Protein AF-A0A498KDL6-F1 (afdb_monomer_lite)

pLDDT: mean 75.16, std 17.84, range [21.78, 93.75]

Foldseek 3Di:
DDDPPPPVVVVVVVVVVVLVCLLVCLVVVVVVVVDDDDDDDDDDDDDDDDDDDDPDPDDDPDDFDAFLQVLLQAQFVVVVRHTDRRHDFPVDPSSLRRLLVSLVSLLVVLVCLLVVVVVVVVVVVVCVVDDDDDQDAFDPVLLVVLLVLLVVLLVLLVVLLVLQLVLLVLLLVLVLVLLVLVLVLLVVVLVLLVLLLVLLVLQQVFAFPPHHFDPVLNVVSVVLSVVSVVVSVCSNVVSVVVSVVVNVVSVVVSVVSNVLSVVLSVLSVVLSVCLVVLVVLVNVVSLVVLSNSLSVLSSVLSVLSSVLSSLLSVLRRLVVCLVPLPGHYSVVVVDLFDALVVLVVSLLSLLVSLQRLLVSQQCCLVVQLQDADDPVVPPSDQPRADDRQFGAFRQADPVSHGDDGDPRHDYLVCRLVRQVVQEADHDPVQHGPDHHRDYPVSSVSSNSSSVSSVSSVVSSCVSVCSNSVVSVSVSSVCCSPPSSVSNSVSSVSNSSSSSSSSSSSSSSSVSSVSNSVSVVSVVVVVVVVVVVVVVVVPPDDDDDDDDDDDDDDDDDDDDDDDDDDDDDDDDPADAFLQVLLQFQAVVVVRHTDRRHDFPVDPSSLRRLLVLLVVLLVVLVVLVVVVVVVVVVVVVVVVDDDDDDDDDDPVLQVCLVVLLVVLVVLLVVLVVLQVVLLVLLLVLLVVLLVLLLVLLLVLLVLLLVLLVLLVVQQVAAFPPHHFDPVLVVLSVVLSVLSNVLSVCQNVLSCVLSVVVNVVSVVLVVVVVVLVVQLVVLSVVLVVCLPDPPNLDLSSLVVSLVSLSVSLSVLSVSLSVLSSVLSSLLSVLSSLVVCLVPPDPPHSCCSRRPQRPLVSLVSSLQSLLVSLQRLLVSLQVVQVVLVVVDPDAPDGQFRAFRQADPVSHGDDGDPRHDYLVCNLVSLVVQEADADPSGAHDDHRHGAHPVSSVSSNVSSVSSVVSVVCSVVSVCSSRVVSVSVSSCCCSVPRSVSNSVSSVSNSSSSVSNSVSSVSSSVSSSVNSVVVVVVVVVVVVVVVVVD

InterPro domains:
  IPR040283 Transmembrane protein DDB_G0292058-like [PTHR31414] (59-528)

Radius of gyration: 43.18 Å; chains: 1; bounding box: 104×93×141 Å

Secondary structure (DSSP, 8-state):
-------HHHHHHHHHHHHHHHHHHHHHHHHTTTS-------------------------TT----TTHHHH--B-GGGTTPBP-S-S-TT-HHHHHHHHHTTHHHHHHHHHHHHHHHHHHHHHHHHHHH-PPP-PPP-HHHHHHHHHHHHHHHHHHHHHHHHHHHHHHHHHHHHHHHHHHHHHHHHHHHHHHHHHHHHHHHHTT--BTTB---HHHHHHHHHHHHHHHHHHHHHHHHHHHHHHHHHHHHHHHHHHHHHHHHHHHHHHHHHHHHHHHT-HHHHHHHHHHHHHHHHHHHHHHHHHHHHHHHHHHHHHHHHHHHH-TTS--TTTTTS-PPPHHHHHHHHHHHHHHHHHHHHHHHHHIIIIISS---GGGGGG-S---SSPPPPBPPSB-TTS-B-PPPTT-B-TTTHHHHHGGGBPPBPTTS-BSSS-SB-HHHHHHHHHHHHHHHHHHHHSTHHHHHHTTHHHHHHHHHIIIIIHHHHHHHHHHHHHHHHHHHHHHHHHHHHHHHHHHHHHHHHHHHHHHHHHHHHTTTTS-----------------------------------TTTTTT--B-GGGTTPBP-S-S-TT-HHHHHHHHGGGHHHHHHHHHHHHHHHHHHHHHHHHTSS---------HHHHHHHHHHHHHHHHHHHHHHHHHHHHHHHHHHHHHHHHHHHHHHHHHHHHHHHHHHHHHHHHTT--BTTB---HHHHHHHHHHHHHHHHHHHHHHHHHHHHHHHHHHHHHHHHHHHHHHHHHHHHHHHHHHHHHH-TTT--HHHHHHHHHHHHHHHHHHHHHHHHHHHHHHHHHHHHHHHHHHHHS--SS-TTTTTSPPPPHHHHHHHHHHHHHHHHHHHHHHHHHHHHHHHS-S--SSPPPPBPPSB-TTS-B-PPPTTPBPTTTHHHHHGGGB-PBPTTSSB-STT--B-HHHHHHHHHHHHHHHHHHHHHHHHHHHTTTHHHHHHHHHHHHHTHHHHHHHHHHHHHHHHHHHHHHHHHHHHHHHHHHHHHHHHHHHHHHHHHH-

Structure (mmCIF, N/CA/C/O backbone):
data_AF-A0A498KDL6-F1
#
_entry.id   AF-A0A498KDL6-F1
#
loop_
_atom_site.group_PDB
_atom_site.id
_atom_site.type_symbol
_atom_site.label_atom_id
_atom_site.label_alt_id
_atom_site.label_comp_id
_atom_site.label_asym_id
_atom_site.label_entity_id
_atom_site.label_seq_id
_atom_site.pdbx_PDB_ins_code
_atom_site.Cartn_x
_atom_site.Cartn_y
_atom_site.Cartn_z
_atom_site.occupancy
_atom_site.B_iso_or_equiv
_atom_site.auth_seq_id
_atom_site.auth_comp_id
_atom_site.auth_asym_id
_atom_site.auth_atom_id
_atom_site.pdbx_PDB_model_num
ATOM 1 N N . MET A 1 1 ? 34.247 -30.610 -58.223 1.00 29.12 1 MET A N 1
ATOM 2 C CA . MET A 1 1 ? 33.657 -30.895 -56.893 1.00 29.12 1 MET A CA 1
ATOM 3 C C . MET A 1 1 ? 32.533 -29.899 -56.639 1.00 29.12 1 MET A C 1
ATOM 5 O O . MET A 1 1 ? 32.714 -28.739 -56.993 1.00 29.12 1 MET A O 1
ATOM 9 N N . PRO A 1 2 ? 31.355 -30.336 -56.166 1.00 30.86 2 PRO A N 1
ATOM 10 C CA . PRO A 1 2 ? 30.124 -29.564 -56.286 1.00 30.86 2 PRO A CA 1
ATOM 11 C C . PRO A 1 2 ? 30.111 -28.361 -55.340 1.00 30.86 2 PRO A C 1
ATOM 13 O O . PRO A 1 2 ? 30.445 -28.464 -54.162 1.00 30.86 2 PRO A O 1
ATOM 16 N N . GLY A 1 3 ? 29.712 -27.213 -55.889 1.00 33.38 3 GLY A N 1
ATOM 17 C CA . GLY A 1 3 ? 29.583 -25.954 -55.174 1.00 33.38 3 GLY A CA 1
ATOM 18 C C . GLY A 1 3 ? 28.436 -25.977 -54.169 1.00 33.38 3 GLY A C 1
ATOM 19 O O . GLY A 1 3 ? 27.267 -26.116 -54.533 1.00 33.38 3 GLY A O 1
ATOM 20 N N . PHE A 1 4 ? 28.768 -25.746 -52.903 1.00 23.81 4 PHE A N 1
ATOM 21 C CA . PHE A 1 4 ? 27.798 -25.344 -51.895 1.00 23.81 4 PHE A CA 1
ATOM 22 C C . PHE A 1 4 ? 27.393 -23.886 -52.155 1.00 23.81 4 PHE A C 1
ATOM 24 O O . PHE A 1 4 ? 27.963 -22.944 -51.612 1.00 23.81 4 PHE A O 1
ATOM 31 N N . ARG A 1 5 ? 26.367 -23.695 -52.994 1.00 28.89 5 ARG A N 1
ATOM 32 C CA . ARG A 1 5 ? 25.511 -22.500 -52.943 1.00 28.89 5 ARG A CA 1
ATOM 33 C C . ARG A 1 5 ? 24.805 -22.506 -51.585 1.00 28.89 5 ARG A C 1
ATOM 35 O O . ARG A 1 5 ? 23.692 -23.019 -51.453 1.00 28.89 5 ARG A O 1
ATOM 42 N N . SER A 1 6 ? 25.446 -21.962 -50.556 1.00 29.94 6 SER A N 1
ATOM 43 C CA . SER A 1 6 ? 24.764 -21.654 -49.305 1.00 29.94 6 SER A CA 1
ATOM 44 C C . SER A 1 6 ? 23.803 -20.498 -49.585 1.00 29.94 6 SER A C 1
ATOM 46 O O . SER A 1 6 ? 24.185 -19.344 -49.717 1.00 29.94 6 SER A O 1
ATOM 48 N N . ASN A 1 7 ? 22.524 -20.826 -49.763 1.00 31.66 7 ASN A N 1
ATOM 49 C CA . ASN A 1 7 ? 21.439 -19.856 -49.726 1.00 31.66 7 ASN A CA 1
ATOM 50 C C . ASN A 1 7 ? 21.194 -19.494 -48.246 1.00 31.66 7 ASN A C 1
ATOM 52 O O . ASN A 1 7 ? 20.506 -20.262 -47.565 1.00 31.66 7 ASN A O 1
ATOM 56 N N . PRO A 1 8 ? 21.657 -18.332 -47.735 1.00 38.47 8 PRO A N 1
ATOM 57 C CA . PRO A 1 8 ? 21.336 -17.904 -46.379 1.00 38.47 8 PRO A CA 1
ATOM 58 C C . PRO A 1 8 ? 19.828 -17.725 -46.095 1.00 38.47 8 PRO A C 1
ATOM 60 O O . PRO A 1 8 ? 19.464 -17.887 -44.929 1.00 38.47 8 PRO A O 1
ATOM 63 N N . PRO A 1 9 ? 18.905 -17.472 -47.063 1.00 44.06 9 PRO A N 1
ATOM 64 C CA . PRO A 1 9 ? 17.496 -17.341 -46.701 1.00 44.06 9 PRO A CA 1
ATOM 65 C C . PRO A 1 9 ? 16.862 -18.660 -46.250 1.00 44.06 9 PRO A C 1
ATOM 67 O O . PRO A 1 9 ? 15.944 -18.607 -45.447 1.00 44.06 9 PRO A O 1
ATOM 70 N N . LYS A 1 10 ? 17.336 -19.839 -46.686 1.00 36.84 10 LYS A N 1
ATOM 71 C CA . LYS A 1 10 ? 16.659 -21.114 -46.367 1.00 36.84 10 LYS A CA 1
ATOM 72 C C . LYS A 1 10 ? 16.866 -21.551 -44.915 1.00 36.84 10 LYS A C 1
ATOM 74 O O . LYS A 1 10 ? 15.902 -21.941 -44.270 1.00 36.84 10 LYS A O 1
ATOM 79 N N . SER A 1 11 ? 18.083 -21.425 -44.382 1.00 40.47 11 SER A N 1
ATOM 80 C CA . SER A 1 11 ? 18.371 -21.746 -42.974 1.00 40.47 11 SER A CA 1
ATOM 81 C C . SER A 1 11 ? 17.760 -20.722 -42.015 1.00 40.47 11 SER A C 1
ATOM 83 O O . SER A 1 11 ? 17.300 -21.097 -40.944 1.00 40.47 11 SER A O 1
ATOM 85 N N . LEU A 1 12 ? 17.720 -19.441 -42.404 1.00 43.19 12 LEU A N 1
ATOM 86 C CA . LEU A 1 12 ? 17.098 -18.378 -41.614 1.00 43.19 12 LEU A CA 1
ATOM 87 C C . LEU A 1 12 ? 15.563 -18.469 -41.648 1.00 43.19 12 LEU A C 1
ATOM 89 O O . LEU A 1 12 ? 14.936 -18.238 -40.625 1.00 43.19 12 LEU A O 1
ATOM 93 N N . LEU A 1 13 ? 14.956 -18.843 -42.784 1.00 42.44 13 LEU A N 1
ATOM 94 C CA . LEU A 1 13 ? 13.513 -19.107 -42.905 1.00 42.44 13 LEU A CA 1
ATOM 95 C C . LEU A 1 13 ? 13.092 -20.392 -42.189 1.00 42.44 13 LEU A C 1
ATOM 97 O O . LEU A 1 13 ? 12.012 -20.413 -41.618 1.00 42.44 13 LEU A O 1
ATOM 101 N N . LEU A 1 14 ? 13.929 -21.433 -42.171 1.00 43.53 14 LEU A N 1
ATOM 102 C CA . LEU A 1 14 ? 13.705 -22.627 -41.346 1.00 43.53 14 LEU A CA 1
ATOM 103 C C . LEU A 1 14 ? 13.816 -22.304 -39.855 1.00 43.53 14 LEU A C 1
ATOM 105 O O . LEU A 1 14 ? 13.006 -22.788 -39.079 1.00 43.53 14 LEU A O 1
ATOM 109 N N . PHE A 1 15 ? 14.760 -21.446 -39.460 1.00 47.62 15 PHE A N 1
ATOM 110 C CA . PHE A 1 15 ? 14.904 -20.997 -38.074 1.00 47.62 15 PHE A CA 1
ATOM 111 C C . PHE A 1 15 ? 13.767 -20.051 -37.650 1.00 47.62 15 PHE A C 1
ATOM 113 O O . PHE A 1 15 ? 13.205 -20.222 -36.579 1.00 47.62 15 PHE A O 1
ATOM 120 N N . LEU A 1 16 ? 13.352 -19.112 -38.508 1.00 45.66 16 LEU A N 1
ATOM 121 C CA . LEU A 1 16 ? 12.174 -18.256 -38.310 1.00 45.66 16 LEU A CA 1
ATOM 122 C C . LEU A 1 16 ? 10.879 -19.067 -38.305 1.00 45.66 16 LEU A C 1
ATOM 124 O O . LEU A 1 16 ? 10.012 -18.806 -37.483 1.00 45.66 16 LEU A O 1
ATOM 128 N N . GLY A 1 17 ? 10.765 -20.057 -39.190 1.00 48.47 17 GLY A N 1
ATOM 129 C CA . GLY A 1 17 ? 9.656 -21.001 -39.247 1.00 48.47 17 GLY A CA 1
ATOM 130 C C . GLY A 1 17 ? 9.597 -21.868 -37.997 1.00 48.47 17 GLY A C 1
ATOM 131 O O . GLY A 1 17 ? 8.520 -22.023 -37.450 1.00 48.47 17 GLY A O 1
ATOM 132 N N . PHE A 1 18 ? 10.739 -22.338 -37.489 1.00 48.94 18 PHE A N 1
ATOM 133 C CA . PHE A 1 18 ? 10.856 -23.082 -36.234 1.00 48.94 18 PHE A CA 1
ATOM 134 C C . PHE A 1 18 ? 10.573 -22.203 -35.009 1.00 48.94 18 PHE A C 1
ATOM 136 O O . PHE A 1 18 ? 9.845 -22.628 -34.125 1.00 48.94 18 PHE A O 1
ATOM 143 N N . CYS A 1 19 ? 11.058 -20.960 -34.958 1.00 41.91 19 CYS A N 1
ATOM 144 C CA . CYS A 1 19 ? 10.763 -20.021 -33.871 1.00 41.91 19 CYS A CA 1
ATOM 145 C C . CYS A 1 19 ? 9.300 -19.553 -33.879 1.00 41.91 19 CYS A C 1
ATOM 147 O O . CYS A 1 19 ? 8.711 -19.423 -32.810 1.00 41.91 19 CYS A O 1
ATOM 149 N N . LEU A 1 20 ? 8.698 -19.338 -35.056 1.00 49.56 20 LEU A N 1
ATOM 150 C CA . LEU A 1 20 ? 7.266 -19.066 -35.204 1.00 49.56 20 LEU A CA 1
ATOM 151 C C . LEU A 1 20 ? 6.438 -20.305 -34.861 1.00 49.56 20 LEU A C 1
ATOM 153 O O . LEU A 1 20 ? 5.464 -20.163 -34.136 1.00 49.56 20 LEU A O 1
ATOM 157 N N . LEU A 1 21 ? 6.841 -21.508 -35.294 1.00 45.56 21 LEU A N 1
ATOM 158 C CA . LEU A 1 21 ? 6.185 -22.752 -34.888 1.00 45.56 21 LEU A CA 1
ATOM 159 C C . LEU A 1 21 ? 6.262 -22.917 -33.379 1.00 45.56 21 LEU A C 1
ATOM 161 O O . LEU A 1 21 ? 5.225 -23.087 -32.779 1.00 45.56 21 LEU A O 1
ATOM 165 N N . VAL A 1 22 ? 7.426 -22.778 -32.746 1.00 46.56 22 VAL A N 1
ATOM 166 C CA . VAL A 1 22 ? 7.572 -22.919 -31.290 1.00 46.56 22 VAL A CA 1
ATOM 167 C C . VAL A 1 22 ? 6.784 -21.837 -30.546 1.00 46.56 22 VAL A C 1
ATOM 169 O O . VAL A 1 22 ? 6.110 -22.153 -29.570 1.00 46.56 22 VAL A O 1
ATOM 172 N N . ALA A 1 23 ? 6.782 -20.582 -31.005 1.00 40.47 23 ALA A N 1
ATOM 173 C CA . ALA A 1 23 ? 5.994 -19.513 -30.385 1.00 40.47 23 ALA A CA 1
ATOM 174 C C . ALA A 1 23 ? 4.475 -19.737 -30.529 1.00 40.47 23 ALA A C 1
ATOM 176 O O . ALA A 1 23 ? 3.736 -19.551 -29.561 1.00 40.47 23 ALA A O 1
ATOM 177 N N . PHE A 1 24 ? 4.005 -20.190 -31.698 1.00 43.16 24 PHE A N 1
ATOM 178 C CA . PHE A 1 24 ? 2.589 -20.477 -31.947 1.00 43.16 24 PHE A CA 1
ATOM 179 C C . PHE A 1 24 ? 2.134 -21.818 -31.365 1.00 43.16 24 PHE A C 1
ATOM 181 O O . PHE A 1 24 ? 1.015 -21.889 -30.867 1.00 43.16 24 PHE A O 1
ATOM 188 N N . THR A 1 25 ? 2.959 -22.867 -31.357 1.00 38.12 25 THR A N 1
ATOM 189 C CA . THR A 1 25 ? 2.621 -24.168 -30.763 1.00 38.12 25 THR A CA 1
ATOM 190 C C . THR A 1 25 ? 2.646 -24.101 -29.251 1.00 38.12 25 THR A C 1
ATOM 192 O O . THR A 1 25 ? 1.791 -24.727 -28.656 1.00 38.12 25 THR A O 1
ATOM 195 N N . SER A 1 26 ? 3.526 -23.313 -28.620 1.00 37.38 26 SER A N 1
ATOM 196 C CA . SER A 1 26 ? 3.510 -23.120 -27.156 1.00 37.38 26 SER A CA 1
ATOM 197 C C . SER A 1 26 ? 2.289 -22.317 -26.695 1.00 37.38 26 SER A C 1
ATOM 199 O O . SER A 1 26 ? 1.719 -22.602 -25.644 1.00 37.38 26 SER A O 1
ATOM 201 N N . ALA A 1 27 ? 1.854 -21.335 -27.494 1.00 33.31 27 ALA A N 1
ATOM 202 C CA . ALA A 1 27 ? 0.609 -20.609 -27.255 1.00 33.31 27 ALA A CA 1
ATOM 203 C C . ALA A 1 27 ? -0.624 -21.494 -27.530 1.00 33.31 27 ALA A C 1
ATOM 205 O O . ALA A 1 27 ? -1.556 -21.517 -26.733 1.00 33.31 27 ALA A O 1
ATOM 206 N N . SER A 1 28 ? -0.612 -22.286 -28.608 1.00 32.97 28 SER A N 1
ATOM 207 C CA . SER A 1 28 ? -1.752 -23.120 -29.024 1.00 32.97 28 SER A CA 1
ATOM 208 C C . SER A 1 28 ? -1.889 -24.418 -28.220 1.00 32.97 28 SER A C 1
ATOM 210 O O . SER A 1 28 ? -3.010 -24.857 -27.979 1.00 32.97 28 SER A O 1
ATOM 212 N N . SER A 1 29 ? -0.795 -25.024 -27.743 1.00 30.98 29 SER A N 1
ATOM 213 C CA . SER A 1 29 ? -0.835 -26.232 -26.903 1.00 30.98 29 SER A CA 1
ATOM 214 C C . SER A 1 29 ? -1.377 -25.946 -25.502 1.00 30.98 29 SER A C 1
ATOM 216 O O . SER A 1 29 ? -1.958 -26.832 -24.885 1.00 30.98 29 SER A O 1
ATOM 218 N N . HIS A 1 30 ? -1.250 -24.707 -25.014 1.00 35.12 30 HIS A N 1
ATOM 219 C CA . HIS A 1 30 ? -1.892 -24.270 -23.773 1.00 35.12 30 HIS A CA 1
ATOM 220 C C . HIS A 1 30 ? -3.331 -23.772 -23.974 1.00 35.12 30 HIS A C 1
ATOM 222 O O . HIS A 1 30 ? -4.140 -23.962 -23.071 1.00 35.12 30 HIS A O 1
ATOM 228 N N . ILE A 1 31 ? -3.679 -23.229 -25.151 1.00 35.19 31 ILE A N 1
ATOM 229 C CA . ILE A 1 31 ? -5.074 -22.907 -25.524 1.00 35.19 31 ILE A CA 1
ATOM 230 C C . ILE A 1 31 ? -5.902 -24.191 -25.742 1.00 35.19 31 ILE A C 1
ATOM 232 O O . ILE A 1 31 ? -7.071 -24.248 -25.370 1.00 35.19 31 ILE A O 1
ATOM 236 N N . SER A 1 32 ? -5.290 -25.260 -26.262 1.00 25.81 32 SER A N 1
ATOM 237 C CA . SER A 1 32 ? -5.980 -26.539 -26.520 1.00 25.81 32 SER A CA 1
ATOM 238 C C . SER A 1 32 ? -6.274 -27.348 -25.248 1.00 25.81 32 SER A C 1
ATOM 240 O O . SER A 1 32 ? -7.170 -28.182 -25.249 1.00 25.81 32 SER A O 1
ATOM 242 N N . HIS A 1 33 ? -5.574 -27.087 -24.139 1.00 32.09 33 HIS A N 1
ATOM 243 C CA . HIS A 1 33 ? -5.893 -27.693 -22.838 1.00 32.09 33 HIS A CA 1
ATOM 244 C C . HIS A 1 33 ? -6.911 -26.882 -22.016 1.00 32.09 33 HIS A C 1
ATOM 246 O O . HIS A 1 33 ? -7.306 -27.325 -20.937 1.00 32.09 33 HIS A O 1
ATOM 252 N N . THR A 1 34 ? -7.355 -25.713 -22.497 1.00 31.80 34 THR A N 1
ATOM 253 C CA . THR A 1 34 ? -8.284 -24.830 -21.768 1.00 31.80 34 THR A CA 1
ATOM 254 C C . THR A 1 34 ? -9.592 -24.523 -22.501 1.00 31.80 34 THR A C 1
ATOM 256 O O . THR A 1 34 ? -10.470 -23.906 -21.897 1.00 31.80 34 THR A O 1
ATOM 259 N N . GLY A 1 35 ? -9.804 -25.006 -23.730 1.00 28.06 35 GLY A N 1
ATOM 260 C CA . GLY A 1 35 ? -11.070 -24.810 -24.439 1.00 28.06 35 GLY A CA 1
ATOM 261 C C . GLY A 1 35 ? -11.404 -25.898 -25.457 1.00 28.06 35 GLY A C 1
ATOM 262 O O . GLY A 1 35 ? -10.776 -25.973 -26.504 1.00 28.06 35 GLY A O 1
ATOM 263 N N . GLY A 1 36 ? -12.469 -26.658 -25.184 1.00 25.22 36 GLY A N 1
ATOM 264 C CA . GLY A 1 36 ? -13.254 -27.345 -26.214 1.00 25.22 36 GLY A CA 1
ATOM 265 C C . GLY A 1 36 ? -13.058 -28.856 -26.311 1.00 25.22 36 GLY A C 1
ATOM 266 O O . GLY A 1 36 ? -12.221 -29.339 -27.062 1.00 25.22 36 GLY A O 1
ATOM 267 N N . GLY A 1 37 ? -13.932 -29.606 -25.636 1.00 34.25 37 GLY A N 1
ATOM 268 C CA . GLY A 1 37 ? -14.339 -30.920 -26.123 1.00 34.25 37 GLY A CA 1
ATOM 269 C C . GLY A 1 37 ? -15.304 -30.760 -27.303 1.00 34.25 37 GLY A C 1
ATOM 270 O O . GLY A 1 37 ? -16.378 -30.183 -27.133 1.00 34.25 37 GLY A O 1
ATOM 271 N N . ARG A 1 38 ? -14.890 -31.231 -28.484 1.00 28.09 38 ARG A N 1
ATOM 272 C CA . ARG A 1 38 ? -15.673 -31.618 -29.683 1.00 28.09 38 ARG A CA 1
ATOM 273 C C . ARG A 1 38 ? -14.626 -31.997 -30.745 1.00 28.09 38 ARG A C 1
ATOM 275 O O . ARG A 1 38 ? -13.751 -31.181 -30.985 1.00 28.09 38 ARG A O 1
ATOM 282 N N . GLY A 1 39 ? -14.561 -33.161 -31.375 1.00 29.81 39 GLY A N 1
ATOM 283 C CA . GLY A 1 39 ? -15.492 -34.260 -31.607 1.00 29.81 39 GLY A CA 1
ATOM 284 C C . GLY A 1 39 ? -15.306 -34.615 -33.085 1.00 29.81 39 GLY A C 1
ATOM 285 O O . GLY A 1 39 ? -15.528 -33.728 -33.896 1.00 29.81 39 GLY A O 1
ATOM 286 N N . ASP A 1 40 ? -14.865 -35.835 -33.397 1.00 30.02 40 ASP A N 1
ATOM 287 C CA . ASP A 1 40 ? -14.987 -36.439 -34.729 1.00 30.02 40 ASP A CA 1
ATOM 288 C C . ASP A 1 40 ? -15.490 -37.879 -34.553 1.00 30.02 40 ASP A C 1
ATOM 290 O O . ASP A 1 40 ? -15.130 -38.573 -33.596 1.00 30.02 40 ASP A O 1
ATOM 294 N N . ASP A 1 41 ? -16.407 -38.227 -35.447 1.00 31.22 41 ASP A N 1
ATOM 295 C CA . ASP A 1 41 ? -17.477 -39.215 -35.347 1.00 31.22 41 ASP A CA 1
ATOM 296 C C . ASP A 1 41 ? -17.045 -40.688 -35.482 1.00 31.22 41 ASP A C 1
ATOM 298 O O . ASP A 1 41 ? -16.159 -41.014 -36.265 1.00 31.22 41 ASP A O 1
ATOM 302 N N . ASP A 1 42 ? -17.760 -41.588 -34.788 1.00 29.66 42 ASP A N 1
ATOM 303 C CA . ASP A 1 42 ? -18.569 -42.598 -35.489 1.00 29.66 42 ASP A CA 1
ATOM 304 C C . ASP A 1 42 ? -19.657 -43.255 -34.600 1.00 29.66 42 ASP A C 1
ATOM 306 O O . ASP A 1 42 ? -19.405 -43.756 -33.505 1.00 29.66 42 ASP A O 1
ATOM 310 N N . ALA A 1 43 ? -20.875 -43.245 -35.157 1.00 29.05 43 ALA A N 1
ATOM 311 C CA . ALA A 1 43 ? -22.035 -44.129 -34.977 1.00 29.05 43 ALA A CA 1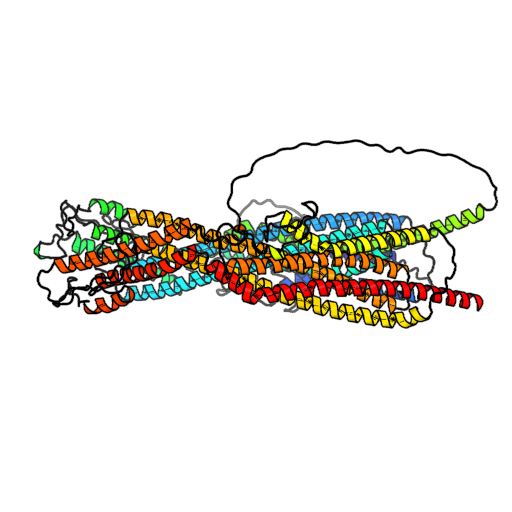
ATOM 312 C C . ALA A 1 43 ? -22.725 -44.328 -33.596 1.00 29.05 43 ALA A C 1
ATOM 314 O O . ALA A 1 43 ? -22.436 -45.252 -32.845 1.00 29.05 43 ALA A O 1
ATOM 315 N N . GLY A 1 44 ? -23.840 -43.598 -33.419 1.00 28.75 44 GLY A N 1
ATOM 316 C CA . GLY A 1 44 ? -25.156 -44.193 -33.116 1.00 28.75 44 GLY A CA 1
ATOM 317 C C . GLY A 1 44 ? -25.578 -44.375 -31.648 1.00 28.75 44 GLY A C 1
ATOM 318 O O . GLY A 1 44 ? -25.179 -45.329 -30.993 1.00 28.75 44 GLY A O 1
ATOM 319 N N . GLY A 1 45 ? -26.534 -43.555 -31.184 1.00 24.09 45 GLY A N 1
ATOM 320 C CA . GLY A 1 45 ? -27.387 -43.892 -30.032 1.00 24.09 45 GLY A CA 1
ATOM 321 C C . GLY A 1 45 ? -27.813 -42.702 -29.168 1.00 24.09 45 GLY A C 1
ATOM 322 O O . GLY A 1 45 ? -27.013 -42.117 -28.450 1.00 24.09 45 GLY A O 1
ATOM 323 N N . SER A 1 46 ? -29.100 -42.361 -29.217 1.00 31.30 46 SER A N 1
ATOM 324 C CA . SER A 1 46 ? -29.785 -41.359 -28.388 1.00 31.30 46 SER A CA 1
ATOM 325 C C . SER A 1 46 ? -29.799 -41.702 -26.892 1.00 31.30 46 SER A C 1
ATOM 327 O O . SER A 1 46 ? -30.269 -42.790 -26.590 1.00 31.30 46 SER A O 1
ATOM 329 N N . VAL A 1 47 ? -29.464 -40.775 -25.977 1.00 25.39 47 VAL A N 1
ATOM 330 C CA . VAL A 1 47 ? -29.998 -40.694 -24.584 1.00 25.39 47 VAL A CA 1
ATOM 331 C C . VAL A 1 47 ? -29.742 -39.264 -24.050 1.00 25.39 47 VAL A C 1
ATOM 333 O O . VAL A 1 47 ? -28.611 -38.795 -24.083 1.00 25.39 47 VAL A O 1
ATOM 336 N N . VAL A 1 48 ? -30.764 -38.420 -23.858 1.00 24.28 48 VAL A N 1
ATOM 337 C CA . VAL A 1 48 ? -31.462 -38.091 -22.588 1.00 24.28 48 VAL A CA 1
ATOM 338 C C . VAL A 1 48 ? -30.533 -37.723 -21.415 1.00 24.28 48 VAL A C 1
ATOM 340 O O . VAL A 1 48 ? -29.618 -38.445 -21.040 1.00 24.28 48 VAL A O 1
ATOM 343 N N . TRP A 1 49 ? -30.804 -36.550 -20.845 1.00 28.50 49 TRP A N 1
ATOM 344 C CA . TRP A 1 49 ? -30.099 -35.917 -19.738 1.00 28.50 49 TRP A CA 1
ATOM 345 C C . TRP A 1 49 ? -30.443 -36.607 -18.415 1.00 28.50 49 TRP A C 1
ATOM 347 O O . TRP A 1 49 ? -31.528 -36.360 -17.902 1.00 28.50 49 TRP A O 1
ATOM 357 N N . GLU A 1 50 ? -29.545 -37.401 -17.817 1.00 24.84 50 GLU A N 1
ATOM 358 C CA . GLU A 1 50 ? -29.685 -37.719 -16.389 1.00 24.84 50 GLU A CA 1
ATOM 359 C C . GLU A 1 50 ? -28.414 -38.218 -15.677 1.00 24.84 50 GLU A C 1
ATOM 361 O O . GLU A 1 50 ? -27.700 -39.104 -16.137 1.00 24.84 50 GLU A O 1
ATOM 366 N N . THR A 1 51 ? -28.251 -37.685 -14.461 1.00 24.31 51 THR A N 1
ATOM 367 C CA . THR A 1 51 ? -27.519 -38.221 -13.297 1.00 24.31 51 THR A CA 1
ATOM 368 C C . THR A 1 51 ? -25.992 -38.047 -13.229 1.00 24.31 51 THR A C 1
ATOM 370 O O . THR A 1 51 ? -25.209 -38.825 -13.773 1.00 24.31 51 THR A O 1
ATOM 373 N N . ARG A 1 52 ? -25.576 -37.071 -12.397 1.00 34.09 52 ARG A N 1
ATOM 374 C CA . ARG A 1 52 ? -24.282 -37.042 -11.687 1.00 34.09 52 ARG A CA 1
ATOM 375 C C . ARG A 1 52 ? -24.016 -38.420 -11.077 1.00 34.09 52 ARG A C 1
ATOM 377 O O . ARG A 1 52 ? -24.725 -38.823 -10.157 1.00 34.09 52 ARG A O 1
ATOM 384 N N . ARG A 1 53 ? -22.987 -39.122 -11.547 1.00 24.45 53 ARG A N 1
ATOM 385 C CA . ARG A 1 53 ? -22.546 -40.382 -10.945 1.00 24.45 53 ARG A CA 1
ATOM 386 C C . ARG A 1 53 ? -21.412 -40.096 -9.962 1.00 24.45 53 ARG A C 1
ATOM 388 O O . ARG A 1 53 ? -20.360 -39.591 -10.339 1.00 24.45 53 ARG A O 1
ATOM 395 N N . SER A 1 54 ? -21.683 -40.399 -8.697 1.00 35.31 54 SER A N 1
ATOM 396 C CA . SER A 1 54 ? -20.723 -40.508 -7.603 1.00 35.31 54 SER A CA 1
ATOM 397 C C . SER A 1 54 ? -19.564 -41.436 -7.973 1.00 35.31 54 SER A C 1
ATOM 399 O O . SER A 1 54 ? -19.806 -42.558 -8.421 1.00 35.31 54 SER A O 1
ATOM 401 N N . LEU A 1 55 ? -18.329 -41.022 -7.696 1.00 31.89 55 LEU A N 1
ATOM 402 C CA . LEU A 1 55 ? -17.182 -41.923 -7.584 1.00 31.89 55 LEU A CA 1
ATOM 403 C C . LEU A 1 55 ? -16.809 -42.045 -6.107 1.00 31.89 55 LEU A C 1
ATOM 405 O O . LEU A 1 55 ? -15.881 -41.417 -5.616 1.00 31.89 55 LEU A O 1
ATOM 409 N N . ALA A 1 56 ? -17.576 -42.874 -5.401 1.00 35.97 56 ALA A N 1
ATOM 410 C CA . ALA A 1 56 ? -17.047 -43.614 -4.272 1.00 35.97 56 ALA A CA 1
ATOM 411 C C . ALA A 1 56 ? -16.508 -44.935 -4.833 1.00 35.97 56 ALA A C 1
ATOM 413 O O . ALA A 1 56 ? -17.282 -45.802 -5.233 1.00 35.97 56 ALA A O 1
ATOM 414 N N . SER A 1 57 ? -15.185 -45.077 -4.881 1.00 27.22 57 SER A N 1
ATOM 415 C CA . SER A 1 57 ? -14.539 -46.388 -4.873 1.00 27.22 57 SER A CA 1
ATOM 416 C C . SER A 1 57 ? -13.827 -46.498 -3.535 1.00 27.22 57 SER A C 1
ATOM 418 O O . SER A 1 57 ? -12.846 -45.805 -3.277 1.00 27.22 57 SER A O 1
ATOM 420 N N . GLY A 1 58 ? -14.405 -47.294 -2.640 1.00 34.16 58 GLY A N 1
ATOM 421 C CA . GLY A 1 58 ? -13.923 -47.456 -1.279 1.00 34.16 58 GLY A CA 1
ATOM 422 C C . GLY A 1 58 ? -12.610 -48.224 -1.228 1.00 34.16 58 GLY A C 1
ATOM 423 O O . GLY A 1 58 ? -12.553 -49.367 -1.664 1.00 34.16 58 GLY A O 1
ATOM 424 N N . THR A 1 59 ? -11.576 -47.603 -0.661 1.00 30.17 59 THR A N 1
ATOM 425 C CA . THR A 1 59 ? -10.763 -48.116 0.463 1.00 30.17 59 THR A CA 1
ATOM 426 C C . THR A 1 59 ? -9.706 -47.070 0.825 1.00 30.17 59 THR A C 1
ATOM 428 O O . THR A 1 59 ? -8.614 -47.085 0.277 1.00 30.17 59 THR A O 1
ATOM 431 N N . ALA A 1 60 ? -10.036 -46.152 1.740 1.00 30.05 60 ALA A N 1
ATOM 432 C CA . ALA A 1 60 ? -9.084 -45.489 2.641 1.00 30.05 60 ALA A CA 1
ATOM 433 C C . ALA A 1 60 ? -9.842 -44.518 3.559 1.00 30.05 60 ALA A C 1
ATOM 435 O O . ALA A 1 60 ? -10.171 -43.402 3.173 1.00 30.05 60 ALA A O 1
ATOM 436 N N . GLN A 1 61 ? -10.086 -44.914 4.807 1.00 33.91 61 GLN A N 1
ATOM 437 C CA . GLN A 1 61 ? -10.567 -44.007 5.857 1.00 33.91 61 GLN A CA 1
ATOM 438 C C . GLN A 1 61 ? -9.483 -43.017 6.349 1.00 33.91 61 GLN A C 1
ATOM 440 O O . GLN A 1 61 ? -9.525 -42.607 7.495 1.00 33.91 61 GLN A O 1
ATOM 445 N N . ASN A 1 62 ? -8.511 -42.627 5.511 1.00 39.75 62 ASN A N 1
ATOM 446 C CA . ASN A 1 62 ? -7.398 -41.733 5.881 1.00 39.75 62 ASN A CA 1
ATOM 447 C C . ASN A 1 62 ? -6.807 -40.949 4.683 1.00 39.75 62 ASN A C 1
ATOM 449 O O . ASN A 1 62 ? -5.635 -40.578 4.706 1.00 39.75 62 ASN A O 1
ATOM 453 N N . SER A 1 63 ? -7.563 -40.718 3.606 1.00 47.84 63 SER A N 1
ATOM 454 C CA . SER A 1 63 ? -7.061 -39.960 2.447 1.00 47.84 63 SER A CA 1
ATOM 455 C C . SER A 1 63 ? -7.525 -38.508 2.512 1.00 47.84 63 SER A C 1
ATOM 457 O O . SER A 1 63 ? -8.719 -38.239 2.404 1.00 47.84 63 SER A O 1
ATOM 459 N N . SER A 1 64 ? -6.585 -37.577 2.692 1.00 68.62 64 SER A N 1
ATOM 460 C CA . SER A 1 64 ? -6.822 -36.142 2.511 1.00 68.62 64 SER A CA 1
ATOM 461 C C . SER A 1 64 ? -7.323 -35.864 1.091 1.00 68.62 64 SER A C 1
ATOM 463 O O . SER A 1 64 ? -6.858 -36.474 0.124 1.00 68.62 64 SER A O 1
ATOM 465 N N . LEU A 1 65 ? -8.290 -34.956 0.952 1.00 80.56 65 LEU A N 1
ATOM 466 C CA . LEU A 1 65 ? -8.789 -34.553 -0.360 1.00 80.56 65 LEU A CA 1
ATOM 467 C C . LEU A 1 65 ? -7.725 -33.685 -1.045 1.00 80.56 65 LEU A C 1
ATOM 469 O O . LEU A 1 65 ? -7.302 -32.652 -0.520 1.00 80.56 65 LEU A O 1
ATOM 473 N N . LEU A 1 66 ? -7.295 -34.110 -2.231 1.00 84.19 66 LEU A N 1
ATOM 474 C CA . LEU A 1 66 ? -6.324 -33.389 -3.044 1.00 84.19 66 LEU A CA 1
ATOM 475 C C . LEU A 1 66 ? -7.043 -32.315 -3.863 1.00 84.19 66 LEU A C 1
ATOM 477 O O . LEU A 1 66 ? -7.811 -32.622 -4.769 1.00 84.19 66 LEU A O 1
ATOM 481 N N . LEU A 1 67 ? -6.783 -31.048 -3.545 1.00 87.19 67 LEU A N 1
ATOM 482 C CA . LEU A 1 67 ? -7.399 -29.915 -4.235 1.00 87.19 67 LEU A CA 1
ATOM 483 C C . LEU A 1 67 ? -6.772 -29.697 -5.618 1.00 87.19 67 LEU A C 1
ATOM 485 O O . LEU A 1 67 ? -5.566 -29.844 -5.788 1.00 87.19 67 LEU A O 1
ATOM 489 N N . ALA A 1 68 ? -7.567 -29.301 -6.605 1.00 85.81 68 ALA A N 1
ATOM 490 C CA . ALA A 1 68 ? -7.175 -29.030 -7.986 1.00 85.81 68 ALA A CA 1
ATOM 491 C C . ALA A 1 68 ? -6.293 -30.134 -8.613 1.00 85.81 68 ALA A C 1
ATOM 493 O O . ALA A 1 68 ? -5.374 -29.838 -9.388 1.00 85.81 68 ALA A O 1
ATOM 494 N N . GLU A 1 69 ? -6.543 -31.405 -8.278 1.00 86.94 69 GLU A N 1
ATOM 495 C CA . GLU A 1 69 ? -5.692 -32.541 -8.659 1.00 86.94 69 GLU A CA 1
ATOM 496 C C . GLU A 1 69 ? -5.488 -32.622 -10.181 1.00 86.94 69 GLU A C 1
ATOM 498 O O . GLU A 1 69 ? -4.357 -32.630 -10.669 1.00 86.94 69 GLU A O 1
ATOM 503 N N . GLU A 1 70 ? -6.577 -32.588 -10.954 1.00 84.44 70 GLU A N 1
ATOM 504 C CA . GLU A 1 70 ? -6.513 -32.712 -12.415 1.00 84.44 70 GLU A CA 1
ATOM 505 C C . GLU A 1 70 ? -5.716 -31.566 -13.056 1.00 84.44 70 GLU A C 1
ATOM 507 O O . GLU A 1 70 ? -4.952 -31.760 -14.002 1.00 84.44 70 GLU A O 1
ATOM 512 N N . ARG A 1 71 ? -5.852 -30.351 -12.514 1.00 87.62 71 ARG A N 1
ATOM 513 C CA . ARG A 1 71 ? -5.215 -29.145 -13.058 1.00 87.62 71 ARG A CA 1
ATOM 514 C C . ARG A 1 71 ? -3.735 -29.029 -12.678 1.00 87.62 71 ARG A C 1
ATOM 516 O O . ARG A 1 71 ? -2.946 -28.457 -13.443 1.00 87.62 71 ARG A O 1
ATOM 523 N N . THR A 1 72 ? -3.365 -29.536 -11.505 1.00 88.94 72 THR A N 1
ATOM 524 C CA . THR A 1 72 ? -1.989 -29.518 -10.981 1.00 88.94 72 THR A CA 1
ATOM 525 C C . THR A 1 72 ? -1.136 -30.668 -11.512 1.00 88.94 72 THR A C 1
ATOM 527 O O . THR A 1 72 ? 0.088 -30.625 -11.369 1.00 88.94 72 THR A O 1
ATOM 530 N N . ARG A 1 73 ? -1.743 -31.635 -12.218 1.00 88.50 73 ARG A N 1
ATOM 531 C CA . ARG A 1 73 ? -1.071 -32.791 -12.822 1.00 88.50 73 ARG A CA 1
ATOM 532 C C . ARG A 1 73 ? -0.133 -32.421 -13.980 1.00 88.50 73 ARG A C 1
ATOM 534 O O . ARG A 1 73 ? -0.428 -32.614 -15.161 1.00 88.50 73 ARG A O 1
ATOM 541 N N . ARG A 1 74 ? 1.037 -31.886 -13.632 1.00 90.00 74 ARG A N 1
ATOM 542 C CA . ARG A 1 74 ? 2.090 -31.379 -14.533 1.00 90.00 74 ARG A CA 1
ATOM 543 C C . ARG A 1 74 ? 3.417 -32.087 -14.248 1.00 90.00 74 ARG A C 1
ATOM 545 O O . ARG A 1 74 ? 3.536 -32.788 -13.250 1.00 90.00 74 ARG A O 1
ATOM 552 N N . ARG A 1 75 ? 4.401 -31.973 -15.148 1.00 89.88 75 ARG A N 1
ATOM 553 C CA . ARG A 1 75 ? 5.718 -32.609 -14.956 1.00 89.88 75 ARG A CA 1
ATOM 554 C C . ARG A 1 75 ? 6.498 -31.897 -13.858 1.00 89.88 75 ARG A C 1
ATOM 556 O O . ARG A 1 75 ? 6.674 -30.686 -13.939 1.00 89.88 75 ARG A O 1
ATOM 563 N N . ASP A 1 76 ? 7.018 -32.668 -12.916 1.00 90.50 76 ASP A N 1
ATOM 564 C CA . ASP A 1 76 ? 7.839 -32.174 -11.822 1.00 90.50 76 ASP A CA 1
ATOM 565 C C . ASP A 1 76 ? 9.327 -32.494 -12.052 1.00 90.50 76 ASP A C 1
ATOM 567 O O . ASP A 1 76 ? 9.712 -33.666 -12.039 1.00 90.50 76 ASP A O 1
ATOM 571 N N . PRO A 1 77 ? 10.189 -31.484 -12.259 1.00 89.88 77 PRO A N 1
ATOM 572 C CA . PRO A 1 77 ? 11.618 -31.704 -12.442 1.00 89.88 77 PRO A CA 1
ATOM 573 C C . PRO A 1 77 ? 12.323 -32.249 -11.188 1.00 89.88 77 PRO A C 1
ATOM 575 O O . PRO A 1 77 ? 13.383 -32.853 -11.339 1.00 89.88 77 PRO A O 1
ATOM 578 N N . LEU A 1 78 ? 11.765 -32.076 -9.982 1.00 90.69 78 LEU A N 1
ATOM 579 C CA . LEU A 1 78 ? 12.343 -32.613 -8.742 1.00 90.69 78 LEU A CA 1
ATOM 580 C C . LEU A 1 78 ? 12.045 -34.107 -8.542 1.00 90.69 78 LEU A C 1
ATOM 582 O O . LEU A 1 78 ? 12.816 -34.790 -7.873 1.00 90.69 78 LEU A O 1
ATOM 586 N N . ASP A 1 79 ? 10.995 -34.643 -9.171 1.00 90.56 79 ASP A N 1
ATOM 587 C CA . ASP A 1 79 ? 10.655 -36.074 -9.153 1.00 90.56 79 ASP A CA 1
ATOM 588 C C . ASP A 1 79 ? 10.876 -36.731 -10.526 1.00 90.56 79 ASP A C 1
ATOM 590 O O . ASP A 1 79 ? 9.986 -37.332 -11.130 1.00 90.56 79 ASP A O 1
ATOM 594 N N . SER A 1 80 ? 12.091 -36.600 -11.069 1.00 89.69 80 SER A N 1
ATOM 595 C CA . SER A 1 80 ? 12.488 -37.258 -12.329 1.00 89.69 80 SER A CA 1
ATOM 596 C C . SER A 1 80 ? 11.529 -36.996 -13.507 1.00 89.69 80 SER A C 1
ATOM 598 O O . SER A 1 80 ? 11.332 -37.863 -14.360 1.00 89.69 80 SER A O 1
ATOM 600 N N . PHE A 1 81 ? 10.913 -35.808 -13.561 1.00 89.25 81 PHE A N 1
ATOM 601 C CA . PHE A 1 81 ? 9.910 -35.405 -14.559 1.00 89.25 81 PHE A CA 1
ATOM 602 C C . PHE A 1 81 ? 8.617 -36.235 -14.562 1.00 89.25 81 PHE A C 1
ATOM 604 O O . PHE A 1 81 ? 7.848 -36.172 -15.532 1.00 89.25 81 PHE A O 1
ATOM 611 N N . LYS A 1 82 ? 8.341 -36.985 -13.490 1.00 90.00 82 LYS A N 1
ATOM 612 C CA . LYS A 1 82 ? 7.046 -37.642 -13.288 1.00 90.00 82 LYS A CA 1
ATOM 613 C C . LYS A 1 82 ? 5.942 -36.598 -13.137 1.00 90.00 82 LYS A C 1
ATOM 615 O O . LYS A 1 82 ? 6.184 -35.421 -12.870 1.00 90.00 82 LYS A O 1
ATOM 620 N N . LYS A 1 83 ? 4.699 -37.023 -13.377 1.00 88.75 83 LYS A N 1
ATOM 621 C CA . LYS A 1 83 ? 3.539 -36.156 -13.161 1.00 88.75 83 LYS A CA 1
ATOM 622 C C . LYS A 1 83 ? 3.339 -35.961 -11.660 1.00 88.75 83 LYS A C 1
ATOM 624 O O . LYS A 1 83 ? 3.201 -36.939 -10.932 1.00 88.75 83 LYS A O 1
ATOM 629 N N . TYR A 1 84 ? 3.298 -34.707 -11.237 1.00 90.06 84 TYR A N 1
ATOM 630 C CA . TYR A 1 84 ? 2.951 -34.314 -9.885 1.00 90.06 84 TYR A CA 1
ATOM 631 C C . TYR A 1 84 ? 1.497 -34.693 -9.588 1.00 90.06 84 TYR A C 1
ATOM 633 O O . TYR A 1 84 ? 0.599 -34.279 -10.314 1.00 90.06 84 TYR A O 1
ATOM 641 N N . ASN A 1 85 ? 1.272 -35.468 -8.527 1.00 86.12 85 ASN A N 1
ATOM 642 C CA . ASN A 1 85 ? -0.058 -35.937 -8.119 1.00 86.12 85 ASN A CA 1
ATOM 643 C C . ASN A 1 85 ? -0.437 -35.453 -6.708 1.00 86.12 85 ASN A C 1
ATOM 645 O O . ASN A 1 85 ? -1.334 -36.011 -6.093 1.00 86.12 85 ASN A O 1
ATOM 649 N N . GLY A 1 86 ? 0.269 -34.456 -6.163 1.00 83.12 86 GLY A N 1
ATOM 650 C CA . GLY A 1 86 ? 0.075 -33.991 -4.783 1.00 83.12 86 GLY A CA 1
ATOM 651 C C . GLY A 1 86 ? -1.041 -32.959 -4.587 1.00 83.12 86 GLY A C 1
ATOM 652 O O . GLY A 1 86 ? -1.235 -32.514 -3.459 1.00 83.12 86 GLY A O 1
ATOM 653 N N . GLY A 1 87 ? -1.756 -32.573 -5.652 1.00 88.25 87 GLY A N 1
ATOM 654 C CA . GLY A 1 87 ? -2.766 -31.511 -5.607 1.00 88.25 87 GLY A CA 1
ATOM 655 C C . GLY A 1 87 ? -2.178 -30.120 -5.332 1.00 88.25 87 GLY A C 1
ATOM 656 O O . GLY A 1 87 ? -0.976 -29.926 -5.197 1.00 88.25 87 GLY A O 1
ATOM 657 N N . TRP A 1 88 ? -3.017 -29.099 -5.253 1.00 90.69 88 TRP A N 1
ATOM 658 C CA . TRP A 1 88 ? -2.603 -27.755 -4.872 1.00 90.69 88 TRP A CA 1
ATOM 659 C C . TRP A 1 88 ? -2.116 -27.756 -3.419 1.00 90.69 88 TRP A C 1
ATOM 661 O O . TRP A 1 88 ? -2.876 -28.072 -2.505 1.00 90.69 88 TRP A O 1
ATOM 671 N N . ASN A 1 89 ? -0.845 -27.402 -3.208 1.00 89.12 89 ASN A N 1
ATOM 672 C CA . ASN A 1 89 ? -0.245 -27.261 -1.884 1.00 89.12 89 ASN A CA 1
ATOM 673 C C . ASN A 1 89 ? 0.942 -26.282 -1.936 1.00 89.12 89 ASN A C 1
ATOM 675 O O . ASN A 1 89 ? 2.026 -26.627 -2.404 1.00 89.12 89 ASN A O 1
ATOM 679 N N . ILE A 1 90 ? 0.745 -25.062 -1.426 1.00 85.81 90 ILE A N 1
ATOM 680 C CA . ILE A 1 90 ? 1.760 -23.992 -1.430 1.00 85.81 90 ILE A CA 1
ATOM 681 C C . ILE A 1 90 ? 2.978 -24.319 -0.547 1.00 85.81 90 ILE A C 1
ATOM 683 O O . ILE A 1 90 ? 4.059 -23.783 -0.781 1.00 85.81 90 ILE A O 1
ATOM 687 N N . SER A 1 91 ? 2.845 -25.205 0.437 1.00 86.50 91 SER A N 1
ATOM 688 C CA . SER A 1 91 ? 3.955 -25.604 1.312 1.00 86.50 91 SER A CA 1
ATOM 689 C C . SER A 1 91 ? 4.831 -26.703 0.698 1.00 86.50 91 SER A C 1
ATOM 691 O O . SER A 1 91 ? 5.909 -26.987 1.214 1.00 86.50 91 SER A O 1
ATOM 693 N N . ASN A 1 92 ? 4.392 -27.332 -0.398 1.00 88.00 92 ASN A N 1
ATOM 694 C CA . ASN A 1 92 ? 5.096 -28.438 -1.037 1.00 88.00 92 ASN A CA 1
ATOM 695 C C . ASN A 1 92 ? 6.080 -27.936 -2.112 1.00 88.00 92 ASN A C 1
ATOM 697 O O . ASN A 1 92 ? 5.697 -27.245 -3.056 1.00 88.00 92 ASN A O 1
ATOM 701 N N . GLU A 1 93 ? 7.349 -28.330 -2.013 1.00 90.69 93 GLU A N 1
ATOM 702 C CA . GLU A 1 93 ? 8.385 -27.960 -2.986 1.00 90.69 93 GLU A CA 1
ATOM 703 C C . GLU A 1 93 ? 8.108 -28.528 -4.391 1.00 90.69 93 GLU A C 1
ATOM 705 O O . GLU A 1 93 ? 8.270 -27.827 -5.392 1.00 90.69 93 GLU A O 1
ATOM 710 N N . HIS A 1 94 ? 7.587 -29.756 -4.471 1.00 91.56 94 HIS A N 1
ATOM 711 C CA . HIS A 1 94 ? 7.231 -30.417 -5.730 1.00 91.56 94 HIS A CA 1
ATOM 712 C C . HIS A 1 94 ? 6.093 -29.693 -6.470 1.00 91.56 94 HIS A C 1
ATOM 714 O O . HIS A 1 94 ? 6.069 -29.665 -7.702 1.00 91.56 94 HIS A O 1
ATOM 720 N N . TYR A 1 95 ? 5.179 -29.034 -5.743 1.00 91.19 95 TYR A N 1
ATOM 721 C CA . TYR A 1 95 ? 4.161 -28.171 -6.353 1.00 91.19 95 TYR A CA 1
ATOM 722 C C . TYR A 1 95 ? 4.817 -26.973 -7.053 1.00 91.19 95 TYR A C 1
ATOM 724 O O . TYR A 1 95 ? 4.571 -26.736 -8.237 1.00 91.19 95 TYR A O 1
ATOM 732 N N . TRP A 1 96 ? 5.706 -26.250 -6.363 1.00 92.69 96 TRP A N 1
ATOM 733 C CA . TRP A 1 96 ? 6.400 -25.091 -6.935 1.00 92.69 96 TRP A CA 1
ATOM 734 C C . TRP A 1 96 ? 7.303 -25.457 -8.109 1.00 92.69 96 TRP A C 1
ATOM 736 O O . TRP A 1 96 ? 7.320 -24.736 -9.109 1.00 92.69 96 TRP A O 1
ATOM 746 N N . ALA A 1 97 ? 8.012 -26.583 -8.026 1.00 90.81 97 ALA A N 1
ATOM 747 C CA . ALA A 1 97 ? 8.840 -27.085 -9.115 1.00 90.81 97 ALA A CA 1
ATOM 748 C C . ALA A 1 97 ? 8.004 -27.450 -10.351 1.00 90.81 97 ALA A C 1
ATOM 750 O O . ALA A 1 97 ? 8.333 -27.040 -11.467 1.00 90.81 97 ALA A O 1
ATOM 751 N N . SER A 1 98 ? 6.881 -28.139 -10.151 1.00 92.31 98 SER A N 1
ATOM 752 C CA . SER A 1 98 ? 5.946 -28.532 -11.208 1.00 92.31 98 SER A CA 1
ATOM 753 C C . SER A 1 98 ? 5.269 -27.330 -11.885 1.00 92.31 98 SER A C 1
ATOM 755 O O . SER A 1 98 ? 5.225 -27.226 -13.116 1.00 92.31 98 SER A O 1
ATOM 757 N N . VAL A 1 99 ? 4.791 -26.356 -11.102 1.00 91.56 99 VAL A N 1
ATOM 758 C CA . VAL A 1 99 ? 4.209 -25.115 -11.639 1.00 91.56 99 VAL A CA 1
ATOM 759 C C . VAL A 1 99 ? 5.283 -24.270 -12.326 1.00 91.56 99 VAL A C 1
ATOM 761 O O . VAL A 1 99 ? 5.058 -23.773 -13.430 1.00 91.56 99 VAL A O 1
ATOM 764 N N . GLY A 1 100 ? 6.471 -24.151 -11.732 1.00 89.56 100 GLY A N 1
ATOM 765 C CA . GLY A 1 100 ? 7.606 -23.430 -12.308 1.00 89.56 100 GLY A CA 1
ATOM 766 C C . GLY A 1 100 ? 8.082 -24.019 -13.636 1.00 89.56 100 GLY A C 1
ATOM 767 O O . GLY A 1 100 ? 8.430 -23.270 -14.552 1.00 89.56 100 GLY A O 1
ATOM 768 N N . PHE A 1 101 ? 8.003 -25.343 -13.799 1.00 91.00 101 PHE A N 1
ATOM 769 C CA . PHE A 1 101 ? 8.375 -26.022 -15.040 1.00 91.00 101 PHE A CA 1
ATOM 770 C C . PHE A 1 101 ? 7.531 -25.576 -16.247 1.00 91.00 101 PHE A C 1
ATOM 772 O O . PHE A 1 101 ? 8.019 -25.572 -17.376 1.00 91.00 101 PHE A O 1
ATOM 779 N N . THR A 1 102 ? 6.301 -25.094 -16.027 1.00 90.12 102 THR A N 1
ATOM 780 C CA . THR A 1 102 ? 5.457 -24.541 -17.105 1.00 90.12 102 THR A CA 1
ATOM 781 C C . THR A 1 102 ? 6.036 -23.279 -17.755 1.00 90.12 102 THR A C 1
ATOM 783 O O . THR A 1 102 ? 5.741 -23.003 -18.914 1.00 90.12 102 THR A O 1
ATOM 786 N N . ALA A 1 103 ? 6.894 -22.533 -17.052 1.00 89.94 103 ALA A N 1
ATOM 787 C CA . ALA A 1 103 ? 7.526 -21.315 -17.559 1.00 89.94 103 ALA A CA 1
ATOM 788 C C . ALA A 1 103 ? 8.824 -21.574 -18.353 1.00 89.94 103 ALA A C 1
ATOM 790 O O . ALA A 1 103 ? 9.302 -20.686 -19.066 1.00 89.94 103 ALA A O 1
ATOM 791 N N . VAL A 1 104 ? 9.380 -22.791 -18.274 1.00 90.19 104 VAL A N 1
ATOM 792 C CA . VAL A 1 104 ? 10.651 -23.179 -18.915 1.00 90.19 104 VAL A CA 1
ATOM 793 C C . VAL A 1 104 ? 10.697 -22.894 -20.420 1.00 90.19 104 VAL A C 1
ATOM 795 O O . VAL A 1 104 ? 11.732 -22.392 -20.862 1.00 90.19 104 VAL A O 1
ATOM 798 N N . PRO A 1 105 ? 9.635 -23.118 -21.224 1.00 90.31 105 PRO A N 1
ATOM 799 C CA . PRO A 1 105 ? 9.668 -22.795 -22.650 1.00 90.31 105 PRO A CA 1
ATOM 800 C C . PRO A 1 105 ? 10.042 -21.334 -22.933 1.00 90.31 105 PRO A C 1
ATOM 802 O O . PRO A 1 105 ? 10.852 -21.067 -23.820 1.00 90.31 105 PRO A O 1
ATOM 805 N N . PHE A 1 106 ? 9.534 -20.378 -22.149 1.00 90.06 106 PHE A N 1
ATOM 806 C CA . PHE A 1 106 ? 9.852 -18.961 -22.339 1.00 90.06 106 PHE A CA 1
ATOM 807 C C . PHE A 1 106 ? 11.275 -18.612 -21.905 1.00 90.06 106 PHE A C 1
ATOM 809 O O . PHE A 1 106 ? 11.952 -17.849 -22.595 1.00 90.06 106 PHE A O 1
ATOM 816 N N . PHE A 1 107 ? 11.764 -19.206 -20.814 1.00 88.25 107 PHE A N 1
ATOM 817 C CA . PHE A 1 107 ? 13.158 -19.038 -20.397 1.00 88.25 107 PHE A CA 1
ATOM 818 C C . PHE A 1 107 ? 14.132 -19.644 -21.410 1.00 88.25 107 PHE A C 1
ATOM 820 O O . PHE A 1 107 ? 15.154 -19.032 -21.722 1.00 88.25 107 PHE A O 1
ATOM 827 N N . ALA A 1 108 ? 13.789 -20.797 -21.988 1.00 90.00 108 ALA A N 1
ATOM 828 C CA . ALA A 1 108 ? 14.562 -21.419 -23.053 1.00 90.00 108 ALA A CA 1
ATOM 829 C C . ALA A 1 108 ? 14.596 -20.531 -24.305 1.00 90.00 108 ALA A C 1
ATOM 831 O O . ALA A 1 108 ? 15.677 -20.262 -24.824 1.00 90.00 108 ALA A O 1
ATOM 832 N N . VAL A 1 109 ? 13.449 -20.001 -24.751 1.00 89.00 109 VAL A N 1
ATOM 833 C CA . VAL A 1 109 ? 13.390 -19.054 -25.881 1.00 89.00 109 VAL A CA 1
ATOM 834 C C . VAL A 1 109 ? 14.224 -17.803 -25.598 1.00 89.00 109 VAL A C 1
ATOM 836 O O . VAL A 1 109 ? 14.981 -17.377 -26.470 1.00 89.00 109 VAL A O 1
ATOM 839 N N . ALA A 1 110 ? 14.153 -17.243 -24.386 1.00 90.00 110 ALA A N 1
ATOM 840 C CA . ALA A 1 110 ? 14.960 -16.091 -23.989 1.00 90.00 110 ALA A CA 1
ATOM 841 C C . ALA A 1 110 ? 16.465 -16.393 -24.061 1.00 90.00 110 ALA A C 1
ATOM 843 O O . ALA A 1 110 ? 17.214 -15.613 -24.645 1.00 90.00 110 ALA A O 1
ATOM 844 N N . ALA A 1 111 ? 16.903 -17.532 -23.516 1.00 86.50 111 ALA A N 1
ATOM 845 C CA . ALA A 1 111 ? 18.305 -17.943 -23.520 1.00 86.50 111 ALA A CA 1
ATOM 846 C C . ALA A 1 111 ? 18.818 -18.213 -24.943 1.00 86.50 111 ALA A C 1
ATOM 848 O O . ALA A 1 111 ? 19.869 -17.703 -25.333 1.00 86.50 111 ALA A O 1
ATOM 849 N N . VAL A 1 112 ? 18.049 -18.958 -25.743 1.00 88.81 112 VAL A N 1
ATOM 850 C CA . VAL A 1 112 ? 18.367 -19.266 -27.144 1.00 88.81 112 VAL A CA 1
ATOM 851 C C . VAL A 1 112 ? 18.465 -17.981 -27.964 1.00 88.81 112 VAL A C 1
ATOM 853 O O . VAL A 1 112 ? 19.450 -17.784 -28.673 1.00 88.81 112 VAL A O 1
ATOM 856 N N . TRP A 1 113 ? 17.495 -17.072 -27.831 1.00 88.88 113 TRP A N 1
ATOM 857 C CA . TRP A 1 113 ? 17.530 -15.761 -28.478 1.00 88.88 113 TRP A CA 1
ATOM 858 C C . TRP A 1 113 ? 18.751 -14.951 -28.049 1.00 88.88 113 TRP A C 1
ATOM 860 O O . TRP A 1 113 ? 19.473 -14.423 -28.895 1.00 88.88 113 TRP A O 1
ATOM 870 N N . PHE A 1 114 ? 19.008 -14.876 -26.742 1.00 86.00 114 PHE A N 1
ATOM 871 C CA . PHE A 1 114 ? 20.105 -14.089 -26.201 1.00 86.00 114 PHE A CA 1
ATOM 872 C C . PHE A 1 114 ? 21.454 -14.571 -26.752 1.00 86.00 114 PHE A C 1
ATOM 874 O O . PHE A 1 114 ? 22.226 -13.770 -27.281 1.00 86.00 114 PHE A O 1
ATOM 881 N N . VAL A 1 115 ? 21.697 -15.884 -26.725 1.00 82.50 115 VAL A N 1
ATOM 882 C CA . VAL A 1 115 ? 22.954 -16.496 -27.175 1.00 82.50 115 VAL A CA 1
ATOM 883 C C . VAL A 1 115 ? 23.089 -16.472 -28.697 1.00 82.50 115 VAL A C 1
ATOM 885 O O . VAL A 1 115 ? 24.083 -15.959 -29.206 1.00 82.50 115 VAL A O 1
ATOM 888 N N . ILE A 1 116 ? 22.108 -16.984 -29.449 1.00 81.69 116 ILE A N 1
ATOM 889 C CA . ILE A 1 116 ? 22.221 -17.116 -30.912 1.00 81.69 116 ILE A CA 1
ATOM 890 C C . ILE A 1 116 ? 22.277 -15.743 -31.578 1.00 81.69 116 ILE A C 1
ATOM 892 O O . ILE A 1 116 ? 23.136 -15.503 -32.430 1.00 81.69 116 ILE A O 1
ATOM 896 N N . PHE A 1 117 ? 21.403 -14.816 -31.177 1.00 76.38 117 PHE A N 1
ATOM 897 C CA . PHE A 1 117 ? 21.391 -13.481 -31.766 1.00 76.38 117 PHE A CA 1
ATOM 898 C C . PHE A 1 117 ? 22.664 -12.705 -31.396 1.00 76.38 117 PHE A C 1
ATOM 900 O O . PHE A 1 117 ? 23.286 -12.107 -32.276 1.00 76.38 117 PHE A O 1
ATOM 907 N N . GLY A 1 118 ? 23.129 -12.803 -30.145 1.00 72.75 118 GLY A N 1
ATOM 908 C CA . GLY A 1 118 ? 24.383 -12.192 -29.694 1.00 72.75 118 GLY A CA 1
ATOM 909 C C . GLY A 1 118 ? 25.617 -12.728 -30.432 1.00 72.75 118 GLY A C 1
ATOM 910 O O . GLY A 1 118 ? 26.428 -11.948 -30.938 1.00 72.75 118 GLY A O 1
ATOM 911 N N . LEU A 1 119 ? 25.730 -14.054 -30.579 1.00 72.38 119 LEU A N 1
ATOM 912 C CA . LEU A 1 119 ? 26.802 -14.692 -31.353 1.00 72.38 119 LEU A CA 1
ATOM 913 C C . LEU A 1 119 ? 26.747 -14.285 -32.829 1.00 72.38 119 LEU A C 1
ATOM 915 O O . LEU A 1 119 ? 27.783 -13.972 -33.410 1.00 72.38 119 LEU A O 1
ATOM 919 N N . SER A 1 120 ? 25.554 -14.217 -33.427 1.00 72.12 120 SER A N 1
ATOM 920 C CA . SER A 1 120 ? 25.395 -13.794 -34.822 1.00 72.12 120 SER A CA 1
ATOM 921 C C . SER A 1 120 ? 25.845 -12.345 -35.049 1.00 72.12 120 SER A C 1
ATOM 923 O O . SER A 1 120 ? 26.562 -12.074 -36.011 1.00 72.12 120 SER A O 1
ATOM 925 N N . LEU A 1 121 ? 25.521 -11.420 -34.136 1.00 68.00 121 LEU A N 1
ATOM 926 C CA . LEU A 1 121 ? 25.988 -10.031 -34.193 1.00 68.00 121 LEU A CA 1
ATOM 927 C C . LEU A 1 121 ? 27.514 -9.940 -34.041 1.00 68.00 121 LEU A C 1
ATOM 929 O O . LEU A 1 121 ? 28.159 -9.180 -34.769 1.00 68.00 121 LEU A O 1
ATOM 933 N N . SER A 1 122 ? 28.096 -10.744 -33.146 1.00 64.19 122 SER A N 1
ATOM 934 C CA . SER A 1 122 ? 29.547 -10.822 -32.933 1.00 64.19 122 SER A CA 1
ATOM 935 C C . SER A 1 122 ? 30.285 -11.364 -34.165 1.00 64.19 122 SER A C 1
ATOM 937 O O . SER A 1 122 ? 31.259 -10.763 -34.627 1.00 64.19 122 SER A O 1
ATOM 939 N N . LEU A 1 123 ? 29.767 -12.434 -34.779 1.00 63.84 123 LEU A N 1
ATOM 940 C CA . LEU A 1 123 ? 30.299 -13.012 -36.017 1.00 63.84 123 LEU A CA 1
ATOM 941 C C . LEU A 1 123 ? 30.170 -12.047 -37.199 1.00 63.84 123 LEU A C 1
ATOM 943 O O . LEU A 1 123 ? 31.135 -11.850 -37.932 1.00 63.84 123 LEU A O 1
ATOM 947 N N . ILE A 1 124 ? 29.025 -11.374 -37.360 1.00 65.19 124 ILE A N 1
ATOM 948 C CA . ILE A 1 124 ? 28.842 -10.345 -38.395 1.00 65.19 124 ILE A CA 1
ATOM 949 C C . ILE A 1 124 ? 29.857 -9.211 -38.205 1.00 65.19 124 ILE A C 1
ATOM 951 O O . ILE A 1 124 ? 30.442 -8.754 -39.187 1.00 65.19 124 ILE A O 1
ATOM 955 N N . CYS A 1 125 ? 30.115 -8.786 -36.965 1.00 56.84 125 CYS A N 1
ATOM 956 C CA . CYS A 1 125 ? 31.142 -7.800 -36.628 1.00 56.84 125 CYS A CA 1
ATOM 957 C C . CYS A 1 125 ? 32.560 -8.269 -37.024 1.00 56.84 125 CYS A C 1
ATOM 959 O O . CYS A 1 125 ? 33.284 -7.509 -37.681 1.00 56.84 125 CYS A O 1
ATOM 961 N N . LEU A 1 126 ? 32.926 -9.511 -36.681 1.00 53.59 126 LEU A N 1
ATOM 962 C CA . LEU A 1 126 ? 34.215 -10.157 -36.982 1.00 53.59 126 LEU A CA 1
ATOM 963 C C . LEU A 1 126 ? 34.443 -10.377 -38.485 1.00 53.59 126 LEU A C 1
ATOM 965 O O . LEU A 1 126 ? 35.510 -10.039 -38.996 1.00 53.59 126 LEU A O 1
ATOM 969 N N . CYS A 1 127 ? 33.443 -10.853 -39.227 1.00 53.53 127 CYS A N 1
ATOM 970 C CA . CYS A 1 127 ? 33.525 -11.026 -40.682 1.00 53.53 127 CYS A CA 1
ATOM 971 C C . CYS A 1 127 ? 33.654 -9.678 -41.405 1.00 53.53 127 CYS A C 1
ATOM 973 O O . CYS A 1 127 ? 34.430 -9.551 -42.347 1.00 53.53 127 CYS A O 1
ATOM 975 N N . TYR A 1 128 ? 32.985 -8.628 -40.911 1.00 56.03 128 TYR A N 1
ATOM 976 C CA . TYR A 1 128 ? 33.209 -7.258 -41.387 1.00 56.03 128 TYR A CA 1
ATOM 977 C C . TYR A 1 128 ? 34.621 -6.738 -41.055 1.00 56.03 128 TYR A C 1
ATOM 979 O O . TYR A 1 128 ? 34.978 -5.658 -41.520 1.00 56.03 128 TYR A O 1
ATOM 987 N N . CYS A 1 129 ? 35.371 -7.377 -40.138 1.00 50.16 129 CYS A N 1
ATOM 988 C CA . CYS A 1 129 ? 36.760 -7.013 -39.796 1.00 50.16 129 CYS A CA 1
ATOM 989 C C . CYS A 1 129 ? 37.767 -7.693 -40.720 1.00 50.16 129 CYS A C 1
ATOM 991 O O . CYS A 1 129 ? 38.812 -7.102 -40.966 1.00 50.16 129 CYS A O 1
ATOM 993 N N . CYS A 1 130 ? 37.475 -8.918 -41.165 1.00 40.88 130 CYS A N 1
ATOM 994 C CA . CYS A 1 130 ? 38.506 -9.843 -41.637 1.00 40.88 130 CYS A CA 1
ATOM 995 C C . CYS A 1 130 ? 38.307 -10.350 -43.075 1.00 40.88 130 CYS A C 1
ATOM 997 O O . CYS A 1 130 ? 39.164 -11.082 -43.554 1.00 40.88 130 CYS A O 1
ATOM 999 N N . CYS A 1 131 ? 37.207 -10.022 -43.769 1.00 41.81 131 CYS A N 1
ATOM 1000 C CA . CYS A 1 131 ? 36.916 -10.586 -45.098 1.00 41.81 131 CYS A CA 1
ATOM 1001 C C . CYS A 1 131 ? 36.586 -9.510 -46.158 1.00 41.81 131 CYS A C 1
ATOM 1003 O O . CYS A 1 131 ? 35.772 -8.620 -45.879 1.00 41.81 131 CYS A O 1
ATOM 1005 N N . PRO A 1 132 ? 37.147 -9.597 -47.387 1.00 43.09 132 PRO A N 1
ATOM 1006 C CA . PRO A 1 132 ? 36.714 -8.800 -48.535 1.00 43.09 132 PRO A CA 1
ATOM 1007 C C . PRO A 1 132 ? 35.273 -9.145 -48.928 1.00 43.09 132 PRO A C 1
ATOM 1009 O O . PRO A 1 132 ? 34.842 -10.293 -48.842 1.00 43.09 132 PRO A O 1
ATOM 1012 N N . ARG A 1 133 ? 34.504 -8.139 -49.349 1.00 47.66 133 ARG A N 1
ATOM 1013 C CA . ARG A 1 133 ? 33.101 -8.316 -49.739 1.00 47.66 133 ARG A CA 1
ATOM 1014 C C . ARG A 1 133 ? 32.976 -8.784 -51.184 1.00 47.66 133 ARG A C 1
ATOM 1016 O O . ARG A 1 133 ? 33.362 -8.049 -52.085 1.00 47.66 133 ARG A O 1
ATOM 1023 N N . GLU A 1 134 ? 32.284 -9.896 -51.400 1.00 44.00 134 GLU A N 1
ATOM 1024 C CA . GLU A 1 134 ? 31.699 -10.195 -52.708 1.00 44.00 134 GLU A CA 1
ATOM 1025 C C . GLU A 1 134 ? 30.424 -9.355 -52.940 1.00 44.00 134 GLU A C 1
ATOM 1027 O O . GLU A 1 134 ? 29.629 -9.148 -52.007 1.00 44.00 134 GLU A O 1
ATOM 1032 N N . PRO A 1 135 ? 30.199 -8.833 -54.161 1.00 45.03 135 PRO A N 1
ATOM 1033 C CA . PRO A 1 135 ? 29.033 -8.016 -54.470 1.00 45.03 135 PRO A CA 1
ATOM 1034 C C . PRO A 1 135 ? 27.773 -8.886 -54.545 1.00 45.03 135 PRO A C 1
ATOM 1036 O O . PRO A 1 135 ? 27.444 -9.478 -55.567 1.00 45.03 135 PRO A O 1
ATOM 1039 N N . TYR A 1 136 ? 27.033 -8.945 -53.439 1.00 52.34 136 TYR A N 1
ATOM 1040 C CA . TYR A 1 136 ? 25.704 -9.555 -53.409 1.00 52.34 136 TYR A CA 1
ATOM 1041 C C . TYR A 1 136 ? 24.694 -8.683 -54.181 1.00 52.34 136 TYR A C 1
ATOM 1043 O O . TYR A 1 136 ? 24.622 -7.468 -53.962 1.00 52.34 136 TYR A O 1
ATOM 1051 N N . GLY A 1 137 ? 23.921 -9.296 -55.083 1.00 54.50 137 GLY A N 1
ATOM 1052 C CA . GLY A 1 137 ? 22.936 -8.619 -55.935 1.00 54.50 137 GLY A CA 1
ATOM 1053 C C . GLY A 1 137 ? 21.666 -8.189 -55.188 1.00 54.50 137 GLY A C 1
ATOM 1054 O O . GLY A 1 137 ? 21.205 -8.875 -54.280 1.00 54.50 137 GLY A O 1
ATOM 1055 N N . TYR A 1 138 ? 21.099 -7.044 -55.581 1.00 64.19 138 TYR A N 1
ATOM 1056 C CA . TYR A 1 138 ? 19.845 -6.500 -55.040 1.00 64.19 138 TYR A CA 1
ATOM 1057 C C . TYR A 1 138 ? 18.635 -7.363 -55.439 1.00 64.19 138 TYR A C 1
ATOM 1059 O O . TYR A 1 138 ? 18.442 -7.631 -56.624 1.00 64.19 138 TYR A O 1
ATOM 1067 N N . SER A 1 139 ? 17.780 -7.729 -54.474 1.00 75.38 139 SER A N 1
ATOM 1068 C CA . SER A 1 139 ? 16.515 -8.429 -54.742 1.00 75.38 139 SER A CA 1
ATOM 1069 C C . SER A 1 139 ? 15.299 -7.555 -54.415 1.00 75.38 139 SER A C 1
ATOM 1071 O O . SER A 1 139 ? 15.015 -7.234 -53.258 1.00 75.38 139 SER A O 1
ATOM 1073 N N . ARG A 1 140 ? 14.528 -7.189 -55.449 1.00 74.50 140 ARG A N 1
ATOM 1074 C CA . ARG A 1 140 ? 13.324 -6.344 -55.321 1.00 74.50 140 ARG A CA 1
ATOM 1075 C C . ARG A 1 140 ? 12.226 -7.008 -54.481 1.00 74.50 140 ARG A C 1
ATOM 1077 O O . ARG A 1 140 ? 11.532 -6.312 -53.742 1.00 74.50 140 ARG A O 1
ATOM 1084 N N . THR A 1 141 ? 12.095 -8.332 -54.562 1.00 73.69 141 THR A N 1
ATOM 1085 C CA . THR A 1 141 ? 11.110 -9.110 -53.793 1.00 73.69 141 THR A CA 1
ATOM 1086 C C . THR A 1 141 ? 11.461 -9.152 -52.306 1.00 73.69 141 THR A C 1
ATOM 1088 O O . THR A 1 141 ? 10.590 -8.913 -51.477 1.00 73.69 141 THR A O 1
ATOM 1091 N N . CYS A 1 142 ? 12.740 -9.342 -51.959 1.00 72.81 142 CYS A N 1
ATOM 1092 C CA . CYS A 1 142 ? 13.228 -9.320 -50.573 1.00 72.81 142 CYS A CA 1
ATOM 1093 C C . CYS A 1 142 ? 13.011 -7.947 -49.908 1.00 72.81 142 CYS A C 1
ATOM 1095 O O . CYS A 1 142 ? 12.563 -7.851 -48.762 1.00 72.81 142 CYS A O 1
ATOM 1097 N N . TYR A 1 143 ? 13.259 -6.864 -50.651 1.00 76.88 143 TYR A N 1
ATOM 1098 C CA . TYR A 1 143 ? 13.034 -5.494 -50.182 1.00 76.88 143 TYR A CA 1
ATOM 1099 C C . TYR A 1 143 ? 11.548 -5.181 -49.928 1.00 76.88 143 TYR A C 1
ATOM 1101 O O . TYR A 1 143 ? 11.208 -4.617 -48.891 1.00 76.88 143 TYR A O 1
ATOM 1109 N N . ALA A 1 144 ? 10.654 -5.560 -50.849 1.00 78.56 144 ALA A N 1
ATOM 1110 C CA . ALA A 1 144 ? 9.216 -5.334 -50.686 1.00 78.56 144 ALA A CA 1
ATOM 1111 C C . ALA A 1 144 ? 8.625 -6.181 -49.545 1.00 78.56 144 ALA A C 1
ATOM 1113 O O . ALA A 1 144 ? 7.882 -5.668 -48.712 1.00 78.56 144 ALA A O 1
ATOM 1114 N N . LEU A 1 145 ? 9.007 -7.458 -49.467 1.00 80.88 145 LEU A N 1
ATOM 1115 C CA . LEU A 1 145 ? 8.515 -8.388 -48.451 1.00 80.88 145 LEU A CA 1
ATOM 1116 C C . LEU A 1 145 ? 8.988 -7.999 -47.043 1.00 80.88 145 LEU A C 1
ATOM 1118 O O . LEU A 1 145 ? 8.191 -8.010 -46.109 1.00 80.88 145 LEU A O 1
ATOM 1122 N N . SER A 1 146 ? 10.251 -7.586 -46.887 1.00 82.38 146 SER A N 1
ATOM 1123 C CA . SER A 1 146 ? 10.757 -7.100 -45.594 1.00 82.38 146 SER A CA 1
ATOM 1124 C C . SER A 1 146 ? 10.052 -5.824 -45.132 1.00 82.38 146 SER A C 1
ATOM 1126 O O . SER A 1 146 ? 9.759 -5.699 -43.948 1.00 82.38 146 SER A O 1
ATOM 1128 N N . LEU A 1 147 ? 9.701 -4.910 -46.043 1.00 83.38 147 LEU A N 1
ATOM 1129 C CA . LEU A 1 147 ? 8.920 -3.721 -45.695 1.00 83.38 147 LEU A CA 1
ATOM 1130 C C . LEU A 1 147 ? 7.498 -4.074 -45.232 1.00 83.38 147 LEU A C 1
ATOM 1132 O O . LEU A 1 147 ? 7.053 -3.560 -44.209 1.00 83.38 147 LEU A O 1
ATOM 1136 N N . ILE A 1 148 ? 6.801 -4.961 -45.953 1.00 84.69 148 ILE A N 1
ATOM 1137 C CA . ILE A 1 148 ? 5.441 -5.401 -45.595 1.00 84.69 148 ILE A CA 1
ATOM 1138 C C . ILE A 1 148 ? 5.446 -6.078 -44.221 1.00 84.69 148 ILE A C 1
ATOM 1140 O O . ILE A 1 148 ? 4.638 -5.732 -43.361 1.00 84.69 148 ILE A O 1
ATOM 1144 N N . LEU A 1 149 ? 6.391 -6.990 -43.977 1.00 84.81 149 LEU A N 1
ATOM 1145 C CA . LEU A 1 149 ? 6.520 -7.660 -42.683 1.00 84.81 149 LEU A CA 1
ATOM 1146 C C . LEU A 1 149 ? 6.853 -6.683 -41.548 1.00 84.81 149 LEU A C 1
ATOM 1148 O O . LEU A 1 149 ? 6.305 -6.818 -40.459 1.00 84.81 149 LEU A O 1
ATOM 1152 N N . LEU A 1 150 ? 7.677 -5.659 -41.789 1.00 86.62 150 LEU A N 1
ATOM 1153 C CA . LEU A 1 150 ? 7.940 -4.613 -40.794 1.00 86.62 150 LEU A CA 1
ATOM 1154 C C . LEU A 1 150 ? 6.694 -3.795 -40.437 1.00 86.62 150 LEU A C 1
ATOM 1156 O O . LEU A 1 150 ? 6.519 -3.428 -39.276 1.00 86.62 150 LEU A O 1
ATOM 1160 N N . ILE A 1 151 ? 5.816 -3.521 -41.403 1.00 86.50 151 ILE A N 1
ATOM 1161 C CA . ILE A 1 151 ? 4.530 -2.863 -41.129 1.00 86.50 151 ILE A CA 1
ATOM 1162 C C . ILE A 1 151 ? 3.635 -3.793 -40.298 1.00 86.50 151 ILE A C 1
ATOM 1164 O O . ILE A 1 151 ? 3.065 -3.370 -39.297 1.00 86.50 151 ILE A O 1
ATOM 1168 N N . LEU A 1 152 ? 3.555 -5.077 -40.651 1.00 88.38 152 LEU A N 1
ATOM 1169 C CA . LEU A 1 152 ? 2.734 -6.043 -39.916 1.00 88.38 152 LEU A CA 1
ATOM 1170 C C . LEU A 1 152 ? 3.221 -6.253 -38.478 1.00 88.38 152 LEU A C 1
ATOM 1172 O O . LEU A 1 152 ? 2.409 -6.266 -37.556 1.00 88.38 152 LEU A O 1
ATOM 1176 N N . PHE A 1 153 ? 4.532 -6.369 -38.256 1.00 88.94 153 PHE A N 1
ATOM 1177 C CA . PHE A 1 153 ? 5.071 -6.551 -36.908 1.00 88.94 153 PHE A CA 1
ATOM 1178 C C . PHE A 1 153 ? 4.986 -5.286 -36.056 1.00 88.94 153 PHE A C 1
ATOM 1180 O O . PHE A 1 153 ? 4.760 -5.392 -34.855 1.00 88.94 153 PHE A O 1
ATOM 1187 N N . THR A 1 154 ? 5.088 -4.088 -36.638 1.00 83.31 154 THR A N 1
ATOM 1188 C CA . THR A 1 154 ? 4.839 -2.856 -35.870 1.00 83.31 154 THR A CA 1
ATOM 1189 C C . THR A 1 154 ? 3.371 -2.738 -35.463 1.00 83.31 154 THR A C 1
ATOM 1191 O O . THR A 1 154 ? 3.096 -2.407 -34.312 1.00 83.31 154 THR A O 1
ATOM 1194 N N . LEU A 1 155 ? 2.426 -3.107 -36.338 1.00 85.25 155 LEU A N 1
ATOM 1195 C CA . LEU A 1 155 ? 1.004 -3.209 -35.986 1.00 85.25 155 LEU A CA 1
ATOM 1196 C C . LEU A 1 155 ? 0.753 -4.266 -34.899 1.00 85.25 155 LEU A C 1
ATOM 1198 O O . LEU A 1 155 ? 0.046 -3.989 -33.932 1.00 85.25 155 LEU A O 1
ATOM 1202 N N . ALA A 1 156 ? 1.373 -5.444 -35.005 1.00 88.25 156 ALA A N 1
ATOM 1203 C CA . ALA A 1 156 ? 1.277 -6.489 -33.986 1.00 88.25 156 ALA A CA 1
ATOM 1204 C C . ALA A 1 156 ? 1.853 -6.037 -32.632 1.00 88.25 156 ALA A C 1
ATOM 1206 O O . ALA A 1 156 ? 1.263 -6.326 -31.593 1.00 88.25 156 ALA A O 1
ATOM 1207 N N . ALA A 1 157 ? 2.955 -5.277 -32.627 1.00 86.94 157 ALA A N 1
ATOM 1208 C CA . ALA A 1 157 ? 3.516 -4.691 -31.411 1.00 86.94 157 ALA A CA 1
ATOM 1209 C C . ALA A 1 157 ? 2.564 -3.659 -30.781 1.00 86.94 157 ALA A C 1
ATOM 1211 O O . ALA A 1 157 ? 2.393 -3.658 -29.565 1.00 86.94 157 ALA A O 1
ATOM 1212 N N . ILE A 1 158 ? 1.889 -2.829 -31.588 1.00 83.12 158 ILE A N 1
ATOM 1213 C CA . ILE A 1 158 ? 0.867 -1.887 -31.100 1.00 83.12 158 ILE A CA 1
ATOM 1214 C C . ILE A 1 158 ? -0.299 -2.648 -30.454 1.00 83.12 158 ILE A C 1
ATOM 1216 O O . ILE A 1 158 ? -0.666 -2.347 -29.319 1.00 83.12 158 ILE A O 1
ATOM 1220 N N . VAL A 1 159 ? -0.847 -3.661 -31.136 1.00 89.44 159 VAL A N 1
ATOM 1221 C CA . VAL A 1 159 ? -1.937 -4.499 -30.602 1.00 89.44 159 VAL A CA 1
ATOM 1222 C C . VAL A 1 159 ? -1.503 -5.205 -29.317 1.00 89.44 159 VAL A C 1
ATOM 1224 O O . VAL A 1 159 ? -2.227 -5.165 -28.323 1.00 89.44 159 VAL A O 1
ATOM 1227 N N . GLY A 1 160 ? -0.301 -5.785 -29.297 1.00 89.25 160 GLY A N 1
ATOM 1228 C CA . GLY A 1 160 ? 0.279 -6.414 -28.114 1.00 89.25 160 GLY A CA 1
ATOM 1229 C C . GLY A 1 160 ? 0.385 -5.456 -26.926 1.00 89.25 160 GLY A C 1
ATOM 1230 O O . GLY A 1 160 ? -0.018 -5.809 -25.818 1.00 89.25 160 GLY A O 1
ATOM 1231 N N . CYS A 1 161 ? 0.849 -4.221 -27.150 1.00 84.50 161 CYS A N 1
ATOM 1232 C CA . CYS A 1 161 ? 0.939 -3.205 -26.102 1.00 84.50 161 CYS A CA 1
ATOM 1233 C C . CYS A 1 161 ? -0.444 -2.773 -25.593 1.00 84.50 161 CYS A C 1
ATOM 1235 O O . CYS A 1 161 ? -0.597 -2.553 -24.393 1.00 84.50 161 CYS A O 1
ATOM 1237 N N . ILE A 1 162 ? -1.460 -2.694 -26.462 1.00 84.56 162 ILE A N 1
ATOM 1238 C CA . ILE A 1 162 ? -2.848 -2.401 -26.061 1.00 84.56 162 ILE A CA 1
ATOM 1239 C C . ILE A 1 162 ? -3.411 -3.535 -25.195 1.00 84.56 162 ILE A C 1
ATOM 1241 O O . ILE A 1 162 ? -3.984 -3.272 -24.134 1.00 84.56 162 ILE A O 1
ATOM 1245 N N . VAL A 1 163 ? -3.235 -4.795 -25.605 1.00 91.19 163 VAL A N 1
ATOM 1246 C CA . VAL A 1 163 ? -3.684 -5.964 -24.827 1.00 91.19 163 VAL A CA 1
ATOM 1247 C C . VAL A 1 163 ? -2.968 -6.020 -23.479 1.00 91.19 163 VAL A C 1
ATOM 1249 O O . VAL A 1 163 ? -3.619 -6.210 -22.456 1.00 91.19 163 VAL A O 1
ATOM 1252 N N . LEU A 1 164 ? -1.657 -5.766 -23.451 1.00 88.25 164 LEU A N 1
ATOM 1253 C CA . LEU A 1 164 ? -0.887 -5.711 -22.213 1.00 88.25 164 LEU A CA 1
ATOM 1254 C C . LEU A 1 164 ? -1.381 -4.591 -21.289 1.00 88.25 164 LEU A C 1
ATOM 1256 O O . LEU A 1 164 ? -1.677 -4.853 -20.129 1.00 88.25 164 LEU A O 1
ATOM 1260 N N . TYR A 1 165 ? -1.528 -3.364 -21.793 1.00 83.62 165 TYR A N 1
ATOM 1261 C CA . TYR A 1 165 ? -1.995 -2.219 -21.005 1.00 83.62 165 TYR A CA 1
ATOM 1262 C C . TYR A 1 165 ? -3.403 -2.444 -20.431 1.00 83.62 165 TYR A C 1
ATOM 1264 O O . TYR A 1 165 ? -3.651 -2.219 -19.245 1.00 83.62 165 TYR A O 1
ATOM 1272 N N . THR A 1 166 ? -4.326 -2.941 -21.258 1.00 86.94 166 THR A N 1
ATOM 1273 C CA . THR A 1 166 ? -5.705 -3.225 -20.833 1.00 86.94 166 THR A CA 1
ATOM 1274 C C . THR A 1 166 ? -5.787 -4.418 -19.880 1.00 86.94 166 THR A C 1
ATOM 1276 O O . THR A 1 166 ? -6.533 -4.359 -18.901 1.00 86.94 166 THR A O 1
ATOM 1279 N N . GLY A 1 167 ? -5.005 -5.474 -20.124 1.00 88.75 167 GLY A N 1
ATOM 1280 C CA . GLY A 1 167 ? -4.858 -6.623 -19.232 1.00 88.75 167 GLY A CA 1
ATOM 1281 C C . GLY A 1 167 ? -4.335 -6.209 -17.860 1.00 88.75 167 GLY A C 1
ATOM 1282 O O . GLY A 1 167 ? -4.949 -6.556 -16.855 1.00 88.75 167 GLY A O 1
ATOM 1283 N N . GLN A 1 168 ? -3.288 -5.379 -17.821 1.00 88.50 168 GLN A N 1
ATOM 1284 C CA . GLN A 1 168 ? -2.722 -4.829 -16.587 1.00 88.50 168 GLN A CA 1
ATOM 1285 C C . GLN A 1 168 ? -3.733 -4.019 -15.783 1.00 88.50 168 GLN A C 1
ATOM 1287 O O . GLN A 1 168 ? -3.967 -4.322 -14.616 1.00 88.50 168 GLN A O 1
ATOM 1292 N N . GLY A 1 169 ? -4.375 -3.021 -16.399 1.00 86.56 169 GLY A N 1
ATOM 1293 C CA . GLY A 1 169 ? -5.326 -2.162 -15.689 1.00 86.56 169 GLY A CA 1
ATOM 1294 C C . GLY A 1 169 ? -6.502 -2.946 -15.097 1.00 86.56 169 GLY A C 1
ATOM 1295 O O . GLY A 1 169 ? -6.906 -2.710 -13.955 1.00 86.56 169 GLY A O 1
ATOM 1296 N N . LYS A 1 170 ? -7.028 -3.929 -15.841 1.00 90.69 170 LYS A N 1
ATOM 1297 C CA . LYS A 1 170 ? -8.124 -4.777 -15.355 1.00 90.69 170 LYS A CA 1
ATOM 1298 C C . LYS A 1 170 ? -7.671 -5.797 -14.312 1.00 90.69 170 LYS A C 1
ATOM 1300 O O . LYS A 1 170 ? -8.406 -6.024 -13.354 1.00 90.69 170 LYS A O 1
ATOM 1305 N N . PHE A 1 171 ? -6.483 -6.380 -14.461 1.00 91.12 171 PHE A N 1
ATOM 1306 C CA . PHE A 1 171 ? -5.914 -7.295 -13.473 1.00 91.12 171 PHE A CA 1
ATOM 1307 C C . PHE A 1 171 ? -5.656 -6.583 -12.144 1.00 91.12 171 PHE A C 1
ATOM 1309 O O . PHE A 1 171 ? -6.088 -7.071 -11.101 1.00 91.12 171 PHE A O 1
ATOM 1316 N N . HIS A 1 172 ? -5.039 -5.400 -12.193 1.00 91.31 172 HIS A N 1
ATOM 1317 C CA . HIS A 1 172 ? -4.822 -4.551 -11.028 1.00 91.31 172 HIS A CA 1
ATOM 1318 C C . HIS A 1 172 ? -6.157 -4.251 -10.331 1.00 91.31 172 HIS A C 1
ATOM 1320 O O . HIS A 1 172 ? -6.337 -4.606 -9.172 1.00 91.31 172 HIS A O 1
ATOM 1326 N N . SER A 1 173 ? -7.149 -3.722 -11.060 1.00 91.44 173 SER A N 1
ATOM 1327 C CA . SER A 1 173 ? -8.465 -3.409 -10.484 1.00 91.44 173 SER A CA 1
ATOM 1328 C C . SER A 1 173 ? -9.178 -4.635 -9.898 1.00 91.44 173 SER A C 1
ATOM 1330 O O . SER A 1 173 ? -9.755 -4.551 -8.815 1.00 91.44 173 SER A O 1
ATOM 1332 N N . SER A 1 174 ? -9.139 -5.781 -10.586 1.00 91.75 174 SER A N 1
ATOM 1333 C CA . SER A 1 174 ? -9.757 -7.022 -10.105 1.00 91.75 174 SER A CA 1
ATOM 1334 C C . SER A 1 174 ? -9.072 -7.542 -8.841 1.00 91.75 174 SER A C 1
ATOM 1336 O O . SER A 1 174 ? -9.750 -8.005 -7.925 1.00 91.75 174 SER A O 1
ATOM 1338 N N . THR A 1 175 ? -7.743 -7.459 -8.770 1.00 91.25 175 THR A N 1
ATOM 1339 C CA . THR A 1 175 ? -6.976 -7.919 -7.606 1.00 91.25 175 THR A CA 1
ATOM 1340 C C . THR A 1 175 ? -7.200 -6.997 -6.414 1.00 91.25 175 THR A C 1
ATOM 1342 O O . THR A 1 175 ? -7.504 -7.494 -5.335 1.00 91.25 175 THR A O 1
ATOM 1345 N N . THR A 1 176 ? -7.188 -5.676 -6.620 1.00 90.81 176 THR A N 1
ATOM 1346 C CA . THR A 1 176 ? -7.504 -4.689 -5.577 1.00 90.81 176 THR A CA 1
ATOM 1347 C C . THR A 1 176 ? -8.911 -4.896 -5.020 1.00 90.81 176 THR A C 1
ATOM 1349 O O . THR A 1 176 ? -9.064 -5.017 -3.814 1.00 90.81 176 THR A O 1
ATOM 1352 N N . LYS A 1 177 ? -9.932 -5.081 -5.871 1.00 91.06 177 LYS A N 1
ATOM 1353 C CA . LYS A 1 177 ? -11.302 -5.383 -5.405 1.00 91.06 177 LYS A CA 1
ATOM 1354 C C . LYS A 1 177 ? -11.395 -6.685 -4.609 1.00 91.06 177 LYS A C 1
ATOM 1356 O O . LYS A 1 177 ? -12.169 -6.769 -3.662 1.00 91.06 177 LYS A O 1
ATOM 1361 N N . THR A 1 178 ? -10.643 -7.708 -5.014 1.00 91.25 178 THR A N 1
ATOM 1362 C CA . THR A 1 178 ? -10.608 -8.996 -4.301 1.00 91.25 178 THR A CA 1
ATOM 1363 C C . THR A 1 178 ? -9.961 -8.829 -2.931 1.00 91.25 178 THR A C 1
ATOM 1365 O O . THR A 1 178 ? -10.488 -9.320 -1.939 1.00 91.25 178 THR A O 1
ATOM 1368 N N . LEU A 1 179 ? -8.854 -8.089 -2.870 1.00 91.56 179 LEU A N 1
ATOM 1369 C CA . LEU A 1 179 ? -8.153 -7.785 -1.632 1.00 91.56 179 LEU A CA 1
ATOM 1370 C C . LEU A 1 179 ? -9.009 -6.931 -0.689 1.00 91.56 179 LEU A C 1
ATOM 1372 O O . LEU A 1 179 ? -9.141 -7.281 0.478 1.00 91.56 179 LEU A O 1
ATOM 1376 N N . ASP A 1 180 ? -9.655 -5.880 -1.196 1.00 90.38 180 ASP A N 1
ATOM 1377 C CA . ASP A 1 180 ? -10.564 -5.025 -0.424 1.00 90.38 180 ASP A CA 1
ATOM 1378 C C . ASP A 1 180 ? -11.751 -5.821 0.132 1.00 90.38 180 ASP A C 1
ATOM 1380 O O . ASP A 1 180 ? -12.163 -5.612 1.271 1.00 90.38 180 ASP A O 1
ATOM 1384 N N . TYR A 1 181 ? -12.285 -6.771 -0.644 1.00 90.88 181 TYR A N 1
ATOM 1385 C CA . TYR A 1 181 ? -13.333 -7.672 -0.172 1.00 90.88 181 TYR A CA 1
ATOM 1386 C C . TYR A 1 181 ? -12.839 -8.557 0.982 1.00 90.88 181 TYR A C 1
ATOM 1388 O O . TYR A 1 181 ? -13.503 -8.627 2.015 1.00 90.88 181 TYR A O 1
ATOM 1396 N N . VAL A 1 182 ? -11.661 -9.179 0.853 1.00 90.31 182 VAL A N 1
ATOM 1397 C CA . VAL A 1 182 ? -11.060 -10.001 1.921 1.00 90.31 182 VAL A CA 1
ATOM 1398 C C . VAL A 1 182 ? -10.806 -9.173 3.185 1.00 90.31 182 VAL A C 1
ATOM 1400 O O . VAL A 1 182 ? -11.146 -9.615 4.282 1.00 90.31 182 VAL A O 1
ATOM 1403 N N . VAL A 1 183 ? -10.276 -7.956 3.045 1.00 90.69 183 VAL A N 1
ATOM 1404 C CA . VAL A 1 183 ? -10.054 -7.032 4.170 1.00 90.69 183 VAL A CA 1
ATOM 1405 C C . VAL A 1 183 ? -11.379 -6.633 4.812 1.00 90.69 183 VAL A C 1
ATOM 1407 O O . VAL A 1 183 ? -11.506 -6.699 6.026 1.00 90.69 183 VAL A O 1
ATOM 1410 N N . SER A 1 184 ? -12.403 -6.317 4.017 1.00 90.19 184 SER A N 1
ATOM 1411 C CA . SER A 1 184 ? -13.735 -5.991 4.536 1.00 90.19 184 SER A CA 1
ATOM 1412 C C . SER A 1 184 ? -14.352 -7.149 5.324 1.00 90.19 184 SER A C 1
ATOM 1414 O O . SER A 1 184 ? -15.019 -6.927 6.336 1.00 90.19 184 SER A O 1
ATOM 1416 N N . GLN A 1 185 ? -14.134 -8.390 4.885 1.00 87.75 185 GLN A N 1
ATOM 1417 C CA . GLN A 1 185 ? -14.563 -9.572 5.627 1.00 87.75 185 GLN A CA 1
ATOM 1418 C C . GLN A 1 185 ? -13.780 -9.721 6.942 1.00 87.75 185 GLN A C 1
ATOM 1420 O O . GLN A 1 185 ? -14.389 -9.964 7.984 1.00 87.75 185 GLN A O 1
ATOM 1425 N N . ALA A 1 186 ? -12.465 -9.480 6.938 1.00 87.69 186 ALA A N 1
ATOM 1426 C CA . ALA A 1 186 ? -11.663 -9.444 8.161 1.00 87.69 186 ALA A CA 1
ATOM 1427 C C . ALA A 1 186 ? -12.129 -8.344 9.139 1.00 87.69 186 ALA A C 1
ATOM 1429 O O . ALA A 1 186 ? -12.273 -8.614 10.330 1.00 87.69 186 ALA A O 1
ATOM 1430 N N . ASP A 1 187 ? -12.460 -7.146 8.649 1.00 88.62 187 ASP A N 1
ATOM 1431 C CA . ASP A 1 187 ? -12.945 -6.025 9.466 1.00 88.62 187 ASP A CA 1
ATOM 1432 C C . ASP A 1 187 ? -14.286 -6.340 10.145 1.00 88.62 187 ASP A C 1
ATOM 1434 O O . ASP A 1 187 ? -14.497 -5.998 11.312 1.00 88.62 187 ASP A O 1
ATOM 1438 N N . LYS A 1 188 ? -15.200 -7.036 9.451 1.00 87.56 188 LYS A N 1
ATOM 1439 C CA . LYS A 1 188 ? -16.467 -7.511 10.042 1.00 87.56 188 LYS A CA 1
ATOM 1440 C C . LYS A 1 188 ? -16.222 -8.512 11.170 1.00 87.56 188 LYS A C 1
ATOM 1442 O O . LYS A 1 188 ? -16.880 -8.433 12.213 1.00 87.56 188 LYS A O 1
ATOM 1447 N N . THR A 1 189 ? -15.269 -9.424 10.979 1.00 84.62 189 THR A N 1
ATOM 1448 C CA . THR A 1 189 ? -14.843 -10.390 12.000 1.00 84.62 189 THR A CA 1
ATOM 1449 C C . THR A 1 189 ? -14.254 -9.657 13.204 1.00 84.62 189 THR A C 1
ATOM 1451 O O . THR A 1 189 ? -14.728 -9.846 14.323 1.00 84.62 189 THR A O 1
ATOM 1454 N N . VAL A 1 190 ? -13.314 -8.731 12.993 1.00 88.06 190 VAL A N 1
ATOM 1455 C CA . VAL A 1 190 ? -12.735 -7.880 14.050 1.00 88.06 190 VAL A CA 1
ATOM 1456 C C . VAL A 1 190 ? -13.819 -7.096 14.798 1.00 88.06 190 VAL A C 1
ATOM 1458 O O . VAL A 1 190 ? -13.807 -7.053 16.029 1.00 88.06 190 VAL A O 1
ATOM 1461 N N . GLY A 1 191 ? -14.782 -6.510 14.083 1.00 86.00 191 GLY A N 1
ATOM 1462 C CA . GLY A 1 191 ? -15.912 -5.791 14.674 1.00 86.00 191 GLY A CA 1
ATOM 1463 C C . GLY A 1 191 ? -16.784 -6.680 15.562 1.00 86.00 191 GLY A C 1
ATOM 1464 O O . GLY A 1 191 ? -17.153 -6.278 16.666 1.00 86.00 191 GLY A O 1
ATOM 1465 N N . SER A 1 192 ? -17.060 -7.909 15.125 1.00 86.75 192 SER A N 1
ATOM 1466 C CA . SER A 1 192 ? -17.841 -8.886 15.896 1.00 86.75 192 SER A CA 1
ATOM 1467 C C . SER A 1 192 ? -17.102 -9.335 17.161 1.00 86.75 192 SER A C 1
ATOM 1469 O O . SER A 1 192 ? -17.693 -9.329 18.243 1.00 86.75 192 SER A O 1
ATOM 1471 N N . LEU A 1 193 ? -15.794 -9.608 17.063 1.00 86.62 193 LEU A N 1
ATOM 1472 C CA . LEU A 1 193 ? -14.939 -9.939 18.213 1.00 86.62 193 LEU A CA 1
ATOM 1473 C C . LEU A 1 193 ? -14.874 -8.777 19.224 1.00 86.62 193 LEU A C 1
ATOM 1475 O O . LEU A 1 193 ? -15.025 -8.992 20.425 1.00 86.62 193 LEU A O 1
ATOM 1479 N N . ARG A 1 194 ? -14.720 -7.530 18.756 1.00 87.62 194 ARG A N 1
ATOM 1480 C CA . ARG A 1 194 ? -14.704 -6.331 19.619 1.00 87.62 194 ARG A CA 1
ATOM 1481 C C . ARG A 1 194 ? -16.047 -6.090 20.310 1.00 87.62 194 ARG A C 1
ATOM 1483 O O . ARG A 1 194 ? -16.067 -5.736 21.488 1.00 87.62 194 ARG A O 1
ATOM 1490 N N . ASN A 1 195 ? -17.164 -6.304 19.612 1.00 86.81 195 ASN A N 1
ATOM 1491 C CA . ASN A 1 195 ? -18.500 -6.188 20.203 1.00 86.81 195 ASN A CA 1
ATOM 1492 C C . ASN A 1 195 ? -18.711 -7.232 21.302 1.00 86.81 195 ASN A C 1
ATOM 1494 O O . ASN A 1 195 ? -19.130 -6.880 22.403 1.00 86.81 195 ASN A O 1
ATOM 1498 N N . LEU A 1 196 ? -18.363 -8.493 21.035 1.00 86.75 196 LEU A N 1
ATOM 1499 C CA . LEU A 1 196 ? -18.447 -9.568 22.021 1.00 86.75 196 LEU A CA 1
ATOM 1500 C C . LEU A 1 196 ? -17.551 -9.289 23.245 1.00 86.75 196 LEU A C 1
ATOM 1502 O O . LEU A 1 196 ? -18.025 -9.395 24.376 1.00 86.75 196 LEU A O 1
ATOM 1506 N N . SER A 1 197 ? -16.306 -8.842 23.034 1.00 87.38 197 SER A N 1
ATOM 1507 C CA . SER A 1 197 ? -15.392 -8.387 24.101 1.00 87.38 197 SER A CA 1
ATOM 1508 C C . SER A 1 197 ? -16.019 -7.272 24.946 1.00 87.38 197 SER A C 1
ATOM 1510 O O . SER A 1 197 ? -16.007 -7.317 26.181 1.00 87.38 197 SER A O 1
ATOM 1512 N N . GLY A 1 198 ? -16.648 -6.297 24.284 1.00 84.31 198 GLY A N 1
ATOM 1513 C CA . GLY A 1 198 ? -17.363 -5.198 24.924 1.00 84.31 198 GLY A CA 1
ATOM 1514 C C . GLY A 1 198 ? -18.527 -5.664 25.801 1.00 84.31 198 GLY A C 1
ATOM 1515 O O . GLY A 1 198 ? -18.642 -5.209 26.941 1.00 84.31 198 GLY A O 1
ATOM 1516 N N . TYR A 1 199 ? -19.361 -6.589 25.313 1.00 85.31 199 TYR A N 1
ATOM 1517 C CA . TYR A 1 199 ? -20.481 -7.136 26.088 1.00 85.31 199 TYR A CA 1
ATOM 1518 C C . TYR A 1 199 ? -20.015 -7.989 27.270 1.00 85.31 199 TYR A C 1
ATOM 1520 O O . TYR A 1 199 ? -20.552 -7.833 28.364 1.00 85.31 199 TYR A O 1
ATOM 1528 N N . LEU A 1 200 ? -18.977 -8.811 27.099 1.00 83.62 200 LEU A N 1
ATOM 1529 C CA . LEU A 1 200 ? -18.365 -9.566 28.199 1.00 83.62 200 LEU A CA 1
ATOM 1530 C C . LEU A 1 200 ? -17.805 -8.618 29.274 1.00 83.62 200 LEU A C 1
ATOM 1532 O O . LEU A 1 200 ? -18.068 -8.782 30.465 1.00 83.62 200 LEU A O 1
ATOM 1536 N N . GLY A 1 201 ? -17.110 -7.554 28.861 1.00 81.00 201 GLY A N 1
ATOM 1537 C CA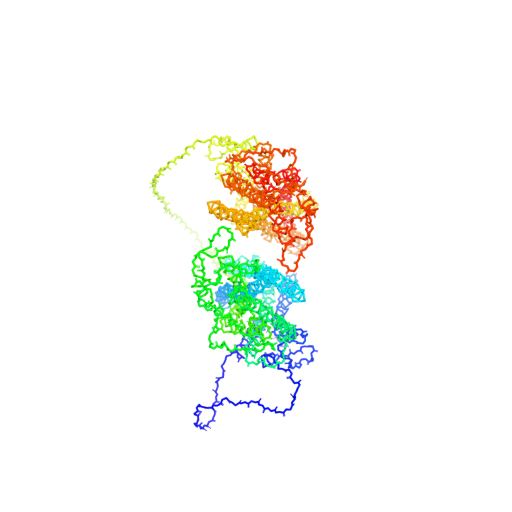 . GLY A 1 201 ? -16.614 -6.524 29.773 1.00 81.00 201 GLY A CA 1
ATOM 1538 C C . GLY A 1 201 ? -17.725 -5.737 30.480 1.00 81.00 201 GLY A C 1
ATOM 1539 O O . GLY A 1 201 ? -17.551 -5.333 31.633 1.00 81.00 201 GLY A O 1
ATOM 1540 N N . ALA A 1 202 ? -18.862 -5.520 29.815 1.00 77.69 202 ALA A N 1
ATOM 1541 C CA . ALA A 1 202 ? -20.038 -4.895 30.412 1.00 77.69 202 ALA A CA 1
ATOM 1542 C C . ALA A 1 202 ? -20.724 -5.824 31.424 1.00 77.69 202 ALA A C 1
ATOM 1544 O O . ALA A 1 202 ? -21.100 -5.352 32.494 1.00 77.69 202 ALA A O 1
ATOM 1545 N N . ALA A 1 203 ? -20.810 -7.130 31.147 1.00 75.88 203 ALA A N 1
ATOM 1546 C CA . ALA A 1 203 ? -21.435 -8.121 32.029 1.00 75.88 203 ALA A CA 1
ATOM 1547 C C . ALA A 1 203 ? -20.830 -8.117 33.438 1.00 75.88 203 ALA A C 1
ATOM 1549 O O . ALA A 1 203 ? -21.558 -8.162 34.422 1.00 75.88 203 ALA A O 1
ATOM 1550 N N . LYS A 1 204 ? -19.507 -7.940 33.547 1.00 73.12 204 LYS A N 1
ATOM 1551 C CA . LYS A 1 204 ? -18.797 -7.823 34.833 1.00 73.12 204 LYS A CA 1
ATOM 1552 C C . LYS A 1 204 ? -19.235 -6.619 35.678 1.00 73.12 204 LYS A C 1
ATOM 1554 O O . LYS A 1 204 ? -19.118 -6.643 36.898 1.00 73.12 204 LYS A O 1
ATOM 1559 N N . ARG A 1 205 ? -19.684 -5.538 35.034 1.00 68.00 205 ARG A N 1
ATOM 1560 C CA . ARG A 1 205 ? -20.031 -4.262 35.686 1.00 68.00 205 ARG A CA 1
ATOM 1561 C C . ARG A 1 205 ? -21.519 -4.129 35.977 1.00 68.00 205 ARG A C 1
ATOM 1563 O O . ARG A 1 205 ? -21.904 -3.237 36.727 1.00 68.00 205 ARG A O 1
ATOM 1570 N N . VAL A 1 206 ? -22.348 -4.968 35.361 1.00 70.94 206 VAL A N 1
ATOM 1571 C CA . VAL A 1 206 ? -23.790 -4.932 35.565 1.00 70.94 206 VAL A CA 1
ATOM 1572 C C . VAL A 1 206 ? -24.151 -5.743 36.806 1.00 70.94 206 VAL A C 1
ATOM 1574 O O . VAL A 1 206 ? -23.881 -6.938 36.881 1.00 70.94 206 VAL A O 1
ATOM 1577 N N . GLY A 1 207 ? -24.785 -5.074 37.767 1.00 66.69 207 GLY A N 1
ATOM 1578 C CA . GLY A 1 207 ? -25.470 -5.699 38.892 1.00 66.69 207 GLY A CA 1
ATOM 1579 C C . GLY A 1 207 ? -26.890 -5.159 38.998 1.00 66.69 207 GLY A C 1
ATOM 1580 O O . GLY A 1 207 ? -27.133 -3.991 38.684 1.00 66.69 207 GLY A O 1
ATOM 1581 N N . VAL A 1 208 ? -27.820 -6.010 39.420 1.00 63.19 208 VAL A N 1
ATOM 1582 C CA . VAL A 1 208 ? -29.211 -5.624 39.687 1.00 63.19 208 VAL A CA 1
ATOM 1583 C C . VAL A 1 208 ? -29.419 -5.698 41.190 1.00 63.19 208 VAL A C 1
ATOM 1585 O O . VAL A 1 208 ? -29.184 -6.747 41.781 1.00 63.19 208 VAL A O 1
ATOM 1588 N N . ASP A 1 209 ? -29.806 -4.582 41.804 1.00 59.00 209 ASP A N 1
ATOM 1589 C CA . ASP A 1 209 ? -30.018 -4.469 43.251 1.00 59.00 209 ASP A CA 1
ATOM 1590 C C . ASP A 1 209 ? -28.825 -4.992 44.078 1.00 59.00 209 ASP A C 1
ATOM 1592 O O . ASP A 1 209 ? -28.962 -5.785 45.004 1.00 59.00 209 ASP A O 1
ATOM 1596 N N . SER A 1 210 ? -27.604 -4.604 43.684 1.00 56.97 210 SER A N 1
ATOM 1597 C CA . SER A 1 210 ? -26.323 -5.052 44.268 1.00 56.97 210 SER A CA 1
ATOM 1598 C C . SER A 1 210 ? -25.997 -6.555 44.149 1.00 56.97 210 SER A C 1
ATOM 1600 O O . SER A 1 210 ? -24.982 -7.006 44.682 1.00 56.97 210 SER A O 1
ATOM 1602 N N . VAL A 1 211 ? -26.779 -7.324 43.382 1.00 66.38 211 VAL A N 1
ATOM 1603 C CA . VAL A 1 211 ? -26.465 -8.712 43.008 1.00 66.38 211 VAL A CA 1
ATOM 1604 C C . VAL A 1 211 ? -25.661 -8.721 41.704 1.00 66.38 211 VAL A C 1
ATOM 1606 O O . VAL A 1 211 ? -26.133 -8.245 40.671 1.00 66.38 211 VAL A O 1
ATOM 1609 N N . PHE A 1 212 ? -24.445 -9.271 41.750 1.00 72.50 212 PHE A N 1
ATOM 1610 C CA . PHE A 1 212 ? -23.508 -9.359 40.621 1.00 72.50 212 PHE A CA 1
ATOM 1611 C C . PHE A 1 212 ? -23.247 -10.813 40.209 1.00 72.50 212 PHE A C 1
ATOM 1613 O O . PHE A 1 212 ? -23.624 -11.751 40.916 1.00 72.50 212 PHE A O 1
ATOM 1620 N N . LEU A 1 213 ? -22.561 -10.995 39.077 1.00 78.00 213 LEU A N 1
ATOM 1621 C CA . LEU A 1 213 ? -22.060 -12.302 38.651 1.00 78.00 213 LEU A CA 1
ATOM 1622 C C . LEU A 1 213 ? -21.077 -12.896 39.685 1.00 78.00 213 LEU A C 1
ATOM 1624 O O . LEU A 1 213 ? -20.294 -12.142 40.273 1.00 78.00 213 LEU A O 1
ATOM 1628 N N . PRO A 1 214 ? -21.055 -14.228 39.866 1.00 79.88 214 PRO A N 1
ATOM 1629 C CA . PRO A 1 214 ? -20.063 -14.927 40.688 1.00 79.88 214 PRO A CA 1
ATOM 1630 C C . PRO A 1 214 ? -18.603 -14.623 40.290 1.00 79.88 214 PRO A C 1
ATOM 1632 O O . PRO A 1 214 ? -18.308 -14.332 39.128 1.00 79.88 214 PRO A O 1
ATOM 1635 N N . SER A 1 215 ? -17.670 -14.663 41.248 1.00 75.88 215 SER A N 1
ATOM 1636 C CA . SER A 1 215 ? -16.262 -14.269 41.042 1.00 75.88 215 SER A CA 1
ATOM 1637 C C . SER A 1 215 ? -15.493 -15.186 40.080 1.00 75.88 215 SER A C 1
ATOM 1639 O O . SER A 1 215 ? -14.617 -14.720 39.351 1.00 75.88 215 SER A O 1
ATOM 1641 N N . ASP A 1 216 ? -15.847 -16.466 40.032 1.00 73.19 216 ASP A N 1
ATOM 1642 C CA . ASP A 1 216 ? -15.360 -17.464 39.078 1.00 73.19 216 ASP A CA 1
ATOM 1643 C C . ASP A 1 216 ? -15.752 -17.114 37.632 1.00 73.19 216 ASP A C 1
ATOM 1645 O O . ASP A 1 216 ? -14.901 -17.117 36.738 1.00 73.19 216 ASP A O 1
ATOM 1649 N N . VAL A 1 217 ? -16.999 -16.686 37.411 1.00 81.19 217 VAL A N 1
ATOM 1650 C CA . VAL A 1 217 ? -17.485 -16.220 36.100 1.00 81.19 217 VAL A CA 1
ATOM 1651 C C . VAL A 1 217 ? -16.773 -14.927 35.683 1.00 81.19 217 VAL A C 1
ATOM 1653 O O . VAL A 1 217 ? -16.382 -14.773 34.526 1.00 81.19 217 VAL A O 1
ATOM 1656 N N . GLN A 1 218 ? -16.525 -14.010 36.625 1.00 77.31 218 GLN A N 1
ATOM 1657 C CA . GLN A 1 218 ? -15.795 -12.763 36.354 1.00 77.31 218 GLN A CA 1
ATOM 1658 C C . GLN A 1 218 ? -14.331 -12.991 35.936 1.00 77.31 218 GLN A C 1
ATOM 1660 O O . GLN A 1 218 ? -13.839 -12.288 35.053 1.00 77.31 218 GLN A O 1
ATOM 1665 N N . SER A 1 219 ? -13.643 -13.965 36.539 1.00 79.56 219 SER A N 1
ATOM 1666 C CA . SER A 1 219 ? -12.270 -14.339 36.162 1.00 79.56 219 SER A CA 1
ATOM 1667 C C . SER A 1 219 ? -12.214 -14.948 34.754 1.00 79.56 219 SER A C 1
ATOM 1669 O O . SER A 1 219 ? -11.368 -14.581 33.933 1.00 79.56 219 SER A O 1
ATOM 1671 N N . ASN A 1 220 ? -13.176 -15.817 34.429 1.00 79.50 220 ASN A N 1
ATOM 1672 C CA . ASN A 1 220 ? -13.297 -16.411 33.096 1.00 79.50 220 ASN A CA 1
ATOM 1673 C C . ASN A 1 220 ? -13.555 -15.347 32.014 1.00 79.50 220 ASN A C 1
ATOM 1675 O O . ASN A 1 220 ? -12.967 -15.415 30.932 1.00 79.50 220 ASN A O 1
ATOM 1679 N N . ILE A 1 221 ? -14.369 -14.329 32.323 1.00 83.06 221 ILE A N 1
ATOM 1680 C CA . ILE A 1 221 ? -14.600 -13.169 31.448 1.00 83.06 221 ILE A CA 1
ATOM 1681 C C . ILE A 1 221 ? -13.286 -12.439 31.129 1.00 83.06 221 ILE A C 1
ATOM 1683 O O . ILE A 1 221 ? -13.053 -12.105 29.966 1.00 83.06 221 ILE A O 1
ATOM 1687 N N . ASP A 1 222 ? -12.419 -12.199 32.120 1.00 80.19 222 ASP A N 1
ATOM 1688 C CA . ASP A 1 222 ? -11.151 -11.485 31.904 1.00 80.19 222 ASP A CA 1
ATOM 1689 C C . ASP A 1 222 ? -10.203 -12.281 30.986 1.00 80.19 222 ASP A C 1
ATOM 1691 O O . ASP A 1 222 ? -9.616 -11.715 30.059 1.00 80.19 222 ASP A O 1
ATOM 1695 N N . ASN A 1 223 ? -10.101 -13.600 31.181 1.00 82.56 223 ASN A N 1
ATOM 1696 C CA . ASN A 1 223 ? -9.284 -14.472 30.329 1.00 82.56 223 ASN A CA 1
ATOM 1697 C C . ASN A 1 223 ? -9.766 -14.438 28.868 1.00 82.56 223 ASN A C 1
ATOM 1699 O O . ASN A 1 223 ? -8.990 -14.147 27.957 1.00 82.56 223 ASN A O 1
ATOM 1703 N N . ILE A 1 224 ? -11.068 -14.623 28.640 1.00 81.75 224 ILE A N 1
ATOM 1704 C CA . ILE A 1 224 ? -11.643 -14.611 27.286 1.00 81.75 224 ILE A CA 1
ATOM 1705 C C . ILE A 1 224 ? -11.462 -13.248 26.632 1.00 81.75 224 ILE A C 1
ATOM 1707 O O . ILE A 1 224 ? -11.062 -13.166 25.473 1.00 81.75 224 ILE A O 1
ATOM 1711 N N . ARG A 1 225 ? -11.702 -12.168 27.379 1.00 85.81 225 ARG A N 1
ATOM 1712 C CA . ARG A 1 225 ? -11.540 -10.808 26.876 1.00 85.81 225 ARG A CA 1
ATOM 1713 C C . ARG A 1 225 ? -10.118 -10.548 26.388 1.00 85.81 225 ARG A C 1
ATOM 1715 O O . ARG A 1 225 ? -9.951 -10.028 25.290 1.00 85.81 225 ARG A O 1
ATOM 1722 N N . THR A 1 226 ? -9.100 -10.932 27.161 1.00 84.00 226 THR A N 1
ATOM 1723 C CA . THR A 1 226 ? -7.699 -10.739 26.745 1.00 84.00 226 THR A CA 1
ATOM 1724 C C . THR A 1 226 ? -7.366 -11.504 25.463 1.00 84.00 226 THR A C 1
ATOM 1726 O O . THR A 1 226 ? -6.751 -10.932 24.562 1.00 84.00 226 THR A O 1
ATOM 1729 N N . LYS A 1 227 ? -7.839 -12.750 25.321 1.00 81.56 227 LYS A N 1
ATOM 1730 C CA . LYS A 1 227 ? -7.690 -13.534 24.083 1.00 81.56 227 LYS A CA 1
ATOM 1731 C C . LYS A 1 227 ? -8.403 -12.872 22.899 1.00 81.56 227 LYS A C 1
ATOM 1733 O O . LYS A 1 227 ? -7.830 -12.776 21.817 1.00 81.56 227 LYS A O 1
ATOM 1738 N N . LEU A 1 228 ? -9.618 -12.368 23.110 1.00 84.31 228 LEU A N 1
ATOM 1739 C CA . LEU A 1 228 ? -10.454 -11.758 22.075 1.00 84.31 228 LEU A CA 1
ATOM 1740 C C . LEU A 1 228 ? -9.914 -10.396 21.604 1.00 84.31 228 LEU A C 1
ATOM 1742 O O . LEU A 1 228 ? -9.873 -10.109 20.405 1.00 84.31 228 LEU A O 1
ATOM 1746 N N . ASP A 1 229 ? -9.430 -9.579 22.539 1.00 84.00 229 ASP A N 1
ATOM 1747 C CA . ASP A 1 229 ? -8.771 -8.300 22.259 1.00 84.00 229 ASP A CA 1
ATOM 1748 C C . ASP A 1 229 ? -7.421 -8.525 21.546 1.00 84.00 229 ASP A C 1
ATOM 1750 O O . ASP A 1 229 ? -7.095 -7.826 20.582 1.00 84.00 229 ASP A O 1
ATOM 1754 N N . SER A 1 230 ? -6.657 -9.551 21.941 1.00 85.62 230 SER A N 1
ATOM 1755 C CA . SER A 1 230 ? -5.406 -9.933 21.270 1.00 85.62 230 SER A CA 1
ATOM 1756 C C . SER A 1 230 ? -5.643 -10.455 19.849 1.00 85.62 230 SER A C 1
ATOM 1758 O O . SER A 1 230 ? -4.954 -10.046 18.915 1.00 85.62 230 SER A O 1
ATOM 1760 N N . ALA A 1 231 ? -6.629 -11.335 19.655 1.00 82.69 231 ALA A N 1
ATOM 1761 C CA . ALA A 1 231 ? -6.965 -11.882 18.342 1.00 82.69 231 ALA A CA 1
ATOM 1762 C C . ALA A 1 231 ? -7.485 -10.791 17.397 1.00 82.69 231 ALA A C 1
ATOM 1764 O O . ALA A 1 231 ? -7.017 -10.678 16.266 1.00 82.69 231 ALA A O 1
ATOM 1765 N N . SER A 1 232 ? -8.398 -9.938 17.876 1.00 86.75 232 SER A N 1
ATOM 1766 C CA . SER A 1 232 ? -8.951 -8.842 17.075 1.00 86.75 232 SER A CA 1
ATOM 1767 C C . SER A 1 232 ? -7.897 -7.800 16.698 1.00 86.75 232 SER A C 1
ATOM 1769 O O . SER A 1 232 ? -7.861 -7.382 15.547 1.00 86.75 232 SER A O 1
ATOM 1771 N N . SER A 1 233 ? -7.003 -7.414 17.615 1.00 83.50 233 SER A N 1
ATOM 1772 C CA . SER A 1 233 ? -5.907 -6.479 17.308 1.00 83.50 233 SER A CA 1
ATOM 1773 C C . SER A 1 233 ? -4.870 -7.068 16.350 1.00 83.50 233 SER A C 1
ATOM 1775 O O . SER A 1 233 ? -4.412 -6.367 15.451 1.00 83.50 233 SER A O 1
ATOM 1777 N N . THR A 1 234 ? -4.537 -8.354 16.493 1.00 82.50 234 THR A N 1
ATOM 1778 C CA . THR A 1 234 ? -3.608 -9.044 15.586 1.00 82.50 234 THR A CA 1
ATOM 1779 C C . THR A 1 234 ? -4.194 -9.171 14.181 1.00 82.50 234 THR A C 1
ATOM 1781 O O . THR A 1 234 ? -3.495 -8.906 13.205 1.00 82.50 234 THR A O 1
ATOM 1784 N N . LEU A 1 235 ? -5.473 -9.545 14.066 1.00 83.19 235 LEU A N 1
ATOM 1785 C CA . LEU A 1 235 ? -6.170 -9.638 12.781 1.00 83.19 235 LEU A CA 1
ATOM 1786 C C . LEU A 1 235 ? -6.273 -8.271 12.091 1.00 83.19 235 LEU A C 1
ATOM 1788 O O . LEU A 1 235 ? -5.962 -8.184 10.908 1.00 83.19 235 LEU A O 1
ATOM 1792 N N . ASP A 1 236 ? -6.639 -7.219 12.828 1.00 87.00 236 ASP A N 1
ATOM 1793 C CA . ASP A 1 236 ? -6.742 -5.835 12.336 1.00 87.00 236 ASP A CA 1
ATOM 1794 C C . ASP A 1 236 ? -5.391 -5.340 11.786 1.00 87.00 236 ASP A C 1
ATOM 1796 O O . ASP A 1 236 ? -5.263 -4.997 10.609 1.00 87.00 236 ASP A O 1
ATOM 1800 N N . ASP A 1 237 ? -4.334 -5.422 12.601 1.00 84.94 237 ASP A N 1
ATOM 1801 C CA . ASP A 1 237 ? -2.994 -4.957 12.230 1.00 84.94 237 ASP A CA 1
ATOM 1802 C C . ASP A 1 237 ? -2.383 -5.783 11.086 1.00 84.94 237 ASP A C 1
ATOM 1804 O O . ASP A 1 237 ? -1.790 -5.232 10.152 1.00 84.94 237 ASP A O 1
ATOM 1808 N N . LYS A 1 238 ? -2.536 -7.115 11.114 1.00 82.19 238 LYS A N 1
ATOM 1809 C CA . LYS A 1 238 ? -1.968 -7.986 10.080 1.00 82.19 238 LYS A CA 1
ATOM 1810 C C . LYS A 1 238 ? -2.728 -7.873 8.759 1.00 82.19 238 LYS A C 1
ATOM 1812 O O . LYS A 1 238 ? -2.077 -7.848 7.715 1.00 82.19 238 LYS A O 1
ATOM 1817 N N . SER A 1 239 ? -4.058 -7.766 8.792 1.00 85.44 239 SER A N 1
ATOM 1818 C CA . SER A 1 239 ? -4.894 -7.547 7.604 1.00 85.44 239 SER A CA 1
ATOM 1819 C C . SER A 1 239 ? -4.561 -6.209 6.940 1.00 85.44 239 SER A C 1
ATOM 1821 O O . SER A 1 239 ? -4.261 -6.175 5.745 1.00 85.44 239 SER A O 1
ATOM 1823 N N . GLU A 1 240 ? -4.483 -5.120 7.718 1.00 87.31 240 GLU A N 1
ATOM 1824 C CA . GLU A 1 240 ? -4.150 -3.789 7.197 1.00 87.31 240 GLU A CA 1
ATOM 1825 C C . GLU A 1 240 ? -2.733 -3.752 6.598 1.00 87.31 240 GLU A C 1
ATOM 1827 O O . GLU A 1 240 ? -2.527 -3.238 5.493 1.00 87.31 240 GLU A O 1
ATOM 1832 N N . LYS A 1 241 ? -1.740 -4.325 7.294 1.00 85.00 241 LYS A N 1
ATOM 1833 C CA . LYS A 1 241 ? -0.351 -4.391 6.807 1.00 85.00 241 LYS A CA 1
ATOM 1834 C C . LYS A 1 241 ? -0.215 -5.241 5.548 1.00 85.00 241 LYS A C 1
ATOM 1836 O O . LYS A 1 241 ? 0.451 -4.813 4.606 1.00 85.00 241 LYS A O 1
ATOM 1841 N N . ASN A 1 242 ? -0.832 -6.423 5.520 1.00 87.81 242 ASN A N 1
ATOM 1842 C CA . ASN A 1 242 ? -0.785 -7.307 4.358 1.00 87.81 242 ASN A CA 1
ATOM 1843 C C . ASN A 1 242 ? -1.477 -6.659 3.155 1.00 87.81 242 ASN A C 1
ATOM 1845 O O . ASN A 1 242 ? -0.923 -6.682 2.060 1.00 87.81 242 ASN A O 1
ATOM 1849 N N . SER A 1 243 ? -2.636 -6.028 3.365 1.00 92.50 243 SER A N 1
ATOM 1850 C CA . SER A 1 243 ? -3.355 -5.316 2.309 1.00 92.50 243 SER A CA 1
ATOM 1851 C C . SER A 1 243 ? -2.500 -4.217 1.687 1.00 92.50 243 SER A C 1
ATOM 1853 O O . SER A 1 243 ? -2.264 -4.227 0.480 1.00 92.50 243 SER A O 1
ATOM 1855 N N . LYS A 1 244 ? -1.921 -3.336 2.514 1.00 88.50 244 LYS A N 1
ATOM 1856 C CA . LYS A 1 244 ? -1.015 -2.280 2.034 1.00 88.50 244 LYS A CA 1
ATOM 1857 C C . LYS A 1 244 ? 0.186 -2.847 1.287 1.00 88.50 244 LYS A C 1
ATOM 1859 O O . LYS A 1 244 ? 0.501 -2.376 0.202 1.00 88.50 244 LYS A O 1
ATOM 1864 N N . SER A 1 245 ? 0.825 -3.885 1.830 1.00 89.25 245 SER A N 1
ATOM 1865 C CA . SER A 1 245 ? 1.982 -4.506 1.182 1.00 89.25 245 SER A CA 1
ATOM 1866 C C . SER A 1 245 ? 1.631 -5.111 -0.179 1.00 89.25 245 SER A C 1
ATOM 1868 O O . SER A 1 245 ? 2.434 -5.022 -1.103 1.00 89.25 245 SER A O 1
ATOM 1870 N N . ILE A 1 246 ? 0.460 -5.738 -0.317 1.00 88.00 246 ILE A N 1
ATOM 1871 C CA . ILE A 1 246 ? 0.014 -6.310 -1.592 1.00 88.00 246 ILE A CA 1
ATOM 1872 C C . ILE A 1 246 ? -0.346 -5.189 -2.574 1.00 88.00 246 ILE A C 1
ATOM 1874 O O . ILE A 1 246 ? 0.051 -5.269 -3.734 1.00 88.00 246 ILE A O 1
ATOM 1878 N N . GLN A 1 247 ? -1.034 -4.134 -2.126 1.00 90.06 247 GLN A N 1
ATOM 1879 C CA . GLN A 1 247 ? -1.347 -2.965 -2.957 1.00 90.06 247 GLN A CA 1
ATOM 1880 C C . GLN A 1 247 ? -0.074 -2.291 -3.488 1.00 90.06 247 GLN A C 1
ATOM 1882 O O . GLN A 1 247 ? 0.039 -2.089 -4.694 1.00 90.06 247 GLN A O 1
ATOM 1887 N N . ASP A 1 248 ? 0.925 -2.056 -2.632 1.00 86.38 248 ASP A N 1
ATOM 1888 C CA . ASP A 1 248 ? 2.209 -1.466 -3.030 1.00 86.38 248 ASP A CA 1
ATOM 1889 C C . ASP A 1 248 ? 2.929 -2.321 -4.094 1.00 86.38 248 ASP A C 1
ATOM 1891 O O . ASP A 1 248 ? 3.499 -1.797 -5.058 1.00 86.38 248 ASP A O 1
ATOM 1895 N N . VAL A 1 249 ? 2.893 -3.653 -3.953 1.00 84.44 249 VAL A N 1
ATOM 1896 C CA . VAL A 1 249 ? 3.462 -4.577 -4.949 1.00 84.44 249 VAL A CA 1
ATOM 1897 C C . VAL A 1 249 ? 2.673 -4.525 -6.257 1.00 84.44 249 VAL A C 1
ATOM 1899 O O . VAL A 1 249 ? 3.284 -4.444 -7.322 1.00 84.44 249 VAL A O 1
ATOM 1902 N N . LEU A 1 250 ? 1.339 -4.534 -6.208 1.00 85.62 250 LEU A N 1
ATOM 1903 C CA . LEU A 1 250 ? 0.485 -4.447 -7.397 1.00 85.62 250 LEU A CA 1
ATOM 1904 C C . LEU A 1 250 ? 0.675 -3.125 -8.153 1.00 85.62 250 LEU A C 1
ATOM 1906 O O . LEU A 1 250 ? 0.715 -3.139 -9.385 1.00 85.62 250 LEU A O 1
ATOM 1910 N N . ASP A 1 251 ? 0.825 -2.009 -7.439 1.00 83.44 251 ASP A N 1
ATOM 1911 C CA . ASP A 1 251 ? 1.121 -0.691 -8.012 1.00 83.44 251 ASP A CA 1
ATOM 1912 C C . ASP A 1 251 ? 2.495 -0.679 -8.691 1.00 83.44 251 ASP A C 1
ATOM 1914 O O . ASP A 1 251 ? 2.636 -0.242 -9.837 1.00 83.44 251 ASP A O 1
ATOM 1918 N N . SER A 1 252 ? 3.512 -1.216 -8.011 1.00 80.00 252 SER A N 1
ATOM 1919 C CA . SER A 1 252 ? 4.881 -1.313 -8.529 1.00 80.00 252 SER A CA 1
ATOM 1920 C C . SER A 1 252 ? 4.962 -2.179 -9.793 1.00 80.00 252 SER A C 1
ATOM 1922 O O . SER A 1 252 ? 5.552 -1.780 -10.801 1.00 80.00 252 SER A O 1
ATOM 1924 N N . VAL A 1 253 ? 4.315 -3.347 -9.774 1.00 82.94 253 VAL A N 1
ATOM 1925 C CA . VAL A 1 253 ? 4.248 -4.273 -10.912 1.00 82.94 253 VAL A CA 1
ATOM 1926 C C . VAL A 1 253 ? 3.491 -3.641 -12.084 1.00 82.94 253 VAL A C 1
ATOM 1928 O O . VAL A 1 253 ? 3.971 -3.691 -13.220 1.00 82.94 253 VAL A O 1
ATOM 1931 N N . GLY A 1 254 ? 2.352 -2.994 -11.816 1.00 82.06 254 GLY A N 1
ATOM 1932 C CA . GLY A 1 254 ? 1.572 -2.282 -12.829 1.00 82.06 254 GLY A CA 1
ATOM 1933 C C . GLY A 1 254 ? 2.383 -1.177 -13.511 1.00 82.06 254 GLY A C 1
ATOM 1934 O O . GLY A 1 254 ? 2.439 -1.118 -14.741 1.00 82.06 254 GLY A O 1
ATOM 1935 N N . LEU A 1 255 ? 3.090 -0.354 -12.729 1.00 77.25 255 LEU A N 1
ATOM 1936 C CA . LEU A 1 255 ? 3.990 0.680 -13.245 1.00 77.25 255 LEU A CA 1
ATOM 1937 C C . LEU A 1 255 ? 5.091 0.078 -14.133 1.00 77.25 255 LEU A C 1
ATOM 1939 O O . LEU A 1 255 ? 5.322 0.562 -15.243 1.00 77.25 255 LEU A O 1
ATOM 1943 N N . ALA A 1 256 ? 5.754 -0.987 -13.674 1.00 78.62 256 ALA A N 1
ATOM 1944 C CA . ALA A 1 256 ? 6.831 -1.635 -14.420 1.00 78.62 256 ALA A CA 1
ATOM 1945 C C . ALA A 1 256 ? 6.356 -2.152 -15.789 1.00 78.62 256 ALA A C 1
ATOM 1947 O O . ALA A 1 256 ? 7.036 -1.955 -16.796 1.00 78.62 256 ALA A O 1
ATOM 1948 N N . LEU A 1 257 ? 5.168 -2.756 -15.857 1.00 83.62 257 LEU A N 1
ATOM 1949 C CA . LEU A 1 257 ? 4.613 -3.297 -17.102 1.00 83.62 257 LEU A CA 1
ATOM 1950 C C . LEU A 1 257 ? 4.160 -2.206 -18.073 1.00 83.62 257 LEU A C 1
ATOM 1952 O O . LEU A 1 257 ? 4.353 -2.355 -19.281 1.00 83.62 257 LEU A O 1
ATOM 1956 N N . ILE A 1 258 ? 3.642 -1.086 -17.562 1.00 80.06 258 ILE A N 1
ATOM 1957 C CA . ILE A 1 258 ? 3.349 0.103 -18.376 1.00 80.06 258 ILE A CA 1
ATOM 1958 C C . ILE A 1 258 ? 4.641 0.665 -18.984 1.00 80.06 258 ILE A C 1
ATOM 1960 O O . ILE A 1 258 ? 4.675 0.969 -20.178 1.00 80.06 258 ILE A O 1
ATOM 1964 N N . ILE A 1 259 ? 5.721 0.755 -18.199 1.00 77.06 259 ILE A N 1
ATOM 1965 C CA . ILE A 1 259 ? 7.031 1.210 -18.688 1.00 77.06 259 ILE A CA 1
ATOM 1966 C C . ILE A 1 259 ? 7.556 0.263 -19.774 1.00 77.06 259 ILE A C 1
ATOM 1968 O O . ILE A 1 259 ? 7.972 0.731 -20.833 1.00 77.06 259 ILE A O 1
ATOM 1972 N N . VAL A 1 260 ? 7.498 -1.056 -19.556 1.00 81.94 260 VAL A N 1
ATOM 1973 C CA . VAL A 1 260 ? 7.922 -2.054 -20.554 1.00 81.94 260 VAL A CA 1
ATOM 1974 C C . VAL A 1 260 ? 7.125 -1.904 -21.852 1.00 81.94 260 VAL A C 1
ATOM 1976 O O . VAL A 1 260 ? 7.725 -1.849 -22.926 1.00 81.94 260 VAL A O 1
ATOM 1979 N N . ALA A 1 261 ? 5.798 -1.765 -21.776 1.00 80.62 261 ALA A N 1
ATOM 1980 C CA . ALA A 1 261 ? 4.951 -1.566 -22.951 1.00 80.62 261 ALA A CA 1
ATOM 1981 C C . ALA A 1 261 ? 5.321 -0.286 -23.724 1.00 80.62 261 ALA A C 1
ATOM 1983 O O . ALA A 1 261 ? 5.444 -0.315 -24.951 1.00 80.62 261 ALA A O 1
ATOM 1984 N N . ALA A 1 262 ? 5.546 0.826 -23.014 1.00 77.38 262 ALA A N 1
ATOM 1985 C CA . ALA A 1 262 ? 5.926 2.102 -23.615 1.00 77.38 262 ALA A CA 1
ATOM 1986 C C . ALA A 1 262 ? 7.312 2.042 -24.280 1.00 77.38 262 ALA A C 1
ATOM 1988 O O . ALA A 1 262 ? 7.467 2.491 -25.415 1.00 77.38 262 ALA A O 1
ATOM 1989 N N . VAL A 1 263 ? 8.306 1.449 -23.610 1.00 80.50 263 VAL A N 1
ATOM 1990 C CA . VAL A 1 263 ? 9.670 1.292 -24.142 1.00 80.50 263 VAL A CA 1
ATOM 1991 C C . VAL A 1 263 ? 9.676 0.394 -25.379 1.00 80.50 263 VAL A C 1
ATOM 1993 O O . VAL A 1 263 ? 10.313 0.741 -26.373 1.00 80.50 263 VAL A O 1
ATOM 1996 N N . MET A 1 264 ? 8.944 -0.724 -25.361 1.00 82.81 264 MET A N 1
ATOM 1997 C CA . MET A 1 264 ? 8.860 -1.639 -26.506 1.00 82.81 264 MET A CA 1
ATOM 1998 C C . MET A 1 264 ? 8.155 -0.997 -27.705 1.00 82.81 264 MET A C 1
ATOM 2000 O O . MET A 1 264 ? 8.630 -1.125 -28.834 1.00 82.81 264 MET A O 1
ATOM 2004 N N . LEU A 1 265 ? 7.070 -0.250 -27.470 1.00 81.19 265 LEU A N 1
ATOM 2005 C CA . LEU A 1 265 ? 6.360 0.480 -28.523 1.00 81.19 265 LEU A CA 1
ATOM 2006 C C . LEU A 1 265 ? 7.222 1.600 -29.114 1.00 81.19 265 LEU A C 1
ATOM 2008 O O . LEU A 1 265 ? 7.299 1.745 -30.333 1.00 81.19 265 LEU A O 1
ATOM 2012 N N . PHE A 1 266 ? 7.916 2.358 -28.264 1.00 75.56 266 PHE A N 1
ATOM 2013 C CA . PHE A 1 266 ? 8.838 3.404 -28.699 1.00 75.56 266 PHE A CA 1
ATOM 2014 C C . PHE A 1 266 ? 10.001 2.831 -29.512 1.00 75.56 266 PHE A C 1
ATOM 2016 O O . PHE A 1 266 ? 10.337 3.365 -30.568 1.00 75.56 266 PHE A O 1
ATOM 2023 N N . LEU A 1 267 ? 10.578 1.710 -29.069 1.00 81.88 267 LEU A N 1
ATOM 2024 C CA . LEU A 1 267 ? 11.628 1.007 -29.798 1.00 81.88 267 LEU A CA 1
ATOM 2025 C C . LEU A 1 267 ? 11.129 0.535 -31.170 1.00 81.88 267 LEU A C 1
ATOM 2027 O O . LEU A 1 267 ? 11.796 0.796 -32.172 1.00 81.88 267 LEU A O 1
ATOM 2031 N N . ALA A 1 268 ? 9.952 -0.098 -31.231 1.00 83.25 268 ALA A N 1
ATOM 2032 C CA . ALA A 1 268 ? 9.348 -0.562 -32.479 1.00 83.25 268 ALA A CA 1
ATOM 2033 C C . ALA A 1 268 ? 9.097 0.597 -33.459 1.00 83.25 268 ALA A C 1
ATOM 2035 O O . ALA A 1 268 ? 9.442 0.502 -34.640 1.00 83.25 268 ALA A O 1
ATOM 2036 N N . PHE A 1 269 ? 8.560 1.713 -32.958 1.00 77.25 269 PHE A N 1
ATOM 2037 C CA . PHE A 1 269 ? 8.314 2.920 -33.741 1.00 77.25 269 PHE A CA 1
ATOM 2038 C C . PHE A 1 269 ? 9.613 3.541 -34.267 1.00 77.25 269 PHE A C 1
ATOM 2040 O O . PHE A 1 269 ? 9.749 3.756 -35.472 1.00 77.25 269 PHE A O 1
ATOM 2047 N N . LEU A 1 270 ? 10.598 3.784 -33.395 1.00 74.25 270 LEU A N 1
ATOM 2048 C CA . LEU A 1 270 ? 11.873 4.378 -33.796 1.00 74.25 270 LEU A CA 1
ATOM 2049 C C . LEU A 1 270 ? 12.616 3.513 -34.809 1.00 74.25 270 LEU A C 1
ATOM 2051 O O . LEU A 1 270 ? 13.129 4.033 -35.799 1.00 74.25 270 LEU A O 1
ATOM 2055 N N . GLY A 1 271 ? 12.675 2.199 -34.590 1.00 77.81 271 GLY A N 1
ATOM 2056 C CA . GLY A 1 271 ? 13.368 1.315 -35.517 1.00 77.81 271 GLY A CA 1
ATOM 2057 C C . GLY A 1 271 ? 12.679 1.251 -36.876 1.00 77.81 271 GLY A C 1
ATOM 2058 O O . GLY A 1 271 ? 13.365 1.294 -37.895 1.00 77.81 271 GLY A O 1
ATOM 2059 N N . PHE A 1 272 ? 11.343 1.272 -36.926 1.00 77.31 272 PHE A N 1
ATOM 2060 C CA . PHE A 1 272 ? 10.595 1.393 -38.179 1.00 77.31 272 PHE A CA 1
ATOM 2061 C C . PHE A 1 272 ? 10.899 2.704 -38.915 1.00 77.31 272 PHE A C 1
ATOM 2063 O O . PHE A 1 272 ? 11.274 2.692 -40.091 1.00 77.31 272 PHE A O 1
ATOM 2070 N N . VAL A 1 273 ? 10.818 3.832 -38.209 1.00 74.06 273 VAL A N 1
ATOM 2071 C CA . VAL A 1 273 ? 11.069 5.168 -38.760 1.00 74.06 273 VAL A CA 1
ATOM 2072 C C . VAL A 1 273 ? 12.507 5.295 -39.273 1.00 74.06 273 VAL A C 1
ATOM 2074 O O . VAL A 1 273 ? 12.731 5.682 -40.421 1.00 74.06 273 VAL A O 1
ATOM 2077 N N . PHE A 1 274 ? 13.505 4.904 -38.478 1.00 75.88 274 PHE A N 1
ATOM 2078 C CA . PHE A 1 274 ? 14.912 4.955 -38.887 1.00 75.88 274 PHE A CA 1
ATOM 2079 C C . PHE A 1 274 ? 15.233 3.979 -40.019 1.00 75.88 274 PHE A C 1
ATOM 2081 O O . PHE A 1 274 ? 16.062 4.291 -40.881 1.00 75.88 274 PHE A O 1
ATOM 2088 N N . SER A 1 275 ? 14.541 2.840 -40.077 1.00 76.44 275 SER A N 1
ATOM 2089 C CA . SER A 1 275 ? 14.605 1.913 -41.205 1.00 76.44 275 SER A CA 1
ATOM 2090 C C . SER A 1 275 ? 14.113 2.595 -42.497 1.00 76.44 275 SER A C 1
ATOM 2092 O O . SER A 1 275 ? 14.822 2.575 -43.512 1.00 76.44 275 SER A O 1
ATOM 2094 N N . ILE A 1 276 ? 12.989 3.330 -42.453 1.00 76.00 276 ILE A N 1
ATOM 2095 C CA . ILE A 1 276 ? 12.434 4.116 -43.579 1.00 76.00 276 ILE A CA 1
ATOM 2096 C C . ILE A 1 276 ? 13.269 5.351 -43.944 1.00 76.00 276 ILE A C 1
ATOM 2098 O O . ILE A 1 276 ? 13.356 5.688 -45.129 1.00 76.00 276 ILE A O 1
ATOM 2102 N N . PHE A 1 277 ? 13.964 5.990 -43.008 1.00 70.75 277 PHE A N 1
ATOM 2103 C CA . PHE A 1 277 ? 14.892 7.084 -43.335 1.00 70.75 277 PHE A CA 1
ATOM 2104 C C . PHE A 1 277 ? 16.272 6.592 -43.794 1.00 70.75 277 PHE A C 1
ATOM 2106 O O . PHE A 1 277 ? 16.987 7.306 -44.493 1.00 70.75 277 PHE A O 1
ATOM 2113 N N . GLY A 1 278 ? 16.622 5.334 -43.512 1.00 64.62 278 GLY A N 1
ATOM 2114 C CA . GLY A 1 278 ? 17.890 4.732 -43.931 1.00 64.62 278 GLY A CA 1
ATOM 2115 C C . GLY A 1 278 ? 19.060 5.114 -43.026 1.00 64.62 278 GLY A C 1
ATOM 2116 O O . GLY A 1 278 ? 20.212 5.068 -43.457 1.00 64.62 278 GLY A O 1
ATOM 2117 N N . TRP A 1 279 ? 18.778 5.480 -41.773 1.00 69.50 279 TRP A N 1
ATOM 2118 C CA . TRP A 1 279 ? 19.770 5.873 -40.772 1.00 69.50 279 TRP A CA 1
ATOM 2119 C C . TRP A 1 279 ? 20.408 4.646 -40.120 1.00 69.50 279 TRP A C 1
ATOM 2121 O O . TRP A 1 279 ? 20.095 4.250 -39.000 1.00 69.50 279 TRP A O 1
ATOM 2131 N N . GLN A 1 280 ? 21.322 4.023 -40.858 1.00 64.75 280 GLN A N 1
ATOM 2132 C CA . GLN A 1 280 ? 21.865 2.698 -40.549 1.00 64.75 280 GLN A CA 1
ATOM 2133 C C . GLN A 1 280 ? 22.510 2.596 -39.163 1.00 64.75 280 GLN A C 1
ATOM 2135 O O . GLN A 1 280 ? 22.281 1.610 -38.472 1.00 64.75 280 GLN A O 1
ATOM 2140 N N . ALA A 1 281 ? 23.280 3.600 -38.735 1.00 65.25 281 ALA A N 1
ATOM 2141 C CA . ALA A 1 281 ? 23.932 3.582 -37.423 1.00 65.25 281 ALA A CA 1
ATOM 2142 C C . ALA A 1 281 ? 22.917 3.509 -36.268 1.00 65.25 281 ALA A C 1
ATOM 2144 O O . ALA A 1 281 ? 23.112 2.742 -35.327 1.00 65.25 281 ALA A O 1
ATOM 2145 N N . LEU A 1 282 ? 21.808 4.247 -36.377 1.00 66.19 282 LEU A N 1
ATOM 2146 C CA . LEU A 1 282 ? 20.745 4.255 -35.373 1.00 66.19 282 LEU A CA 1
ATOM 2147 C C . LEU A 1 282 ? 19.948 2.950 -35.377 1.00 66.19 282 LEU A C 1
ATOM 2149 O O . LEU A 1 282 ? 19.635 2.430 -34.311 1.00 66.19 282 LEU A O 1
ATOM 2153 N N . VAL A 1 283 ? 19.689 2.375 -36.556 1.00 75.75 283 VAL A N 1
ATOM 2154 C CA . VAL A 1 283 ? 19.037 1.060 -36.659 1.00 75.75 283 VAL A CA 1
ATOM 2155 C C . VAL A 1 283 ? 19.884 -0.022 -35.981 1.00 75.75 283 VAL A C 1
ATOM 2157 O O . VAL A 1 283 ? 19.358 -0.770 -35.166 1.00 75.75 283 VAL A O 1
ATOM 2160 N N . TYR A 1 284 ? 21.197 -0.082 -36.238 1.00 75.00 284 TYR A N 1
ATOM 2161 C CA . TYR A 1 284 ? 22.069 -1.067 -35.580 1.00 75.00 284 TYR A CA 1
ATOM 2162 C C . TYR A 1 284 ? 22.166 -0.860 -34.062 1.00 75.00 284 TYR A C 1
ATOM 2164 O O . TYR A 1 284 ? 22.180 -1.837 -33.319 1.00 75.00 284 TYR A O 1
ATOM 2172 N N . PHE A 1 285 ? 22.186 0.390 -33.591 1.00 76.06 285 PHE A N 1
ATOM 2173 C CA . PHE A 1 285 ? 22.151 0.689 -32.158 1.00 76.06 285 PHE A CA 1
ATOM 2174 C C . PHE A 1 285 ? 20.857 0.185 -31.499 1.00 76.06 285 PHE A C 1
ATOM 2176 O O . PHE A 1 285 ? 20.909 -0.510 -30.485 1.00 76.06 285 PHE A O 1
ATOM 2183 N N . LEU A 1 286 ? 19.700 0.465 -32.108 1.00 76.88 286 LEU A N 1
ATOM 2184 C CA . LEU A 1 286 ? 18.410 -0.032 -31.625 1.00 76.88 286 LEU A CA 1
ATOM 2185 C C . LEU A 1 286 ? 18.321 -1.558 -31.660 1.00 76.88 286 LEU A C 1
ATOM 2187 O O . LEU A 1 286 ? 17.672 -2.136 -30.795 1.00 76.88 286 LEU A O 1
ATOM 2191 N N . VAL A 1 287 ? 18.997 -2.218 -32.607 1.00 83.94 287 VAL A N 1
ATOM 2192 C CA . VAL A 1 287 ? 19.070 -3.685 -32.652 1.00 83.94 287 VAL A CA 1
ATOM 2193 C C . VAL A 1 287 ? 19.783 -4.257 -31.420 1.00 83.94 287 VAL A C 1
ATOM 2195 O O . VAL A 1 287 ? 19.318 -5.247 -30.859 1.00 83.94 287 VAL A O 1
ATOM 2198 N N . ILE A 1 288 ? 20.857 -3.614 -30.950 1.00 80.56 288 ILE A N 1
ATOM 2199 C CA . ILE A 1 288 ? 21.584 -4.034 -29.737 1.00 80.56 288 ILE A CA 1
ATOM 2200 C C . ILE A 1 288 ? 20.724 -3.826 -28.484 1.00 80.56 288 ILE A C 1
ATOM 2202 O O . ILE A 1 288 ? 20.635 -4.717 -27.642 1.00 80.56 288 ILE A O 1
ATOM 2206 N N . VAL A 1 289 ? 20.058 -2.673 -28.370 1.00 78.44 289 VAL A N 1
ATOM 2207 C CA . VAL A 1 289 ? 19.161 -2.378 -27.239 1.00 78.44 289 VAL A CA 1
ATOM 2208 C C . VAL A 1 289 ? 17.956 -3.328 -27.236 1.00 78.44 289 VAL A C 1
ATOM 2210 O O . VAL A 1 289 ? 17.611 -3.903 -26.205 1.00 78.44 289 VAL A O 1
ATOM 2213 N N . GLY A 1 290 ? 17.349 -3.547 -28.403 1.00 85.00 290 GLY A N 1
ATOM 2214 C CA . GLY A 1 290 ? 16.204 -4.436 -28.577 1.00 85.00 290 GLY A CA 1
ATOM 2215 C C . GLY A 1 290 ? 16.526 -5.899 -28.284 1.00 85.00 290 GLY A C 1
ATOM 2216 O O . GLY A 1 290 ? 15.688 -6.593 -27.723 1.00 85.00 290 GLY A O 1
ATOM 2217 N N . TRP A 1 291 ? 17.741 -6.364 -28.587 1.00 86.56 291 TRP A N 1
ATOM 2218 C CA . TRP A 1 291 ? 18.182 -7.728 -28.275 1.00 86.56 291 TRP A CA 1
ATOM 2219 C C . TRP A 1 291 ? 18.059 -8.060 -26.781 1.00 86.56 291 TRP A C 1
ATOM 2221 O O . TRP A 1 291 ? 17.451 -9.076 -26.434 1.00 86.56 291 TRP A O 1
ATOM 2231 N N . VAL A 1 292 ? 18.566 -7.181 -25.909 1.00 86.25 292 VAL A N 1
ATOM 2232 C CA . VAL A 1 292 ? 18.502 -7.355 -24.448 1.00 86.25 292 VAL A CA 1
ATOM 2233 C C . VAL A 1 292 ? 17.066 -7.220 -23.942 1.00 86.25 292 VAL A C 1
ATOM 2235 O O . VAL A 1 292 ? 16.614 -8.034 -23.137 1.00 86.25 292 VAL A O 1
ATOM 2238 N N . LEU A 1 293 ? 16.326 -6.222 -24.438 1.00 86.12 293 LEU A N 1
ATOM 2239 C CA . LEU A 1 293 ? 14.942 -5.985 -24.022 1.00 86.12 293 LEU A CA 1
ATOM 2240 C C . LEU A 1 293 ? 14.023 -7.158 -24.372 1.00 86.12 293 LEU A C 1
ATOM 2242 O O . LEU A 1 293 ? 13.252 -7.597 -23.523 1.00 86.12 293 LEU A O 1
ATOM 2246 N N . VAL A 1 294 ? 14.143 -7.720 -25.578 1.00 92.62 294 VAL A N 1
ATOM 2247 C CA . VAL A 1 294 ? 13.364 -8.893 -25.995 1.00 92.62 294 VAL A CA 1
ATOM 2248 C C . VAL A 1 294 ? 13.623 -10.075 -25.057 1.00 92.62 294 VAL A C 1
ATOM 2250 O O . VAL A 1 294 ? 12.662 -10.676 -24.577 1.00 92.62 294 VAL A O 1
ATOM 2253 N N . ALA A 1 295 ? 14.884 -10.360 -24.713 1.00 89.00 295 ALA A N 1
ATOM 2254 C CA . ALA A 1 295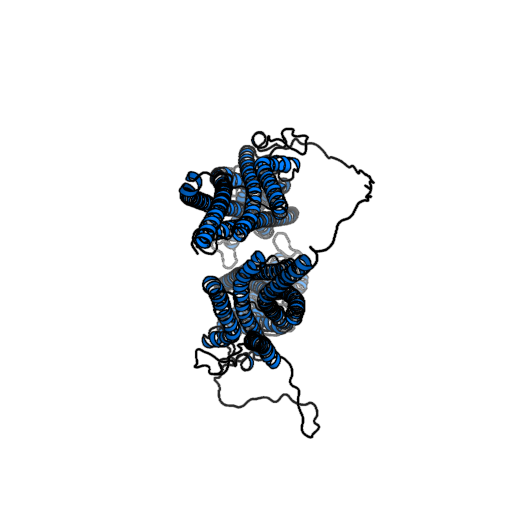 ? 15.213 -11.419 -23.755 1.00 89.00 295 ALA A CA 1
ATOM 2255 C C . ALA A 1 295 ? 14.566 -11.174 -22.378 1.00 89.00 295 ALA A C 1
ATOM 2257 O O . ALA A 1 295 ? 13.925 -12.071 -21.831 1.00 89.00 295 ALA A O 1
ATOM 2258 N N . GLY A 1 296 ? 14.648 -9.943 -21.859 1.00 87.94 296 GLY A N 1
ATOM 2259 C CA . GLY A 1 296 ? 13.998 -9.560 -20.602 1.00 87.94 296 GLY A CA 1
ATOM 2260 C C . GLY A 1 296 ? 12.475 -9.729 -20.635 1.00 87.94 296 GLY A C 1
ATOM 2261 O O . GLY A 1 296 ? 11.888 -10.248 -19.687 1.00 87.94 296 GLY A O 1
ATOM 2262 N N . THR A 1 297 ? 11.823 -9.364 -21.742 1.00 90.06 297 THR A N 1
ATOM 2263 C CA . THR A 1 297 ? 10.367 -9.524 -21.875 1.00 90.06 297 THR A CA 1
ATOM 2264 C C . THR A 1 297 ? 9.917 -10.986 -21.959 1.00 90.06 297 THR A C 1
ATOM 2266 O O . THR A 1 297 ? 8.873 -11.310 -21.401 1.00 90.06 297 THR A O 1
ATOM 2269 N N . PHE A 1 298 ? 10.703 -11.896 -22.551 1.00 93.00 298 PHE A N 1
ATOM 2270 C CA . PHE A 1 298 ? 10.400 -13.337 -22.518 1.00 93.00 298 PHE A CA 1
ATOM 2271 C C . PHE A 1 298 ? 10.561 -13.944 -21.119 1.00 93.00 298 PHE A C 1
ATOM 2273 O O . PHE A 1 298 ? 9.748 -14.773 -20.717 1.00 93.00 298 PHE A O 1
ATOM 2280 N N . ILE A 1 299 ? 11.549 -13.493 -20.339 1.00 91.44 299 ILE A N 1
ATOM 2281 C CA . ILE A 1 299 ? 11.657 -13.869 -18.919 1.00 91.44 299 ILE A CA 1
ATOM 2282 C C . ILE A 1 299 ? 10.402 -13.407 -18.166 1.00 91.44 299 ILE A C 1
ATOM 2284 O O . ILE A 1 299 ? 9.797 -14.185 -17.431 1.00 91.44 299 ILE A O 1
ATOM 2288 N N . LEU A 1 300 ? 9.959 -12.170 -18.408 1.00 89.81 300 LEU A N 1
ATOM 2289 C CA . LEU A 1 300 ? 8.737 -11.630 -17.813 1.00 89.81 300 LEU A CA 1
ATOM 2290 C C . LEU A 1 300 ? 7.491 -12.439 -18.220 1.00 89.81 300 LEU A C 1
ATOM 2292 O O . LEU A 1 300 ? 6.656 -12.722 -17.366 1.00 89.81 300 LEU A O 1
ATOM 2296 N N . CYS A 1 301 ? 7.395 -12.887 -19.481 1.00 92.44 301 CYS A N 1
ATOM 2297 C CA . CYS A 1 301 ? 6.338 -13.804 -19.933 1.00 92.44 301 CYS A CA 1
ATOM 2298 C C . CYS A 1 301 ? 6.296 -15.081 -19.084 1.00 92.44 301 CYS A C 1
ATOM 2300 O O . CYS A 1 301 ? 5.225 -15.471 -18.627 1.00 92.44 301 CYS A O 1
ATOM 2302 N N . GLY A 1 302 ? 7.454 -15.713 -18.851 1.00 90.62 302 GLY A N 1
ATOM 2303 C CA . GLY A 1 302 ? 7.557 -16.927 -18.038 1.00 90.62 302 GLY A CA 1
ATOM 2304 C C . GLY A 1 302 ? 7.073 -16.715 -16.603 1.00 90.62 302 GLY A C 1
ATOM 2305 O O . GLY A 1 302 ? 6.277 -17.504 -16.096 1.00 90.62 302 GLY A O 1
ATOM 2306 N N . VAL A 1 303 ? 7.477 -15.607 -15.974 1.00 91.62 303 VAL A N 1
ATOM 2307 C CA . VAL A 1 303 ? 7.036 -15.250 -14.615 1.00 91.62 303 VAL A CA 1
ATOM 2308 C C . VAL A 1 303 ? 5.518 -15.034 -14.553 1.00 91.62 303 VAL A C 1
ATOM 2310 O O . VAL A 1 303 ? 4.864 -15.554 -13.651 1.00 91.62 303 VAL A O 1
ATOM 2313 N N . PHE A 1 304 ? 4.930 -14.317 -15.517 1.00 91.00 304 PHE A N 1
ATOM 2314 C CA . PHE A 1 304 ? 3.480 -14.085 -15.538 1.00 91.00 304 PHE A CA 1
ATOM 2315 C C . PHE A 1 304 ? 2.664 -15.329 -15.900 1.00 91.00 304 PHE A C 1
ATOM 2317 O O . PHE A 1 304 ? 1.549 -15.467 -15.402 1.00 91.00 304 PHE A O 1
ATOM 2324 N N . LEU A 1 305 ? 3.205 -16.251 -16.704 1.00 91.69 305 LEU A N 1
ATOM 2325 C CA . LEU A 1 305 ? 2.572 -17.549 -16.949 1.00 91.69 305 LEU A CA 1
ATOM 2326 C C . LEU A 1 305 ? 2.534 -18.391 -15.666 1.00 91.69 305 LEU A C 1
ATOM 2328 O O . LEU A 1 305 ? 1.487 -18.940 -15.324 1.00 91.69 305 LEU A O 1
ATOM 2332 N N . LEU A 1 306 ? 3.655 -18.459 -14.940 1.00 91.94 306 LEU A N 1
ATOM 2333 C CA . LEU A 1 306 ? 3.727 -19.128 -13.638 1.00 91.94 306 LEU A CA 1
ATOM 2334 C C . LEU A 1 306 ? 2.673 -18.542 -12.696 1.00 91.94 306 LEU A C 1
ATOM 2336 O O . LEU A 1 306 ? 1.866 -19.276 -12.129 1.00 91.94 306 LEU A O 1
ATOM 2340 N N . PHE A 1 307 ? 2.628 -17.214 -12.592 1.00 91.38 307 PHE A N 1
ATOM 2341 C CA . PHE A 1 307 ? 1.657 -16.518 -11.760 1.00 91.38 307 PHE A CA 1
ATOM 2342 C C . PHE A 1 307 ? 0.203 -16.807 -12.174 1.00 91.38 307 PHE A C 1
ATOM 2344 O O . PHE A 1 307 ? -0.626 -17.107 -11.317 1.00 91.38 307 PHE A O 1
ATOM 2351 N N . HIS A 1 308 ? -0.112 -16.778 -13.473 1.00 92.62 308 HIS A N 1
ATOM 2352 C CA . HIS A 1 308 ? -1.437 -17.139 -13.986 1.00 92.62 308 HIS A CA 1
ATOM 2353 C C . HIS A 1 308 ? -1.833 -18.565 -13.582 1.00 92.62 308 HIS A C 1
ATOM 2355 O O . HIS A 1 308 ? -2.961 -18.788 -13.139 1.00 92.62 308 HIS A O 1
ATOM 2361 N N . ASN A 1 309 ? -0.904 -19.518 -13.692 1.00 92.06 309 ASN A N 1
ATOM 2362 C CA . ASN A 1 309 ? -1.138 -20.899 -13.290 1.00 92.06 309 ASN A CA 1
ATOM 2363 C C . ASN A 1 309 ? -1.423 -21.004 -11.790 1.00 92.06 309 ASN A C 1
ATOM 2365 O O . ASN A 1 309 ? -2.434 -21.595 -11.433 1.00 92.06 309 ASN A O 1
ATOM 2369 N N . VAL A 1 310 ? -0.631 -20.350 -10.934 1.00 92.25 310 VAL A N 1
ATOM 2370 C CA . VAL A 1 310 ? -0.882 -20.317 -9.482 1.00 92.25 310 VAL A CA 1
ATOM 2371 C C . VAL A 1 310 ? -2.251 -19.716 -9.162 1.00 92.25 310 VAL A C 1
ATOM 2373 O O . VAL A 1 310 ? -3.001 -20.299 -8.389 1.00 92.25 310 VAL A O 1
ATOM 2376 N N . VAL A 1 311 ? -2.615 -18.582 -9.770 1.00 91.50 311 VAL A N 1
ATOM 2377 C CA . VAL A 1 311 ? -3.927 -17.945 -9.548 1.00 91.50 311 VAL A CA 1
ATOM 2378 C C . VAL A 1 311 ? -5.067 -18.864 -9.977 1.00 91.50 311 VAL A C 1
ATOM 2380 O O . VAL A 1 311 ? -6.057 -19.002 -9.264 1.00 91.50 311 VAL A O 1
ATOM 2383 N N . ALA A 1 312 ? -4.941 -19.501 -11.138 1.00 90.81 312 ALA A N 1
ATOM 2384 C CA . ALA A 1 312 ? -5.967 -20.396 -11.644 1.00 90.81 312 ALA A CA 1
ATOM 2385 C C . ALA A 1 312 ? -6.089 -21.678 -10.806 1.00 90.81 312 ALA A C 1
ATOM 2387 O O . ALA A 1 312 ? -7.208 -22.135 -10.588 1.00 90.81 312 ALA A O 1
ATOM 2388 N N . ASP A 1 313 ? -4.973 -22.224 -10.322 1.00 92.75 313 ASP A N 1
ATOM 2389 C CA . ASP A 1 313 ? -4.954 -23.403 -9.452 1.00 92.75 313 ASP A CA 1
ATOM 2390 C C . ASP A 1 313 ? -5.585 -23.070 -8.092 1.00 92.75 313 ASP A C 1
ATOM 2392 O O . ASP A 1 313 ? -6.462 -23.800 -7.640 1.00 92.75 313 ASP A O 1
ATOM 2396 N N . SER A 1 314 ? -5.246 -21.913 -7.508 1.00 91.19 314 SER A N 1
ATOM 2397 C CA . SER A 1 314 ? -5.856 -21.412 -6.268 1.00 91.19 314 SER A CA 1
ATOM 2398 C C . SER A 1 314 ? -7.360 -21.149 -6.403 1.00 91.19 314 SER A C 1
ATOM 2400 O O . SER A 1 314 ? -8.124 -21.386 -5.477 1.00 91.19 314 SER A O 1
ATOM 2402 N N . CYS A 1 315 ? -7.820 -20.665 -7.558 1.00 92.12 315 CYS A N 1
ATOM 2403 C CA . CYS A 1 315 ? -9.249 -20.456 -7.797 1.00 92.12 315 CYS A CA 1
ATOM 2404 C C . CYS A 1 315 ? -10.038 -21.769 -7.847 1.00 92.12 315 CYS A C 1
ATOM 2406 O O . CYS A 1 315 ? -11.154 -21.827 -7.340 1.00 92.12 315 CYS A O 1
ATOM 2408 N N . VAL A 1 316 ? -9.470 -22.813 -8.458 1.00 92.00 316 VAL A N 1
ATOM 2409 C CA . VAL A 1 316 ? -10.096 -24.143 -8.490 1.00 92.00 316 VAL A CA 1
ATOM 2410 C C . VAL A 1 316 ? -10.045 -24.790 -7.106 1.00 92.00 316 VAL A C 1
ATOM 2412 O O . VAL A 1 316 ? -11.046 -25.347 -6.670 1.00 92.00 316 VAL A O 1
ATOM 2415 N N . SER A 1 317 ? -8.930 -24.654 -6.379 1.00 90.62 317 SER A N 1
ATOM 2416 C CA . SER A 1 317 ? -8.803 -25.215 -5.031 1.00 90.62 317 SER A CA 1
ATOM 2417 C C . SER A 1 317 ? -9.789 -24.590 -4.039 1.00 90.62 317 SER A C 1
ATOM 2419 O O . SER A 1 317 ? -10.402 -25.316 -3.261 1.00 90.62 317 SER A O 1
ATOM 2421 N N . MET A 1 318 ? -10.013 -23.271 -4.104 1.00 90.44 318 MET A N 1
ATOM 2422 C CA . MET A 1 318 ? -11.035 -22.593 -3.296 1.00 90.44 318 MET A CA 1
ATOM 2423 C C . MET A 1 318 ? -12.446 -23.117 -3.593 1.00 90.44 318 MET A C 1
ATOM 2425 O O . MET A 1 318 ? -13.231 -23.309 -2.667 1.00 90.44 318 MET A O 1
ATOM 2429 N N . ASP A 1 319 ? -12.774 -23.358 -4.865 1.00 90.00 319 ASP A N 1
ATOM 2430 C CA . ASP A 1 319 ? -14.090 -23.862 -5.270 1.00 90.00 319 ASP A CA 1
ATOM 2431 C C . ASP A 1 319 ? -14.331 -25.309 -4.813 1.00 90.00 319 ASP A C 1
ATOM 2433 O O . ASP A 1 319 ? -15.385 -25.623 -4.259 1.00 90.00 319 ASP A O 1
ATOM 2437 N N . GLU A 1 320 ? -13.339 -26.185 -4.990 1.00 90.06 320 GLU A N 1
ATOM 2438 C CA . GLU A 1 320 ? -13.409 -27.588 -4.566 1.00 90.06 320 GLU A CA 1
ATOM 2439 C C . GLU A 1 320 ? -13.460 -27.736 -3.040 1.00 90.06 320 GLU A C 1
ATOM 2441 O O . GLU A 1 320 ? -14.199 -28.585 -2.533 1.00 90.06 320 GLU A O 1
ATOM 2446 N N . TRP A 1 321 ? -12.735 -26.886 -2.306 1.00 88.62 321 TRP A N 1
ATOM 2447 C CA . TRP A 1 321 ? -12.778 -26.851 -0.844 1.00 88.62 321 TRP A CA 1
ATOM 2448 C C . TRP A 1 321 ? -14.163 -26.446 -0.326 1.00 88.62 321 TRP A C 1
ATOM 2450 O O . TRP A 1 321 ? -14.718 -27.103 0.552 1.00 88.62 321 TRP A O 1
ATOM 2460 N N . VAL A 1 322 ? -14.783 -25.420 -0.927 1.00 87.75 322 VAL A N 1
ATOM 2461 C CA . VAL A 1 322 ? -16.151 -24.989 -0.580 1.00 87.75 322 VAL A CA 1
ATOM 2462 C C . VAL A 1 322 ? -17.172 -26.116 -0.779 1.00 87.75 322 VAL A C 1
ATOM 2464 O O . VAL A 1 322 ? -18.131 -26.217 -0.011 1.00 87.75 322 VAL A O 1
ATOM 2467 N N . GLN A 1 323 ? -16.980 -26.959 -1.797 1.00 85.81 323 GLN A N 1
ATOM 2468 C CA . GLN A 1 323 ? -17.865 -28.088 -2.096 1.00 85.81 323 GLN A CA 1
ATOM 2469 C C . GLN A 1 323 ? -17.664 -29.289 -1.156 1.00 85.81 323 GLN A C 1
ATOM 2471 O O . GLN A 1 323 ? -18.595 -30.077 -0.995 1.00 85.81 323 GLN A O 1
ATOM 2476 N N . ASN A 1 324 ? -16.495 -29.418 -0.515 1.00 82.81 324 ASN A N 1
ATOM 2477 C CA . ASN A 1 324 ? -16.126 -30.568 0.321 1.00 82.81 324 ASN A CA 1
ATOM 2478 C C . ASN A 1 324 ? -15.636 -30.147 1.724 1.00 82.81 324 ASN A C 1
ATOM 2480 O O . ASN A 1 324 ? -14.500 -30.435 2.097 1.00 82.81 324 ASN A O 1
ATOM 2484 N N . PRO A 1 325 ? -16.492 -29.513 2.544 1.00 70.19 325 PRO A N 1
ATOM 2485 C CA . PRO A 1 325 ? -16.085 -28.892 3.807 1.00 70.19 325 PRO A CA 1
ATOM 2486 C C . PRO A 1 325 ? -15.671 -29.869 4.920 1.00 70.19 325 PRO A C 1
ATOM 2488 O O . PRO A 1 325 ? -15.198 -29.432 5.961 1.00 70.19 325 PRO A O 1
ATOM 2491 N N . THR A 1 326 ? -15.902 -31.173 4.755 1.00 69.38 326 THR A N 1
ATOM 2492 C CA . THR A 1 326 ? -15.623 -32.202 5.776 1.00 69.38 326 THR A CA 1
ATOM 2493 C C . THR A 1 326 ? -14.317 -32.959 5.543 1.00 69.38 326 THR A C 1
ATOM 2495 O O . THR A 1 326 ? -13.959 -33.817 6.344 1.00 69.38 326 THR A O 1
ATOM 2498 N N . SER A 1 327 ? -13.619 -32.685 4.440 1.00 74.69 327 SER A N 1
ATOM 2499 C CA . SER A 1 327 ? -12.361 -33.351 4.102 1.00 74.69 327 SER A CA 1
ATOM 2500 C C . SER A 1 327 ? -11.177 -32.497 4.534 1.00 74.69 327 SER A C 1
ATOM 2502 O O . SER A 1 327 ? -11.166 -31.306 4.256 1.00 74.69 327 SER A O 1
ATOM 2504 N N . HIS A 1 328 ? -10.164 -33.107 5.154 1.00 75.75 328 HIS A N 1
ATOM 2505 C CA . HIS A 1 328 ? -8.897 -32.426 5.420 1.00 75.75 328 HIS A CA 1
ATOM 2506 C C . HIS A 1 328 ? -8.126 -32.203 4.116 1.00 75.75 328 HIS A C 1
ATOM 2508 O O . HIS A 1 328 ? -7.937 -33.133 3.323 1.00 75.75 328 HIS A O 1
ATOM 2514 N N . THR A 1 329 ? -7.665 -30.975 3.912 1.00 81.25 329 THR A N 1
ATOM 2515 C CA . THR A 1 329 ? -6.998 -30.495 2.699 1.00 81.25 329 THR A CA 1
ATOM 2516 C C . THR A 1 329 ? -5.803 -29.605 3.034 1.00 81.25 329 THR A C 1
ATOM 2518 O O . THR A 1 329 ? -5.686 -29.080 4.136 1.00 81.25 329 THR A O 1
ATOM 2521 N N . ALA A 1 330 ? -4.952 -29.339 2.041 1.00 79.44 330 ALA A N 1
ATOM 2522 C CA . ALA A 1 330 ? -3.841 -28.392 2.180 1.00 79.44 330 ALA A CA 1
ATOM 2523 C C . ALA A 1 330 ? -4.283 -26.934 2.429 1.00 79.44 330 ALA A C 1
ATOM 2525 O O . ALA A 1 330 ? -3.459 -26.101 2.801 1.00 79.44 330 ALA A O 1
ATOM 2526 N N . LEU A 1 331 ? -5.556 -26.597 2.184 1.00 81.94 331 LEU A N 1
ATOM 2527 C CA . LEU A 1 331 ? -6.081 -25.259 2.452 1.00 81.94 331 LEU A CA 1
ATOM 2528 C C . LEU A 1 331 ? -6.371 -25.074 3.948 1.00 81.94 331 LEU A C 1
ATOM 2530 O O . LEU A 1 331 ? -6.160 -23.979 4.459 1.00 81.94 331 LEU A O 1
ATOM 2534 N N . ASP A 1 332 ? -6.751 -26.138 4.663 1.00 75.19 332 ASP A N 1
ATOM 2535 C CA . ASP A 1 332 ? -7.067 -26.092 6.099 1.00 75.19 332 ASP A CA 1
ATOM 2536 C C . ASP A 1 332 ? -5.858 -25.693 6.955 1.00 75.19 332 ASP A C 1
ATOM 2538 O O . ASP A 1 332 ? -6.011 -24.945 7.916 1.00 75.19 332 ASP A O 1
ATOM 2542 N N . ASP A 1 333 ? -4.648 -26.090 6.547 1.00 72.75 333 ASP A N 1
ATOM 2543 C CA . ASP A 1 333 ? -3.390 -25.722 7.217 1.00 72.75 333 ASP A CA 1
ATOM 2544 C C . ASP A 1 333 ? -3.045 -24.223 7.086 1.00 72.75 333 ASP A C 1
ATOM 2546 O O . ASP A 1 333 ? -2.187 -23.700 7.800 1.00 72.75 333 ASP A O 1
ATOM 2550 N N . ILE A 1 334 ? -3.679 -23.525 6.138 1.00 75.25 334 ILE A N 1
ATOM 2551 C CA . ILE A 1 334 ? -3.408 -22.120 5.795 1.00 75.25 334 ILE A CA 1
ATOM 2552 C C . ILE A 1 334 ? -4.518 -21.201 6.328 1.00 75.25 334 ILE A C 1
ATOM 2554 O O . ILE A 1 334 ? -4.303 -20.001 6.530 1.00 75.25 334 ILE A O 1
ATOM 2558 N N . LEU A 1 335 ? -5.719 -21.740 6.534 1.00 75.12 335 LEU A N 1
ATOM 2559 C CA . LEU A 1 335 ? -6.885 -20.966 6.925 1.00 75.12 335 LEU A CA 1
ATOM 2560 C C . LEU A 1 335 ? -6.849 -20.596 8.412 1.00 75.12 335 LEU A C 1
ATOM 2562 O O . LEU A 1 335 ? -6.506 -21.422 9.253 1.00 75.12 335 LEU A O 1
ATOM 2566 N N . PRO A 1 336 ? -7.266 -19.372 8.779 1.00 64.94 336 PRO A N 1
ATOM 2567 C CA . PRO A 1 336 ? -7.306 -18.923 10.168 1.00 64.94 336 PRO A CA 1
ATOM 2568 C C . PRO A 1 336 ? -8.541 -19.477 10.902 1.00 64.94 336 PRO A C 1
ATOM 2570 O O . PRO A 1 336 ? -9.245 -18.731 11.584 1.00 64.94 336 PRO A O 1
ATOM 2573 N N . CYS A 1 337 ? -8.856 -20.758 10.717 1.00 72.75 337 CYS A N 1
ATOM 2574 C CA . CYS A 1 337 ? -9.930 -21.410 11.451 1.00 72.75 337 CYS A CA 1
ATOM 2575 C C . CYS A 1 337 ? -9.461 -21.727 12.870 1.00 72.75 337 CYS A C 1
ATOM 2577 O O . CYS A 1 337 ? -8.331 -22.165 13.085 1.00 72.75 337 CYS A O 1
ATOM 2579 N N . VAL A 1 338 ? -10.322 -21.464 13.849 1.00 70.81 338 VAL A N 1
ATOM 2580 C CA . VAL A 1 338 ? -10.027 -21.770 15.251 1.00 70.81 338 VAL A CA 1
ATOM 2581 C C . VAL A 1 338 ? -10.279 -23.258 15.468 1.00 70.81 338 VAL A C 1
ATOM 2583 O O . VAL A 1 338 ? -11.243 -23.803 14.932 1.00 70.81 338 VAL A O 1
ATOM 2586 N N . ASP A 1 339 ? -9.425 -23.925 16.245 1.00 67.25 339 ASP A N 1
ATOM 2587 C CA . ASP A 1 339 ? -9.651 -25.324 16.578 1.00 67.25 339 ASP A CA 1
ATOM 2588 C C . ASP A 1 339 ? -10.985 -25.492 17.320 1.00 67.25 339 ASP A C 1
ATOM 2590 O O . ASP A 1 339 ? -11.428 -24.629 18.087 1.00 67.25 339 ASP A O 1
ATOM 2594 N N . ASN A 1 340 ? -11.627 -26.631 17.074 1.00 68.38 340 ASN A N 1
ATOM 2595 C CA . ASN A 1 340 ? -12.957 -26.928 17.586 1.00 68.38 340 ASN A CA 1
ATOM 2596 C C . ASN A 1 340 ? -13.045 -26.733 19.116 1.00 68.38 340 ASN A C 1
ATOM 2598 O O . ASN A 1 340 ? -13.992 -26.125 19.612 1.00 68.38 340 ASN A O 1
ATOM 2602 N N . ALA A 1 341 ? -12.013 -27.150 19.860 1.00 70.12 341 ALA A N 1
ATOM 2603 C CA . ALA A 1 341 ? -11.999 -27.065 21.317 1.00 70.12 341 ALA A CA 1
ATOM 2604 C C . ALA A 1 341 ? -11.976 -25.611 21.821 1.00 70.12 341 ALA A C 1
ATOM 2606 O O . ALA A 1 341 ? -12.770 -25.252 22.692 1.00 70.12 341 ALA A O 1
ATOM 2607 N N . THR A 1 342 ? -11.128 -24.753 21.249 1.00 71.12 342 THR A N 1
ATOM 2608 C CA . THR A 1 342 ? -11.022 -23.338 21.644 1.00 71.12 342 THR A CA 1
ATOM 2609 C C . THR A 1 342 ? -12.285 -22.542 21.295 1.00 71.12 342 THR A C 1
ATOM 2611 O O . THR A 1 342 ? -12.745 -21.711 22.091 1.00 71.12 342 THR A O 1
ATOM 2614 N N . ALA A 1 343 ? -12.877 -22.785 20.122 1.00 72.00 343 ALA A N 1
ATOM 2615 C CA . ALA A 1 343 ? -14.112 -22.115 19.713 1.00 72.00 343 ALA A CA 1
ATOM 2616 C C . ALA A 1 343 ? -15.305 -22.552 20.581 1.00 72.00 343 ALA A C 1
ATOM 2618 O O . ALA A 1 343 ? -16.060 -21.706 21.072 1.00 72.00 343 ALA A O 1
ATOM 2619 N N . GLN A 1 344 ? -15.414 -23.857 20.855 1.00 75.56 344 GLN A N 1
ATOM 2620 C CA . GLN A 1 344 ? -16.454 -24.423 21.708 1.00 75.56 344 GLN A CA 1
ATOM 2621 C C . GLN A 1 344 ? -16.333 -23.927 23.155 1.00 75.56 344 GLN A C 1
ATOM 2623 O O . GLN A 1 344 ? -17.337 -23.527 23.745 1.00 75.56 344 GLN A O 1
ATOM 2628 N N . GLU A 1 345 ? -15.120 -23.875 23.717 1.00 77.44 345 GLU A N 1
ATOM 2629 C CA . GLU A 1 345 ? -14.893 -23.312 25.052 1.00 77.44 345 GLU A CA 1
ATOM 2630 C C . GLU A 1 345 ? -15.377 -21.856 25.117 1.00 77.44 345 GLU A C 1
ATOM 2632 O O . GLU A 1 345 ? -16.129 -21.481 26.018 1.00 77.44 345 GLU A O 1
ATOM 2637 N N . THR A 1 346 ? -15.010 -21.037 24.131 1.00 73.88 346 THR A N 1
ATOM 2638 C CA . THR A 1 346 ? -15.380 -19.614 24.099 1.00 73.88 346 THR A CA 1
ATOM 2639 C C . THR A 1 346 ? -16.896 -19.422 23.963 1.00 73.88 346 THR A C 1
ATOM 2641 O O . THR A 1 346 ? -17.476 -18.560 24.630 1.00 73.88 346 THR A O 1
ATOM 2644 N N . ALA A 1 347 ? -17.559 -20.250 23.150 1.00 81.44 347 ALA A N 1
ATOM 2645 C CA . ALA A 1 347 ? -19.009 -20.222 22.968 1.00 81.44 347 ALA A CA 1
ATOM 2646 C C . ALA A 1 347 ? -19.764 -20.658 24.233 1.00 81.44 347 ALA A C 1
ATOM 2648 O O . ALA A 1 347 ? -20.688 -19.966 24.663 1.00 81.44 347 ALA A O 1
ATOM 2649 N N . ILE A 1 348 ? -19.339 -21.753 24.875 1.00 84.25 348 ILE A N 1
ATOM 2650 C CA . ILE A 1 348 ? -19.913 -22.240 26.140 1.00 84.25 348 ILE A CA 1
ATOM 2651 C C . ILE A 1 348 ? -19.834 -21.153 27.210 1.00 84.25 348 ILE A C 1
ATOM 2653 O O . ILE A 1 348 ? -20.809 -20.893 27.910 1.00 84.25 348 ILE A O 1
ATOM 2657 N N . ARG A 1 349 ? -18.695 -20.464 27.308 1.00 83.38 349 ARG A N 1
ATOM 2658 C CA . ARG A 1 349 ? -18.503 -19.397 28.294 1.00 83.38 349 ARG A CA 1
ATOM 2659 C C . ARG A 1 349 ? -19.392 -18.185 28.022 1.00 83.38 349 ARG A C 1
ATOM 2661 O O . ARG A 1 349 ? -19.905 -17.590 28.963 1.00 83.38 349 ARG A O 1
ATOM 2668 N N . ALA A 1 350 ? -19.631 -17.830 26.759 1.00 84.19 350 ALA A N 1
ATOM 2669 C CA . ALA A 1 350 ? -20.587 -16.776 26.416 1.00 84.19 350 ALA A CA 1
ATOM 2670 C C . ALA A 1 350 ? -22.035 -17.158 26.791 1.00 84.19 350 ALA A C 1
ATOM 2672 O O . ALA A 1 350 ? -22.782 -16.310 27.297 1.00 84.19 350 ALA A O 1
ATOM 2673 N N . LYS A 1 351 ? -22.421 -18.430 26.598 1.00 88.25 351 LYS A N 1
ATOM 2674 C CA . LYS A 1 351 ? -23.719 -18.960 27.051 1.00 88.25 351 LYS A CA 1
ATOM 2675 C C . LYS A 1 351 ? -23.838 -18.925 28.575 1.00 88.25 351 LYS A C 1
ATOM 2677 O O . LYS A 1 351 ? -24.831 -18.416 29.082 1.00 88.25 351 LYS A O 1
ATOM 2682 N N . ASP A 1 352 ? -22.804 -19.363 29.291 1.00 88.69 352 ASP A N 1
ATOM 2683 C CA . ASP A 1 352 ? -22.750 -19.353 30.758 1.00 88.69 352 ASP A CA 1
ATOM 2684 C C . ASP A 1 352 ? -22.916 -17.937 31.331 1.00 88.69 352 ASP A C 1
ATOM 2686 O O . ASP A 1 352 ? -23.791 -17.696 32.159 1.00 88.69 352 ASP A O 1
ATOM 2690 N N . VAL A 1 353 ? -22.182 -16.946 30.811 1.00 87.62 353 VAL A N 1
ATOM 2691 C CA . VAL A 1 353 ? -22.342 -15.545 31.247 1.00 87.62 353 VAL A CA 1
ATOM 2692 C C . VAL A 1 353 ? -23.769 -15.039 31.002 1.00 87.62 353 VAL A C 1
ATOM 2694 O O . VAL A 1 353 ? -24.314 -14.313 31.834 1.00 87.62 353 VAL A O 1
ATOM 2697 N N . THR A 1 354 ? -24.393 -15.431 29.888 1.00 89.06 354 THR A N 1
ATOM 2698 C CA . THR A 1 354 ? -25.783 -15.062 29.580 1.00 89.06 354 THR A CA 1
ATOM 2699 C C . THR A 1 354 ? -26.761 -15.709 30.565 1.00 89.06 354 THR A C 1
ATOM 2701 O O . THR A 1 354 ? -27.583 -15.003 31.148 1.00 89.06 354 THR A O 1
ATOM 2704 N N . HIS A 1 355 ? -26.628 -17.016 30.806 1.00 90.06 355 HIS A N 1
ATOM 2705 C CA . HIS A 1 355 ? -27.438 -17.786 31.755 1.00 90.06 355 HIS A CA 1
ATOM 2706 C C . HIS A 1 355 ? -27.356 -17.207 33.178 1.00 90.06 355 HIS A C 1
ATOM 2708 O O . HIS A 1 355 ? -28.365 -16.939 33.838 1.00 90.06 355 HIS A O 1
ATOM 2714 N N . GLN A 1 356 ? -26.139 -16.914 33.643 1.00 88.69 356 GLN A N 1
ATOM 2715 C CA . GLN A 1 356 ? -25.908 -16.341 34.968 1.00 88.69 356 GLN A CA 1
ATOM 2716 C C . GLN A 1 356 ? -26.488 -14.928 35.093 1.00 88.69 356 GLN A C 1
ATOM 2718 O O . GLN A 1 356 ? -27.074 -14.585 36.121 1.00 88.69 356 GLN A O 1
ATOM 2723 N N . LEU A 1 357 ? -26.386 -14.103 34.047 1.00 87.31 357 LEU A N 1
ATOM 2724 C CA . LEU A 1 357 ? -26.921 -12.742 34.069 1.00 87.31 357 LEU A CA 1
ATOM 2725 C C . LEU A 1 357 ? -28.459 -12.732 34.086 1.00 87.31 357 LEU A C 1
ATOM 2727 O O . LEU A 1 357 ? -29.059 -11.964 34.841 1.00 87.31 357 LEU A O 1
ATOM 2731 N N . VAL A 1 358 ? -29.105 -13.629 33.333 1.00 90.38 358 VAL A N 1
ATOM 2732 C CA . VAL A 1 358 ? -30.563 -13.834 33.399 1.00 90.38 358 VAL A CA 1
ATOM 2733 C C . VAL A 1 358 ? -30.978 -14.364 34.774 1.00 90.38 358 VAL A C 1
ATOM 2735 O O . VAL A 1 358 ? -31.963 -13.892 35.344 1.00 90.38 358 VAL A O 1
ATOM 2738 N N . THR A 1 359 ? -30.196 -15.271 35.360 1.00 89.44 359 THR A N 1
ATOM 2739 C CA . THR A 1 359 ? -30.429 -15.790 36.715 1.00 89.44 359 THR A CA 1
ATOM 2740 C C . THR A 1 359 ? -30.369 -14.685 37.772 1.00 89.44 359 THR A C 1
ATOM 2742 O O . THR A 1 359 ? -31.231 -14.635 38.652 1.00 89.44 359 THR A O 1
ATOM 2745 N N . VAL A 1 360 ? -29.410 -13.757 37.674 1.00 87.25 360 VAL A N 1
ATOM 2746 C CA . VAL A 1 360 ? -29.326 -12.577 38.554 1.00 87.25 360 VAL A CA 1
ATOM 2747 C C . VAL A 1 360 ? -30.590 -11.725 38.441 1.00 87.25 360 VAL A C 1
ATOM 2749 O O . VAL A 1 360 ? -31.207 -11.406 39.458 1.00 87.25 360 VAL A O 1
ATOM 2752 N N . VAL A 1 361 ? -31.025 -11.417 37.215 1.00 89.88 361 VAL A N 1
ATOM 2753 C CA . VAL A 1 361 ? -32.255 -10.650 36.968 1.00 89.88 361 VAL A CA 1
ATOM 2754 C C . VAL A 1 361 ? -33.468 -11.364 37.570 1.00 89.88 361 VAL A C 1
ATOM 2756 O O . VAL A 1 361 ? -34.214 -10.769 38.345 1.00 89.88 361 VAL A O 1
ATOM 2759 N N . ASN A 1 362 ? -33.646 -12.653 37.282 1.00 91.69 362 ASN A N 1
ATOM 2760 C CA . ASN A 1 362 ? -34.793 -13.431 37.752 1.00 91.69 362 ASN A CA 1
ATOM 2761 C C . ASN A 1 362 ? -34.809 -13.617 39.269 1.00 91.69 362 ASN A C 1
ATOM 2763 O O . ASN A 1 362 ? -35.882 -13.623 39.875 1.00 91.69 362 ASN A O 1
ATOM 2767 N N . ARG A 1 363 ? -33.637 -13.708 39.905 1.00 87.81 363 ARG A N 1
ATOM 2768 C CA . ARG A 1 363 ? -33.522 -13.730 41.365 1.00 87.81 363 ARG A CA 1
ATOM 2769 C C . ARG A 1 363 ? -34.041 -12.427 41.972 1.00 87.81 363 ARG A C 1
ATOM 2771 O O . ARG A 1 363 ? -34.805 -12.492 42.930 1.00 87.81 363 ARG A O 1
ATOM 2778 N N . VAL A 1 364 ? -33.701 -11.269 41.403 1.00 85.44 364 VAL A N 1
ATOM 2779 C CA . VAL A 1 364 ? -34.226 -9.974 41.873 1.00 85.44 364 VAL A CA 1
ATOM 2780 C C . VAL A 1 364 ? -35.729 -9.850 41.607 1.00 85.44 364 VAL A C 1
ATOM 2782 O O . VAL A 1 364 ? -36.474 -9.400 42.477 1.00 85.44 364 VAL A O 1
ATOM 2785 N N . ILE A 1 365 ? -36.215 -10.305 40.449 1.00 90.25 365 ILE A N 1
ATOM 2786 C CA . ILE A 1 365 ? -37.657 -10.305 40.149 1.00 90.25 365 ILE A CA 1
ATOM 2787 C C . ILE A 1 365 ? -38.422 -11.103 41.205 1.00 90.25 365 ILE A C 1
ATOM 2789 O O . ILE A 1 365 ? -39.372 -10.593 41.798 1.00 90.25 365 ILE A O 1
ATOM 2793 N N . ASN A 1 366 ? -38.001 -12.341 41.454 1.00 89.25 366 ASN A N 1
ATOM 2794 C CA . ASN A 1 366 ? -38.735 -13.255 42.318 1.00 89.25 366 ASN A CA 1
ATOM 2795 C C . ASN A 1 366 ? -38.583 -12.928 43.797 1.00 89.25 366 ASN A C 1
ATOM 2797 O O . ASN A 1 366 ? -39.575 -13.017 44.511 1.00 89.25 366 ASN A O 1
ATOM 2801 N N . ASN A 1 367 ? -37.388 -12.534 44.242 1.00 88.38 367 ASN A N 1
ATOM 2802 C CA . ASN A 1 367 ? -37.119 -12.322 45.660 1.00 88.38 367 ASN A CA 1
ATOM 2803 C C . ASN A 1 367 ? -37.342 -10.878 46.097 1.00 88.38 367 ASN A C 1
ATOM 2805 O O . ASN A 1 367 ? -37.659 -10.677 47.254 1.00 88.38 367 ASN A O 1
ATOM 2809 N N . VAL A 1 368 ? -37.203 -9.883 45.216 1.00 85.94 368 VAL A N 1
ATOM 2810 C CA . VAL A 1 368 ? -37.298 -8.462 45.597 1.00 85.94 368 VAL A CA 1
ATOM 2811 C C . VAL A 1 368 ? -38.570 -7.817 45.053 1.00 85.94 368 VAL A C 1
ATOM 2813 O O . VAL A 1 368 ? -39.338 -7.220 45.802 1.00 85.94 368 VAL A O 1
ATOM 2816 N N . SER A 1 369 ? -38.831 -7.949 43.751 1.00 87.69 369 SER A N 1
ATOM 2817 C CA . SER A 1 369 ? -39.942 -7.228 43.102 1.00 87.69 369 SER A CA 1
ATOM 2818 C C . SER A 1 369 ? -41.306 -7.884 43.368 1.00 87.69 369 SER A C 1
ATOM 2820 O O . SER A 1 369 ? -42.296 -7.212 43.667 1.00 87.69 369 SER A O 1
ATOM 2822 N N . ASN A 1 370 ? -41.379 -9.215 43.275 1.00 90.50 370 ASN A N 1
ATOM 2823 C CA . ASN A 1 370 ? -42.622 -9.983 43.405 1.00 90.50 370 ASN A CA 1
ATOM 2824 C C . ASN A 1 370 ? -42.992 -10.353 44.852 1.00 90.50 370 ASN A C 1
ATOM 2826 O O . ASN A 1 370 ? -44.088 -10.880 45.074 1.00 90.50 370 ASN A O 1
ATOM 2830 N N . VAL A 1 371 ? -42.126 -10.056 45.827 1.00 87.25 371 VAL A N 1
ATOM 2831 C CA . VAL A 1 371 ? -42.394 -10.237 47.261 1.00 87.25 371 VAL A CA 1
ATOM 2832 C C . VAL A 1 371 ? -42.957 -8.943 47.847 1.00 87.25 371 VAL A C 1
ATOM 2834 O O . VAL A 1 371 ? -42.490 -7.851 47.541 1.00 87.25 371 VAL A O 1
ATOM 2837 N N . ASN A 1 372 ? -43.979 -9.064 48.695 1.00 85.81 372 ASN A N 1
ATOM 2838 C CA . ASN A 1 372 ? -44.541 -7.928 49.422 1.00 85.81 372 ASN A CA 1
ATOM 2839 C C . ASN A 1 372 ? -43.819 -7.798 50.767 1.00 85.81 372 ASN A C 1
ATOM 2841 O O . ASN A 1 372 ? -44.168 -8.485 51.729 1.00 85.81 372 ASN A O 1
ATOM 2845 N N . TYR A 1 373 ? -42.802 -6.945 50.827 1.00 84.19 373 TYR A N 1
ATOM 2846 C CA . TYR A 1 373 ? -42.063 -6.704 52.062 1.00 84.19 373 TYR A CA 1
ATOM 2847 C C . TYR A 1 373 ? -42.800 -5.721 52.987 1.00 84.19 373 TYR A C 1
ATOM 2849 O O . TYR A 1 373 ? -43.430 -4.783 52.501 1.00 84.19 373 TYR A O 1
ATOM 2857 N N . PRO A 1 374 ? -42.747 -5.902 54.320 1.00 82.12 374 PRO A N 1
ATOM 2858 C CA . PRO A 1 374 ? -43.225 -4.896 55.262 1.00 82.12 374 PRO A CA 1
ATOM 2859 C C . PRO A 1 374 ? -42.231 -3.721 55.361 1.00 82.12 374 PRO A C 1
ATOM 2861 O O . PRO A 1 374 ? -41.039 -3.924 55.126 1.00 82.12 374 PRO A O 1
ATOM 2864 N N . PRO A 1 375 ? -42.657 -2.526 55.816 1.00 79.81 375 PRO A N 1
ATOM 2865 C CA . PRO A 1 375 ? -41.774 -1.360 55.979 1.00 79.81 375 PRO A CA 1
ATOM 2866 C C . PRO A 1 375 ? -40.535 -1.599 56.861 1.00 79.81 375 PRO A C 1
ATOM 2868 O O . PRO A 1 375 ? -39.524 -0.921 56.716 1.00 79.81 375 PRO A O 1
ATOM 2871 N N . ILE A 1 376 ? -40.596 -2.589 57.759 1.00 77.62 376 ILE A N 1
ATOM 2872 C CA . ILE A 1 376 ? -39.497 -2.994 58.654 1.00 77.62 376 ILE A CA 1
ATOM 2873 C C . ILE A 1 376 ? -38.360 -3.704 57.891 1.00 77.62 376 ILE A C 1
ATOM 2875 O O . ILE A 1 376 ? -37.236 -3.767 58.378 1.00 77.62 376 ILE A O 1
ATOM 2879 N N . ALA A 1 377 ? -38.614 -4.209 56.679 1.00 73.81 377 ALA A N 1
ATOM 2880 C CA . ALA A 1 377 ? -37.628 -4.925 55.866 1.00 73.81 377 ALA A CA 1
ATOM 2881 C C . ALA A 1 377 ? -36.526 -4.024 55.266 1.00 73.81 377 ALA A C 1
ATOM 2883 O O . ALA A 1 377 ? -35.667 -4.514 54.530 1.00 73.81 377 ALA A O 1
ATOM 2884 N N . GLY A 1 378 ? -36.530 -2.723 55.575 1.00 73.75 378 GLY A N 1
ATOM 2885 C CA . GLY A 1 378 ? -35.471 -1.788 55.202 1.00 73.75 378 GLY A CA 1
ATOM 2886 C C . GLY A 1 378 ? -35.307 -1.660 53.679 1.00 73.75 378 GLY A C 1
ATOM 2887 O O . GLY A 1 378 ? -36.293 -1.373 53.005 1.00 73.75 378 GLY A O 1
ATOM 2888 N N . PRO A 1 379 ? -34.100 -1.865 53.113 1.00 65.75 379 PRO A N 1
ATOM 2889 C CA . PRO A 1 379 ? -33.800 -1.589 51.701 1.00 65.75 379 PRO A CA 1
ATOM 2890 C C . PRO A 1 379 ? -34.572 -2.462 50.698 1.00 65.75 379 PRO A C 1
ATOM 2892 O O . PRO A 1 379 ? -34.696 -2.088 49.537 1.00 65.75 379 PRO A O 1
ATOM 2895 N N . LEU A 1 380 ? -35.133 -3.595 51.136 1.00 74.56 380 LEU A N 1
ATOM 2896 C CA . LEU A 1 380 ? -35.982 -4.450 50.298 1.00 74.56 380 LEU A CA 1
ATOM 2897 C C . LEU A 1 380 ? -37.410 -3.907 50.144 1.00 74.56 380 LEU A C 1
ATOM 2899 O O . LEU A 1 380 ? -38.175 -4.426 49.336 1.00 74.56 380 LEU A O 1
ATOM 2903 N N . TYR A 1 381 ? -37.798 -2.894 50.921 1.00 79.50 381 TYR A N 1
ATOM 2904 C CA . TYR A 1 381 ? -39.125 -2.294 50.871 1.00 79.50 381 TYR A CA 1
ATOM 2905 C C . TYR A 1 381 ? -39.117 -0.983 50.081 1.00 79.50 381 TYR A C 1
ATOM 2907 O O . TYR A 1 381 ? -38.428 -0.030 50.437 1.00 79.50 381 TYR A O 1
ATOM 2915 N N . PHE A 1 382 ? -39.960 -0.898 49.050 1.00 82.06 382 PHE A N 1
ATOM 2916 C CA . PHE A 1 382 ? -40.174 0.343 48.292 1.00 82.06 382 PHE A CA 1
ATOM 2917 C C . PHE A 1 382 ? -41.640 0.560 47.891 1.00 82.06 382 PHE A C 1
ATOM 2919 O O . PHE A 1 382 ? -41.915 1.280 46.934 1.00 82.06 382 PHE A O 1
ATOM 2926 N N . ASN A 1 383 ? -42.580 -0.018 48.651 1.00 83.00 383 ASN A N 1
ATOM 2927 C CA . ASN A 1 383 ? -44.024 0.003 48.379 1.00 83.00 383 ASN A CA 1
ATOM 2928 C C . ASN A 1 383 ? -44.425 -0.807 47.122 1.00 83.00 383 ASN A C 1
ATOM 2930 O O . ASN A 1 383 ? -45.195 -0.345 46.274 1.00 83.00 383 ASN A O 1
ATOM 2934 N N . GLN A 1 384 ? -43.893 -2.033 46.994 1.00 84.81 384 GLN A N 1
ATOM 2935 C CA . GLN A 1 384 ? -44.196 -2.937 45.877 1.00 84.81 384 GLN A CA 1
ATOM 2936 C C . GLN A 1 384 ? -45.689 -3.287 45.820 1.00 84.81 384 GLN A C 1
ATOM 2938 O O . GLN A 1 384 ? -46.212 -3.974 46.696 1.00 84.81 384 GLN A O 1
ATOM 2943 N N . SER A 1 385 ? -46.369 -2.867 44.753 1.00 82.19 385 SER A N 1
ATOM 2944 C CA . SER A 1 385 ? -47.826 -2.991 44.609 1.00 82.19 385 SER A CA 1
ATOM 2945 C C . SER A 1 385 ? -48.221 -3.408 43.186 1.00 82.19 385 SER A C 1
ATOM 2947 O O . SER A 1 385 ? -47.496 -3.144 42.230 1.00 82.19 385 SER A O 1
ATOM 2949 N N . GLY A 1 386 ? -49.388 -4.038 43.010 1.00 83.12 386 GLY A N 1
ATOM 2950 C CA . GLY A 1 386 ? -49.916 -4.408 41.684 1.00 83.12 386 GLY A CA 1
ATOM 2951 C C . GLY A 1 386 ? -49.569 -5.832 41.207 1.00 83.12 386 GLY A C 1
ATOM 2952 O O . GLY A 1 386 ? -49.088 -6.649 42.008 1.00 83.12 386 GLY A O 1
ATOM 2953 N N . PRO A 1 387 ? -49.855 -6.161 39.926 1.00 84.81 387 PRO A N 1
ATOM 2954 C CA . PRO A 1 387 ? -49.694 -7.506 39.368 1.00 84.81 387 PRO A CA 1
ATOM 2955 C C . PRO A 1 387 ? -48.224 -7.930 39.329 1.00 84.81 387 PRO A C 1
ATOM 2957 O O . PRO A 1 387 ? -47.338 -7.091 39.179 1.00 84.81 387 PRO A O 1
ATOM 2960 N N . ARG A 1 388 ? -47.961 -9.237 39.463 1.00 88.25 388 ARG A N 1
ATOM 2961 C CA . ARG A 1 388 ? -46.592 -9.773 39.467 1.00 88.25 388 ARG A CA 1
ATOM 2962 C C . ARG A 1 388 ? -45.874 -9.471 38.153 1.00 88.25 388 ARG A C 1
ATOM 2964 O O . ARG A 1 388 ? -46.451 -9.586 37.071 1.00 88.25 388 ARG A O 1
ATOM 2971 N N . LEU A 1 389 ? -44.606 -9.104 38.281 1.00 90.81 389 LEU A N 1
ATOM 2972 C CA . LEU A 1 389 ? -43.695 -8.868 37.178 1.00 90.81 389 LEU A CA 1
ATOM 2973 C C . LEU A 1 389 ? -43.313 -10.216 36.540 1.00 90.81 389 LEU A C 1
ATOM 2975 O O . LEU A 1 389 ? -42.892 -11.120 37.271 1.00 90.81 389 LEU A O 1
ATOM 2979 N N . PRO A 1 390 ? -43.439 -10.371 35.211 1.00 91.75 390 PRO A N 1
ATOM 2980 C CA . PRO A 1 390 ? -43.016 -11.585 34.529 1.00 91.75 390 PRO A CA 1
ATOM 2981 C C . PRO A 1 390 ? -41.484 -11.680 34.481 1.00 91.75 390 PRO A C 1
ATOM 2983 O O . PRO A 1 390 ? -40.784 -10.674 34.317 1.00 91.75 390 PRO A O 1
ATOM 2986 N N . VAL A 1 391 ? -40.974 -12.902 34.629 1.00 92.69 391 VAL A N 1
ATOM 2987 C CA . VAL A 1 391 ? -39.535 -13.203 34.638 1.00 92.69 391 VAL A CA 1
ATOM 2988 C C . VAL A 1 391 ? -38.921 -13.081 33.241 1.00 92.69 391 VAL A C 1
ATOM 2990 O O . VAL A 1 391 ? -39.608 -13.221 32.226 1.00 92.69 391 VAL A O 1
ATOM 2993 N N . LEU A 1 392 ? -37.617 -12.815 33.185 1.00 93.69 392 LEU A N 1
ATOM 2994 C CA . LEU A 1 392 ? -36.850 -12.827 31.945 1.00 93.69 392 LEU A CA 1
ATOM 2995 C C . LEU A 1 392 ? -36.675 -14.272 31.472 1.00 93.69 392 LEU A C 1
ATOM 2997 O O . LEU A 1 392 ? -36.244 -15.130 32.241 1.00 93.69 392 LEU A O 1
ATOM 3001 N N . CYS A 1 393 ? -36.973 -14.537 30.206 1.00 92.19 393 CYS A N 1
ATOM 3002 C CA . CYS A 1 393 ? -36.675 -15.826 29.607 1.00 92.19 393 CYS A CA 1
ATOM 3003 C C . CYS A 1 393 ? -35.163 -16.013 29.493 1.00 92.19 393 CYS A C 1
ATOM 3005 O O . CYS A 1 393 ? -34.471 -15.216 28.851 1.00 92.19 393 CYS A O 1
ATOM 3007 N N . ASP A 1 394 ? -34.679 -17.100 30.083 1.00 91.56 394 ASP A N 1
ATOM 3008 C CA . ASP A 1 394 ? -33.357 -17.628 29.785 1.00 91.56 394 ASP A CA 1
ATOM 3009 C C . ASP A 1 394 ? -33.401 -18.435 28.481 1.00 91.56 394 ASP A C 1
ATOM 3011 O O . ASP A 1 394 ? -34.192 -19.383 28.416 1.00 91.56 394 ASP A O 1
ATOM 3015 N N . PRO A 1 395 ? -32.609 -18.086 27.451 1.00 88.69 395 PRO A N 1
ATOM 3016 C CA . PRO A 1 395 ? -32.518 -18.882 26.228 1.00 88.69 395 PRO A CA 1
ATOM 3017 C C . PRO A 1 395 ? -31.817 -20.235 26.433 1.00 88.69 395 PRO A C 1
ATOM 3019 O O . PRO A 1 395 ? -31.837 -21.062 25.522 1.00 88.69 395 PRO A O 1
ATOM 3022 N N . PHE A 1 396 ? -31.207 -20.474 27.598 1.00 90.56 396 PHE A N 1
ATOM 3023 C CA . PHE A 1 396 ? -30.455 -21.685 27.902 1.00 90.56 396 PHE A CA 1
ATOM 3024 C C . PHE A 1 396 ? -31.023 -22.429 29.121 1.00 90.56 396 PHE A C 1
ATOM 3026 O O . PHE A 1 396 ? -31.594 -21.842 30.042 1.00 90.56 396 PHE A O 1
ATOM 3033 N N . ASN A 1 397 ? -30.865 -23.750 29.121 1.00 87.56 397 ASN A N 1
ATOM 3034 C CA . ASN A 1 397 ? -31.067 -24.610 30.285 1.00 87.56 397 ASN A CA 1
ATOM 3035 C C . ASN A 1 397 ? -29.837 -24.559 31.217 1.00 87.56 397 ASN A C 1
ATOM 3037 O O . ASN A 1 397 ? -28.790 -24.021 30.860 1.00 87.56 397 ASN A O 1
ATOM 3041 N N . SER A 1 398 ? -29.928 -25.166 32.406 1.00 83.81 398 SER A N 1
ATOM 3042 C CA . SER A 1 398 ? -28.807 -25.238 33.363 1.00 83.81 398 SER A CA 1
ATOM 3043 C C . SER A 1 398 ? -27.599 -26.037 32.856 1.00 83.81 398 SER A C 1
ATOM 3045 O O . SER A 1 398 ? -26.498 -25.879 33.371 1.00 83.81 398 SER A O 1
ATOM 3047 N N . ASP A 1 399 ? -27.798 -26.906 31.863 1.00 85.06 399 ASP A N 1
ATOM 3048 C CA . ASP A 1 399 ? -26.740 -27.619 31.133 1.00 85.06 399 ASP A CA 1
ATOM 3049 C C . ASP A 1 399 ? -26.218 -26.825 29.914 1.00 85.06 399 ASP A C 1
ATOM 3051 O O . ASP A 1 399 ? -25.423 -27.343 29.132 1.00 85.06 399 ASP A O 1
ATOM 3055 N N . LEU A 1 400 ? -26.654 -25.566 29.757 1.00 85.44 400 LEU A N 1
ATOM 3056 C CA . LEU A 1 400 ? -26.341 -24.647 28.656 1.00 85.44 400 LEU A CA 1
ATOM 3057 C C . LEU A 1 400 ? -26.862 -25.094 27.275 1.00 85.44 400 LEU A C 1
ATOM 3059 O O . LEU A 1 400 ? -26.471 -24.520 26.250 1.00 85.44 400 LEU A O 1
ATOM 3063 N N . SER A 1 401 ? -27.759 -26.088 27.232 1.00 86.12 401 SER A N 1
ATOM 3064 C CA . SER A 1 401 ? -28.504 -26.443 26.021 1.00 86.12 401 SER A CA 1
ATOM 3065 C C . SER A 1 401 ? -29.551 -25.375 25.692 1.00 86.12 401 SER A C 1
ATOM 3067 O O . SER A 1 401 ? -30.058 -24.688 26.580 1.00 86.12 401 SER A O 1
ATOM 3069 N N . ASP A 1 402 ? -29.864 -25.199 24.409 1.00 86.31 402 ASP A N 1
ATOM 3070 C CA . ASP A 1 402 ? -30.834 -24.189 23.981 1.00 86.31 402 ASP A CA 1
ATOM 3071 C C . ASP A 1 402 ? -32.253 -24.593 24.421 1.00 86.31 402 ASP A C 1
ATOM 3073 O O . ASP A 1 402 ? -32.653 -25.751 24.273 1.00 86.31 402 ASP A O 1
ATOM 3077 N N . ARG A 1 403 ? -33.038 -23.639 24.941 1.00 87.56 403 ARG A N 1
ATOM 3078 C CA . ARG A 1 403 ? -34.433 -23.871 25.351 1.00 87.56 403 ARG A CA 1
ATOM 3079 C C . ARG A 1 403 ? -35.379 -22.829 24.765 1.00 87.56 403 ARG A C 1
ATOM 3081 O O . ARG A 1 403 ? -35.021 -21.671 24.565 1.00 87.56 403 ARG A O 1
ATOM 3088 N N . GLN A 1 404 ? -36.628 -23.234 24.543 1.00 85.69 404 GLN A N 1
ATOM 3089 C CA . GLN A 1 404 ? -37.711 -22.303 24.222 1.00 85.69 404 GLN A CA 1
ATOM 3090 C C . GLN A 1 404 ? -38.313 -21.711 25.502 1.00 85.69 404 GLN A C 1
ATOM 3092 O O . GLN A 1 404 ? -38.451 -22.405 26.510 1.00 85.69 404 GLN A O 1
ATOM 3097 N N . CYS A 1 405 ? -38.681 -20.430 25.447 1.00 88.12 405 CYS A N 1
ATOM 3098 C CA . CYS A 1 405 ? -39.271 -19.714 26.577 1.00 88.12 405 CYS A CA 1
ATOM 3099 C C . CYS A 1 405 ? -40.621 -20.316 26.983 1.00 88.12 405 CYS A C 1
ATOM 3101 O O . CYS A 1 405 ? -41.471 -20.588 26.132 1.00 88.12 405 CYS A O 1
ATOM 3103 N N . ALA A 1 406 ? -40.838 -20.484 28.286 1.00 87.69 406 ALA A N 1
ATOM 3104 C CA . ALA A 1 406 ? -42.091 -21.016 28.810 1.00 87.69 406 ALA A CA 1
ATOM 3105 C C . ALA A 1 406 ? -43.220 -19.959 28.786 1.00 87.69 406 ALA A C 1
ATOM 3107 O O . ALA A 1 406 ? -42.949 -18.753 28.846 1.00 87.69 406 ALA A O 1
ATOM 3108 N N . PRO A 1 407 ? -44.505 -20.373 28.748 1.00 79.00 407 PRO A N 1
ATOM 3109 C CA . PRO A 1 407 ? -45.630 -19.446 28.835 1.00 79.00 407 PRO A CA 1
ATOM 3110 C C . PRO A 1 407 ? -45.563 -18.612 30.125 1.00 79.00 407 PRO A C 1
ATOM 3112 O O . PRO A 1 407 ? -45.574 -19.160 31.224 1.00 79.00 407 PRO A O 1
ATOM 3115 N N . GLY A 1 408 ? -45.503 -17.283 29.992 1.00 80.50 408 GLY A N 1
ATOM 3116 C CA . GLY A 1 408 ? -45.382 -16.343 31.119 1.00 80.50 408 GLY A CA 1
ATOM 3117 C C . GLY A 1 408 ? -43.976 -15.765 31.337 1.00 80.50 408 GLY A C 1
ATOM 3118 O O . GLY A 1 408 ? -43.830 -14.820 32.113 1.00 80.50 408 GLY A O 1
ATOM 3119 N N . GLU A 1 409 ? -42.963 -16.267 30.629 1.00 90.69 409 GLU A N 1
ATOM 3120 C CA . GLU A 1 409 ? -41.636 -15.649 30.550 1.00 90.69 409 GLU A CA 1
ATOM 3121 C C . GLU A 1 409 ? -41.591 -14.584 29.441 1.00 90.69 409 GLU A C 1
ATOM 3123 O O . GLU A 1 409 ? -42.332 -14.654 28.457 1.00 90.69 409 GLU A O 1
ATOM 3128 N N . VAL A 1 410 ? -40.708 -13.590 29.574 1.00 91.25 410 VAL A N 1
ATOM 3129 C CA . VAL A 1 410 ? -40.531 -12.545 28.554 1.00 91.25 410 VAL A CA 1
ATOM 3130 C C . VAL A 1 410 ? -39.220 -12.728 27.810 1.00 91.25 410 VAL A C 1
ATOM 3132 O O . VAL A 1 410 ? -38.152 -12.733 28.413 1.00 91.25 410 VAL A O 1
ATOM 3135 N N . GLU A 1 411 ? -39.282 -12.806 26.484 1.00 89.56 411 GLU A N 1
ATOM 3136 C CA . GLU A 1 411 ? -38.087 -12.863 25.642 1.00 89.56 411 GLU A CA 1
ATOM 3137 C C . GLU A 1 411 ? -37.177 -11.640 25.828 1.00 89.56 411 GLU A C 1
ATOM 3139 O O . GLU A 1 411 ? -37.646 -10.497 25.916 1.00 89.56 411 GLU A O 1
ATOM 3144 N N . LEU A 1 412 ? -35.858 -11.869 25.754 1.00 87.19 412 LEU A N 1
ATOM 3145 C CA . LEU A 1 412 ? -34.825 -10.829 25.818 1.00 87.19 412 LEU A CA 1
ATOM 3146 C C . LEU A 1 412 ? -35.154 -9.627 24.919 1.00 87.19 412 LEU A C 1
ATOM 3148 O O . LEU A 1 412 ? -35.045 -8.487 25.356 1.00 87.19 412 LEU A O 1
ATOM 3152 N N . LYS A 1 413 ? -35.622 -9.843 23.684 1.00 85.38 413 LYS A N 1
ATOM 3153 C CA . LYS A 1 413 ? -35.920 -8.764 22.726 1.00 85.38 413 LYS A CA 1
ATOM 3154 C C . LYS A 1 413 ? -37.005 -7.794 23.221 1.00 85.38 413 LYS A C 1
ATOM 3156 O O . LYS A 1 413 ? -36.849 -6.581 23.068 1.00 85.38 413 LYS A O 1
ATOM 3161 N N . ASN A 1 414 ? -38.054 -8.310 23.862 1.00 89.00 414 ASN A N 1
ATOM 3162 C CA . ASN A 1 414 ? -39.262 -7.551 24.211 1.00 89.00 414 ASN A CA 1
ATOM 3163 C C . ASN A 1 414 ? -39.322 -7.137 25.696 1.00 89.00 414 ASN A C 1
ATOM 3165 O O . ASN A 1 414 ? -40.158 -6.312 26.070 1.00 89.00 414 ASN A O 1
ATOM 3169 N N . ALA A 1 415 ? -38.422 -7.663 26.532 1.00 88.62 415 ALA A N 1
ATOM 3170 C CA . ALA A 1 415 ? -38.426 -7.511 27.988 1.00 88.62 415 ALA A CA 1
ATOM 3171 C C . ALA A 1 415 ? -38.578 -6.070 28.501 1.00 88.62 415 ALA A C 1
ATOM 3173 O O . ALA A 1 415 ? -39.439 -5.819 29.341 1.00 88.62 415 ALA A O 1
ATOM 3174 N N . THR A 1 416 ? -37.834 -5.093 27.970 1.00 86.75 416 THR A N 1
ATOM 3175 C CA . THR A 1 416 ? -37.942 -3.704 28.463 1.00 86.75 416 THR A CA 1
ATOM 3176 C C . THR A 1 416 ? -39.309 -3.088 28.215 1.00 86.75 416 THR A C 1
ATOM 3178 O O . THR A 1 416 ? -39.837 -2.394 29.078 1.00 86.75 416 THR A O 1
ATOM 3181 N N . GLN A 1 417 ? -39.917 -3.360 27.060 1.00 87.81 417 GLN A N 1
ATOM 3182 C CA . GLN A 1 417 ? -41.225 -2.807 26.724 1.00 87.81 417 GLN A CA 1
ATOM 3183 C C . GLN A 1 417 ? -42.332 -3.407 27.600 1.00 87.81 417 GLN A C 1
ATOM 3185 O O . GLN A 1 417 ? -43.283 -2.707 27.949 1.00 87.81 417 GLN A O 1
ATOM 3190 N N . VAL A 1 418 ? -42.188 -4.679 27.986 1.00 90.00 418 VAL A N 1
ATOM 3191 C CA . VAL A 1 418 ? -43.101 -5.349 28.920 1.00 90.00 418 VAL A CA 1
ATOM 3192 C C . VAL A 1 418 ? -42.901 -4.819 30.340 1.00 90.00 418 VAL A C 1
ATOM 3194 O O . VAL A 1 418 ? -43.867 -4.367 30.952 1.00 90.00 418 VAL A O 1
ATOM 3197 N N . TRP A 1 419 ? -41.665 -4.786 30.847 1.00 92.06 419 TRP A N 1
ATOM 3198 C CA . TRP A 1 419 ? -41.357 -4.328 32.209 1.00 92.06 419 TRP A CA 1
ATOM 3199 C C . TRP A 1 419 ? -41.674 -2.858 32.454 1.00 92.06 419 TRP A C 1
ATOM 3201 O O . TRP A 1 419 ? -42.060 -2.505 33.565 1.00 92.06 419 TRP A O 1
ATOM 3211 N N . LYS A 1 420 ? -41.606 -2.006 31.425 1.00 90.25 420 LYS A N 1
ATOM 3212 C CA . LYS A 1 420 ? -41.943 -0.580 31.532 1.00 90.25 420 LYS A CA 1
ATOM 3213 C C . LYS A 1 420 ? -43.360 -0.335 32.070 1.00 90.25 420 LYS A C 1
ATOM 3215 O O . LYS A 1 420 ? -43.597 0.684 32.705 1.00 90.25 420 LYS A O 1
ATOM 3220 N N . ARG A 1 421 ? -44.291 -1.277 31.865 1.00 89.38 421 ARG A N 1
ATOM 3221 C CA . ARG A 1 421 ? -45.676 -1.207 32.374 1.00 89.38 421 ARG A CA 1
ATOM 3222 C C . ARG A 1 421 ? -45.799 -1.442 33.883 1.00 89.38 421 ARG A C 1
ATOM 3224 O O . ARG A 1 421 ? -46.866 -1.220 34.438 1.00 89.38 421 ARG A O 1
ATOM 3231 N N . TYR A 1 422 ? -44.732 -1.908 34.526 1.00 90.31 422 TYR A N 1
ATOM 3232 C CA . TYR A 1 422 ? -44.687 -2.252 35.948 1.00 90.31 422 TYR A CA 1
ATOM 3233 C C . TYR A 1 422 ? -43.851 -1.253 36.765 1.00 90.31 422 TYR A C 1
ATOM 3235 O O . TYR A 1 422 ? -43.638 -1.470 37.962 1.00 90.31 422 TYR A O 1
ATOM 3243 N N . VAL A 1 423 ? -43.363 -0.184 36.124 1.00 89.31 423 VAL A N 1
ATOM 3244 C CA . VAL A 1 423 ? -42.554 0.865 36.751 1.00 89.31 423 VAL A CA 1
ATOM 3245 C C . VAL A 1 423 ? -43.460 1.875 37.445 1.00 89.31 423 VAL A C 1
ATOM 3247 O O . VAL A 1 423 ? -44.396 2.390 36.837 1.00 89.31 423 VAL A O 1
ATOM 3250 N N . CYS A 1 424 ? -43.168 2.168 38.708 1.00 88.12 424 CYS A N 1
ATOM 3251 C CA . CYS A 1 424 ? -43.861 3.190 39.483 1.00 88.12 424 CYS A CA 1
ATOM 3252 C C . CYS A 1 424 ? -43.203 4.573 39.334 1.00 88.12 424 CYS A C 1
ATOM 3254 O O . CYS A 1 424 ? -42.019 4.696 39.011 1.00 88.12 424 CYS A O 1
ATOM 3256 N N . GLU A 1 425 ? -43.946 5.627 39.666 1.00 84.94 425 GLU A N 1
ATOM 3257 C CA . GLU A 1 425 ? -43.376 6.951 39.915 1.00 84.94 425 GLU A CA 1
ATOM 3258 C C . GLU A 1 425 ? -42.801 6.978 41.332 1.00 84.94 425 GLU A C 1
ATOM 3260 O O . GLU A 1 425 ? -43.536 6.813 42.308 1.00 84.94 425 GLU A O 1
ATOM 3265 N N . ALA A 1 426 ? -41.486 7.152 41.455 1.00 82.25 426 ALA A N 1
ATOM 3266 C CA . ALA A 1 426 ? -40.791 7.106 42.739 1.00 82.25 426 ALA A CA 1
ATOM 3267 C C . ALA A 1 426 ? -40.527 8.505 43.326 1.00 82.25 426 ALA A C 1
ATOM 3269 O O . ALA A 1 426 ? -40.391 9.492 42.603 1.00 82.25 426 ALA A O 1
ATOM 3270 N N . SER A 1 427 ? -40.436 8.595 44.656 1.00 74.56 427 SER A N 1
ATOM 3271 C CA . SER A 1 427 ? -39.875 9.754 45.362 1.00 74.56 427 SER A CA 1
ATOM 3272 C C . SER A 1 427 ? -38.358 9.864 45.142 1.00 74.56 427 SER A C 1
ATOM 3274 O O . SER A 1 427 ? -37.717 8.923 44.679 1.00 74.56 427 SER A O 1
ATOM 3276 N N . ALA A 1 428 ? -37.752 10.980 45.567 1.00 66.12 428 ALA A N 1
ATOM 3277 C CA . ALA A 1 428 ? -36.291 11.149 45.566 1.00 66.12 428 ALA A CA 1
ATOM 3278 C C . ALA A 1 428 ? -35.538 10.072 46.383 1.00 66.12 428 ALA A C 1
ATOM 3280 O O . ALA A 1 428 ? -34.352 9.865 46.172 1.00 66.12 428 ALA A O 1
ATOM 3281 N N . THR A 1 429 ? -36.231 9.369 47.285 1.00 61.44 429 THR A N 1
ATOM 3282 C CA . THR A 1 429 ? -35.706 8.263 48.103 1.00 61.44 429 THR A CA 1
ATOM 3283 C C . THR A 1 429 ? -35.942 6.874 47.492 1.00 61.44 429 THR A C 1
ATOM 3285 O O . THR A 1 429 ? -35.664 5.872 48.141 1.00 61.44 429 THR A O 1
ATOM 3288 N N . GLY A 1 430 ? -36.482 6.783 46.269 1.00 69.94 430 GLY A N 1
ATOM 3289 C CA . GLY A 1 430 ? -36.699 5.511 45.565 1.00 69.94 430 GLY A CA 1
ATOM 3290 C C . GLY A 1 430 ? -37.972 4.746 45.952 1.00 69.94 430 GLY A C 1
ATOM 3291 O O . GLY A 1 430 ? -38.168 3.626 45.480 1.00 69.94 430 GLY A O 1
ATOM 3292 N N . ILE A 1 431 ? -38.854 5.340 46.765 1.00 81.12 431 ILE A N 1
ATOM 3293 C CA . ILE A 1 431 ? -40.118 4.730 47.211 1.00 81.12 431 ILE A CA 1
ATOM 3294 C C . ILE A 1 431 ? -41.220 5.001 46.180 1.00 81.12 431 ILE A C 1
ATOM 3296 O O . ILE A 1 431 ? -41.430 6.150 45.787 1.00 81.12 431 ILE A O 1
ATOM 3300 N N . CYS A 1 432 ? -41.959 3.967 45.775 1.00 84.38 432 CYS A N 1
ATOM 3301 C CA . CYS A 1 432 ? -43.072 4.090 44.835 1.00 84.38 432 CYS A CA 1
ATOM 3302 C C . CYS A 1 432 ? -44.250 4.891 45.420 1.00 84.38 432 CYS A C 1
ATOM 3304 O O . CYS A 1 432 ? -44.796 4.544 46.472 1.00 84.38 432 CYS A O 1
ATOM 3306 N N . ARG A 1 433 ? -44.677 5.941 44.704 1.00 85.06 433 ARG A N 1
ATOM 3307 C CA . ARG A 1 433 ? -45.903 6.721 44.968 1.00 85.06 433 ARG A CA 1
ATOM 3308 C C . ARG A 1 433 ? -47.121 6.138 44.259 1.00 85.06 433 ARG A C 1
ATOM 3310 O O . ARG A 1 433 ? -48.224 6.200 44.790 1.00 85.06 433 ARG A O 1
ATOM 3317 N N . THR A 1 434 ? -46.917 5.592 43.064 1.00 87.31 434 THR A N 1
ATOM 3318 C CA . THR A 1 434 ? -47.957 4.926 42.271 1.00 87.31 434 THR A CA 1
ATOM 3319 C C . THR A 1 434 ? -47.808 3.409 42.331 1.00 87.31 434 THR A C 1
ATOM 3321 O O . THR A 1 434 ? -46.780 2.881 42.757 1.00 87.31 434 THR A O 1
ATOM 3324 N N . VAL A 1 435 ? -48.858 2.695 41.917 1.00 86.00 435 VAL A N 1
ATOM 3325 C CA . VAL A 1 435 ? -48.863 1.230 41.883 1.00 86.00 435 VAL A CA 1
ATOM 3326 C C . VAL A 1 435 ? -47.791 0.739 40.904 1.00 86.00 435 VAL A C 1
ATOM 3328 O O . VAL A 1 435 ? -47.845 1.058 39.719 1.00 86.00 435 VAL A O 1
ATOM 3331 N N . GLY A 1 436 ? -46.834 -0.054 41.384 1.00 86.50 436 GLY A N 1
ATOM 3332 C CA . GLY A 1 436 ? -45.806 -0.671 40.552 1.00 86.50 436 GLY A CA 1
ATOM 3333 C C . GLY A 1 436 ? -44.900 -1.612 41.342 1.00 86.50 436 GLY A C 1
ATOM 3334 O O . GLY A 1 436 ? -44.831 -1.566 42.571 1.00 86.50 436 GLY A O 1
ATOM 3335 N N . ARG A 1 437 ? -44.221 -2.499 40.612 1.00 88.25 437 ARG A N 1
ATOM 3336 C CA . ARG A 1 437 ? -43.325 -3.537 41.153 1.00 88.25 437 ARG A CA 1
ATOM 3337 C C . ARG A 1 437 ? -41.847 -3.215 40.939 1.00 88.25 437 ARG A C 1
ATOM 3339 O O . ARG A 1 437 ? -41.003 -3.894 41.509 1.00 88.25 437 ARG A O 1
ATOM 3346 N N . LEU A 1 438 ? -41.541 -2.203 40.128 1.00 88.00 438 LEU A N 1
ATOM 3347 C CA . LEU A 1 438 ? -40.189 -1.729 39.845 1.00 88.00 438 LEU A CA 1
ATOM 3348 C C . LEU A 1 438 ? -40.100 -0.230 40.117 1.00 88.00 438 LEU A C 1
ATOM 3350 O O . LEU A 1 438 ? -40.934 0.534 39.632 1.00 88.00 438 LEU A O 1
ATOM 3354 N N . ASN A 1 439 ? -39.062 0.201 40.829 1.00 84.81 439 ASN A N 1
ATOM 3355 C CA . ASN A 1 439 ? -38.688 1.611 40.844 1.00 84.81 439 ASN A CA 1
ATOM 3356 C C . ASN A 1 439 ? -37.825 1.950 39.601 1.00 84.81 439 ASN A C 1
ATOM 3358 O O . ASN A 1 439 ? -37.284 1.044 38.951 1.00 84.81 439 ASN A O 1
ATOM 3362 N N . PRO A 1 440 ? -37.677 3.237 39.236 1.00 80.50 440 PRO A N 1
ATOM 3363 C CA . PRO A 1 440 ? -36.921 3.639 38.046 1.00 80.50 440 PRO A CA 1
ATOM 3364 C C . PRO A 1 440 ? -35.451 3.182 38.035 1.00 80.50 440 PRO A C 1
ATOM 3366 O O . PRO A 1 440 ? -34.905 2.902 36.968 1.00 80.50 440 PRO A O 1
ATOM 3369 N N . ILE A 1 441 ? -34.819 3.062 39.208 1.00 75.69 441 ILE A N 1
ATOM 3370 C CA . ILE A 1 441 ? -33.415 2.644 39.352 1.00 75.69 441 ILE A CA 1
ATOM 3371 C C . ILE A 1 441 ? -33.264 1.152 39.024 1.00 75.69 441 ILE A C 1
ATOM 3373 O O . ILE A 1 441 ? -32.441 0.785 38.184 1.00 75.69 441 ILE A O 1
ATOM 3377 N N . MET A 1 442 ? -34.097 0.296 39.624 1.00 77.50 442 MET A N 1
ATOM 3378 C CA . MET A 1 442 ? -34.135 -1.144 39.346 1.00 77.50 442 MET A CA 1
ATOM 3379 C C . MET A 1 442 ? -34.486 -1.410 37.885 1.00 77.50 442 MET A C 1
ATOM 3381 O O . MET A 1 442 ? -33.846 -2.245 37.250 1.00 77.50 442 MET A O 1
ATOM 3385 N N . TYR A 1 443 ? -35.441 -0.666 37.317 1.00 82.38 443 TYR A N 1
ATOM 3386 C CA . TYR A 1 443 ? -35.764 -0.772 35.895 1.00 82.38 443 TYR A CA 1
ATOM 3387 C C . TYR A 1 443 ? -34.540 -0.484 35.007 1.00 82.38 443 TYR A C 1
ATOM 3389 O O . TYR A 1 443 ? -34.245 -1.275 34.111 1.00 82.38 443 TYR A O 1
ATOM 3397 N N . GLY A 1 444 ? -33.783 0.585 35.284 1.00 78.38 444 GLY A N 1
ATOM 3398 C CA . GLY A 1 444 ? -32.561 0.911 34.538 1.00 78.38 444 GLY A CA 1
ATOM 3399 C C . GLY A 1 444 ? -31.463 -0.155 34.669 1.00 78.38 444 GLY A C 1
ATOM 3400 O O . GLY A 1 444 ? -30.805 -0.500 33.686 1.00 78.38 444 GLY A O 1
ATOM 3401 N N . GLN A 1 445 ? -31.294 -0.736 35.861 1.00 78.25 445 GLN A N 1
ATOM 3402 C CA . GLN A 1 445 ? -30.343 -1.831 36.096 1.00 78.25 445 GLN A CA 1
ATOM 3403 C C . GLN A 1 445 ? -30.743 -3.115 35.354 1.00 78.25 445 GLN A C 1
ATOM 3405 O O . GLN A 1 445 ? -29.907 -3.749 34.707 1.00 78.25 445 GLN A O 1
ATOM 3410 N N . MET A 1 446 ? -32.026 -3.480 35.392 1.00 82.25 446 MET A N 1
ATOM 3411 C CA . MET A 1 446 ? -32.559 -4.639 34.673 1.00 82.25 446 MET A CA 1
ATOM 3412 C C . MET A 1 446 ? -32.494 -4.453 33.155 1.00 82.25 446 MET A C 1
ATOM 3414 O O . MET A 1 446 ? -32.181 -5.398 32.431 1.00 82.25 446 MET A O 1
ATOM 3418 N N . GLU A 1 447 ? -32.729 -3.237 32.656 1.00 84.25 447 GLU A N 1
ATOM 3419 C CA . GLU A 1 447 ? -32.546 -2.892 31.246 1.00 84.25 447 GLU A CA 1
ATOM 3420 C C . GLU A 1 447 ? -31.084 -3.059 30.807 1.00 84.25 447 GLU A C 1
ATOM 3422 O O . GLU A 1 447 ? -30.825 -3.655 29.757 1.00 84.25 447 GLU A O 1
ATOM 3427 N N . ALA A 1 448 ? -30.124 -2.603 31.616 1.00 77.44 448 ALA A N 1
ATOM 3428 C CA . ALA A 1 448 ? -28.701 -2.794 31.346 1.00 77.44 448 ALA A CA 1
ATOM 3429 C C . ALA A 1 448 ? -28.317 -4.286 31.318 1.00 77.44 448 ALA A C 1
ATOM 3431 O O . ALA A 1 448 ? -27.658 -4.729 30.373 1.00 77.44 448 ALA A O 1
ATOM 3432 N N . ALA A 1 449 ? -28.783 -5.076 32.293 1.00 80.12 449 ALA A N 1
ATOM 3433 C CA . ALA A 1 449 ? -28.532 -6.521 32.369 1.00 80.12 449 ALA A CA 1
ATOM 3434 C C . ALA A 1 449 ? -29.119 -7.272 31.176 1.00 80.12 449 ALA A C 1
ATOM 3436 O O . ALA A 1 449 ? -28.440 -8.087 30.544 1.00 80.12 449 ALA A O 1
ATOM 3437 N N . ARG A 1 450 ? -30.351 -6.930 30.794 1.00 88.69 450 ARG A N 1
ATOM 3438 C CA . ARG A 1 450 ? -30.980 -7.448 29.582 1.00 88.69 450 ARG A CA 1
ATOM 3439 C C . ARG A 1 450 ? -30.156 -7.097 28.353 1.00 88.69 450 ARG A C 1
ATOM 3441 O O . ARG A 1 450 ? -29.911 -7.973 27.531 1.00 88.69 450 ARG A O 1
ATOM 3448 N N . ASN A 1 451 ? -29.771 -5.830 28.178 1.00 85.50 451 ASN A N 1
ATOM 3449 C CA . ASN A 1 451 ? -29.081 -5.370 26.968 1.00 85.50 451 ASN A CA 1
ATOM 3450 C C . ASN A 1 451 ? -27.741 -6.090 26.774 1.00 85.50 451 ASN A C 1
ATOM 3452 O O . ASN A 1 451 ? -27.399 -6.447 25.647 1.00 85.50 451 ASN A O 1
ATOM 3456 N N . VAL A 1 452 ? -27.017 -6.350 27.865 1.00 86.69 452 VAL A N 1
ATOM 3457 C CA . VAL A 1 452 ? -25.793 -7.157 27.833 1.00 86.69 452 VAL A CA 1
ATOM 3458 C C . VAL A 1 452 ? -26.096 -8.619 27.504 1.00 86.69 452 VAL A C 1
ATOM 3460 O O . VAL A 1 452 ? -25.475 -9.161 26.593 1.00 86.69 452 VAL A O 1
ATOM 3463 N N . SER A 1 453 ? -27.087 -9.228 28.164 1.00 88.50 453 SER A N 1
ATOM 3464 C CA . SER A 1 453 ? -27.514 -10.614 27.899 1.00 88.50 453 SER A CA 1
ATOM 3465 C C . SER A 1 453 ? -27.919 -10.813 26.434 1.00 88.50 453 SER A C 1
ATOM 3467 O O . SER A 1 453 ? -27.511 -11.769 25.784 1.00 88.50 453 SER A O 1
ATOM 3469 N N . TYR A 1 454 ? -28.670 -9.863 25.873 1.00 88.88 454 TYR A N 1
ATOM 3470 C CA . TYR A 1 454 ? -29.075 -9.874 24.469 1.00 88.88 454 TYR A CA 1
ATOM 3471 C C . TYR A 1 454 ? -27.887 -9.693 23.515 1.00 88.88 454 TYR A C 1
ATOM 3473 O O . TYR A 1 454 ? -27.847 -10.324 22.462 1.00 88.88 454 TYR A O 1
ATOM 3481 N N . GLY A 1 455 ? -26.913 -8.850 23.873 1.00 86.31 455 GLY A N 1
ATOM 3482 C CA . GLY A 1 455 ? -25.672 -8.693 23.115 1.00 86.31 455 GLY A CA 1
ATOM 3483 C C . GLY A 1 455 ? -24.872 -9.994 23.053 1.00 86.31 455 GLY A C 1
ATOM 3484 O O . GLY A 1 455 ? -24.525 -10.444 21.963 1.00 86.31 455 GLY A O 1
ATOM 3485 N N . LEU A 1 456 ? -24.650 -10.639 24.199 1.00 87.31 456 LEU A N 1
ATOM 3486 C CA . LEU A 1 456 ? -23.959 -11.930 24.276 1.00 87.31 456 LEU A CA 1
ATOM 3487 C C . LEU A 1 456 ? -24.708 -13.027 23.509 1.00 87.31 456 LEU A C 1
ATOM 3489 O O . LEU A 1 456 ? -24.091 -13.744 22.729 1.00 87.31 456 LEU A O 1
ATOM 3493 N N . TYR A 1 457 ? -26.035 -13.091 23.638 1.00 86.50 457 TYR A N 1
ATOM 3494 C CA . TYR A 1 457 ? -26.871 -14.024 22.881 1.00 86.50 457 TYR A CA 1
ATOM 3495 C C . TYR A 1 457 ? -26.803 -13.789 21.363 1.00 86.50 457 TYR A C 1
ATOM 3497 O O . TYR A 1 457 ? -26.754 -14.735 20.586 1.00 86.50 457 TYR A O 1
ATOM 3505 N N . ARG A 1 458 ? -26.771 -12.527 20.916 1.00 86.38 458 ARG A N 1
ATOM 3506 C CA . ARG A 1 458 ? -26.746 -12.180 19.487 1.00 86.38 458 ARG A CA 1
ATOM 3507 C C . ARG A 1 458 ? -25.385 -12.406 18.833 1.00 86.38 458 ARG A C 1
ATOM 3509 O O . ARG A 1 458 ? -25.342 -12.811 17.675 1.00 86.38 458 ARG A O 1
ATOM 3516 N N . TYR A 1 459 ? -24.298 -12.086 19.531 1.00 82.31 459 TYR A N 1
ATOM 3517 C CA . TYR A 1 459 ? -22.935 -12.207 19.002 1.00 82.31 459 TYR A CA 1
ATOM 3518 C C . TYR A 1 459 ? -22.272 -13.549 19.349 1.00 82.31 459 TYR A C 1
ATOM 3520 O O . TYR A 1 459 ? -21.251 -13.881 18.759 1.00 82.31 459 TYR A O 1
ATOM 3528 N N . GLY A 1 460 ? -22.850 -14.341 20.257 1.00 78.88 460 GLY A N 1
ATOM 3529 C CA . GLY A 1 460 ? -22.377 -15.682 20.614 1.00 78.88 460 GLY A CA 1
ATOM 3530 C C . GLY A 1 460 ? -22.342 -16.679 19.445 1.00 78.88 460 GLY A C 1
ATOM 3531 O O . GLY A 1 460 ? -21.316 -17.331 19.276 1.00 78.88 460 GLY A O 1
ATOM 3532 N N . PRO A 1 461 ? -23.382 -16.775 18.589 1.00 78.19 461 PRO A N 1
ATOM 3533 C CA . PRO A 1 461 ? -23.398 -17.696 17.446 1.00 78.19 461 PRO A CA 1
ATOM 3534 C C . PRO A 1 461 ? -22.271 -17.479 16.427 1.00 78.19 461 PRO A C 1
ATOM 3536 O O . PRO A 1 461 ? -21.824 -18.435 15.807 1.00 78.19 461 PRO A O 1
ATOM 3539 N N . PHE A 1 462 ? -21.740 -16.259 16.302 1.00 74.69 462 PHE A N 1
ATOM 3540 C CA . PHE A 1 462 ? -20.587 -15.977 15.435 1.00 74.69 462 PHE A CA 1
ATOM 3541 C C . PHE A 1 462 ? -19.321 -16.762 15.846 1.00 74.69 462 PHE A C 1
ATOM 3543 O O . PHE A 1 462 ? -18.449 -17.017 15.020 1.00 74.69 462 PHE A O 1
ATOM 3550 N N . LEU A 1 463 ? -19.218 -17.192 17.110 1.00 74.50 463 LEU A N 1
ATOM 3551 C CA . LEU A 1 463 ? -18.141 -18.080 17.564 1.00 74.50 463 LEU A CA 1
ATOM 3552 C C . LEU A 1 463 ? -18.247 -19.489 16.961 1.00 74.50 463 LEU A C 1
ATOM 3554 O O . LEU A 1 463 ? -17.225 -20.141 16.773 1.00 74.50 463 LEU A O 1
ATOM 3558 N N . VAL A 1 464 ? -19.459 -19.929 16.618 1.00 69.81 464 VAL A N 1
ATOM 3559 C CA . VAL A 1 464 ? -19.711 -21.198 15.917 1.00 69.81 464 VAL A CA 1
ATOM 3560 C C . VAL A 1 464 ? -19.361 -21.059 14.430 1.00 69.81 464 VAL A C 1
ATOM 3562 O O . VAL A 1 464 ? -18.777 -21.960 13.839 1.00 69.81 464 VAL A O 1
ATOM 3565 N N . ASP A 1 465 ? -19.581 -19.885 13.829 1.00 71.19 465 ASP A N 1
ATOM 3566 C CA . ASP A 1 465 ? -19.134 -19.616 12.451 1.00 71.19 465 ASP A CA 1
ATOM 3567 C C . ASP A 1 465 ? -17.598 -19.635 12.304 1.00 71.19 465 ASP A C 1
ATOM 3569 O O . ASP A 1 465 ? -17.083 -19.950 11.225 1.00 71.19 465 ASP A O 1
ATOM 3573 N N . LEU A 1 466 ? -16.867 -19.296 13.376 1.00 71.88 466 LEU A N 1
ATOM 3574 C CA . LEU A 1 466 ? -15.404 -19.407 13.469 1.00 71.88 466 LEU A CA 1
ATOM 3575 C C . LEU A 1 466 ? -14.926 -20.861 13.614 1.00 71.88 466 LEU A C 1
ATOM 3577 O O . LEU A 1 466 ? -13.832 -21.179 13.150 1.00 71.88 466 LEU A O 1
ATOM 3581 N N . GLN A 1 467 ? -15.743 -21.711 14.238 1.00 69.50 467 GLN A N 1
ATOM 3582 C CA . GLN A 1 467 ? -15.504 -23.143 14.435 1.00 69.50 467 GLN A CA 1
ATOM 3583 C C . GLN A 1 467 ? -15.698 -23.928 13.130 1.00 69.50 467 GLN A C 1
ATOM 3585 O O . GLN A 1 467 ? -14.833 -24.704 12.741 1.00 69.50 467 GLN A O 1
ATOM 3590 N N . ASP A 1 468 ? -16.798 -23.678 12.414 1.00 69.75 468 ASP A N 1
ATOM 3591 C CA . ASP A 1 468 ? -17.166 -24.420 11.195 1.00 69.75 468 ASP A CA 1
ATOM 3592 C C . ASP A 1 468 ? -16.556 -23.827 9.907 1.00 69.75 468 ASP A C 1
ATOM 3594 O O . ASP A 1 468 ? -16.891 -24.228 8.781 1.00 69.75 468 ASP A O 1
ATOM 3598 N N . CYS A 1 469 ? -15.679 -22.825 10.061 1.00 77.69 469 CYS A N 1
ATOM 3599 C CA . CYS A 1 469 ? -15.092 -22.026 8.983 1.00 77.69 469 CYS A CA 1
ATOM 3600 C C . CYS A 1 469 ? -16.141 -21.422 8.027 1.00 77.69 469 CYS A C 1
ATOM 3602 O O . CYS A 1 469 ? -15.826 -21.103 6.875 1.00 77.69 469 CYS A O 1
ATOM 3604 N N . THR A 1 470 ? -17.393 -21.249 8.465 1.00 81.12 470 THR A N 1
ATOM 3605 C CA . THR A 1 470 ? -18.502 -20.773 7.621 1.00 81.12 470 THR A CA 1
ATOM 3606 C C . THR A 1 470 ? -18.183 -19.408 7.021 1.00 81.12 470 THR A C 1
ATOM 3608 O O . THR A 1 470 ? -18.414 -19.176 5.834 1.00 81.12 470 THR A O 1
ATOM 3611 N N . PHE A 1 471 ? -17.550 -18.534 7.807 1.00 79.88 471 PHE A N 1
ATOM 3612 C CA . PHE A 1 471 ? -17.031 -17.243 7.353 1.00 79.88 471 PHE A CA 1
ATOM 3613 C C . PHE A 1 471 ? -16.088 -17.371 6.141 1.00 79.88 471 PHE A C 1
ATOM 3615 O O . PHE A 1 471 ? -16.237 -16.656 5.143 1.00 79.88 471 PHE A O 1
ATOM 3622 N N . VAL A 1 472 ? -15.133 -18.303 6.207 1.00 84.12 472 VAL A N 1
ATOM 3623 C CA . VAL A 1 472 ? -14.178 -18.558 5.121 1.00 84.12 472 VAL A CA 1
ATOM 3624 C C . VAL A 1 472 ? -14.904 -19.148 3.920 1.00 84.12 472 VAL A C 1
ATOM 3626 O O . VAL A 1 472 ? -14.679 -18.712 2.796 1.00 84.12 472 VAL A O 1
ATOM 3629 N N . ARG A 1 473 ? -15.833 -20.081 4.148 1.00 86.19 473 ARG A N 1
ATOM 3630 C CA . ARG A 1 473 ? -16.624 -20.719 3.091 1.00 86.19 473 ARG A CA 1
ATOM 3631 C C . ARG A 1 473 ? -17.457 -19.720 2.303 1.00 86.19 473 ARG A C 1
ATOM 3633 O O . ARG A 1 473 ? -17.440 -19.765 1.076 1.00 86.19 473 ARG A O 1
ATOM 3640 N N . VAL A 1 474 ? -18.132 -18.789 2.976 1.00 87.00 474 VAL A N 1
ATOM 3641 C CA . VAL A 1 474 ? -18.874 -17.702 2.316 1.00 87.00 474 VAL A CA 1
ATOM 3642 C C . VAL A 1 474 ? -17.918 -16.815 1.516 1.00 87.00 474 VAL A C 1
ATOM 3644 O O . VAL A 1 474 ? -18.154 -16.565 0.336 1.00 87.00 474 VAL A O 1
ATOM 3647 N N . THR A 1 475 ? -16.795 -16.419 2.119 1.00 88.50 475 THR A N 1
ATOM 3648 C CA . THR A 1 475 ? -15.780 -15.574 1.471 1.00 88.50 475 THR A CA 1
ATOM 3649 C C . THR A 1 475 ? -15.206 -16.239 0.214 1.00 88.50 475 THR A C 1
ATOM 3651 O O . THR A 1 475 ? -15.125 -15.612 -0.840 1.00 88.50 475 THR A O 1
ATOM 3654 N N . PHE A 1 476 ? -14.845 -17.520 0.282 1.00 89.81 476 PHE A N 1
ATOM 3655 C CA . PHE A 1 476 ? -14.306 -18.278 -0.849 1.00 89.81 476 PHE A CA 1
ATOM 3656 C C . PHE A 1 476 ? -15.358 -18.589 -1.904 1.00 89.81 476 PHE A C 1
ATOM 3658 O O . PHE A 1 476 ? -15.037 -18.557 -3.089 1.00 89.81 476 PHE A O 1
ATOM 3665 N N . THR A 1 477 ? -16.616 -18.796 -1.511 1.00 90.69 477 THR A N 1
ATOM 3666 C CA . THR A 1 477 ? -17.727 -18.912 -2.465 1.00 90.69 477 THR A CA 1
ATOM 3667 C C . THR A 1 477 ? -17.857 -17.634 -3.291 1.00 90.69 477 THR A C 1
ATOM 3669 O O . THR A 1 477 ? -17.970 -17.698 -4.516 1.00 90.69 477 THR A O 1
ATOM 3672 N N . ASP A 1 478 ? -17.798 -16.472 -2.636 1.00 91.44 478 ASP A N 1
ATOM 3673 C CA . ASP A 1 478 ? -17.895 -15.176 -3.306 1.00 91.44 478 ASP A CA 1
ATOM 3674 C C . ASP A 1 478 ? -16.680 -14.907 -4.199 1.00 91.44 478 ASP A C 1
ATOM 3676 O O . ASP A 1 478 ? -16.847 -14.483 -5.344 1.00 91.44 478 ASP A O 1
ATOM 3680 N N . ILE A 1 479 ? -15.466 -15.205 -3.725 1.00 92.12 479 ILE A N 1
ATOM 3681 C CA . ILE A 1 479 ? -14.236 -15.043 -4.513 1.00 92.12 479 ILE A CA 1
ATOM 3682 C C . ILE A 1 479 ? -14.237 -15.983 -5.725 1.00 92.12 479 ILE A C 1
ATOM 3684 O O . ILE A 1 479 ? -13.980 -15.529 -6.843 1.00 92.12 479 ILE A O 1
ATOM 3688 N N . SER A 1 480 ? -14.563 -17.264 -5.529 1.00 90.56 480 SER A N 1
ATOM 3689 C CA . SER A 1 480 ? -14.633 -18.271 -6.597 1.00 90.56 480 SER A CA 1
ATOM 3690 C C . SER A 1 480 ? -15.631 -17.859 -7.684 1.00 90.56 480 SER A C 1
ATOM 3692 O O . SER A 1 480 ? -15.305 -17.860 -8.873 1.00 90.56 480 SER A O 1
ATOM 3694 N N . LYS A 1 481 ? -16.834 -17.416 -7.297 1.00 89.56 481 LYS A N 1
ATOM 3695 C CA . LYS A 1 481 ? -17.889 -17.073 -8.261 1.00 89.56 481 LYS A CA 1
ATOM 3696 C C . LYS A 1 481 ? -17.688 -15.713 -8.925 1.00 89.56 481 LYS A C 1
ATOM 3698 O O . LYS A 1 481 ? -17.870 -15.597 -10.136 1.00 89.56 481 LYS A O 1
ATOM 3703 N N . ASN A 1 482 ? -17.317 -14.685 -8.162 1.00 89.44 482 ASN A N 1
ATOM 3704 C CA . ASN A 1 482 ? -17.357 -13.299 -8.639 1.00 89.44 482 ASN A CA 1
ATOM 3705 C C . ASN A 1 482 ? -15.984 -12.766 -9.078 1.00 89.44 482 ASN A C 1
ATOM 3707 O O . ASN A 1 482 ? -15.897 -11.973 -10.019 1.00 89.44 482 ASN A O 1
ATOM 3711 N N . ASN A 1 483 ? -14.898 -13.197 -8.431 1.00 91.38 483 ASN A N 1
ATOM 3712 C CA . ASN A 1 483 ? -13.570 -12.603 -8.613 1.00 91.38 483 ASN A CA 1
ATOM 3713 C C . ASN A 1 483 ? -12.653 -13.476 -9.480 1.00 91.38 483 ASN A C 1
ATOM 3715 O O . ASN A 1 483 ? -11.963 -12.965 -10.367 1.00 91.38 483 ASN A O 1
ATOM 3719 N N . CYS A 1 484 ? -12.677 -14.792 -9.280 1.00 92.44 484 CYS A N 1
ATOM 3720 C CA . CYS A 1 484 ? -11.817 -15.748 -9.975 1.00 92.44 484 CYS A CA 1
ATOM 3721 C C . CYS A 1 484 ? -11.940 -15.746 -11.510 1.00 92.44 484 CYS A C 1
ATOM 3723 O O . CYS A 1 484 ? -10.897 -15.787 -12.172 1.00 92.44 484 CYS A O 1
ATOM 3725 N N . PRO A 1 485 ? -13.135 -15.621 -12.127 1.00 92.81 485 PRO A N 1
ATOM 3726 C CA . PRO A 1 485 ? -13.242 -15.517 -13.585 1.00 92.81 485 PRO A CA 1
ATOM 3727 C C . PRO A 1 485 ? -12.489 -14.302 -14.147 1.00 92.81 485 PRO A C 1
ATOM 3729 O O . PRO A 1 485 ? -11.779 -14.409 -15.150 1.00 92.81 485 PRO A O 1
ATOM 3732 N N . SER A 1 486 ? -12.591 -13.156 -13.467 1.00 90.62 486 SER A N 1
ATOM 3733 C CA . SER A 1 486 ? -11.914 -11.913 -13.854 1.00 90.62 486 SER A CA 1
ATOM 3734 C C . SER A 1 486 ? -10.402 -12.006 -13.641 1.00 90.62 486 SER A C 1
ATOM 3736 O O . SER A 1 486 ? -9.634 -11.645 -14.532 1.00 90.62 486 SER A O 1
ATOM 3738 N N . LEU A 1 487 ? -9.963 -12.549 -12.502 1.00 91.56 487 LEU A N 1
ATOM 3739 C CA . LEU A 1 487 ? -8.544 -12.742 -12.188 1.00 91.56 487 LEU A CA 1
ATOM 3740 C C . LEU A 1 487 ? -7.855 -13.661 -13.199 1.00 91.56 487 LEU A C 1
ATOM 3742 O O . LEU A 1 487 ? -6.788 -13.319 -13.713 1.00 91.56 487 LEU A O 1
ATOM 3746 N N . ARG A 1 488 ? -8.481 -14.792 -13.545 1.00 92.19 488 ARG A N 1
ATOM 3747 C CA . ARG A 1 488 ? -7.960 -15.731 -14.549 1.00 92.19 488 ARG A CA 1
ATOM 3748 C C . ARG A 1 488 ? -7.862 -15.076 -15.922 1.00 92.19 488 ARG A C 1
ATOM 3750 O O . ARG A 1 488 ? -6.789 -15.073 -16.512 1.00 92.19 488 ARG A O 1
ATOM 3757 N N . LYS A 1 489 ? -8.941 -14.443 -16.390 1.00 92.81 489 LYS A N 1
ATOM 3758 C CA . LYS A 1 489 ? -8.983 -13.794 -17.708 1.00 92.81 489 LYS A CA 1
ATOM 3759 C C . LYS A 1 489 ? -7.984 -12.643 -17.840 1.00 92.81 489 LYS A C 1
ATOM 3761 O O . LYS A 1 489 ? -7.334 -12.497 -18.869 1.00 92.81 489 LYS A O 1
ATOM 3766 N N . HIS A 1 490 ? -7.864 -11.793 -16.823 1.00 92.12 490 HIS A N 1
ATOM 3767 C CA . HIS A 1 490 ? -6.988 -10.623 -16.903 1.00 92.12 490 HIS A CA 1
ATOM 3768 C C . HIS A 1 490 ? -5.514 -10.963 -16.680 1.00 92.12 490 HIS A C 1
ATOM 3770 O O . HIS A 1 490 ? -4.672 -10.370 -17.348 1.00 92.12 490 HIS A O 1
ATOM 3776 N N . SER A 1 491 ? -5.194 -11.950 -15.834 1.00 92.06 491 SER A N 1
ATOM 3777 C CA . SER A 1 491 ? -3.824 -12.487 -15.753 1.00 92.06 491 SER A CA 1
ATOM 3778 C C . SER A 1 491 ? -3.397 -13.167 -17.057 1.00 92.06 491 SER A C 1
ATOM 3780 O O . SER A 1 491 ? -2.245 -13.036 -17.466 1.00 92.06 491 SER A O 1
ATOM 3782 N N . GLU A 1 492 ? -4.332 -13.811 -17.760 1.00 92.00 492 GLU A N 1
ATOM 3783 C CA . GLU A 1 492 ? -4.086 -14.401 -19.076 1.00 92.00 492 GLU A CA 1
ATOM 3784 C C . GLU A 1 492 ? -3.718 -13.343 -20.129 1.00 92.00 492 GLU A C 1
ATOM 3786 O O . GLU A 1 492 ? -2.710 -13.453 -20.829 1.00 92.00 492 GLU A O 1
ATOM 3791 N N . TRP A 1 493 ? -4.486 -12.251 -20.192 1.00 92.81 493 TRP A N 1
ATOM 3792 C CA . TRP A 1 493 ? -4.230 -11.144 -21.122 1.00 92.81 493 TRP A CA 1
ATOM 3793 C C . TRP A 1 493 ? -2.848 -10.514 -20.947 1.00 92.81 493 TRP A C 1
ATOM 3795 O O . TRP A 1 493 ? -2.262 -10.047 -21.923 1.00 92.81 493 TRP A O 1
ATOM 3805 N N . ILE A 1 494 ? -2.310 -10.514 -19.727 1.00 92.44 494 ILE A N 1
ATOM 3806 C CA . ILE A 1 494 ? -0.981 -9.971 -19.442 1.00 92.44 494 ILE A CA 1
ATOM 3807 C C . ILE A 1 494 ? 0.100 -10.777 -20.158 1.00 92.44 494 ILE A C 1
ATOM 3809 O O . ILE A 1 494 ? 0.892 -10.194 -20.901 1.00 92.44 494 ILE A O 1
ATOM 3813 N N . TYR A 1 495 ? 0.149 -12.098 -19.960 1.00 91.50 495 TYR A N 1
ATOM 3814 C CA . TYR A 1 495 ? 1.203 -12.893 -20.589 1.00 91.50 495 TYR A CA 1
ATOM 3815 C C . TYR A 1 495 ? 0.985 -12.996 -22.105 1.00 91.50 495 TYR A C 1
ATOM 3817 O O . TYR A 1 495 ? 1.963 -12.946 -22.845 1.00 91.50 495 TYR A O 1
ATOM 3825 N N . ILE A 1 496 ? -0.266 -13.041 -22.591 1.00 91.81 496 ILE A N 1
ATOM 3826 C CA . ILE A 1 496 ? -0.567 -12.978 -24.033 1.00 91.81 496 ILE A CA 1
ATOM 3827 C C . ILE A 1 496 ? -0.048 -11.663 -24.633 1.00 91.81 496 ILE A C 1
ATOM 3829 O O . ILE A 1 496 ? 0.629 -11.674 -25.662 1.00 91.81 496 ILE A O 1
ATOM 3833 N N . GLY A 1 497 ? -0.323 -10.530 -23.980 1.00 92.38 497 GLY A N 1
ATOM 3834 C CA . GLY A 1 497 ? 0.164 -9.214 -24.391 1.00 92.38 497 GLY A CA 1
ATOM 3835 C C . GLY A 1 497 ? 1.689 -9.152 -24.441 1.00 92.38 497 GLY A C 1
ATOM 3836 O O . GLY A 1 497 ? 2.252 -8.716 -25.446 1.00 92.38 497 GLY A O 1
ATOM 3837 N N . LEU A 1 498 ? 2.363 -9.651 -23.400 1.00 92.62 498 LEU A N 1
ATOM 3838 C CA . LEU A 1 498 ? 3.824 -9.729 -23.363 1.00 92.62 498 LEU A CA 1
ATOM 3839 C C . LEU A 1 498 ? 4.375 -10.588 -24.510 1.00 92.62 498 LEU A C 1
ATOM 3841 O O . LEU A 1 498 ? 5.223 -10.106 -25.255 1.00 92.62 498 LEU A O 1
ATOM 3845 N N . VAL A 1 499 ? 3.848 -11.799 -24.723 1.00 93.50 499 VAL A N 1
ATOM 3846 C CA . VAL A 1 499 ? 4.295 -12.698 -25.802 1.00 93.50 499 VAL A CA 1
ATOM 3847 C C . VAL A 1 499 ? 4.129 -12.047 -27.175 1.00 93.50 499 VAL A C 1
ATOM 3849 O O . VAL A 1 499 ? 5.056 -12.094 -27.986 1.00 93.50 499 VAL A O 1
ATOM 3852 N N . MET A 1 500 ? 2.986 -11.401 -27.432 1.00 92.25 500 MET A N 1
ATOM 3853 C CA . MET A 1 500 ? 2.737 -10.711 -28.701 1.00 92.25 500 MET A CA 1
ATOM 3854 C C . MET A 1 500 ? 3.753 -9.594 -28.955 1.00 92.25 500 MET A C 1
ATOM 3856 O O . MET A 1 500 ? 4.340 -9.541 -30.036 1.00 92.25 500 MET A O 1
ATOM 3860 N N . VAL A 1 501 ? 4.004 -8.726 -27.968 1.00 93.00 501 VAL A N 1
ATOM 3861 C CA . VAL A 1 501 ? 4.974 -7.623 -28.102 1.00 93.00 501 VAL A CA 1
ATOM 3862 C C . VAL A 1 501 ? 6.396 -8.157 -28.262 1.00 93.00 501 VAL A C 1
ATOM 3864 O O . VAL A 1 501 ? 7.126 -7.700 -29.144 1.00 93.00 501 VAL A O 1
ATOM 3867 N N . SER A 1 502 ? 6.793 -9.140 -27.453 1.00 93.75 502 SER A N 1
ATOM 3868 C CA . SER A 1 502 ? 8.124 -9.750 -27.503 1.00 93.75 502 SER A CA 1
ATOM 3869 C C . SER A 1 502 ? 8.402 -10.402 -28.852 1.00 93.75 502 SER A C 1
ATOM 3871 O O . SER A 1 502 ? 9.447 -10.140 -29.449 1.00 93.75 502 SER A O 1
ATOM 3873 N N . ALA A 1 503 ? 7.462 -11.197 -29.371 1.00 92.62 503 ALA A N 1
ATOM 3874 C CA . ALA A 1 503 ? 7.594 -11.844 -30.672 1.00 92.62 503 ALA A CA 1
ATOM 3875 C C . ALA A 1 503 ? 7.604 -10.820 -31.819 1.00 92.62 503 ALA A C 1
ATOM 3877 O O . ALA A 1 503 ? 8.450 -10.893 -32.711 1.00 92.62 503 ALA A O 1
ATOM 3878 N N . ALA A 1 504 ? 6.719 -9.820 -31.780 1.00 93.06 504 ALA A N 1
ATOM 3879 C CA . ALA A 1 504 ? 6.654 -8.778 -32.801 1.00 93.06 504 ALA A CA 1
ATOM 3880 C C . ALA A 1 504 ? 7.948 -7.950 -32.874 1.00 93.06 504 ALA A C 1
ATOM 3882 O O . ALA A 1 504 ? 8.480 -7.709 -33.963 1.00 93.06 504 ALA A O 1
ATOM 3883 N N . VAL A 1 505 ? 8.501 -7.549 -31.726 1.00 92.06 505 VAL A N 1
ATOM 3884 C CA . VAL A 1 505 ? 9.764 -6.802 -31.675 1.00 92.06 505 VAL A CA 1
ATOM 3885 C C . VAL A 1 505 ? 10.945 -7.692 -32.058 1.00 92.06 505 VAL A C 1
ATOM 3887 O O . VAL A 1 505 ? 11.768 -7.260 -32.860 1.00 92.06 505 VAL A O 1
ATOM 3890 N N . MET A 1 506 ? 11.004 -8.945 -31.592 1.00 93.12 506 MET A N 1
ATOM 3891 C CA . MET A 1 506 ? 12.022 -9.923 -32.008 1.00 93.12 506 MET A CA 1
ATOM 3892 C C . MET A 1 506 ? 12.112 -10.030 -33.536 1.00 93.12 506 MET A C 1
ATOM 3894 O O . MET A 1 506 ? 13.191 -9.890 -34.115 1.00 93.12 506 MET A O 1
ATOM 3898 N N . LEU A 1 507 ? 10.969 -10.224 -34.198 1.00 90.75 507 LEU A N 1
ATOM 3899 C CA . LEU A 1 507 ? 10.899 -10.326 -35.655 1.00 90.75 507 LEU A CA 1
ATOM 3900 C C . LEU A 1 507 ? 11.249 -8.991 -36.325 1.00 90.75 507 LEU A C 1
ATOM 3902 O O . LEU A 1 507 ? 12.000 -8.970 -37.303 1.00 90.75 507 LEU A O 1
ATOM 3906 N N . SER A 1 508 ? 10.796 -7.866 -35.764 1.00 91.12 508 SER A N 1
ATOM 3907 C CA . SER A 1 508 ? 11.139 -6.526 -36.260 1.00 91.12 508 SER A CA 1
ATOM 3908 C C . SER A 1 508 ? 12.650 -6.283 -36.278 1.00 91.12 508 SER A C 1
ATOM 3910 O O . SER A 1 508 ? 13.164 -5.781 -37.275 1.00 91.12 508 SER A O 1
ATOM 3912 N N . LEU A 1 509 ? 13.384 -6.701 -35.239 1.00 89.69 509 LEU A N 1
ATOM 3913 C CA . LEU A 1 509 ? 14.845 -6.550 -35.169 1.00 89.69 509 LEU A CA 1
ATOM 3914 C C . LEU A 1 509 ? 15.551 -7.279 -36.322 1.00 89.69 509 LEU A C 1
ATOM 3916 O O . LEU A 1 509 ? 16.468 -6.727 -36.934 1.00 89.69 509 LEU A O 1
ATOM 3920 N N . ILE A 1 510 ? 15.101 -8.491 -36.662 1.00 87.94 510 ILE A N 1
ATOM 3921 C CA . ILE A 1 510 ? 15.649 -9.280 -37.776 1.00 87.94 510 ILE A CA 1
ATOM 3922 C C . ILE A 1 510 ? 15.390 -8.560 -39.106 1.00 87.94 510 ILE A C 1
ATOM 3924 O O . ILE A 1 510 ? 16.310 -8.351 -39.905 1.00 87.94 510 ILE A O 1
ATOM 3928 N N . PHE A 1 511 ? 14.148 -8.132 -39.341 1.00 86.88 511 PHE A N 1
ATOM 3929 C CA . PHE A 1 511 ? 13.776 -7.485 -40.598 1.00 86.88 511 PHE A CA 1
ATOM 3930 C C . PHE A 1 511 ? 14.326 -6.063 -40.741 1.00 86.88 511 PHE A C 1
ATOM 3932 O O . PHE A 1 511 ? 14.573 -5.640 -41.869 1.00 86.88 511 PHE A O 1
ATOM 3939 N N . TRP A 1 512 ? 14.615 -5.348 -39.649 1.00 86.12 512 TRP A N 1
ATOM 3940 C CA . TRP A 1 512 ? 15.340 -4.074 -39.703 1.00 86.12 512 TRP A CA 1
ATOM 3941 C C . TRP A 1 512 ? 16.730 -4.248 -40.309 1.00 86.12 512 TRP A C 1
ATOM 3943 O O . TRP A 1 512 ? 17.118 -3.465 -41.178 1.00 86.12 512 TRP A O 1
ATOM 3953 N N . VAL A 1 513 ? 17.461 -5.296 -39.917 1.00 83.12 513 VAL A N 1
ATOM 3954 C CA . VAL A 1 513 ? 18.792 -5.591 -40.468 1.00 83.12 513 VAL A CA 1
ATOM 3955 C C . VAL A 1 513 ? 18.699 -5.976 -41.948 1.00 83.12 513 VAL A C 1
ATOM 3957 O O . VAL A 1 513 ? 19.466 -5.457 -42.765 1.00 83.12 513 VAL A O 1
ATOM 3960 N N . ILE A 1 514 ? 17.741 -6.836 -42.316 1.00 82.44 514 ILE A N 1
ATOM 3961 C CA . ILE A 1 514 ? 17.532 -7.275 -43.708 1.00 82.44 514 ILE A CA 1
ATOM 3962 C C . ILE A 1 514 ? 17.152 -6.087 -44.599 1.00 82.44 514 ILE A C 1
ATOM 3964 O O . ILE A 1 514 ? 17.796 -5.849 -45.621 1.00 82.44 514 ILE A O 1
ATOM 3968 N N . TYR A 1 515 ? 16.161 -5.293 -44.193 1.00 81.44 515 TYR A N 1
ATOM 3969 C CA . TYR A 1 515 ? 15.697 -4.143 -44.963 1.00 81.44 515 TYR A CA 1
ATOM 3970 C C . TYR A 1 515 ? 16.782 -3.065 -45.095 1.00 81.44 515 TYR A C 1
ATOM 3972 O O . TYR A 1 515 ? 17.018 -2.545 -46.190 1.00 81.44 515 TYR A O 1
ATOM 3980 N N . ALA A 1 516 ? 17.508 -2.759 -44.011 1.00 78.38 516 ALA A N 1
ATOM 3981 C CA . ALA A 1 516 ? 18.614 -1.801 -44.043 1.00 78.38 516 ALA A CA 1
ATOM 3982 C C . ALA A 1 516 ? 19.757 -2.257 -44.968 1.00 78.38 516 ALA A C 1
ATOM 3984 O O . ALA A 1 516 ? 20.404 -1.416 -45.608 1.00 78.38 516 ALA A O 1
ATOM 3985 N N . ARG A 1 517 ? 19.993 -3.574 -45.068 1.00 75.06 517 ARG A N 1
ATOM 3986 C CA . ARG A 1 517 ? 20.945 -4.177 -46.009 1.00 75.06 517 ARG A CA 1
ATOM 3987 C C . ARG A 1 517 ? 20.449 -4.080 -47.454 1.00 75.06 517 ARG A C 1
ATOM 3989 O O . ARG A 1 517 ? 21.176 -3.543 -48.286 1.00 75.06 517 ARG A O 1
ATOM 3996 N N . GLU A 1 518 ? 19.231 -4.520 -47.762 1.00 80.00 518 GLU A N 1
ATOM 3997 C CA . GLU A 1 518 ? 18.677 -4.488 -49.130 1.00 80.00 518 GLU A CA 1
ATOM 3998 C C . GLU A 1 518 ? 18.558 -3.063 -49.683 1.00 80.00 518 GLU A C 1
ATOM 4000 O O . GLU A 1 518 ? 18.907 -2.788 -50.835 1.00 80.00 518 GLU A O 1
ATOM 4005 N N . ARG A 1 519 ? 18.156 -2.104 -48.841 1.00 75.12 519 ARG A N 1
ATOM 4006 C CA . ARG A 1 519 ? 18.128 -0.686 -49.216 1.00 75.12 519 ARG A CA 1
ATOM 4007 C C . ARG A 1 519 ? 19.508 -0.172 -49.620 1.00 75.12 519 ARG A C 1
ATOM 4009 O O . ARG A 1 519 ? 19.618 0.594 -50.578 1.00 75.12 519 ARG A O 1
ATOM 4016 N N . ARG A 1 520 ? 20.559 -0.572 -48.896 1.00 71.81 520 ARG A N 1
ATOM 4017 C CA . ARG A 1 520 ? 21.943 -0.197 -49.212 1.00 71.81 520 ARG A CA 1
ATOM 4018 C C . ARG A 1 520 ? 22.324 -0.704 -50.601 1.00 71.81 520 ARG A C 1
ATOM 4020 O O . ARG A 1 520 ? 22.830 0.082 -51.397 1.00 71.81 520 ARG A O 1
ATOM 4027 N N . HIS A 1 521 ? 22.026 -1.969 -50.900 1.00 71.75 521 HIS A N 1
ATOM 4028 C CA . HIS A 1 521 ? 22.277 -2.545 -52.221 1.00 71.75 521 HIS A CA 1
ATOM 4029 C C . HIS A 1 521 ? 21.533 -1.779 -53.319 1.00 71.75 521 HIS A C 1
ATOM 4031 O O . HIS A 1 521 ? 22.174 -1.406 -54.294 1.00 71.75 521 HIS A O 1
ATOM 4037 N N . ARG A 1 522 ? 20.258 -1.408 -53.115 1.00 74.75 522 ARG A N 1
ATOM 4038 C CA . ARG A 1 522 ? 19.490 -0.577 -54.065 1.00 74.75 522 ARG A CA 1
ATOM 4039 C C . ARG A 1 522 ? 20.161 0.766 -54.368 1.00 74.75 522 ARG A C 1
ATOM 4041 O O . ARG A 1 522 ? 20.188 1.189 -55.522 1.00 74.75 522 ARG A O 1
ATOM 4048 N N . VAL A 1 523 ? 20.664 1.460 -53.343 1.00 73.69 523 VAL A N 1
ATOM 4049 C CA . VAL A 1 523 ? 21.341 2.760 -53.513 1.00 73.69 523 VAL A CA 1
ATOM 4050 C C . VAL A 1 523 ? 22.671 2.586 -54.247 1.00 73.69 523 VAL A C 1
ATOM 4052 O O . VAL A 1 523 ? 22.952 3.371 -55.148 1.00 73.69 523 VAL A O 1
ATOM 4055 N N . TYR A 1 524 ? 23.456 1.552 -53.925 1.00 66.25 524 TYR A N 1
ATOM 4056 C CA . TYR A 1 524 ? 24.694 1.253 -54.651 1.00 66.25 524 TYR A CA 1
ATOM 4057 C C . TYR A 1 524 ? 24.431 0.872 -56.112 1.00 66.25 524 TYR A C 1
ATOM 4059 O O . TYR A 1 524 ? 25.053 1.458 -56.990 1.00 66.25 524 TYR A O 1
ATOM 4067 N N . THR A 1 525 ? 23.472 -0.015 -56.403 1.00 67.50 525 THR A N 1
ATOM 4068 C CA . THR A 1 525 ? 23.121 -0.378 -57.788 1.00 67.50 525 THR A CA 1
ATOM 4069 C C . THR A 1 525 ? 22.580 0.807 -58.579 1.00 67.50 525 THR A C 1
ATOM 4071 O O . THR A 1 525 ? 22.906 0.935 -59.750 1.00 67.50 525 THR A O 1
ATOM 4074 N N . LYS A 1 526 ? 21.802 1.708 -57.956 1.00 69.00 526 LYS A N 1
ATOM 4075 C CA . LYS A 1 526 ? 21.339 2.938 -58.620 1.00 69.00 526 LYS A CA 1
ATOM 4076 C C . LYS A 1 526 ? 22.486 3.897 -58.932 1.00 69.00 526 LYS A C 1
ATOM 4078 O O . LYS A 1 526 ? 22.498 4.431 -60.028 1.00 69.00 526 LYS A O 1
ATOM 4083 N N . LYS A 1 527 ? 23.439 4.082 -58.006 1.00 66.94 527 LYS A N 1
ATOM 4084 C CA . LYS A 1 527 ? 24.623 4.935 -58.214 1.00 66.94 527 LYS A CA 1
ATOM 4085 C C . LYS A 1 527 ? 25.563 4.386 -59.290 1.00 66.94 527 LYS A C 1
ATOM 4087 O O . LYS A 1 527 ? 26.077 5.159 -60.082 1.00 66.94 527 LYS A O 1
ATOM 4092 N N . PHE A 1 528 ? 25.760 3.067 -59.333 1.00 61.44 528 PHE A N 1
ATOM 4093 C CA . PHE A 1 528 ? 26.534 2.410 -60.392 1.00 61.44 528 PHE A CA 1
ATOM 4094 C C . PHE A 1 528 ? 25.818 2.458 -61.747 1.00 61.44 528 PHE A C 1
ATOM 4096 O O . PHE A 1 528 ? 26.464 2.703 -62.758 1.00 61.44 528 PHE A O 1
ATOM 4103 N N . ALA A 1 529 ? 24.493 2.275 -61.774 1.00 60.53 529 ALA A N 1
ATOM 4104 C CA . ALA A 1 529 ? 23.707 2.425 -62.995 1.00 60.53 529 ALA A CA 1
ATOM 4105 C C . ALA A 1 529 ? 23.756 3.867 -63.520 1.00 60.53 529 ALA A C 1
ATOM 4107 O O . ALA A 1 529 ? 24.009 4.043 -64.703 1.00 60.53 529 ALA A O 1
ATOM 4108 N N . SER A 1 530 ? 23.602 4.875 -62.646 1.00 56.22 530 SER A N 1
ATOM 4109 C CA . SER A 1 530 ? 23.684 6.297 -63.009 1.00 56.22 530 SER A CA 1
ATOM 4110 C C . SER A 1 530 ? 25.096 6.756 -63.380 1.00 56.22 530 SER A C 1
ATOM 4112 O O . SER A 1 530 ? 25.226 7.637 -64.213 1.00 56.22 530 SER A O 1
ATOM 4114 N N . ALA A 1 531 ? 26.149 6.173 -62.792 1.00 55.62 531 ALA A N 1
ATOM 4115 C CA . ALA A 1 531 ? 27.533 6.437 -63.199 1.00 55.62 531 ALA A CA 1
ATOM 4116 C C . ALA A 1 531 ? 27.818 5.880 -64.604 1.00 55.62 531 ALA A C 1
ATOM 4118 O O . ALA A 1 531 ? 28.397 6.583 -65.420 1.00 55.62 531 ALA A O 1
ATOM 4119 N N . LYS A 1 532 ? 27.300 4.684 -64.923 1.00 54.06 532 LYS A N 1
ATOM 4120 C CA . LYS A 1 532 ? 27.328 4.133 -66.288 1.00 54.06 532 LYS A CA 1
ATOM 4121 C C . LYS A 1 532 ? 26.545 4.975 -67.297 1.00 54.06 532 LYS A C 1
ATOM 4123 O O . LYS A 1 532 ? 26.979 5.096 -68.428 1.00 54.06 532 LYS A O 1
ATOM 4128 N N . THR A 1 533 ? 25.407 5.552 -66.899 1.00 51.28 533 THR A N 1
ATOM 4129 C CA . THR A 1 533 ? 24.627 6.439 -67.788 1.00 51.28 533 THR A CA 1
ATOM 4130 C C . THR A 1 533 ? 25.227 7.841 -67.904 1.00 51.28 533 THR A C 1
ATOM 4132 O O . THR A 1 533 ? 24.942 8.520 -68.879 1.00 51.28 533 THR A O 1
ATOM 4135 N N . ALA A 1 534 ? 26.044 8.281 -66.938 1.00 48.28 534 ALA A N 1
ATOM 4136 C CA . ALA A 1 534 ? 26.763 9.555 -66.991 1.00 48.28 534 ALA A CA 1
ATOM 4137 C C . ALA A 1 534 ? 28.037 9.470 -67.854 1.00 48.28 534 ALA A C 1
ATOM 4139 O O . ALA A 1 534 ? 28.300 10.405 -68.599 1.00 48.28 534 ALA A O 1
ATOM 4140 N N . GLU A 1 535 ? 28.757 8.339 -67.843 1.00 48.34 535 GLU A N 1
ATOM 4141 C CA . GLU A 1 535 ? 29.836 8.058 -68.815 1.00 48.34 535 GLU A CA 1
ATOM 4142 C C . GLU A 1 535 ? 29.315 7.959 -70.263 1.00 48.34 535 GLU A C 1
ATOM 4144 O O . GLU A 1 535 ? 30.059 8.201 -71.204 1.00 48.34 535 GLU A O 1
ATOM 4149 N N . GLU A 1 536 ? 28.028 7.652 -70.454 1.00 44.53 536 GLU A N 1
ATOM 4150 C CA . GLU A 1 536 ? 27.377 7.577 -71.772 1.00 44.53 536 GLU A CA 1
ATOM 4151 C C . GLU A 1 536 ? 26.762 8.924 -72.221 1.00 44.53 536 GLU A C 1
ATOM 4153 O O . GLU A 1 536 ? 26.337 9.060 -73.366 1.00 44.53 536 GLU A O 1
ATOM 4158 N N . PHE A 1 537 ? 26.724 9.937 -71.341 1.00 41.41 537 PHE A N 1
ATOM 4159 C CA . PHE A 1 537 ? 26.148 11.265 -71.617 1.00 41.41 537 PHE A CA 1
ATOM 4160 C C . PHE A 1 537 ? 27.186 12.395 -71.747 1.00 41.41 537 PHE A C 1
ATOM 4162 O O . PHE A 1 537 ? 26.818 13.497 -72.148 1.00 41.41 537 PHE A O 1
ATOM 4169 N N . GLU A 1 538 ? 28.473 12.140 -71.486 1.00 42.91 538 GLU A N 1
ATOM 4170 C CA . GLU A 1 538 ? 29.566 13.106 -71.721 1.00 42.91 538 GLU A CA 1
ATOM 4171 C C . GLU A 1 538 ? 29.977 13.251 -73.206 1.00 42.91 538 GLU A C 1
ATOM 4173 O O . GLU A 1 538 ? 30.972 13.906 -73.500 1.00 42.91 538 GLU A O 1
ATOM 4178 N N . ASP A 1 539 ? 29.191 12.719 -74.154 1.00 44.09 539 ASP A N 1
ATOM 4179 C CA . ASP A 1 539 ? 29.449 12.846 -75.602 1.00 44.09 539 ASP A CA 1
ATOM 4180 C C . ASP A 1 539 ? 28.477 13.783 -76.358 1.00 44.09 539 ASP A C 1
ATOM 4182 O O . ASP A 1 539 ? 28.549 13.878 -77.581 1.00 44.09 539 ASP A O 1
ATOM 4186 N N . LYS A 1 540 ? 27.561 14.518 -75.695 1.00 34.12 540 LYS A N 1
ATOM 4187 C CA . LYS A 1 540 ? 26.711 15.525 -76.383 1.00 34.12 540 LYS A CA 1
ATOM 4188 C C . LYS A 1 540 ? 26.345 16.760 -75.542 1.00 34.12 540 LYS A C 1
ATOM 4190 O O . LYS A 1 540 ? 25.405 16.728 -74.761 1.00 34.12 540 LYS A O 1
ATOM 4195 N N . GLY A 1 541 ? 27.067 17.855 -75.806 1.00 30.66 541 GLY A N 1
ATOM 4196 C CA . GLY A 1 541 ? 26.547 19.187 -76.185 1.00 30.66 541 GLY A CA 1
ATOM 4197 C C . GLY A 1 541 ? 25.540 19.951 -75.302 1.00 30.66 541 GLY A C 1
ATOM 4198 O O . GLY A 1 541 ? 24.359 19.633 -75.297 1.00 30.66 541 GLY A O 1
ATOM 4199 N N . ASP A 1 542 ? 26.056 21.017 -74.671 1.00 32.25 542 ASP A N 1
ATOM 4200 C CA . ASP A 1 542 ? 25.647 22.449 -74.632 1.00 32.25 542 ASP A CA 1
ATOM 4201 C C . ASP A 1 542 ? 24.164 22.917 -74.742 1.00 32.25 542 ASP A C 1
ATOM 4203 O O . ASP A 1 542 ? 23.413 22.475 -75.609 1.00 32.25 542 ASP A O 1
ATOM 4207 N N . GLY A 1 543 ? 23.813 23.955 -73.948 1.00 29.11 543 GLY A N 1
ATOM 4208 C CA . GLY A 1 543 ? 22.748 24.933 -74.267 1.00 29.11 543 GLY A CA 1
ATOM 4209 C C . GLY A 1 543 ? 21.696 25.310 -73.191 1.00 29.11 543 GLY A C 1
ATOM 4210 O O . GLY A 1 543 ? 20.690 24.627 -73.048 1.00 29.11 543 GLY A O 1
ATOM 4211 N N . GLY A 1 544 ? 21.866 26.477 -72.540 1.00 27.73 544 GLY A N 1
ATOM 4212 C CA . GLY A 1 544 ? 20.859 27.572 -72.461 1.00 27.73 544 GLY A CA 1
ATOM 4213 C C . GLY A 1 544 ? 19.594 27.545 -71.554 1.00 27.73 544 GLY A C 1
ATOM 4214 O O . GLY A 1 544 ? 18.563 27.020 -71.945 1.00 27.73 544 GLY A O 1
ATOM 4215 N N . ASP A 1 545 ? 19.672 28.302 -70.445 1.00 27.38 545 ASP A N 1
ATOM 4216 C CA . ASP A 1 545 ? 18.807 29.408 -69.926 1.00 27.38 545 ASP A CA 1
ATOM 4217 C C . ASP A 1 545 ? 17.318 29.304 -69.423 1.00 27.38 545 ASP A C 1
ATOM 4219 O O . ASP A 1 545 ? 16.431 28.743 -70.057 1.00 27.38 545 ASP A O 1
ATOM 4223 N N . GLN A 1 546 ? 17.091 30.040 -68.306 1.00 27.95 546 GLN A N 1
ATOM 4224 C CA . GLN A 1 546 ? 15.931 30.837 -67.801 1.00 27.95 546 GLN A CA 1
ATOM 4225 C C . GLN A 1 546 ? 14.545 30.264 -67.353 1.00 27.95 546 GLN A C 1
ATOM 4227 O O . GLN A 1 546 ? 13.756 29.809 -68.176 1.00 27.95 546 GLN A O 1
ATOM 4232 N N . ARG A 1 547 ? 14.147 30.514 -66.072 1.00 26.11 547 ARG A N 1
ATOM 4233 C CA . ARG A 1 547 ? 13.020 31.407 -65.610 1.00 26.11 547 ARG A CA 1
ATOM 4234 C C . ARG A 1 547 ? 12.578 31.260 -64.128 1.00 26.11 547 ARG A C 1
ATOM 4236 O O . ARG A 1 547 ? 12.644 30.188 -63.538 1.00 26.11 547 ARG A O 1
ATOM 4243 N N . GLU A 1 548 ? 12.087 32.383 -63.580 1.00 28.58 548 GLU A N 1
ATOM 4244 C CA . GLU A 1 548 ? 11.543 32.668 -62.230 1.00 28.58 548 GLU A CA 1
ATOM 4245 C C . GLU A 1 548 ? 10.103 32.158 -61.950 1.00 28.58 548 GLU A C 1
ATOM 4247 O O . GLU A 1 548 ? 9.314 32.022 -62.881 1.00 28.58 548 GLU A O 1
ATOM 4252 N N . HIS A 1 549 ? 9.730 31.990 -60.660 1.00 28.14 549 HIS A N 1
ATOM 4253 C CA . HIS A 1 549 ? 8.690 32.770 -59.926 1.00 28.14 549 HIS A CA 1
ATOM 4254 C C . HIS A 1 549 ? 8.115 32.066 -58.665 1.00 28.14 549 HIS A C 1
ATOM 4256 O O . HIS A 1 549 ? 7.704 30.913 -58.720 1.00 28.14 549 HIS A O 1
ATOM 4262 N N . GLY A 1 550 ? 7.938 32.844 -57.578 1.00 27.00 550 GLY A N 1
ATOM 4263 C CA . GLY A 1 550 ? 6.633 33.005 -56.896 1.00 27.00 550 GLY A CA 1
ATOM 4264 C C . GLY A 1 550 ? 6.327 32.256 -55.579 1.00 27.00 550 GLY A C 1
ATOM 4265 O O . GLY A 1 550 ? 6.271 31.034 -55.545 1.00 27.00 550 GLY A O 1
ATOM 4266 N N . GLY A 1 551 ? 5.976 33.011 -54.522 1.00 28.27 551 GLY A N 1
ATOM 4267 C CA . GLY A 1 551 ? 5.272 32.527 -53.312 1.00 28.27 551 GLY A CA 1
ATOM 4268 C C . GLY A 1 551 ? 5.392 33.496 -52.120 1.00 28.27 551 GLY A C 1
ATOM 4269 O O . GLY A 1 551 ? 6.337 33.399 -51.350 1.00 28.27 551 GLY A O 1
ATOM 4270 N N . VAL A 1 552 ? 4.649 34.611 -52.084 1.00 26.75 552 VAL A N 1
ATOM 4271 C CA . VAL A 1 552 ? 3.344 34.833 -51.402 1.00 26.75 552 VAL A CA 1
ATOM 4272 C C . VAL A 1 552 ? 3.361 34.556 -49.886 1.00 26.75 552 VAL A C 1
ATOM 4274 O O . VAL A 1 552 ? 3.340 33.413 -49.441 1.00 26.75 552 VAL A O 1
ATOM 4277 N N . VAL A 1 553 ? 3.324 35.639 -49.099 1.00 28.77 553 VAL A N 1
ATOM 4278 C CA . VAL A 1 553 ? 3.099 35.668 -47.642 1.00 28.77 553 VAL A CA 1
ATOM 4279 C C . VAL A 1 553 ? 1.638 36.041 -47.381 1.00 28.77 553 VAL A C 1
ATOM 4281 O O . VAL A 1 553 ? 1.161 37.046 -47.904 1.00 28.77 553 VAL A O 1
ATOM 4284 N N . VAL A 1 554 ? 0.943 35.254 -46.556 1.00 29.00 554 VAL A N 1
ATOM 4285 C CA . VAL A 1 554 ? -0.430 35.516 -46.091 1.00 29.00 554 VAL A CA 1
ATOM 4286 C C . VAL A 1 554 ? -0.403 35.863 -44.598 1.00 29.00 554 VAL A C 1
ATOM 4288 O O . VAL A 1 554 ? 0.213 35.160 -43.798 1.00 29.00 554 VAL A O 1
ATOM 4291 N N . THR A 1 555 ? -1.048 36.975 -44.250 1.00 31.16 555 THR A N 1
ATOM 4292 C CA . THR A 1 555 ? -1.292 37.513 -42.899 1.00 31.16 555 THR A CA 1
ATOM 4293 C C . THR A 1 555 ? -2.708 37.158 -42.392 1.00 31.16 555 THR A C 1
ATOM 4295 O O . THR A 1 555 ? -3.398 36.367 -43.025 1.00 31.16 555 THR A O 1
ATOM 4298 N N . TRP A 1 556 ? -3.121 37.794 -41.277 1.00 23.00 556 TRP A N 1
ATOM 4299 C CA . TRP A 1 556 ? -4.397 37.757 -40.515 1.00 23.00 556 TRP A CA 1
ATOM 4300 C C . TRP A 1 556 ? -4.408 36.758 -39.337 1.00 23.00 556 TRP A C 1
ATOM 4302 O O . TRP A 1 556 ? -4.000 35.619 -39.490 1.00 23.00 556 TRP A O 1
ATOM 4312 N N . GLY A 1 557 ? -4.854 37.069 -38.111 1.00 24.72 557 GLY A N 1
ATOM 4313 C CA . GLY A 1 557 ? -5.478 38.267 -37.539 1.00 24.72 557 GLY A CA 1
ATOM 4314 C C . GLY A 1 557 ? -6.162 37.949 -36.183 1.00 24.72 557 GLY A C 1
ATOM 4315 O O . GLY A 1 557 ? -6.946 37.018 -36.087 1.00 24.72 557 GLY A O 1
ATOM 4316 N N . THR A 1 558 ? -5.801 38.717 -35.148 1.00 26.64 558 THR A N 1
ATOM 4317 C CA . THR A 1 558 ? -6.556 39.347 -34.025 1.00 26.64 558 THR A CA 1
ATOM 4318 C C . THR A 1 558 ? -7.873 38.787 -33.412 1.00 26.64 558 THR A C 1
ATOM 4320 O O . THR A 1 558 ? -8.874 38.695 -34.110 1.00 26.64 558 THR A O 1
ATOM 4323 N N . ARG A 1 559 ? -7.929 38.701 -32.055 1.00 25.50 559 ARG A N 1
ATOM 4324 C CA . ARG A 1 559 ? -8.866 39.335 -31.042 1.00 25.50 559 ARG A CA 1
ATOM 4325 C C . ARG A 1 559 ? -9.070 38.426 -29.805 1.00 25.50 559 ARG A C 1
ATOM 4327 O O . ARG A 1 559 ? -9.313 37.245 -29.971 1.00 25.50 559 ARG A O 1
ATOM 4334 N N . ARG A 1 560 ? -8.788 38.851 -28.557 1.00 27.41 560 ARG A N 1
ATOM 4335 C CA . ARG A 1 560 ? -9.450 39.803 -27.610 1.00 27.41 560 ARG A CA 1
ATOM 4336 C C . ARG A 1 560 ? -10.738 39.244 -26.968 1.00 27.41 560 ARG A C 1
ATOM 4338 O O . ARG A 1 560 ? -11.732 39.184 -27.671 1.00 27.41 560 ARG A O 1
ATOM 4345 N N . SER A 1 561 ? -10.751 39.071 -25.636 1.00 22.48 561 SER A N 1
ATOM 4346 C CA . SER A 1 561 ? -11.681 39.765 -24.707 1.00 22.48 561 SER A CA 1
ATOM 4347 C C . SER A 1 561 ? -11.486 39.391 -23.230 1.00 22.48 561 SER A C 1
ATOM 4349 O O . SER A 1 561 ? -11.141 38.266 -22.892 1.00 22.48 561 SER A O 1
ATOM 4351 N N . LEU A 1 562 ? -11.716 40.411 -22.400 1.00 31.81 562 LEU A N 1
ATOM 4352 C CA . LEU A 1 562 ? -11.699 40.502 -20.939 1.00 31.81 562 LEU A CA 1
ATOM 4353 C C . LEU A 1 562 ? -12.796 39.675 -20.251 1.00 31.81 562 LEU A C 1
ATOM 4355 O O . LEU A 1 562 ? -13.873 39.518 -20.819 1.00 31.81 562 LEU A O 1
ATOM 4359 N N . ALA A 1 563 ? -12.576 39.343 -18.977 1.00 22.34 563 ALA A N 1
ATOM 4360 C CA . ALA A 1 563 ? -13.560 39.588 -17.920 1.00 22.34 563 ALA A CA 1
ATOM 4361 C C . ALA A 1 563 ? -12.853 39.724 -16.558 1.00 22.34 563 ALA A C 1
ATOM 4363 O O . ALA A 1 563 ? -11.941 38.973 -16.222 1.00 22.34 563 ALA A O 1
ATOM 4364 N N . GLU A 1 564 ? -13.272 40.757 -15.846 1.00 26.09 564 GLU A N 1
ATOM 4365 C CA . GLU A 1 564 ? -12.934 41.196 -14.493 1.00 26.09 564 GLU A CA 1
ATOM 4366 C C . GLU A 1 564 ? -13.626 40.302 -13.443 1.00 26.09 564 GLU A C 1
ATOM 4368 O O . GLU A 1 564 ? -14.637 39.696 -13.782 1.00 26.09 564 GLU A O 1
ATOM 4373 N N . GLU A 1 565 ? -13.126 40.221 -12.196 1.00 21.78 565 GLU A N 1
ATOM 4374 C CA . GLU A 1 565 ? -13.917 40.516 -10.977 1.00 21.78 565 GLU A CA 1
ATOM 4375 C C . GLU A 1 565 ? -13.180 40.211 -9.640 1.00 21.78 565 GLU A C 1
ATOM 4377 O O . GLU A 1 565 ? -12.719 39.105 -9.375 1.00 21.78 565 GLU A O 1
ATOM 4382 N N . LYS A 1 566 ? -13.153 41.267 -8.809 1.00 25.80 566 LYS A N 1
ATOM 4383 C CA . LYS A 1 566 ? -13.133 41.422 -7.333 1.00 25.80 566 LYS A CA 1
ATOM 4384 C C . LYS A 1 566 ? -12.076 40.786 -6.414 1.00 25.80 566 LYS A C 1
ATOM 4386 O O . LYS A 1 566 ? -11.953 39.584 -6.218 1.00 25.80 566 LYS A O 1
ATOM 4391 N N . THR A 1 567 ? -11.493 41.707 -5.645 1.00 33.19 567 THR A N 1
ATOM 4392 C CA . THR A 1 567 ? -10.919 41.566 -4.299 1.00 33.19 567 THR A CA 1
ATOM 4393 C C . THR A 1 567 ? -11.931 41.099 -3.239 1.00 33.19 567 THR A C 1
ATOM 4395 O O . THR A 1 567 ? -13.135 41.342 -3.357 1.00 33.19 567 THR A O 1
ATOM 4398 N N . PRO A 1 568 ? -11.427 40.574 -2.102 1.00 32.50 568 PRO A N 1
ATOM 4399 C CA . PRO A 1 568 ? -11.789 41.211 -0.832 1.00 32.50 568 PRO A CA 1
ATOM 4400 C C . PRO A 1 568 ? -10.640 41.370 0.193 1.00 32.50 568 PRO A C 1
ATOM 4402 O O . PRO A 1 568 ? -9.860 40.463 0.448 1.00 32.50 568 PRO A O 1
ATOM 4405 N N . ARG A 1 569 ? -10.640 42.561 0.813 1.00 31.47 569 ARG A N 1
ATOM 4406 C CA . ARG A 1 569 ? -10.379 42.925 2.228 1.00 31.47 569 ARG A CA 1
ATOM 4407 C C . ARG A 1 569 ? -9.168 42.352 3.004 1.00 31.47 569 ARG A C 1
ATOM 4409 O O . ARG A 1 569 ? -9.228 41.291 3.603 1.00 31.47 569 ARG A O 1
ATOM 4416 N N . ASN A 1 570 ? -8.162 43.224 3.140 1.00 43.53 570 ASN A N 1
ATOM 4417 C CA . ASN A 1 570 ? -7.458 43.677 4.356 1.00 43.53 570 ASN A CA 1
ATOM 4418 C C . ASN A 1 570 ? -7.360 42.756 5.594 1.00 43.53 570 ASN A C 1
ATOM 4420 O O . ASN A 1 570 ? -8.172 42.844 6.512 1.00 43.53 570 ASN A O 1
ATOM 4424 N N . ALA A 1 571 ? -6.208 42.095 5.709 1.00 32.03 571 ALA A N 1
ATOM 4425 C CA . ALA A 1 571 ? -5.279 42.243 6.837 1.00 32.03 571 ALA A CA 1
ATOM 4426 C C . ALA A 1 571 ? -3.843 42.125 6.274 1.00 32.03 571 ALA A C 1
ATOM 4428 O O . ALA A 1 571 ? -3.649 41.369 5.320 1.00 32.03 571 ALA A O 1
ATOM 4429 N N . PRO A 1 572 ? -2.827 42.862 6.768 1.00 43.28 572 PRO A N 1
ATOM 4430 C CA . PRO A 1 572 ? -1.468 42.699 6.263 1.00 43.28 572 PRO A CA 1
ATOM 4431 C C . PRO A 1 572 ? -0.939 41.316 6.665 1.00 43.28 572 PRO A C 1
ATOM 4433 O O . PRO A 1 572 ? -0.603 41.086 7.827 1.00 43.28 572 PRO A O 1
ATOM 4436 N N . LEU A 1 573 ? -0.877 40.398 5.694 1.00 52.78 573 LEU A N 1
ATOM 4437 C CA . LEU A 1 573 ? -0.233 39.092 5.831 1.00 52.78 573 LEU A CA 1
ATOM 4438 C C . LEU A 1 573 ? 1.206 39.314 6.318 1.00 52.78 573 LEU A C 1
ATOM 4440 O O . LEU A 1 573 ? 1.956 40.096 5.724 1.00 52.78 573 LEU A O 1
ATOM 4444 N N . MET A 1 574 ? 1.606 38.654 7.405 1.00 60.91 574 MET A N 1
ATOM 4445 C CA . MET A 1 574 ? 3.007 38.668 7.816 1.00 60.91 574 MET A CA 1
ATOM 4446 C C . MET A 1 574 ? 3.840 38.013 6.712 1.00 60.91 574 MET A C 1
ATOM 4448 O O . MET A 1 574 ? 3.626 36.857 6.356 1.00 60.91 574 MET A O 1
ATOM 4452 N N . ILE A 1 575 ? 4.767 38.782 6.147 1.00 68.75 575 ILE A N 1
ATOM 4453 C CA . ILE A 1 575 ? 5.588 38.351 5.018 1.00 68.75 575 ILE A CA 1
ATOM 4454 C C . ILE A 1 575 ? 6.821 37.630 5.560 1.00 68.75 575 ILE A C 1
ATOM 4456 O O . ILE A 1 575 ? 7.733 38.282 6.064 1.00 68.75 575 ILE A O 1
ATOM 4460 N N . LEU A 1 576 ? 6.830 36.305 5.444 1.00 79.25 576 LEU A N 1
ATOM 4461 C CA . LEU A 1 576 ? 7.934 35.448 5.877 1.00 79.25 576 LEU A CA 1
ATOM 4462 C C . LEU A 1 576 ? 9.034 35.385 4.809 1.00 79.25 576 LEU A C 1
ATOM 4464 O O . LEU A 1 576 ? 8.749 35.421 3.612 1.00 79.25 576 LEU A O 1
ATOM 4468 N N . SER A 1 577 ? 10.291 35.262 5.226 1.00 78.12 577 SER A N 1
ATOM 4469 C CA . SER A 1 577 ? 11.477 35.155 4.369 1.00 78.12 577 SER A CA 1
ATOM 4470 C C . SER A 1 577 ? 11.631 36.340 3.402 1.00 78.12 577 SER A C 1
ATOM 4472 O O . SER A 1 577 ? 12.107 36.201 2.271 1.00 78.12 577 SER A O 1
ATOM 4474 N N . ARG A 1 578 ? 11.194 37.542 3.809 1.00 77.06 578 ARG A N 1
ATOM 4475 C CA . ARG A 1 578 ? 11.121 38.721 2.922 1.00 77.06 578 ARG A CA 1
ATOM 4476 C C . ARG A 1 578 ? 12.478 39.085 2.315 1.00 77.06 578 ARG A C 1
ATOM 4478 O O . ARG A 1 578 ? 12.551 39.349 1.119 1.00 77.06 578 ARG A O 1
ATOM 4485 N N . GLU A 1 579 ? 13.544 39.092 3.115 1.00 77.06 579 GLU A N 1
ATOM 4486 C CA . GLU A 1 579 ? 14.863 39.527 2.637 1.00 77.06 579 GLU A CA 1
ATOM 4487 C C . GLU A 1 579 ? 15.505 38.489 1.704 1.00 77.06 579 GLU A C 1
ATOM 4489 O O . GLU A 1 579 ? 16.070 38.844 0.670 1.00 77.06 579 GLU A O 1
ATOM 4494 N N . ARG A 1 580 ? 15.337 37.191 1.996 1.00 80.75 580 ARG A N 1
ATOM 4495 C CA . ARG A 1 580 ? 15.882 36.092 1.179 1.00 80.75 580 ARG A CA 1
ATOM 4496 C C . ARG A 1 580 ? 15.130 35.896 -0.144 1.00 80.75 580 ARG A C 1
ATOM 4498 O O . ARG A 1 580 ? 15.739 35.544 -1.157 1.00 80.75 580 ARG A O 1
ATOM 4505 N N . THR A 1 581 ? 13.822 36.157 -0.156 1.00 82.31 581 THR A N 1
ATOM 4506 C CA . THR A 1 581 ? 12.965 36.038 -1.352 1.00 82.31 581 THR A CA 1
ATOM 4507 C C . THR A 1 581 ? 13.010 37.261 -2.268 1.00 82.31 581 THR A C 1
ATOM 4509 O O . THR A 1 581 ? 12.432 37.226 -3.355 1.00 82.31 581 THR A O 1
ATOM 4512 N N . ARG A 1 582 ? 13.737 38.323 -1.893 1.00 82.69 582 ARG A N 1
ATOM 4513 C CA . ARG A 1 582 ? 13.844 39.578 -2.648 1.00 82.69 582 ARG A CA 1
ATOM 4514 C C . ARG A 1 582 ? 14.649 39.425 -3.948 1.00 82.69 582 ARG A C 1
ATOM 4516 O O . ARG A 1 582 ? 15.788 39.879 -4.069 1.00 82.69 582 ARG A O 1
ATOM 4523 N N . ARG A 1 583 ? 14.035 38.802 -4.954 1.00 82.25 583 ARG A N 1
ATOM 4524 C CA . ARG A 1 583 ? 14.618 38.446 -6.262 1.00 82.25 583 ARG A CA 1
ATOM 4525 C C . ARG A 1 583 ? 13.895 39.157 -7.401 1.00 82.25 583 ARG A C 1
ATOM 4527 O O . ARG A 1 583 ? 12.792 39.651 -7.211 1.00 82.25 583 ARG A O 1
ATOM 4534 N N . LYS A 1 584 ? 14.512 39.231 -8.585 1.00 85.75 584 LYS A N 1
ATOM 4535 C CA . LYS A 1 584 ? 13.856 39.794 -9.779 1.00 85.75 584 LYS A CA 1
ATOM 4536 C C . LYS A 1 584 ? 12.689 38.899 -10.205 1.00 85.75 584 LYS A C 1
ATOM 4538 O O . LYS A 1 584 ? 12.890 37.699 -10.370 1.00 85.75 584 LYS A O 1
ATOM 4543 N N . ASP A 1 585 ? 11.519 39.491 -10.409 1.00 84.75 585 ASP A N 1
ATOM 4544 C CA . ASP A 1 585 ? 10.327 38.807 -10.905 1.00 84.75 585 ASP A CA 1
ATOM 4545 C C . ASP A 1 585 ? 10.056 39.175 -12.376 1.00 84.75 585 ASP A C 1
ATOM 4547 O O . ASP A 1 585 ? 9.698 40.319 -12.668 1.00 84.75 585 ASP A O 1
ATOM 4551 N N . PRO A 1 586 ? 10.200 38.232 -13.324 1.00 83.69 586 PRO A N 1
ATOM 4552 C CA . PRO A 1 586 ? 9.930 38.490 -14.735 1.00 83.69 586 PRO A CA 1
ATOM 4553 C C . PRO A 1 586 ? 8.451 38.789 -15.042 1.00 83.69 586 PRO A C 1
ATOM 4555 O O . PRO A 1 586 ? 8.176 39.385 -16.081 1.00 83.69 586 PRO A O 1
ATOM 4558 N N . ARG A 1 587 ? 7.501 38.412 -14.172 1.00 83.38 587 ARG A N 1
ATOM 4559 C CA . ARG A 1 587 ? 6.068 38.710 -14.359 1.00 83.38 587 ARG A CA 1
ATOM 4560 C C . ARG A 1 587 ? 5.684 40.134 -13.958 1.00 83.38 587 ARG A C 1
ATOM 4562 O O . ARG A 1 587 ? 4.690 40.640 -14.464 1.00 83.38 587 ARG A O 1
ATOM 4569 N N . ASP A 1 588 ? 6.478 40.792 -13.115 1.00 84.50 588 ASP A N 1
ATOM 4570 C CA . ASP A 1 588 ? 6.274 42.185 -12.686 1.00 84.50 588 ASP A CA 1
ATOM 4571 C C . ASP A 1 588 ? 7.376 43.109 -13.235 1.00 84.50 588 ASP A C 1
ATOM 4573 O O . ASP A 1 588 ? 8.041 43.857 -12.515 1.00 84.50 588 ASP A O 1
ATOM 4577 N N . GLY A 1 589 ? 7.650 43.002 -14.540 1.00 81.75 589 GLY A N 1
ATOM 4578 C CA . GLY A 1 589 ? 8.604 43.882 -15.223 1.00 81.75 589 GLY A CA 1
ATOM 4579 C C . GLY A 1 589 ? 10.019 43.861 -14.627 1.00 81.75 589 GLY A C 1
ATOM 4580 O O . GLY A 1 589 ? 10.703 44.882 -14.643 1.00 81.75 589 GLY A O 1
ATOM 4581 N N . PHE A 1 590 ? 10.456 42.721 -14.076 1.00 84.94 590 PHE A N 1
ATOM 4582 C CA . PHE A 1 590 ? 11.751 42.529 -13.405 1.00 84.94 590 PHE A CA 1
ATOM 4583 C C . PHE A 1 590 ? 11.960 43.355 -12.129 1.00 84.94 590 PHE A C 1
ATOM 4585 O O . PHE A 1 590 ? 13.098 43.478 -11.651 1.00 84.94 590 PHE A O 1
ATOM 4592 N N . LYS A 1 591 ? 10.884 43.878 -11.529 1.00 85.50 591 LYS A N 1
ATOM 4593 C CA . LYS A 1 591 ? 10.931 44.445 -10.178 1.00 85.50 591 LYS A CA 1
ATOM 4594 C C . LYS A 1 591 ? 11.316 43.370 -9.162 1.00 85.50 591 LYS A C 1
ATOM 4596 O O . LYS A 1 591 ? 11.203 42.169 -9.412 1.00 85.50 591 LYS A O 1
ATOM 4601 N N . ARG A 1 592 ? 11.844 43.796 -8.010 1.00 81.88 592 ARG A N 1
ATOM 4602 C CA . ARG A 1 592 ? 12.176 42.855 -6.934 1.00 81.88 592 ARG A CA 1
ATOM 4603 C C . ARG A 1 592 ? 10.893 42.423 -6.232 1.00 81.88 592 ARG A C 1
ATOM 4605 O O . ARG A 1 592 ? 10.189 43.275 -5.702 1.00 81.88 592 ARG A O 1
ATOM 4612 N N . TYR A 1 593 ? 10.642 41.121 -6.194 1.00 84.12 593 TYR A N 1
ATOM 4613 C CA . TYR A 1 593 ? 9.540 40.520 -5.459 1.00 84.12 593 TYR A CA 1
ATOM 4614 C C . TYR A 1 593 ? 9.648 40.845 -3.961 1.00 84.12 593 TYR A C 1
ATOM 4616 O O . TYR A 1 593 ? 10.717 40.720 -3.365 1.00 84.12 593 TYR A O 1
ATOM 4624 N N . THR A 1 594 ? 8.547 41.288 -3.355 1.00 78.44 594 THR A N 1
ATOM 4625 C CA . THR A 1 594 ? 8.471 41.693 -1.936 1.00 78.44 594 THR A CA 1
ATOM 4626 C C . THR A 1 594 ? 7.436 40.896 -1.137 1.00 78.44 594 THR A C 1
ATOM 4628 O O . THR A 1 594 ? 7.265 41.143 0.057 1.00 78.44 594 THR A O 1
ATOM 4631 N N . GLY A 1 595 ? 6.762 39.934 -1.777 1.00 74.06 595 GLY A N 1
ATOM 4632 C CA . GLY A 1 595 ? 5.641 39.181 -1.207 1.00 74.06 595 GLY A CA 1
ATOM 4633 C C . GLY A 1 595 ? 6.020 38.045 -0.252 1.00 74.06 595 GLY A C 1
ATOM 4634 O O . GLY A 1 595 ? 5.121 37.436 0.320 1.00 74.06 595 GLY A O 1
ATOM 4635 N N . GLY A 1 596 ? 7.316 37.766 -0.047 1.00 83.25 596 GLY A N 1
ATOM 4636 C CA . GLY A 1 596 ? 7.794 36.712 0.859 1.00 83.25 596 GLY A CA 1
ATOM 4637 C C . GLY A 1 596 ? 7.549 35.289 0.366 1.00 83.25 596 GLY A C 1
ATOM 4638 O O . GLY A 1 596 ? 7.029 35.058 -0.725 1.00 83.25 596 GLY A O 1
ATOM 4639 N N . TRP A 1 597 ? 7.920 34.307 1.178 1.00 85.00 597 TRP A N 1
ATOM 4640 C CA . TRP A 1 597 ? 7.674 32.905 0.869 1.00 85.00 597 TRP A CA 1
ATOM 4641 C C . TRP A 1 597 ? 6.167 32.616 0.853 1.00 85.00 597 TRP A C 1
ATOM 4643 O O . TRP A 1 597 ? 5.486 32.748 1.870 1.00 85.00 597 TRP A O 1
ATOM 4653 N N . ASN A 1 598 ? 5.646 32.247 -0.320 1.00 81.38 598 ASN A N 1
ATOM 4654 C CA . ASN A 1 598 ? 4.251 31.868 -0.511 1.00 81.38 598 ASN A CA 1
ATOM 4655 C C . ASN A 1 598 ? 4.125 30.926 -1.717 1.00 81.38 598 ASN A C 1
ATOM 4657 O O . ASN A 1 598 ? 4.220 31.360 -2.865 1.00 81.38 598 ASN A O 1
ATOM 4661 N N . ILE A 1 599 ? 3.880 29.642 -1.452 1.00 74.06 599 ILE A N 1
ATOM 4662 C CA . ILE A 1 599 ? 3.797 28.605 -2.490 1.00 74.06 599 ILE A CA 1
ATOM 4663 C C . ILE A 1 599 ? 2.570 28.733 -3.402 1.00 74.06 599 ILE A C 1
ATOM 4665 O O . ILE A 1 599 ? 2.565 28.151 -4.482 1.00 74.06 599 ILE A O 1
ATOM 4669 N N . SER A 1 600 ? 1.547 29.482 -2.996 1.00 77.00 600 SER A N 1
ATOM 4670 C CA . SER A 1 600 ? 0.334 29.700 -3.792 1.00 77.00 600 SER A CA 1
ATOM 4671 C C . SER A 1 600 ? 0.467 30.923 -4.709 1.00 77.00 600 SER A C 1
ATOM 4673 O O . SER A 1 600 ? -0.375 31.142 -5.574 1.00 77.00 600 SER A O 1
ATOM 4675 N N . ASN A 1 601 ? 1.517 31.735 -4.536 1.00 79.81 601 ASN A N 1
ATOM 4676 C CA . ASN A 1 601 ? 1.716 32.966 -5.294 1.00 79.81 601 ASN A CA 1
ATOM 4677 C C . ASN A 1 601 ? 2.510 32.714 -6.588 1.00 79.81 601 ASN A C 1
ATOM 4679 O O . ASN A 1 601 ? 3.658 32.267 -6.564 1.00 79.81 601 ASN A O 1
ATOM 4683 N N . GLU A 1 602 ? 1.929 33.077 -7.730 1.00 83.56 602 GLU A N 1
ATOM 4684 C CA . GLU A 1 602 ? 2.583 32.941 -9.036 1.00 83.56 602 GLU A CA 1
ATOM 4685 C C . GLU A 1 602 ? 3.837 33.820 -9.182 1.00 83.56 602 GLU A C 1
ATOM 4687 O O . GLU A 1 602 ? 4.805 33.407 -9.825 1.00 83.56 602 GLU A O 1
ATOM 4692 N N . HIS A 1 603 ? 3.858 35.003 -8.558 1.00 83.81 603 HIS A N 1
ATOM 4693 C CA . HIS A 1 603 ? 5.010 35.913 -8.560 1.00 83.81 603 HIS A CA 1
ATOM 4694 C C . HIS A 1 603 ? 6.189 35.351 -7.750 1.00 83.81 603 HIS A C 1
ATOM 4696 O O . HIS A 1 603 ? 7.349 35.510 -8.140 1.00 83.81 603 HIS A O 1
ATOM 4702 N N . TYR A 1 604 ? 5.908 34.616 -6.664 1.00 84.56 604 TYR A N 1
ATOM 4703 C CA . TYR A 1 604 ? 6.940 33.896 -5.914 1.00 84.56 604 TYR A CA 1
ATOM 4704 C C . TYR A 1 604 ? 7.629 32.870 -6.819 1.00 84.56 604 TYR A C 1
ATOM 4706 O O . TYR A 1 604 ? 8.841 32.955 -7.028 1.00 84.56 604 TYR A O 1
ATOM 4714 N N . TRP A 1 605 ? 6.865 31.965 -7.438 1.00 84.88 605 TRP A N 1
ATOM 4715 C CA . TRP A 1 605 ? 7.426 30.942 -8.326 1.00 84.88 605 TRP A CA 1
ATOM 4716 C C . TRP A 1 605 ? 8.118 31.527 -9.555 1.00 84.88 605 TRP A C 1
ATOM 4718 O O . TRP A 1 605 ? 9.163 31.016 -9.952 1.00 84.88 605 TRP A O 1
ATOM 4728 N N . ALA A 1 606 ? 7.606 32.616 -10.132 1.00 84.88 606 ALA A N 1
ATOM 4729 C CA . ALA A 1 606 ? 8.279 33.312 -11.226 1.00 84.88 606 ALA A CA 1
ATOM 4730 C C . ALA A 1 606 ? 9.660 33.842 -10.803 1.00 84.88 606 ALA A C 1
ATOM 4732 O O . ALA A 1 606 ? 10.640 33.650 -11.527 1.00 84.88 606 ALA A O 1
ATOM 4733 N N . SER A 1 607 ? 9.765 34.425 -9.604 1.00 87.75 607 SER A N 1
ATOM 4734 C CA . SER A 1 607 ? 11.032 34.923 -9.058 1.00 87.75 607 SER A CA 1
ATOM 4735 C C . SER A 1 607 ? 12.033 33.806 -8.714 1.00 87.75 607 SER A C 1
ATOM 4737 O O . SER A 1 607 ? 13.233 33.952 -8.956 1.00 87.75 607 SER A O 1
ATOM 4739 N N . VAL A 1 608 ? 11.564 32.664 -8.191 1.00 85.88 608 VAL A N 1
ATOM 4740 C CA . VAL A 1 608 ? 12.419 31.503 -7.882 1.00 85.88 608 VAL A CA 1
ATOM 4741 C C . VAL A 1 608 ? 12.868 30.828 -9.176 1.00 85.88 608 VAL A C 1
ATOM 4743 O O . VAL A 1 608 ? 14.058 30.571 -9.344 1.00 85.88 608 VAL A O 1
ATOM 4746 N N . ASN A 1 609 ? 11.965 30.605 -10.132 1.00 86.19 609 ASN A N 1
ATOM 4747 C CA . ASN A 1 609 ? 12.289 30.003 -11.428 1.00 86.19 609 ASN A CA 1
ATOM 4748 C C . ASN A 1 609 ? 13.293 30.847 -12.217 1.00 86.19 609 ASN A C 1
ATOM 4750 O O . ASN A 1 609 ? 14.154 30.301 -12.905 1.00 86.19 609 ASN A O 1
ATOM 4754 N N . TYR A 1 610 ? 13.260 32.173 -12.055 1.00 86.31 610 TYR A N 1
ATOM 4755 C CA . TYR A 1 610 ? 14.252 33.061 -12.654 1.00 86.31 610 TYR A CA 1
ATOM 4756 C C . TYR A 1 610 ? 15.690 32.781 -12.170 1.00 86.31 610 TYR A C 1
ATOM 4758 O O . TYR A 1 610 ? 16.644 33.056 -12.898 1.00 86.31 610 TYR A O 1
ATOM 4766 N N . THR A 1 611 ? 15.891 32.155 -11.004 1.00 86.62 611 THR A N 1
ATOM 4767 C CA . THR A 1 611 ? 17.234 31.741 -10.549 1.00 86.62 611 THR A CA 1
ATOM 4768 C C . THR A 1 611 ? 17.854 30.630 -11.409 1.00 86.62 611 THR A C 1
ATOM 4770 O O . THR A 1 611 ? 19.077 30.525 -11.468 1.00 86.62 611 THR A O 1
ATOM 4773 N N . ALA A 1 612 ? 17.045 29.859 -12.149 1.00 88.12 612 ALA A N 1
ATOM 4774 C CA . ALA A 1 612 ? 17.519 28.852 -13.104 1.00 88.12 612 ALA A CA 1
ATOM 4775 C C . ALA A 1 612 ? 17.966 29.435 -14.455 1.00 88.12 612 ALA A C 1
ATOM 4777 O O . ALA A 1 612 ? 18.534 28.710 -15.276 1.00 88.12 612 ALA A O 1
ATOM 4778 N N . THR A 1 613 ? 17.739 30.733 -14.697 1.00 86.06 613 THR A N 1
ATOM 4779 C CA . THR A 1 613 ? 18.025 31.395 -15.981 1.00 86.06 613 THR A CA 1
ATOM 4780 C C . THR A 1 613 ? 19.443 31.139 -16.503 1.00 86.06 613 THR A C 1
ATOM 4782 O O . THR A 1 613 ? 19.553 30.811 -17.681 1.00 86.06 613 THR A O 1
ATOM 4785 N N . PRO A 1 614 ? 20.526 31.194 -15.697 1.00 87.31 614 PRO A N 1
ATOM 4786 C CA . PRO A 1 614 ? 21.872 30.910 -16.199 1.00 87.31 614 PRO A CA 1
ATOM 4787 C C . PRO A 1 614 ? 21.990 29.523 -16.847 1.00 87.31 614 PRO A C 1
ATOM 4789 O O . PRO A 1 614 ? 22.549 29.398 -17.932 1.00 87.31 614 PRO A O 1
ATOM 4792 N N . PHE A 1 615 ? 21.403 28.488 -16.239 1.00 85.38 615 PHE A N 1
ATOM 4793 C CA . PHE A 1 615 ? 21.452 27.117 -16.758 1.00 85.38 615 PHE A CA 1
ATOM 4794 C C . PHE A 1 615 ? 20.552 26.918 -17.978 1.00 85.38 615 PHE A C 1
ATOM 4796 O O . PHE A 1 615 ? 20.937 26.218 -18.912 1.00 85.38 615 PHE A O 1
ATOM 4803 N N . LEU A 1 616 ? 19.388 27.572 -18.012 1.00 82.88 616 LEU A N 1
ATOM 4804 C CA . LEU A 1 616 ? 18.502 27.550 -19.179 1.00 82.88 616 LEU A CA 1
ATOM 4805 C C . LEU A 1 616 ? 19.121 28.287 -20.373 1.00 82.88 616 LEU A C 1
ATOM 4807 O O . LEU A 1 616 ? 19.048 27.800 -21.498 1.00 82.88 616 LEU A O 1
ATOM 4811 N N . VAL A 1 617 ? 19.788 29.420 -20.135 1.00 86.12 617 VAL A N 1
ATOM 4812 C CA . VAL A 1 617 ? 20.539 30.148 -21.167 1.00 86.12 617 VAL A CA 1
ATOM 4813 C C . VAL A 1 617 ? 21.686 29.288 -21.686 1.00 86.12 617 VAL A C 1
ATOM 4815 O O . VAL A 1 617 ? 21.825 29.159 -22.898 1.00 86.12 617 VAL A O 1
ATOM 4818 N N . ILE A 1 618 ? 22.454 28.635 -20.805 1.00 85.38 618 ILE A N 1
ATOM 4819 C CA . ILE A 1 618 ? 23.500 27.686 -21.216 1.00 85.38 618 ILE A CA 1
ATOM 4820 C C . ILE A 1 618 ? 22.900 26.555 -22.058 1.00 85.38 618 ILE A C 1
ATOM 4822 O O . ILE A 1 618 ? 23.431 26.267 -23.125 1.00 85.38 618 ILE A O 1
ATOM 4826 N N . ALA A 1 619 ? 21.774 25.961 -21.650 1.00 82.88 619 ALA A N 1
ATOM 4827 C CA . ALA A 1 619 ? 21.112 24.901 -22.408 1.00 82.88 619 ALA A CA 1
ATOM 4828 C C . ALA A 1 619 ? 20.672 25.371 -23.806 1.00 82.88 619 ALA A C 1
ATOM 4830 O O . ALA A 1 619 ? 20.920 24.677 -24.790 1.00 82.88 619 ALA A O 1
ATOM 4831 N N . VAL A 1 620 ? 20.073 26.562 -23.918 1.00 82.62 620 VAL A N 1
ATOM 4832 C CA . VAL A 1 620 ? 19.623 27.136 -25.198 1.00 82.62 620 VAL A CA 1
ATOM 4833 C C . VAL A 1 620 ? 20.803 27.509 -26.091 1.00 82.62 620 VAL A C 1
ATOM 4835 O O . VAL A 1 620 ? 20.781 27.210 -27.284 1.00 82.62 620 VAL A O 1
ATOM 4838 N N . VAL A 1 621 ? 21.844 28.134 -25.538 1.00 84.56 621 VAL A N 1
ATOM 4839 C CA . VAL A 1 621 ? 23.065 28.485 -26.276 1.00 84.56 621 VAL A CA 1
ATOM 4840 C C . VAL A 1 621 ? 23.766 27.216 -26.761 1.00 84.56 621 VAL A C 1
ATOM 4842 O O . VAL A 1 621 ? 24.098 27.118 -27.941 1.00 84.56 621 VAL A O 1
ATOM 4845 N N . TRP A 1 622 ? 23.902 26.207 -25.899 1.00 80.75 622 TRP A N 1
ATOM 4846 C CA . TRP A 1 622 ? 24.451 24.896 -26.248 1.00 80.75 622 TRP A CA 1
ATOM 4847 C C . TRP A 1 622 ? 23.629 24.209 -27.342 1.00 80.75 622 TRP A C 1
ATOM 4849 O O . TRP A 1 622 ? 24.178 23.635 -28.286 1.00 80.75 622 TRP A O 1
ATOM 4859 N N . PHE A 1 623 ? 22.301 24.325 -27.264 1.00 75.62 623 PHE A N 1
ATOM 4860 C CA . PHE A 1 623 ? 21.398 23.802 -28.277 1.00 75.62 623 PHE A CA 1
ATOM 4861 C C . PHE A 1 623 ? 21.595 24.515 -29.631 1.00 75.62 623 PHE A C 1
ATOM 4863 O O . PHE A 1 623 ? 21.769 23.881 -30.672 1.00 75.62 623 PHE A O 1
ATOM 4870 N N . LYS A 1 624 ? 21.653 25.851 -29.626 1.00 76.56 624 LYS A N 1
ATOM 4871 C CA . LYS A 1 624 ? 21.819 26.674 -30.835 1.00 76.56 624 LYS A CA 1
ATOM 4872 C C . LYS A 1 624 ? 23.171 26.458 -31.519 1.00 76.56 624 LYS A C 1
ATOM 4874 O O . LYS A 1 624 ? 23.196 26.254 -32.730 1.00 76.56 624 LYS A O 1
ATOM 4879 N N . ILE A 1 625 ? 24.274 26.473 -30.766 1.00 77.19 625 ILE A N 1
ATOM 4880 C CA . ILE A 1 625 ? 25.637 26.291 -31.301 1.00 77.19 625 ILE A CA 1
ATOM 4881 C C . ILE A 1 625 ? 25.741 24.966 -32.065 1.00 77.19 625 ILE A C 1
ATOM 4883 O O . ILE A 1 625 ? 26.312 24.905 -33.155 1.00 77.19 625 ILE A O 1
ATOM 4887 N N . PHE A 1 626 ? 25.144 23.904 -31.531 1.00 67.25 626 PHE A N 1
ATOM 4888 C CA . PHE A 1 626 ? 25.196 22.595 -32.164 1.00 67.25 626 PHE A CA 1
ATOM 4889 C C . PHE A 1 626 ? 24.215 22.447 -33.330 1.00 67.25 626 PHE A C 1
ATOM 4891 O O . PHE A 1 626 ? 24.583 21.851 -34.335 1.00 67.25 626 PHE A O 1
ATOM 4898 N N . ALA A 1 627 ? 23.012 23.029 -33.255 1.00 65.06 627 ALA A N 1
ATOM 4899 C CA . ALA A 1 627 ? 22.086 23.065 -34.391 1.00 65.06 627 ALA A CA 1
ATOM 4900 C C . ALA A 1 627 ? 22.721 23.760 -35.610 1.00 65.06 627 ALA A C 1
ATOM 4902 O O . ALA A 1 627 ? 22.600 23.276 -36.735 1.00 65.06 627 ALA A O 1
ATOM 4903 N N . ILE A 1 628 ? 23.474 24.840 -35.375 1.00 69.38 628 ILE A N 1
ATOM 4904 C CA . ILE A 1 628 ? 24.264 25.528 -36.403 1.00 69.38 628 ILE A CA 1
ATOM 4905 C C . ILE A 1 628 ? 25.400 24.624 -36.908 1.00 69.38 628 ILE A C 1
ATOM 4907 O O . ILE A 1 628 ? 25.567 24.485 -38.115 1.00 69.38 628 ILE A O 1
ATOM 4911 N N . SER A 1 629 ? 26.135 23.947 -36.018 1.00 63.56 629 SER A N 1
ATOM 4912 C CA . SER A 1 629 ? 27.202 22.998 -36.387 1.00 63.56 629 SER A CA 1
ATOM 4913 C C . SER A 1 629 ? 26.698 21.814 -37.229 1.00 63.56 629 SER A C 1
ATOM 4915 O O . SER A 1 629 ? 27.325 21.452 -38.226 1.00 63.56 629 SER A O 1
ATOM 4917 N N . LEU A 1 630 ? 25.537 21.246 -36.881 1.00 61.44 630 LEU A N 1
ATOM 4918 C CA . LEU A 1 630 ? 24.868 20.152 -37.593 1.00 61.44 630 LEU A CA 1
ATOM 4919 C C . LEU A 1 630 ? 24.361 20.606 -38.972 1.00 61.44 630 LEU A C 1
ATOM 4921 O O . LEU A 1 630 ? 24.482 19.873 -39.952 1.00 61.44 630 LEU A O 1
ATOM 4925 N N . CYS A 1 631 ? 23.844 21.837 -39.054 1.00 56.16 631 CYS A N 1
ATOM 4926 C CA . CYS A 1 631 ? 23.426 22.463 -40.306 1.00 56.16 631 CYS A CA 1
ATOM 4927 C C . CYS A 1 631 ? 24.634 22.706 -41.225 1.00 56.16 631 CYS A C 1
ATOM 4929 O O . CYS A 1 631 ? 24.626 22.274 -42.374 1.00 56.16 631 CYS A O 1
ATOM 4931 N N . LEU A 1 632 ? 25.727 23.269 -40.696 1.00 53.66 632 LEU A N 1
ATOM 4932 C CA . LEU A 1 632 ? 26.978 23.479 -41.432 1.00 53.66 632 LEU A CA 1
ATOM 4933 C C . LEU A 1 632 ? 27.614 22.158 -41.895 1.00 53.66 632 LEU A C 1
ATOM 4935 O O . LEU A 1 632 ? 28.090 22.081 -43.020 1.00 53.66 632 LEU A O 1
ATOM 4939 N N . THR A 1 633 ? 27.586 21.087 -41.094 1.00 54.25 633 THR A N 1
ATOM 4940 C CA . THR A 1 633 ? 28.083 19.764 -41.533 1.00 54.25 633 THR A CA 1
ATOM 4941 C C . THR A 1 633 ? 27.168 19.077 -42.552 1.00 54.25 633 THR A C 1
ATOM 4943 O O . THR A 1 633 ? 27.672 18.364 -43.421 1.00 54.25 633 THR A O 1
ATOM 4946 N N . CYS A 1 634 ? 25.850 19.300 -42.503 1.00 47.47 634 CYS A N 1
ATOM 4947 C CA . CYS A 1 634 ? 24.925 18.840 -43.545 1.00 47.47 634 CYS A CA 1
ATOM 4948 C C . CYS A 1 634 ? 25.121 19.602 -44.863 1.00 47.47 634 CYS A C 1
ATOM 4950 O O . CYS A 1 634 ? 25.127 18.974 -45.920 1.00 47.47 634 CYS A O 1
ATOM 4952 N N . ILE A 1 635 ? 25.353 20.918 -44.799 1.00 46.78 635 ILE A N 1
ATOM 4953 C CA . ILE A 1 635 ? 25.655 21.771 -45.959 1.00 46.78 635 ILE A CA 1
ATOM 4954 C C . ILE A 1 635 ? 27.025 21.397 -46.559 1.00 46.78 635 ILE A C 1
ATOM 4956 O O . ILE A 1 635 ? 27.140 21.201 -47.766 1.00 46.78 635 ILE A O 1
ATOM 4960 N N . CYS A 1 636 ? 28.052 21.177 -45.731 1.00 40.28 636 CYS A N 1
ATOM 4961 C CA . CYS A 1 636 ? 29.392 20.786 -46.188 1.00 40.28 636 CYS A CA 1
ATOM 4962 C C . CYS A 1 636 ? 29.489 19.346 -46.730 1.00 40.28 636 CYS A C 1
ATOM 4964 O O . CYS A 1 636 ? 30.438 19.038 -47.441 1.00 40.28 636 CYS A O 1
ATOM 4966 N N . ASN A 1 637 ? 28.534 18.451 -46.449 1.00 42.34 637 ASN A N 1
ATOM 4967 C CA . ASN A 1 637 ? 28.477 17.135 -47.108 1.00 42.34 637 ASN A CA 1
ATOM 4968 C C . ASN A 1 637 ? 27.977 17.212 -48.564 1.00 42.34 637 ASN A C 1
ATOM 4970 O O . ASN A 1 637 ? 28.096 16.223 -49.289 1.00 42.34 637 ASN A O 1
ATOM 4974 N N . PHE A 1 638 ? 27.443 18.362 -48.992 1.00 36.81 638 PHE A N 1
ATOM 4975 C CA . PHE A 1 638 ? 26.994 18.607 -50.365 1.00 36.81 638 PHE A CA 1
ATOM 4976 C C . PHE A 1 638 ? 28.069 19.254 -51.258 1.00 36.81 638 PHE A C 1
ATOM 4978 O O . PHE A 1 638 ? 27.942 19.201 -52.477 1.00 36.81 638 PHE A O 1
ATOM 4985 N N . CYS A 1 639 ? 29.165 19.771 -50.686 1.00 30.91 639 CYS A N 1
ATOM 4986 C CA . CYS A 1 639 ? 30.287 20.346 -51.434 1.00 30.91 639 CYS A CA 1
ATOM 4987 C C . CYS A 1 639 ? 31.602 19.610 -51.108 1.00 30.91 639 CYS A C 1
ATOM 4989 O O . CYS A 1 639 ? 32.017 19.528 -49.956 1.00 30.91 639 CYS A O 1
ATOM 4991 N N . ARG A 1 640 ? 32.305 19.095 -52.120 1.00 34.50 640 ARG A N 1
ATOM 4992 C CA . ARG A 1 640 ? 33.732 18.699 -52.040 1.00 34.50 640 ARG A CA 1
ATOM 4993 C C . ARG A 1 640 ? 34.529 19.520 -53.068 1.00 34.50 640 ARG A C 1
ATOM 4995 O O . ARG A 1 640 ? 33.908 19.892 -54.058 1.00 34.50 640 ARG A O 1
ATOM 5002 N N . PRO A 1 641 ? 35.864 19.724 -52.920 1.00 43.38 641 PRO A N 1
ATOM 5003 C CA . PRO A 1 641 ? 36.824 18.949 -52.120 1.00 43.38 641 PRO A CA 1
ATOM 5004 C C . PRO A 1 641 ? 37.754 19.757 -51.169 1.00 43.38 641 PRO A C 1
ATOM 5006 O O . PRO A 1 641 ? 37.576 20.941 -50.925 1.00 43.38 641 PRO A O 1
ATOM 5009 N N . LYS A 1 642 ? 38.690 18.992 -50.580 1.00 52.78 642 LYS A N 1
ATOM 5010 C CA . LYS A 1 642 ? 39.677 19.199 -49.502 1.00 52.78 642 LYS A CA 1
ATOM 5011 C C . LYS A 1 642 ? 40.677 20.354 -49.687 1.00 52.78 642 LYS A C 1
ATOM 5013 O O . LYS A 1 642 ? 41.354 20.394 -50.704 1.00 52.78 642 LYS A O 1
ATOM 5018 N N . GLU A 1 643 ? 40.964 21.057 -48.589 1.00 36.69 643 GLU A N 1
ATOM 5019 C CA . GLU A 1 643 ? 42.302 21.592 -48.284 1.00 36.69 643 GLU A CA 1
ATOM 5020 C C . GLU A 1 643 ? 42.732 21.173 -46.861 1.00 36.69 643 GLU A C 1
ATOM 5022 O O . GLU A 1 643 ? 41.907 21.190 -45.936 1.00 36.69 643 GLU A O 1
ATOM 5027 N N . PRO A 1 644 ? 43.994 20.751 -46.650 1.00 42.25 644 PRO A N 1
ATOM 5028 C CA . PRO A 1 644 ? 44.496 20.383 -45.335 1.00 42.25 644 PRO A CA 1
ATOM 5029 C C . PRO A 1 644 ? 44.944 21.639 -44.579 1.00 42.25 644 PRO A C 1
ATOM 5031 O O . PRO A 1 644 ? 46.075 22.097 -44.719 1.00 42.25 644 PRO A O 1
ATOM 5034 N N . TYR A 1 645 ? 44.083 22.179 -43.719 1.00 43.09 645 TYR A N 1
ATOM 5035 C CA . TYR A 1 645 ? 44.547 23.106 -42.686 1.00 43.09 645 TYR A CA 1
ATOM 5036 C C . TYR A 1 645 ? 45.416 22.337 -41.684 1.00 43.09 645 TYR A C 1
ATOM 5038 O O . TYR A 1 645 ? 44.954 21.389 -41.045 1.00 43.09 645 TYR A O 1
ATOM 5046 N N . GLY A 1 646 ? 46.685 22.733 -41.561 1.00 43.59 646 GLY A N 1
ATOM 5047 C CA . GLY A 1 646 ? 47.635 22.143 -40.622 1.00 43.59 646 GLY A CA 1
ATOM 5048 C C . GLY A 1 646 ? 47.157 22.295 -39.179 1.00 43.59 646 GLY A C 1
ATOM 5049 O O . GLY A 1 646 ? 47.164 23.394 -38.630 1.00 43.59 646 GLY A O 1
ATOM 5050 N N . TYR A 1 647 ? 46.744 21.190 -38.556 1.00 50.53 647 TYR A N 1
ATOM 5051 C CA . TYR A 1 647 ? 46.350 21.163 -37.150 1.00 50.53 647 TYR A CA 1
ATOM 5052 C C . TYR A 1 647 ? 47.495 20.657 -36.259 1.00 50.53 647 TYR A C 1
ATOM 5054 O O . TYR A 1 647 ? 48.333 19.847 -36.656 1.00 50.53 647 TYR A O 1
ATOM 5062 N N . SER A 1 648 ? 47.558 21.182 -35.035 1.00 54.41 648 SER A N 1
ATOM 5063 C CA . SER A 1 648 ? 48.696 21.025 -34.125 1.00 54.41 648 SER A CA 1
ATOM 5064 C C . SER A 1 648 ? 48.912 19.571 -33.681 1.00 54.41 648 SER A C 1
ATOM 5066 O O . SER A 1 648 ? 48.121 19.011 -32.920 1.00 54.41 648 SER A O 1
ATOM 5068 N N . ARG A 1 649 ? 50.063 18.988 -34.051 1.00 56.22 649 ARG A N 1
ATOM 5069 C CA . ARG A 1 649 ? 50.550 17.662 -33.601 1.00 56.22 649 ARG A CA 1
ATOM 5070 C C . ARG A 1 649 ? 50.524 17.497 -32.069 1.00 56.22 649 ARG A C 1
ATOM 5072 O O . ARG A 1 649 ? 50.380 16.380 -31.574 1.00 56.22 649 ARG A O 1
ATOM 5079 N N . ARG A 1 650 ? 50.629 18.608 -31.320 1.00 59.47 650 ARG A N 1
ATOM 5080 C CA . ARG A 1 650 ? 50.575 18.647 -29.847 1.00 59.47 650 ARG A CA 1
ATOM 5081 C C . ARG A 1 650 ? 49.175 18.342 -29.295 1.00 59.47 650 ARG A C 1
ATOM 5083 O O . ARG A 1 650 ? 49.073 17.657 -28.284 1.00 59.47 650 ARG A O 1
ATOM 5090 N N . ALA A 1 651 ? 48.104 18.781 -29.961 1.00 57.28 651 ALA A N 1
ATOM 5091 C CA . ALA A 1 651 ? 46.728 18.578 -29.492 1.00 57.28 651 ALA A CA 1
ATOM 5092 C C . ALA A 1 651 ? 46.311 17.095 -29.513 1.00 57.28 651 ALA A C 1
ATOM 5094 O O . ALA A 1 651 ? 45.630 16.624 -28.606 1.00 57.28 651 ALA A O 1
ATOM 5095 N N . TYR A 1 652 ? 46.785 16.333 -30.504 1.00 61.38 652 TYR A N 1
ATOM 5096 C CA . TYR A 1 652 ? 46.552 14.889 -30.594 1.00 61.38 652 TYR A CA 1
ATOM 5097 C C . TYR A 1 652 ? 47.307 14.100 -29.516 1.00 61.38 652 TYR A C 1
ATOM 5099 O O . TYR A 1 652 ? 46.730 13.217 -28.887 1.00 61.38 652 TYR A O 1
ATOM 5107 N N . ALA A 1 653 ? 48.586 14.423 -29.284 1.00 64.94 653 ALA A N 1
ATOM 5108 C CA . ALA A 1 653 ? 49.405 13.741 -28.278 1.00 64.94 653 ALA A CA 1
ATOM 5109 C C . ALA A 1 653 ? 48.855 13.931 -26.853 1.00 64.94 653 ALA A C 1
ATOM 5111 O O . ALA A 1 653 ? 48.942 13.024 -26.030 1.00 64.94 653 ALA A O 1
ATOM 5112 N N . LEU A 1 654 ? 48.241 15.087 -26.584 1.00 70.31 654 LEU A N 1
ATOM 5113 C CA . LEU A 1 654 ? 47.638 15.409 -25.290 1.00 70.31 654 LEU A CA 1
ATOM 5114 C C . LEU A 1 654 ? 46.172 14.951 -25.158 1.00 70.31 654 LEU A C 1
ATOM 5116 O O . LEU A 1 654 ? 45.676 14.812 -24.044 1.00 70.31 654 LEU A O 1
ATOM 5120 N N . SER A 1 655 ? 45.468 14.680 -26.264 1.00 68.69 655 SER A N 1
ATOM 5121 C CA . SER A 1 655 ? 44.055 14.266 -26.269 1.00 68.69 655 SER A CA 1
ATOM 5122 C C . SER A 1 655 ? 43.720 13.063 -25.365 1.00 68.69 655 SER A C 1
ATOM 5124 O O . SER A 1 655 ? 42.739 13.172 -24.628 1.00 68.69 655 SER A O 1
ATOM 5126 N N . PRO A 1 656 ? 44.479 11.946 -25.335 1.00 70.94 656 PRO A N 1
ATOM 5127 C CA . PRO A 1 656 ? 44.182 10.839 -24.421 1.00 70.94 656 PRO A CA 1
ATOM 5128 C C . PRO A 1 656 ? 44.385 11.219 -22.946 1.00 70.94 656 PRO A C 1
ATOM 5130 O O . PRO A 1 656 ? 43.614 10.780 -22.099 1.00 70.94 656 PRO A O 1
ATOM 5133 N N . ILE A 1 657 ? 45.362 12.080 -22.641 1.00 76.94 657 ILE A N 1
ATOM 5134 C CA . ILE A 1 657 ? 45.623 12.576 -21.280 1.00 76.94 657 ILE A CA 1
ATOM 5135 C C . ILE A 1 657 ? 44.447 13.440 -20.804 1.00 76.94 657 ILE A C 1
ATOM 5137 O O . ILE A 1 657 ? 43.944 13.252 -19.698 1.00 76.94 657 ILE A O 1
ATOM 5141 N N . PHE A 1 658 ? 43.950 14.335 -21.664 1.00 78.44 658 PHE A N 1
ATOM 5142 C CA . PHE A 1 658 ? 42.771 15.149 -21.368 1.00 78.44 658 PHE A CA 1
ATOM 5143 C C . PHE A 1 658 ? 41.491 14.314 -21.239 1.00 78.44 658 PHE A C 1
ATOM 5145 O O . PHE A 1 658 ? 40.687 14.577 -20.349 1.00 78.44 658 PHE A O 1
ATOM 5152 N N . LEU A 1 659 ? 41.307 13.275 -22.062 1.00 74.75 659 LEU A N 1
ATOM 5153 C CA . LEU A 1 659 ? 40.172 12.356 -21.924 1.00 74.75 659 LEU A CA 1
ATOM 5154 C C . LEU A 1 659 ? 40.201 11.614 -20.581 1.00 74.75 659 LEU A C 1
ATOM 5156 O O . LEU A 1 659 ? 39.173 11.551 -19.912 1.00 74.75 659 LEU A O 1
ATOM 5160 N N . VAL A 1 660 ? 41.367 11.131 -20.138 1.00 78.88 660 VAL A N 1
ATOM 5161 C CA . VAL A 1 660 ? 41.519 10.531 -18.800 1.00 78.88 660 VAL A CA 1
ATOM 5162 C C . VAL A 1 660 ? 41.182 11.553 -17.709 1.00 78.88 660 VAL A C 1
ATOM 5164 O O . VAL A 1 660 ? 40.385 11.261 -16.818 1.00 78.88 660 VAL A O 1
ATOM 5167 N N . PHE A 1 661 ? 41.696 12.779 -17.813 1.00 83.50 661 PHE A N 1
ATOM 5168 C CA . PHE A 1 661 ? 41.405 13.849 -16.857 1.00 83.50 661 PHE A CA 1
ATOM 5169 C C . PHE A 1 661 ? 39.899 14.156 -16.744 1.00 83.50 661 PHE A C 1
ATOM 5171 O O . PHE A 1 661 ? 39.362 14.215 -15.637 1.00 83.50 661 PHE A O 1
ATOM 5178 N N . PHE A 1 662 ? 39.183 14.279 -17.867 1.00 83.12 662 PHE A N 1
ATOM 5179 C CA . PHE A 1 662 ? 37.740 14.537 -17.843 1.00 83.12 662 PHE A CA 1
ATOM 5180 C C . PHE A 1 662 ? 36.924 13.337 -17.362 1.00 83.12 662 PHE A C 1
ATOM 5182 O O . PHE A 1 662 ? 35.910 13.533 -16.695 1.00 83.12 662 PHE A O 1
ATOM 5189 N N . THR A 1 663 ? 37.372 12.102 -17.610 1.00 78.06 663 THR A N 1
ATOM 5190 C CA . THR A 1 663 ? 36.721 10.922 -17.019 1.00 78.06 663 THR A CA 1
ATOM 5191 C C . THR A 1 663 ? 36.863 10.893 -15.497 1.00 78.06 663 THR A C 1
ATOM 5193 O O . THR A 1 663 ? 35.881 10.626 -14.809 1.00 78.06 663 THR A O 1
ATOM 5196 N N . LEU A 1 664 ? 38.028 11.263 -14.951 1.00 81.88 664 LEU A N 1
ATOM 5197 C CA . LEU A 1 664 ? 38.221 11.398 -13.503 1.00 81.88 664 LEU A CA 1
ATOM 5198 C C . LEU A 1 664 ? 37.348 12.518 -12.918 1.00 81.88 664 LEU A C 1
ATOM 5200 O O . LEU A 1 664 ? 36.699 12.316 -11.893 1.00 81.88 664 LEU A O 1
ATOM 5204 N N . ALA A 1 665 ? 37.252 13.664 -13.600 1.00 83.06 665 ALA A N 1
ATOM 5205 C CA . ALA A 1 665 ? 36.359 14.752 -13.200 1.00 83.06 665 ALA A CA 1
ATOM 5206 C C . ALA A 1 665 ? 34.874 14.331 -13.212 1.00 83.06 665 ALA A C 1
ATOM 5208 O O . ALA A 1 665 ? 34.129 14.671 -12.293 1.00 83.06 665 ALA A O 1
ATOM 5209 N N . ALA A 1 666 ? 34.447 13.541 -14.205 1.00 82.25 666 ALA A N 1
ATOM 5210 C CA . ALA A 1 666 ? 33.094 12.987 -14.268 1.00 82.25 666 ALA A CA 1
ATOM 5211 C C . ALA A 1 666 ? 32.821 11.981 -13.135 1.00 82.25 666 ALA A C 1
ATOM 5213 O O . ALA A 1 666 ? 31.734 11.999 -12.560 1.00 82.25 666 ALA A O 1
ATOM 5214 N N . ILE A 1 667 ? 33.803 11.147 -12.768 1.00 79.19 667 ILE A N 1
ATOM 5215 C CA . ILE A 1 667 ? 33.701 10.212 -11.633 1.00 79.19 667 ILE A CA 1
ATOM 5216 C C . ILE A 1 667 ? 33.552 10.979 -10.313 1.00 79.19 667 ILE A C 1
ATOM 5218 O O . ILE A 1 667 ? 32.672 10.660 -9.515 1.00 79.19 667 ILE A O 1
ATOM 5222 N N . ILE A 1 668 ? 34.349 12.031 -10.096 1.00 85.12 668 ILE A N 1
ATOM 5223 C CA . ILE A 1 668 ? 34.222 12.898 -8.913 1.00 85.12 668 ILE A CA 1
ATOM 5224 C C . ILE A 1 668 ? 32.839 13.563 -8.887 1.00 85.12 668 ILE A C 1
ATOM 5226 O O . ILE A 1 668 ? 32.159 13.541 -7.859 1.00 85.12 668 ILE A O 1
ATOM 5230 N N . GLY A 1 669 ? 32.380 14.089 -10.026 1.00 85.56 669 GLY A N 1
ATOM 5231 C CA . GLY A 1 669 ? 31.043 14.668 -10.161 1.00 85.56 669 GLY A CA 1
ATOM 5232 C C . GLY A 1 669 ? 29.922 13.679 -9.836 1.00 85.56 669 GLY A C 1
ATOM 5233 O O . GLY A 1 669 ? 28.974 14.032 -9.134 1.00 85.56 669 GLY A O 1
ATOM 5234 N N . PHE A 1 670 ? 30.063 12.423 -10.263 1.00 81.50 670 PHE A N 1
ATOM 5235 C CA . PHE A 1 670 ? 29.134 11.338 -9.951 1.00 81.50 670 PHE A CA 1
ATOM 5236 C C . PHE A 1 670 ? 29.102 11.015 -8.453 1.00 81.50 670 PHE A C 1
ATOM 5238 O O . PHE A 1 670 ? 28.020 10.914 -7.874 1.00 81.50 670 PHE A O 1
ATOM 5245 N N . ILE A 1 671 ? 30.268 10.904 -7.807 1.00 83.44 671 ILE A N 1
ATOM 5246 C CA . ILE A 1 671 ? 30.363 10.641 -6.363 1.00 83.44 671 ILE A CA 1
ATOM 5247 C C . ILE A 1 671 ? 29.651 11.746 -5.578 1.00 83.44 671 ILE A C 1
ATOM 5249 O O . ILE A 1 671 ? 28.849 11.446 -4.691 1.00 83.44 671 ILE A O 1
ATOM 5253 N N . VAL A 1 672 ? 29.891 13.014 -5.926 1.00 88.38 672 VAL A N 1
ATOM 5254 C CA . VAL A 1 672 ? 29.240 14.167 -5.285 1.00 88.38 672 VAL A CA 1
ATOM 5255 C C . VAL A 1 672 ? 27.725 14.143 -5.516 1.00 88.38 672 VAL A C 1
ATOM 5257 O O . VAL A 1 672 ? 26.962 14.318 -4.565 1.00 88.38 672 VAL A O 1
ATOM 5260 N N . LEU A 1 673 ? 27.280 13.842 -6.740 1.00 87.19 673 LEU A N 1
ATOM 5261 C CA . LEU A 1 673 ? 25.864 13.773 -7.106 1.00 87.19 673 LEU A CA 1
ATOM 5262 C C . LEU A 1 673 ? 25.111 12.675 -6.344 1.00 87.19 673 LEU A C 1
ATOM 5264 O O . LEU A 1 673 ? 24.085 12.960 -5.729 1.00 87.19 673 LEU A O 1
ATOM 5268 N N . PHE A 1 674 ? 25.609 11.434 -6.344 1.00 81.81 674 PHE A N 1
ATOM 5269 C CA . PHE A 1 674 ? 24.933 10.313 -5.675 1.00 81.81 674 PHE A CA 1
ATOM 5270 C C . PHE A 1 674 ? 25.022 10.402 -4.152 1.00 81.81 674 PHE A C 1
ATOM 5272 O O . PHE A 1 674 ? 24.050 10.080 -3.466 1.00 81.81 674 PHE A O 1
ATOM 5279 N N . SER A 1 675 ? 26.135 10.918 -3.619 1.00 81.19 675 SER A N 1
ATOM 5280 C CA . SER A 1 675 ? 26.254 11.219 -2.187 1.00 81.19 675 SER A CA 1
ATOM 5281 C C . SER A 1 675 ? 25.264 12.303 -1.760 1.00 81.19 675 SER A C 1
ATOM 5283 O O . SER A 1 675 ? 24.636 12.180 -0.709 1.00 81.19 675 SER A O 1
ATOM 5285 N N . GLY A 1 676 ? 25.097 13.348 -2.580 1.00 85.19 676 GLY A N 1
ATOM 5286 C CA . GLY A 1 676 ? 24.094 14.392 -2.375 1.00 85.19 676 GLY A CA 1
ATOM 5287 C C . GLY A 1 676 ? 22.675 13.830 -2.421 1.00 85.19 676 GLY A C 1
ATOM 5288 O O . GLY A 1 676 ? 21.912 14.033 -1.484 1.00 85.19 676 GLY A O 1
ATOM 5289 N N . GLN A 1 677 ? 22.347 13.047 -3.451 1.00 82.19 677 GLN A N 1
ATOM 5290 C CA . GLN A 1 677 ? 21.030 12.425 -3.632 1.00 82.19 677 GLN A CA 1
ATOM 5291 C C . GLN A 1 677 ? 20.623 11.501 -2.484 1.00 82.19 677 GLN A C 1
ATOM 5293 O O . GLN A 1 677 ? 19.531 11.651 -1.937 1.00 82.19 677 GLN A O 1
ATOM 5298 N N . GLY A 1 678 ? 21.490 10.562 -2.091 1.00 80.06 678 GLY A N 1
ATOM 5299 C CA . GLY A 1 678 ? 21.179 9.619 -1.014 1.00 80.06 678 GLY A CA 1
ATOM 5300 C C . GLY A 1 678 ? 20.901 10.333 0.310 1.00 80.06 678 GLY A C 1
ATOM 5301 O O . GLY A 1 678 ? 19.897 10.062 0.971 1.00 80.06 678 GLY A O 1
ATOM 5302 N N . LYS A 1 679 ? 21.746 11.310 0.662 1.00 86.50 679 LYS A N 1
ATOM 5303 C CA . LYS A 1 679 ? 21.597 12.092 1.897 1.00 86.50 679 LYS A CA 1
ATOM 5304 C C . LYS A 1 679 ? 20.415 13.063 1.849 1.00 86.50 679 LYS A C 1
ATOM 5306 O O . LYS A 1 679 ? 19.738 13.245 2.859 1.00 86.50 679 LYS A O 1
ATOM 5311 N N . PHE A 1 680 ? 20.137 13.655 0.688 1.00 86.81 680 PHE A N 1
ATOM 5312 C CA . PHE A 1 680 ? 18.985 14.529 0.475 1.00 86.81 680 PHE A CA 1
ATOM 5313 C C . PHE A 1 680 ? 17.664 13.774 0.654 1.00 86.81 680 PHE A C 1
ATOM 5315 O O . PHE A 1 680 ? 16.770 14.256 1.350 1.00 86.81 680 PHE A O 1
ATOM 5322 N N . GLN A 1 681 ? 17.563 12.566 0.093 1.00 82.56 681 GLN A N 1
ATOM 5323 C CA . GLN A 1 681 ? 16.362 11.740 0.202 1.00 82.56 681 GLN A CA 1
ATOM 5324 C C . GLN A 1 681 ? 16.127 11.252 1.634 1.00 82.56 681 GLN A C 1
ATOM 5326 O O . GLN A 1 681 ? 14.991 11.302 2.110 1.00 82.56 681 GLN A O 1
ATOM 5331 N N . GLY A 1 682 ? 17.187 10.823 2.331 1.00 82.81 682 GLY A N 1
ATOM 5332 C CA . GLY A 1 682 ? 17.111 10.455 3.748 1.00 82.81 682 GLY A CA 1
ATOM 5333 C C . GLY A 1 682 ? 16.619 11.625 4.598 1.00 82.81 682 GLY A C 1
ATOM 5334 O O . GLY A 1 682 ? 15.576 11.531 5.236 1.00 82.81 682 GLY A O 1
ATOM 5335 N N . SER A 1 683 ? 17.280 12.781 4.486 1.00 85.38 683 SER A N 1
ATOM 5336 C CA . SER A 1 683 ? 16.931 13.979 5.259 1.00 85.38 683 SER A CA 1
ATOM 5337 C C . SER A 1 683 ? 15.515 14.499 4.966 1.00 85.38 683 SER A C 1
ATOM 5339 O O . SER A 1 683 ? 14.798 14.882 5.891 1.00 85.38 683 SER A O 1
ATOM 5341 N N . SER A 1 684 ? 15.075 14.448 3.703 1.00 83.62 684 SER A N 1
ATOM 5342 C CA . SER A 1 684 ? 13.705 14.813 3.311 1.00 83.62 684 SER A CA 1
ATOM 5343 C C . SER A 1 684 ? 12.673 13.838 3.878 1.00 83.62 684 SER A C 1
ATOM 5345 O O . SER A 1 684 ? 11.650 14.263 4.411 1.00 83.62 684 SER A O 1
ATOM 5347 N N . THR A 1 685 ? 12.944 12.531 3.817 1.00 82.88 685 THR A N 1
ATOM 5348 C CA . THR A 1 685 ? 12.049 11.496 4.359 1.00 82.88 685 THR A CA 1
ATOM 5349 C C . THR A 1 685 ? 11.940 11.605 5.878 1.00 82.88 685 THR A C 1
ATOM 5351 O O . THR A 1 685 ? 10.836 11.553 6.415 1.00 82.88 685 THR A O 1
ATOM 5354 N N . ASP A 1 686 ? 13.052 11.848 6.569 1.00 83.62 686 ASP A N 1
ATOM 5355 C CA . ASP A 1 686 ? 13.076 12.047 8.018 1.00 83.62 686 ASP A CA 1
ATOM 5356 C C . ASP A 1 686 ? 12.332 13.318 8.436 1.00 83.62 686 ASP A C 1
ATOM 5358 O O . ASP A 1 686 ? 11.684 13.347 9.484 1.00 83.62 686 ASP A O 1
ATOM 5362 N N . ALA A 1 687 ? 12.421 14.398 7.653 1.00 82.19 687 ALA A N 1
ATOM 5363 C CA . ALA A 1 687 ? 11.649 15.617 7.885 1.00 82.19 687 ALA A CA 1
ATOM 5364 C C . ALA A 1 687 ? 10.143 15.365 7.701 1.00 82.19 687 ALA A C 1
ATOM 5366 O O . ALA A 1 687 ? 9.360 15.677 8.598 1.00 82.19 687 ALA A O 1
ATOM 5367 N N . LEU A 1 688 ? 9.746 14.727 6.595 1.00 83.75 688 LEU A N 1
ATOM 5368 C CA . LEU A 1 688 ? 8.348 14.397 6.297 1.00 83.75 688 LEU A CA 1
ATOM 5369 C C . LEU A 1 688 ? 7.746 13.461 7.356 1.00 83.75 688 LEU A C 1
ATOM 5371 O O . LEU A 1 688 ? 6.673 13.738 7.889 1.00 83.75 688 LEU A O 1
ATOM 5375 N N . ASN A 1 689 ? 8.451 12.390 7.725 1.00 84.56 689 ASN A N 1
ATOM 5376 C CA . ASN A 1 689 ? 7.992 11.442 8.743 1.00 84.56 689 ASN A CA 1
ATOM 5377 C C . ASN A 1 689 ? 7.823 12.104 10.114 1.00 84.56 689 ASN A C 1
ATOM 5379 O O . ASN A 1 689 ? 6.881 11.781 10.837 1.00 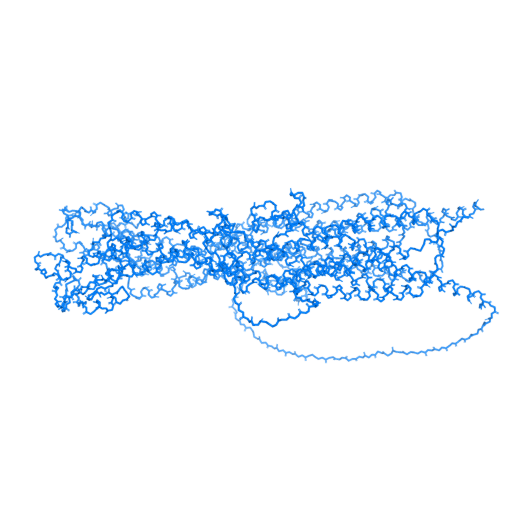84.56 689 ASN A O 1
ATOM 5383 N N . HIS A 1 690 ? 8.693 13.055 10.462 1.00 83.25 690 HIS A N 1
ATOM 5384 C CA . HIS A 1 690 ? 8.570 13.814 11.704 1.00 83.25 690 HIS A CA 1
ATOM 5385 C C . HIS A 1 690 ? 7.286 14.652 11.735 1.00 83.25 690 HIS A C 1
ATOM 5387 O O . HIS A 1 690 ? 6.544 14.601 12.714 1.00 83.25 690 HIS A O 1
ATOM 5393 N N . VAL A 1 691 ? 6.966 15.350 10.639 1.00 80.12 691 VAL A N 1
ATOM 5394 C CA . VAL A 1 691 ? 5.710 16.111 10.510 1.00 80.12 691 VAL A CA 1
ATOM 5395 C C . VAL A 1 691 ? 4.490 15.190 10.610 1.00 80.12 691 VAL A C 1
ATOM 5397 O O . VAL A 1 691 ? 3.564 15.487 11.366 1.00 80.12 691 VAL A O 1
ATOM 5400 N N . VAL A 1 692 ? 4.495 14.043 9.916 1.00 83.94 692 VAL A N 1
ATOM 5401 C CA . VAL A 1 692 ? 3.405 13.050 10.006 1.00 83.94 692 VAL A CA 1
ATOM 5402 C C . VAL A 1 692 ? 3.251 12.520 11.433 1.00 83.94 692 VAL A C 1
ATOM 5404 O O . VAL A 1 692 ? 2.131 12.413 11.933 1.00 83.94 692 VAL A O 1
ATOM 5407 N N . SER A 1 693 ? 4.360 12.203 12.103 1.00 84.31 693 SER A N 1
ATOM 5408 C CA . SER A 1 693 ? 4.365 11.707 13.483 1.00 84.31 693 SER A CA 1
ATOM 5409 C C . SER A 1 693 ? 3.771 12.732 14.454 1.00 84.31 693 SER A C 1
ATOM 5411 O O . SER A 1 693 ? 2.879 12.402 15.244 1.00 84.31 693 SER A O 1
ATOM 5413 N N . GLN A 1 694 ? 4.177 13.999 14.340 1.00 81.19 694 GLN A N 1
ATOM 5414 C CA . GLN A 1 694 ? 3.657 15.093 15.162 1.00 81.19 694 GLN A CA 1
ATOM 5415 C C . GLN A 1 694 ? 2.148 15.301 14.943 1.00 81.19 694 GLN A C 1
ATOM 5417 O O . GLN A 1 694 ? 1.386 15.451 15.907 1.00 81.19 694 GLN A O 1
ATOM 5422 N N . ALA A 1 695 ? 1.700 15.266 13.683 1.00 80.19 695 ALA A N 1
ATOM 5423 C CA . ALA A 1 695 ? 0.294 15.415 13.317 1.00 80.19 695 ALA A CA 1
ATOM 5424 C C . ALA A 1 695 ? -0.555 14.252 13.855 1.00 80.19 695 ALA A C 1
ATOM 5426 O O . ALA A 1 695 ? -1.594 14.481 14.474 1.00 80.19 695 ALA A O 1
ATOM 5427 N N . ASN A 1 696 ? -0.084 13.010 13.708 1.00 83.06 696 ASN A N 1
ATOM 5428 C CA . ASN A 1 696 ? -0.766 11.830 14.244 1.00 83.06 696 ASN A CA 1
ATOM 5429 C C . ASN A 1 696 ? -0.816 11.840 15.777 1.00 83.06 696 ASN A C 1
ATOM 5431 O O . ASN A 1 696 ? -1.854 11.521 16.349 1.00 83.06 696 ASN A O 1
ATOM 5435 N N . THR A 1 697 ? 0.262 12.258 16.446 1.00 84.25 697 THR A N 1
ATOM 5436 C CA . THR A 1 697 ? 0.302 12.386 17.913 1.00 84.25 697 THR A CA 1
ATOM 5437 C C . THR A 1 697 ? -0.702 13.428 18.403 1.00 84.25 697 THR A C 1
ATOM 5439 O O . THR A 1 697 ? -1.411 13.213 19.387 1.00 84.25 697 THR A O 1
ATOM 5442 N N . THR A 1 698 ? -0.806 14.554 17.694 1.00 82.00 698 THR A N 1
ATOM 5443 C CA . THR A 1 698 ? -1.785 15.606 17.997 1.00 82.00 698 THR A CA 1
ATOM 5444 C C . THR A 1 698 ? -3.215 15.115 17.781 1.00 82.00 698 THR A C 1
ATOM 5446 O O . THR A 1 698 ? -4.058 15.283 18.663 1.00 82.00 698 THR A O 1
ATOM 5449 N N . ALA A 1 699 ? -3.477 14.436 16.662 1.00 84.56 699 ALA A N 1
ATOM 5450 C CA . ALA A 1 699 ? -4.774 13.836 16.368 1.00 84.56 699 ALA A CA 1
ATOM 5451 C C . ALA A 1 699 ? -5.166 12.760 17.398 1.00 84.56 699 ALA A C 1
ATOM 5453 O O . ALA A 1 699 ? -6.316 12.710 17.824 1.00 84.56 699 ALA A O 1
ATOM 5454 N N . ALA A 1 700 ? -4.218 11.937 17.856 1.00 83.94 700 ALA A N 1
ATOM 5455 C CA . ALA A 1 700 ? -4.455 10.939 18.897 1.00 83.94 700 ALA A CA 1
ATOM 5456 C C . ALA A 1 700 ? -4.827 11.589 20.239 1.00 83.94 700 ALA A C 1
ATOM 5458 O O . ALA A 1 700 ? -5.796 11.181 20.873 1.00 83.94 700 ALA A O 1
ATOM 5459 N N . LYS A 1 701 ? -4.121 12.653 20.649 1.00 85.88 701 LYS A N 1
ATOM 5460 C CA . LYS A 1 701 ? -4.471 13.408 21.863 1.00 85.88 701 LYS A CA 1
ATOM 5461 C C . LYS A 1 701 ? -5.861 14.048 21.765 1.00 85.88 701 LYS A C 1
ATOM 5463 O O . LYS A 1 701 ? -6.594 14.014 22.746 1.00 85.88 701 LYS A O 1
ATOM 5468 N N . LEU A 1 702 ? -6.252 14.568 20.599 1.00 84.50 702 LEU A N 1
ATOM 5469 C CA . LEU A 1 702 ? -7.606 15.091 20.358 1.00 84.50 702 LEU A CA 1
ATOM 5470 C C . LEU A 1 702 ? -8.681 14.000 20.453 1.00 84.50 702 LEU A C 1
ATOM 5472 O O . LEU A 1 702 ? -9.702 14.207 21.104 1.00 84.50 702 LEU A O 1
ATOM 5476 N N . ARG A 1 703 ? -8.436 12.812 19.889 1.00 86.62 703 ARG A N 1
ATOM 5477 C CA . ARG A 1 703 ? -9.348 11.666 20.044 1.00 86.62 703 ARG A CA 1
ATOM 5478 C C . ARG A 1 703 ? -9.454 11.204 21.496 1.00 86.62 703 ARG A C 1
ATOM 5480 O O . ARG A 1 703 ? -10.541 10.863 21.943 1.00 86.62 703 ARG A O 1
ATOM 5487 N N . ASN A 1 704 ? -8.365 11.258 22.263 1.00 87.94 704 ASN A N 1
ATOM 5488 C CA . ASN A 1 704 ? -8.410 10.955 23.695 1.00 87.94 704 ASN A CA 1
ATOM 5489 C C . ASN A 1 704 ? -9.245 11.985 24.472 1.00 87.94 704 ASN A C 1
ATOM 5491 O O . ASN A 1 704 ? -9.959 11.612 25.400 1.00 87.94 704 ASN A O 1
ATOM 5495 N N . VAL A 1 705 ? -9.199 13.265 24.086 1.00 89.25 705 VAL A N 1
ATOM 5496 C CA . VAL A 1 705 ? -10.095 14.300 24.631 1.00 89.25 705 VAL A CA 1
ATOM 5497 C C . VAL A 1 705 ? -11.554 13.968 24.308 1.00 89.25 705 VAL A C 1
ATOM 5499 O O . VAL A 1 705 ? -12.373 13.918 25.223 1.00 89.25 705 VAL A O 1
ATOM 5502 N N . SER A 1 706 ? -11.861 13.669 23.040 1.00 90.00 706 SER A N 1
ATOM 5503 C CA . SER A 1 706 ? -13.197 13.248 22.581 1.00 90.00 706 SER A CA 1
ATOM 5504 C C . SER A 1 706 ? -13.724 12.035 23.365 1.00 90.00 706 SER A C 1
ATOM 5506 O O . SER A 1 706 ? -14.834 12.059 23.906 1.00 90.00 706 SER A O 1
ATOM 5508 N N . TYR A 1 707 ? -12.890 11.006 23.528 1.00 84.81 707 TYR A N 1
ATOM 5509 C CA . TYR A 1 707 ? -13.225 9.790 24.263 1.00 84.81 707 TYR A CA 1
ATOM 5510 C C . TYR A 1 707 ? -13.544 10.061 25.739 1.00 84.81 707 TYR A C 1
ATOM 5512 O O . TYR A 1 707 ? -14.562 9.588 26.244 1.00 84.81 707 TYR A O 1
ATOM 5520 N N . ASN A 1 708 ? -12.711 10.845 26.431 1.00 87.81 708 ASN A N 1
ATOM 5521 C CA . ASN A 1 708 ? -12.901 11.137 27.855 1.00 87.81 708 ASN A CA 1
ATOM 5522 C C . ASN A 1 708 ? -14.090 12.079 28.109 1.00 87.81 708 ASN A C 1
ATOM 5524 O O . ASN A 1 708 ? -14.827 11.881 29.073 1.00 87.81 708 ASN A O 1
ATOM 5528 N N . LEU A 1 709 ? -14.348 13.040 27.217 1.00 87.19 709 LEU A N 1
ATOM 5529 C CA . LEU A 1 709 ? -15.573 13.851 27.240 1.00 87.19 709 LEU A CA 1
ATOM 5530 C C . LEU A 1 709 ? -16.824 12.981 27.039 1.00 87.19 709 LEU A C 1
ATOM 5532 O O . LEU A 1 709 ? -17.799 13.106 27.776 1.00 87.19 709 LEU A O 1
ATOM 5536 N N . SER A 1 710 ? -16.774 12.034 26.101 1.00 85.00 710 SER A N 1
ATOM 5537 C CA . SER A 1 710 ? -17.860 11.071 25.871 1.00 85.00 710 SER A CA 1
ATOM 5538 C C . SER A 1 710 ? -18.047 10.100 27.044 1.00 85.00 710 SER A C 1
ATOM 5540 O O . SER A 1 710 ? -19.154 9.625 27.303 1.00 85.00 710 SER A O 1
ATOM 5542 N N . ALA A 1 711 ? -16.970 9.771 27.762 1.00 78.88 711 ALA A N 1
ATOM 5543 C CA . ALA A 1 711 ? -17.030 8.984 28.989 1.00 78.88 711 ALA A CA 1
ATOM 5544 C C . ALA A 1 711 ? -17.705 9.765 30.124 1.00 78.88 711 ALA A C 1
ATOM 5546 O O . ALA A 1 711 ? -18.532 9.186 30.820 1.00 78.88 711 ALA A O 1
ATOM 5547 N N . ALA A 1 712 ? -17.447 11.072 30.249 1.00 80.38 712 ALA A N 1
ATOM 5548 C CA . ALA A 1 712 ? -18.040 11.928 31.282 1.00 80.38 712 ALA A CA 1
ATOM 5549 C C . ALA A 1 712 ? -19.575 11.892 31.278 1.00 80.38 712 ALA A C 1
ATOM 5551 O O . ALA A 1 712 ? -20.191 11.870 32.335 1.00 80.38 712 ALA A O 1
ATOM 5552 N N . LYS A 1 713 ? -20.196 11.788 30.096 1.00 82.25 713 LYS A N 1
ATOM 5553 C CA . LYS A 1 713 ? -21.653 11.645 29.931 1.00 82.25 713 LYS A CA 1
ATOM 5554 C C . LYS A 1 713 ? -22.227 10.362 30.548 1.00 82.25 713 LYS A C 1
ATOM 5556 O O . LYS A 1 713 ? -23.405 10.316 30.882 1.00 82.25 713 LYS A O 1
ATOM 5561 N N . ARG A 1 714 ? -21.415 9.307 30.650 1.00 74.62 714 ARG A N 1
ATOM 5562 C CA . ARG A 1 714 ? -21.828 7.961 31.084 1.00 74.62 714 ARG A CA 1
ATOM 5563 C C . ARG A 1 714 ? -21.475 7.658 32.538 1.00 74.62 714 ARG A C 1
ATOM 5565 O O . ARG A 1 714 ? -21.886 6.617 33.042 1.00 74.62 714 ARG A O 1
ATOM 5572 N N . ILE A 1 715 ? -20.703 8.527 33.186 1.00 72.00 715 ILE A N 1
ATOM 5573 C CA . ILE A 1 715 ? -20.300 8.370 34.582 1.00 72.00 715 ILE A CA 1
ATOM 5574 C C . ILE A 1 715 ? -21.240 9.198 35.457 1.00 72.00 715 ILE A C 1
ATOM 5576 O O . ILE A 1 715 ? -21.490 10.371 35.185 1.00 72.00 715 ILE A O 1
ATOM 5580 N N . GLY A 1 716 ? -21.758 8.566 36.503 1.00 70.31 716 GLY A N 1
ATOM 5581 C CA . GLY A 1 716 ? -22.533 9.204 37.557 1.00 70.31 716 GLY A CA 1
ATOM 5582 C C . GLY A 1 716 ? -22.162 8.598 38.905 1.00 70.31 716 GLY A C 1
ATOM 5583 O O . GLY A 1 716 ? -21.685 7.461 38.967 1.00 70.31 716 GLY A O 1
ATOM 5584 N N . VAL A 1 717 ? -22.367 9.365 39.970 1.00 71.81 717 VAL A N 1
ATOM 5585 C CA . VAL A 1 717 ? -22.179 8.911 41.352 1.00 71.81 717 VAL A CA 1
ATOM 5586 C C . VAL A 1 717 ? -23.553 8.859 41.993 1.00 71.81 717 VAL A C 1
ATOM 5588 O O . VAL A 1 717 ? -24.270 9.852 41.948 1.00 71.81 717 VAL A O 1
ATOM 5591 N N . ASP A 1 718 ? -23.933 7.702 42.535 1.00 68.31 718 ASP A N 1
ATOM 5592 C CA . ASP A 1 718 ? -25.236 7.505 43.184 1.00 68.31 718 ASP A CA 1
ATOM 5593 C C . ASP A 1 718 ? -26.434 7.946 42.311 1.00 68.31 718 ASP A C 1
ATOM 5595 O O . ASP A 1 718 ? -27.323 8.677 42.732 1.00 68.31 718 ASP A O 1
ATOM 5599 N N . ALA A 1 719 ? -26.410 7.562 41.028 1.00 60.47 719 ALA A N 1
ATOM 5600 C CA . ALA A 1 719 ? -27.394 7.956 40.008 1.00 60.47 719 ALA A CA 1
ATOM 5601 C C . ALA A 1 719 ? -27.504 9.474 39.718 1.00 60.47 719 ALA A C 1
ATOM 5603 O O . ALA A 1 719 ? -28.381 9.888 38.958 1.00 60.47 719 ALA A O 1
ATOM 5604 N N . VAL A 1 720 ? -26.586 10.299 40.235 1.00 70.88 720 VAL A N 1
ATOM 5605 C CA . VAL A 1 720 ? -26.434 11.708 39.854 1.00 70.88 720 VAL A CA 1
ATOM 5606 C C . VAL A 1 720 ? -25.481 11.807 38.660 1.00 70.88 720 VAL A C 1
ATOM 5608 O O . VAL A 1 720 ? -24.316 11.413 38.738 1.00 70.88 720 VAL A O 1
ATOM 5611 N N . PHE A 1 721 ? -25.983 12.335 37.542 1.00 77.62 721 PHE A N 1
ATOM 5612 C CA . PHE A 1 721 ? -25.254 12.490 36.276 1.00 77.62 721 PHE A CA 1
ATOM 5613 C C . PHE A 1 721 ? -25.047 13.967 35.918 1.00 77.62 721 PHE A C 1
ATOM 5615 O O . PHE A 1 721 ? -25.603 14.867 36.547 1.00 77.62 721 PHE A O 1
ATOM 5622 N N . LEU A 1 722 ? -24.268 14.218 34.863 1.00 84.50 722 LEU A N 1
ATOM 5623 C CA . LEU A 1 722 ? -24.138 15.552 34.274 1.00 84.50 722 LEU A CA 1
ATOM 5624 C C . LEU A 1 722 ? -25.498 16.100 33.789 1.00 84.50 722 LEU A C 1
ATOM 5626 O O . LEU A 1 722 ? -26.275 15.333 33.214 1.00 84.50 722 LEU A O 1
ATOM 5630 N N . PRO A 1 723 ? -25.760 17.416 33.910 1.00 86.06 723 PRO A N 1
ATOM 5631 C CA . PRO A 1 723 ? -26.959 18.054 33.360 1.00 86.06 723 PRO A CA 1
ATOM 5632 C C . PRO A 1 723 ? -27.128 17.836 31.846 1.00 86.06 723 PRO A C 1
ATOM 5634 O O . PRO A 1 723 ? -26.148 17.851 31.095 1.00 86.06 723 PRO A O 1
ATOM 5637 N N . GLU A 1 724 ? -28.367 17.674 31.365 1.00 83.00 724 GLU A N 1
ATOM 5638 C CA . GLU A 1 724 ? -28.649 17.405 29.941 1.00 83.00 724 GLU A CA 1
ATOM 5639 C C . GLU A 1 724 ? -28.128 18.497 28.991 1.00 83.00 724 GLU A C 1
ATOM 5641 O O . GLU A 1 724 ? -27.724 18.204 27.862 1.00 83.00 724 GLU A O 1
ATOM 5646 N N . ASP A 1 725 ? -28.115 19.762 29.423 1.00 84.00 725 ASP A N 1
ATOM 5647 C CA . ASP A 1 725 ? -27.603 20.872 28.618 1.00 84.00 725 ASP A CA 1
ATOM 5648 C C . ASP A 1 725 ? -26.081 20.768 28.418 1.00 84.00 725 ASP A C 1
ATOM 5650 O O . ASP A 1 725 ? -25.582 21.016 27.316 1.00 84.00 725 ASP A O 1
ATOM 5654 N N . VAL A 1 726 ? -25.352 20.332 29.451 1.00 86.31 726 VAL A N 1
ATOM 5655 C CA . VAL A 1 726 ? -23.910 20.058 29.405 1.00 86.31 726 VAL A CA 1
ATOM 5656 C C . VAL A 1 726 ? -23.637 18.853 28.506 1.00 86.31 726 VAL A C 1
ATOM 5658 O O . VAL A 1 726 ? -22.750 18.916 27.656 1.00 86.31 726 VAL A O 1
ATOM 5661 N N . GLN A 1 727 ? -24.447 17.792 28.593 1.00 85.88 727 GLN A N 1
ATOM 5662 C CA . GLN A 1 727 ? -24.320 16.619 27.718 1.00 85.88 727 GLN A CA 1
ATOM 5663 C C . GLN A 1 727 ? -24.494 16.972 26.229 1.00 85.88 727 GLN A C 1
ATOM 5665 O O . GLN A 1 727 ? -23.682 16.553 25.405 1.00 85.88 727 GLN A O 1
ATOM 5670 N N . LYS A 1 728 ? -25.490 17.798 25.870 1.00 87.12 728 LYS A N 1
ATOM 5671 C CA . LYS A 1 728 ? -25.694 18.263 24.480 1.00 87.12 728 LYS A CA 1
ATOM 5672 C C . LYS A 1 728 ? -24.525 19.111 23.971 1.00 87.12 728 LYS A C 1
ATOM 5674 O O . LYS A 1 728 ? -24.106 18.973 22.821 1.00 87.12 728 LYS A O 1
ATOM 5679 N N . LYS A 1 729 ? -23.974 19.984 24.824 1.00 89.12 729 LYS A N 1
ATOM 5680 C CA . LYS A 1 729 ? -22.776 20.781 24.505 1.00 89.12 729 LYS A CA 1
ATOM 5681 C C . LYS A 1 729 ? -21.549 19.888 24.286 1.00 89.12 729 LYS A C 1
ATOM 5683 O O . LYS A 1 729 ? -20.748 20.190 23.401 1.00 89.12 729 LYS A O 1
ATOM 5688 N N . ILE A 1 730 ? -21.424 18.797 25.049 1.00 88.75 730 ILE A N 1
ATOM 5689 C CA . ILE A 1 730 ? -20.378 17.778 24.881 1.00 88.75 730 ILE A CA 1
ATOM 5690 C C . ILE A 1 730 ? -20.525 17.058 23.530 1.00 88.75 730 ILE A C 1
ATOM 5692 O O . ILE A 1 730 ? -19.545 16.973 22.795 1.00 88.75 730 ILE A O 1
ATOM 5696 N N . ASP A 1 731 ? -21.726 16.611 23.153 1.00 87.06 731 ASP A N 1
ATOM 5697 C CA . ASP A 1 731 ? -21.950 15.913 21.874 1.00 87.06 731 ASP A CA 1
ATOM 5698 C C . ASP A 1 731 ? -21.562 16.796 20.662 1.00 87.06 731 ASP A C 1
ATOM 5700 O O . ASP A 1 731 ? -20.877 16.353 19.734 1.00 87.06 731 ASP A O 1
ATOM 5704 N N . ASN A 1 732 ? -21.928 18.084 20.692 1.00 89.56 732 ASN A N 1
ATOM 5705 C CA . ASN A 1 732 ? -21.582 19.037 19.632 1.00 89.56 732 ASN A CA 1
ATOM 5706 C C . ASN A 1 732 ? -20.065 19.265 19.511 1.00 89.56 732 ASN A C 1
ATOM 5708 O O . ASN A 1 732 ? -19.532 19.345 18.407 1.00 89.56 732 ASN A O 1
ATOM 5712 N N . ILE A 1 733 ? -19.340 19.368 20.629 1.00 90.00 733 ILE A N 1
ATOM 5713 C CA . ILE A 1 733 ? -17.893 19.610 20.566 1.00 90.00 733 ILE A CA 1
ATOM 5714 C C . ILE A 1 733 ? -17.104 18.339 20.231 1.00 90.00 733 ILE A C 1
ATOM 5716 O O . ILE A 1 733 ? -16.119 18.420 19.503 1.00 90.00 733 ILE A O 1
ATOM 5720 N N . VAL A 1 734 ? -17.553 17.167 20.692 1.00 90.50 734 VAL A N 1
ATOM 5721 C CA . VAL A 1 734 ? -16.948 15.862 20.375 1.00 90.50 734 VAL A CA 1
ATOM 5722 C C . VAL A 1 734 ? -16.933 15.629 18.864 1.00 90.50 734 VAL A C 1
ATOM 5724 O O . VAL A 1 734 ? -15.877 15.358 18.295 1.00 90.50 734 VAL A O 1
ATOM 5727 N N . THR A 1 735 ? -18.064 15.854 18.191 1.00 87.69 735 THR A N 1
ATOM 5728 C CA . THR A 1 735 ? -18.156 15.705 16.728 1.00 87.69 735 THR A CA 1
ATOM 5729 C C . THR A 1 735 ? -17.226 16.665 15.976 1.00 87.69 735 THR A C 1
ATOM 5731 O O . THR A 1 735 ? -16.541 16.249 15.038 1.00 87.69 735 THR A O 1
ATOM 5734 N N . LYS A 1 736 ? -17.121 17.930 16.412 1.00 86.56 736 LYS A N 1
ATOM 5735 C CA . LYS A 1 736 ? -16.168 18.904 15.844 1.00 86.56 736 LYS A CA 1
ATOM 5736 C C . LYS A 1 736 ? -14.705 18.506 16.070 1.00 86.56 736 LYS A C 1
ATOM 5738 O O . LYS A 1 736 ? -13.884 18.678 15.166 1.00 86.56 736 LYS A O 1
ATOM 5743 N N . ILE A 1 737 ? -14.365 17.981 17.252 1.00 86.06 737 ILE A N 1
ATOM 5744 C CA . ILE A 1 737 ? -13.009 17.515 17.587 1.00 86.06 737 ILE A CA 1
ATOM 5745 C C . ILE A 1 737 ? -12.627 16.319 16.710 1.00 86.06 737 ILE A C 1
ATOM 5747 O O . ILE A 1 737 ? -11.533 16.313 16.142 1.00 86.06 737 ILE A O 1
ATOM 5751 N N . ASP A 1 738 ? -13.521 15.344 16.551 1.00 85.50 738 ASP A N 1
ATOM 5752 C CA . ASP A 1 738 ? -13.259 14.150 15.743 1.00 85.50 738 ASP A CA 1
ATOM 5753 C C . ASP A 1 738 ? -13.110 14.495 14.255 1.00 85.50 738 ASP A C 1
ATOM 5755 O O . ASP A 1 738 ? -12.170 14.025 13.604 1.00 85.50 738 ASP A O 1
ATOM 5759 N N . ALA A 1 739 ? -13.950 15.396 13.733 1.00 85.19 739 ALA A N 1
ATOM 5760 C CA . ALA A 1 739 ? -13.812 15.923 12.375 1.00 85.19 739 ALA A CA 1
ATOM 5761 C C . ALA A 1 739 ? -12.483 16.680 12.181 1.00 85.19 739 ALA A C 1
ATOM 5763 O O . ALA A 1 739 ? -11.785 16.483 11.182 1.00 85.19 739 ALA A O 1
ATOM 5764 N N . SER A 1 740 ? -12.082 17.500 13.155 1.00 83.56 740 SER A N 1
ATOM 5765 C CA . SER A 1 740 ? -10.809 18.237 13.125 1.00 83.56 740 SER A CA 1
ATOM 5766 C C . SER A 1 740 ? -9.593 17.301 13.193 1.00 83.56 740 SER A C 1
ATOM 5768 O O . SER A 1 740 ? -8.606 17.499 12.489 1.00 83.56 740 SER A O 1
ATOM 5770 N N . ALA A 1 741 ? -9.659 16.236 13.997 1.00 83.94 741 ALA A N 1
ATOM 5771 C CA . ALA A 1 741 ? -8.591 15.244 14.105 1.00 83.94 741 ALA A CA 1
ATOM 5772 C C . ALA A 1 741 ? -8.458 14.392 12.830 1.00 83.94 741 ALA A C 1
ATOM 5774 O O . ALA A 1 741 ? -7.342 14.069 12.410 1.00 83.94 741 ALA A O 1
ATOM 5775 N N . ALA A 1 742 ? -9.584 14.033 12.203 1.00 81.75 742 ALA A N 1
ATOM 5776 C CA . ALA A 1 742 ? -9.606 13.308 10.936 1.00 81.75 742 ALA A CA 1
ATOM 5777 C C . ALA A 1 742 ? -9.042 14.158 9.789 1.00 81.75 742 ALA A C 1
ATOM 5779 O O . ALA A 1 742 ? -8.124 13.717 9.098 1.00 81.75 742 ALA A O 1
ATOM 5780 N N . THR A 1 743 ? -9.523 15.396 9.640 1.00 81.88 743 THR A N 1
ATOM 5781 C CA . THR A 1 743 ? -9.062 16.327 8.595 1.00 81.88 743 THR A CA 1
ATOM 5782 C C . THR A 1 743 ? -7.576 16.656 8.724 1.00 81.88 743 THR A C 1
ATOM 5784 O O . THR A 1 743 ? -6.869 16.652 7.716 1.00 81.88 743 THR A O 1
ATOM 5787 N N . LEU A 1 744 ? -7.075 16.863 9.948 1.00 79.00 744 LEU A N 1
ATOM 5788 C CA . LEU A 1 744 ? -5.651 17.084 10.211 1.00 79.00 744 LEU A CA 1
ATOM 5789 C C . LEU A 1 744 ? -4.792 15.895 9.756 1.00 79.00 744 LEU A C 1
ATOM 5791 O O . LEU A 1 744 ? -3.802 16.088 9.049 1.00 79.00 744 LEU A O 1
ATOM 5795 N N . SER A 1 745 ? -5.157 14.666 10.141 1.00 82.00 745 SER A N 1
ATOM 5796 C CA . SER A 1 745 ? -4.384 13.466 9.783 1.00 82.00 745 SER A CA 1
ATOM 5797 C C . SER A 1 745 ? -4.438 13.183 8.279 1.00 82.00 745 SER A C 1
ATOM 5799 O O . SER A 1 745 ? -3.399 12.924 7.669 1.00 82.00 745 SER A O 1
ATOM 5801 N N . ASP A 1 746 ? -5.622 13.278 7.672 1.00 81.88 746 ASP A N 1
ATOM 5802 C CA . ASP A 1 746 ? -5.830 12.959 6.259 1.00 81.88 746 ASP A CA 1
ATOM 5803 C C . ASP A 1 746 ? -5.150 13.974 5.331 1.00 81.88 746 ASP A C 1
ATOM 5805 O O . ASP A 1 746 ? -4.337 13.598 4.481 1.00 81.88 746 ASP A O 1
ATOM 5809 N N . ARG A 1 747 ? -5.370 15.279 5.558 1.00 77.94 747 ARG A N 1
ATOM 5810 C CA . ARG A 1 747 ? -4.750 16.339 4.747 1.00 77.94 747 ARG A CA 1
ATOM 5811 C C . ARG A 1 747 ? -3.226 16.303 4.850 1.00 77.94 747 ARG A C 1
ATOM 5813 O O . ARG A 1 747 ? -2.549 16.411 3.829 1.00 77.94 747 ARG A O 1
ATOM 5820 N N . THR A 1 748 ? -2.685 16.079 6.052 1.00 77.06 748 THR A N 1
ATOM 5821 C CA . THR A 1 748 ? -1.232 15.953 6.255 1.00 77.06 748 THR A CA 1
ATOM 5822 C C . THR A 1 748 ? -0.679 14.756 5.481 1.00 77.06 748 THR A C 1
ATOM 5824 O O . THR A 1 748 ? 0.275 14.905 4.720 1.00 77.06 748 THR A O 1
ATOM 5827 N N . LYS A 1 749 ? -1.294 13.571 5.597 1.00 80.81 749 LYS A N 1
ATOM 5828 C CA . LYS A 1 749 ? -0.847 12.375 4.864 1.00 80.81 749 LYS A CA 1
ATOM 5829 C C . LYS A 1 749 ? -0.922 12.569 3.350 1.00 80.81 749 LYS A C 1
ATOM 5831 O O . LYS A 1 749 ? 0.029 12.220 2.657 1.00 80.81 749 LYS A O 1
ATOM 5836 N N . LYS A 1 750 ? -2.007 13.156 2.840 1.00 81.31 750 LYS A N 1
ATOM 5837 C CA . LYS A 1 750 ? -2.207 13.405 1.405 1.00 81.31 750 LYS A CA 1
ATOM 5838 C C . LYS A 1 750 ? -1.174 14.379 0.833 1.00 81.31 750 LYS A C 1
ATOM 5840 O O . LYS A 1 750 ? -0.535 14.073 -0.177 1.00 81.31 750 LYS A O 1
ATOM 5845 N N . ASN A 1 751 ? -0.971 15.520 1.493 1.00 76.75 751 ASN A N 1
ATOM 5846 C CA . ASN A 1 751 ? -0.004 16.530 1.060 1.00 76.75 751 ASN A CA 1
ATOM 5847 C C . ASN A 1 751 ? 1.424 15.968 1.090 1.00 76.75 751 ASN A C 1
ATOM 5849 O O . ASN A 1 751 ? 2.171 16.105 0.122 1.00 76.75 751 ASN A O 1
ATOM 5853 N N . LEU A 1 752 ? 1.793 15.258 2.162 1.00 79.69 752 LEU A N 1
ATOM 5854 C CA . LEU A 1 752 ? 3.138 14.702 2.298 1.00 79.69 752 LEU A CA 1
ATOM 5855 C C . LEU A 1 752 ? 3.386 13.501 1.376 1.00 79.69 752 LEU A C 1
ATOM 5857 O O . LEU A 1 752 ? 4.505 13.346 0.888 1.00 79.69 752 LEU A O 1
ATOM 5861 N N . LYS A 1 753 ? 2.360 12.695 1.070 1.00 81.81 753 LYS A N 1
ATOM 5862 C CA . LYS A 1 753 ? 2.440 11.652 0.035 1.00 81.81 753 LYS A CA 1
ATOM 5863 C C . LYS A 1 753 ? 2.743 12.268 -1.331 1.00 81.81 753 LYS A C 1
ATOM 5865 O O . LYS A 1 753 ? 3.695 11.854 -1.978 1.00 81.81 753 LYS A O 1
ATOM 5870 N N . THR A 1 754 ? 2.028 13.331 -1.700 1.00 77.56 754 THR A N 1
ATOM 5871 C CA . THR A 1 754 ? 2.248 14.050 -2.969 1.00 77.56 754 THR A CA 1
ATOM 5872 C C . THR A 1 754 ? 3.689 14.563 -3.094 1.00 77.56 754 THR A C 1
ATOM 5874 O O . THR A 1 754 ? 4.321 14.420 -4.143 1.00 77.56 754 THR A O 1
ATOM 5877 N N . ILE A 1 755 ? 4.247 15.114 -2.008 1.00 76.81 755 ILE A N 1
ATOM 5878 C CA . ILE A 1 755 ? 5.646 15.571 -1.964 1.00 76.81 755 ILE A CA 1
ATOM 5879 C C . ILE A 1 755 ? 6.612 14.388 -2.115 1.00 76.81 755 ILE A C 1
ATOM 5881 O O . ILE A 1 755 ? 7.552 14.458 -2.908 1.00 76.81 755 ILE A O 1
ATOM 5885 N N . LYS A 1 756 ? 6.377 13.285 -1.393 1.00 80.06 756 LYS A N 1
ATOM 5886 C CA . LYS A 1 756 ? 7.211 12.076 -1.464 1.00 80.06 756 LYS A CA 1
ATOM 5887 C C . LYS A 1 756 ? 7.219 11.463 -2.868 1.00 80.06 756 LYS A C 1
ATOM 5889 O O . LYS A 1 756 ? 8.287 11.112 -3.369 1.00 80.06 756 LYS A O 1
ATOM 5894 N N . ASP A 1 757 ? 6.064 11.396 -3.519 1.00 78.38 757 ASP A N 1
ATOM 5895 C CA . ASP A 1 757 ? 5.917 10.863 -4.877 1.00 78.38 757 ASP A CA 1
ATOM 5896 C C . ASP A 1 757 ? 6.623 11.759 -5.908 1.00 78.38 757 ASP A C 1
ATOM 5898 O O . ASP A 1 757 ? 7.329 11.270 -6.796 1.00 78.38 757 ASP A O 1
ATOM 5902 N N . SER A 1 758 ? 6.531 13.082 -5.737 1.00 76.56 758 SER A N 1
ATOM 5903 C CA . SER A 1 758 ? 7.242 14.059 -6.574 1.00 76.56 758 SER A CA 1
ATOM 5904 C C . SER A 1 758 ? 8.766 13.928 -6.440 1.00 76.56 758 SER A C 1
ATOM 5906 O O . SER A 1 758 ? 9.484 13.915 -7.443 1.00 76.56 758 SER A O 1
ATOM 5908 N N . LEU A 1 759 ? 9.275 13.756 -5.213 1.00 77.94 759 LEU A N 1
ATOM 5909 C CA . LEU A 1 759 ? 10.700 13.521 -4.946 1.00 77.94 759 LEU A CA 1
ATOM 5910 C C . LEU A 1 759 ? 11.190 12.193 -5.545 1.00 77.94 759 LEU A C 1
ATOM 5912 O O . LEU A 1 759 ? 12.259 12.143 -6.155 1.00 77.94 759 LEU A O 1
ATOM 5916 N N . ASN A 1 760 ? 10.398 11.124 -5.428 1.00 79.19 760 ASN A N 1
ATOM 5917 C CA . ASN A 1 760 ? 10.714 9.828 -6.033 1.00 79.19 760 ASN A CA 1
ATOM 5918 C C . ASN A 1 760 ? 10.760 9.905 -7.564 1.00 79.19 760 ASN A C 1
ATOM 5920 O O . ASN A 1 760 ? 11.673 9.358 -8.182 1.00 79.19 760 ASN A O 1
ATOM 5924 N N . THR A 1 761 ? 9.826 10.635 -8.173 1.00 78.00 761 THR A N 1
ATOM 5925 C CA . THR A 1 761 ? 9.798 10.857 -9.625 1.00 78.00 761 THR A CA 1
ATOM 5926 C C . THR A 1 761 ? 11.058 11.589 -10.092 1.00 78.00 761 THR A C 1
ATOM 5928 O O . THR A 1 761 ? 11.735 11.132 -11.015 1.00 78.00 761 THR A O 1
ATOM 5931 N N . MET A 1 762 ? 11.441 12.671 -9.402 1.00 75.12 762 MET A N 1
ATOM 5932 C CA . MET A 1 762 ? 12.679 13.411 -9.685 1.00 75.12 762 MET A CA 1
ATOM 5933 C C . MET A 1 762 ? 13.930 12.529 -9.562 1.00 75.12 762 MET A C 1
ATOM 5935 O O . MET A 1 762 ? 14.834 12.616 -10.396 1.00 75.12 762 MET A O 1
ATOM 5939 N N . ARG A 1 763 ? 13.976 11.635 -8.566 1.00 80.12 763 ARG A N 1
ATOM 5940 C CA . ARG A 1 763 ? 15.075 10.675 -8.383 1.00 80.12 763 ARG A CA 1
ATOM 5941 C C . ARG A 1 763 ? 15.185 9.699 -9.554 1.00 80.12 763 ARG A C 1
ATOM 5943 O O . ARG A 1 763 ? 16.289 9.460 -10.037 1.00 80.12 763 ARG A O 1
ATOM 5950 N N . ILE A 1 764 ? 14.067 9.135 -10.010 1.00 76.44 764 ILE A N 1
ATOM 5951 C CA . ILE A 1 764 ? 14.051 8.184 -11.132 1.00 76.44 764 ILE A CA 1
ATOM 5952 C C . ILE A 1 764 ? 14.536 8.868 -12.415 1.00 76.44 764 ILE A C 1
ATOM 5954 O O . ILE A 1 764 ? 15.394 8.325 -13.113 1.00 76.44 764 ILE A O 1
ATOM 5958 N N . LEU A 1 765 ? 14.047 10.082 -12.696 1.00 79.69 765 LEU A N 1
ATOM 5959 C CA . LEU A 1 765 ? 14.492 10.872 -13.848 1.00 79.69 765 LEU A CA 1
ATOM 5960 C C . LEU A 1 765 ? 16.001 11.144 -13.803 1.00 79.69 765 LEU A C 1
ATOM 5962 O O . LEU A 1 765 ? 16.686 10.974 -14.812 1.00 79.69 765 LEU A O 1
ATOM 5966 N N . LEU A 1 766 ? 16.534 11.495 -12.629 1.00 81.56 766 LEU A N 1
ATOM 5967 C CA . LEU A 1 766 ? 17.963 11.733 -12.449 1.00 81.56 766 LEU A CA 1
ATOM 5968 C C . LEU A 1 766 ? 18.803 10.461 -12.639 1.00 81.56 766 LEU A C 1
ATOM 5970 O O . LEU A 1 766 ? 19.812 10.510 -13.340 1.00 81.56 766 LEU A O 1
ATOM 5974 N N . ILE A 1 767 ? 18.402 9.328 -12.050 1.00 77.12 767 ILE A N 1
ATOM 5975 C CA . ILE A 1 767 ? 19.128 8.052 -12.187 1.00 77.12 767 ILE A CA 1
ATOM 5976 C C . ILE A 1 767 ? 19.192 7.636 -13.657 1.00 77.12 767 ILE A C 1
ATOM 5978 O O . ILE A 1 767 ? 20.271 7.310 -14.150 1.00 77.12 767 ILE A O 1
ATOM 5982 N N . ASN A 1 768 ? 18.066 7.704 -14.370 1.00 76.25 768 ASN A N 1
ATOM 5983 C CA . ASN A 1 768 ? 18.003 7.338 -15.783 1.00 76.25 768 ASN A CA 1
ATOM 5984 C C . ASN A 1 768 ? 18.856 8.267 -16.657 1.00 76.25 768 ASN A C 1
ATOM 5986 O O . ASN A 1 768 ? 19.580 7.793 -17.532 1.00 76.25 768 ASN A O 1
ATOM 5990 N N . LEU A 1 769 ? 18.827 9.578 -16.394 1.00 83.00 769 LEU A N 1
ATOM 5991 C CA . LEU A 1 769 ? 19.648 10.546 -17.120 1.00 83.00 769 LEU A CA 1
ATOM 5992 C C . LEU A 1 769 ? 21.146 10.296 -16.897 1.00 83.00 769 LEU A C 1
ATOM 5994 O O . LEU A 1 769 ? 21.920 10.282 -17.853 1.00 83.00 769 LEU A O 1
ATOM 5998 N N . VAL A 1 770 ? 21.565 10.064 -15.650 1.00 79.12 770 VAL A N 1
ATOM 5999 C CA . VAL A 1 770 ? 22.977 9.816 -15.333 1.00 79.12 770 VAL A CA 1
ATOM 6000 C C . VAL A 1 770 ? 23.444 8.458 -15.861 1.00 79.12 770 VAL 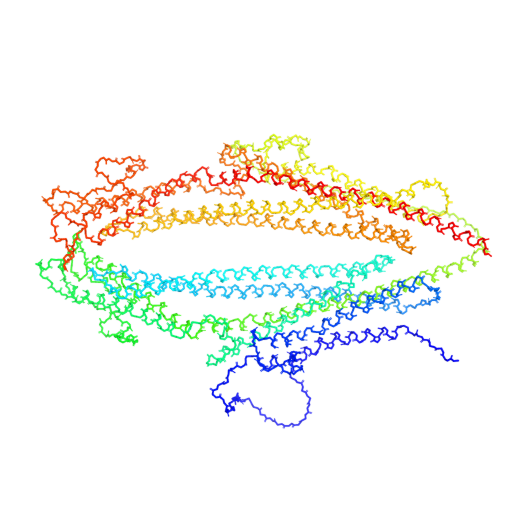A C 1
ATOM 6002 O O . VAL A 1 770 ? 24.545 8.371 -16.401 1.00 79.12 770 VAL A O 1
ATOM 6005 N N . ALA A 1 771 ? 22.607 7.421 -15.802 1.00 73.75 771 ALA A N 1
ATOM 6006 C CA . ALA A 1 771 ? 22.906 6.125 -16.409 1.00 73.75 771 ALA A CA 1
ATOM 6007 C C . ALA A 1 771 ? 23.111 6.244 -17.930 1.00 73.75 771 ALA A C 1
ATOM 6009 O O . ALA A 1 771 ? 24.084 5.709 -18.463 1.00 73.75 771 ALA A O 1
ATOM 6010 N N . ALA A 1 772 ? 22.259 7.012 -18.620 1.00 76.25 772 ALA A N 1
ATOM 6011 C CA . ALA A 1 772 ? 22.412 7.287 -20.048 1.00 76.25 772 ALA A CA 1
ATOM 6012 C C . ALA A 1 772 ? 23.710 8.054 -20.359 1.00 76.25 772 ALA A C 1
ATOM 6014 O O . ALA A 1 772 ? 24.407 7.729 -21.321 1.00 76.25 772 ALA A O 1
ATOM 6015 N N . MET A 1 773 ? 24.073 9.032 -19.524 1.00 81.62 773 MET A N 1
ATOM 6016 C CA . MET A 1 773 ? 25.325 9.785 -19.651 1.00 81.62 773 MET A CA 1
ATOM 6017 C C . MET A 1 773 ? 26.574 8.911 -19.446 1.00 81.62 773 MET A C 1
ATOM 6019 O O . MET A 1 773 ? 27.531 9.022 -20.212 1.00 81.62 773 MET A O 1
ATOM 6023 N N . ILE A 1 774 ? 26.564 8.012 -18.457 1.00 75.81 774 ILE A N 1
ATOM 6024 C CA . ILE A 1 774 ? 27.666 7.064 -18.208 1.00 75.81 774 ILE A CA 1
ATOM 6025 C C . ILE A 1 774 ? 27.803 6.088 -19.366 1.00 75.81 774 ILE A C 1
ATOM 6027 O O . ILE A 1 774 ? 28.907 5.854 -19.855 1.00 75.81 774 ILE A O 1
ATOM 6031 N N . PHE A 1 775 ? 26.684 5.543 -19.833 1.00 74.81 775 PHE A N 1
ATOM 6032 C CA . PHE A 1 775 ? 26.677 4.638 -20.970 1.00 74.81 775 PHE A CA 1
ATOM 6033 C C . PHE A 1 775 ? 27.261 5.310 -22.221 1.00 74.81 775 PHE A C 1
ATOM 6035 O O . PHE A 1 775 ? 28.106 4.728 -22.900 1.00 74.81 775 PHE A O 1
ATOM 6042 N N . LEU A 1 776 ? 26.906 6.574 -22.473 1.00 80.56 776 LEU A N 1
ATOM 6043 C CA . LEU A 1 776 ? 27.482 7.366 -23.558 1.00 80.56 776 LEU A CA 1
ATOM 6044 C C . LEU A 1 776 ? 28.995 7.598 -23.387 1.00 80.56 776 LEU A C 1
ATOM 6046 O O . LEU A 1 776 ? 29.742 7.479 -24.358 1.00 80.56 776 LEU A O 1
ATOM 6050 N N . ALA A 1 777 ? 29.458 7.881 -22.166 1.00 78.56 777 ALA A N 1
ATOM 6051 C CA . ALA A 1 777 ? 30.882 8.025 -21.854 1.00 78.56 777 ALA A CA 1
ATOM 6052 C C . ALA A 1 777 ? 31.676 6.742 -22.126 1.00 78.56 777 ALA A C 1
ATOM 6054 O O . ALA A 1 777 ? 32.721 6.789 -22.779 1.00 78.56 777 ALA A O 1
ATOM 6055 N N . LEU A 1 778 ? 31.154 5.592 -21.693 1.00 76.38 778 LEU A N 1
ATOM 6056 C CA . LEU A 1 778 ? 31.769 4.285 -21.932 1.00 76.38 778 LEU A CA 1
ATOM 6057 C C . LEU A 1 778 ? 31.814 3.944 -23.427 1.00 76.38 778 LEU A C 1
ATOM 6059 O O . LEU A 1 778 ? 32.840 3.469 -23.913 1.00 76.38 778 LEU A O 1
ATOM 6063 N N . LEU A 1 779 ? 30.749 4.251 -24.175 1.00 76.00 779 LEU A N 1
ATOM 6064 C CA . LEU A 1 779 ? 30.722 4.087 -25.630 1.00 76.00 779 LEU A CA 1
ATOM 6065 C C . LEU A 1 779 ? 31.746 4.985 -26.338 1.00 76.00 779 LEU A C 1
ATOM 6067 O O . LEU A 1 779 ? 32.399 4.533 -27.278 1.00 76.00 779 LEU A O 1
ATOM 6071 N N . GLY A 1 780 ? 31.924 6.228 -25.881 1.00 72.38 780 GLY A N 1
ATOM 6072 C CA . GLY A 1 780 ? 32.943 7.141 -26.404 1.00 72.38 780 GLY A CA 1
ATOM 6073 C C . GLY A 1 780 ? 34.370 6.641 -26.161 1.00 72.38 780 GLY A C 1
ATOM 6074 O O . GLY A 1 780 ? 35.187 6.628 -27.081 1.00 72.38 780 GLY A O 1
ATOM 6075 N N . ILE A 1 781 ? 34.662 6.139 -24.956 1.00 74.44 781 ILE A N 1
ATOM 6076 C CA . ILE A 1 781 ? 35.962 5.529 -24.622 1.00 74.44 781 ILE A CA 1
ATOM 6077 C C . ILE A 1 781 ? 36.208 4.281 -25.481 1.00 74.44 781 ILE A C 1
ATOM 6079 O O . ILE A 1 781 ? 37.274 4.137 -26.082 1.00 74.44 781 ILE A O 1
ATOM 6083 N N . PHE A 1 782 ? 35.207 3.406 -25.601 1.00 70.81 782 PHE A N 1
ATOM 6084 C CA . PHE A 1 782 ? 35.279 2.207 -26.435 1.00 70.81 782 PHE A CA 1
ATOM 6085 C C . PHE A 1 782 ? 35.536 2.540 -27.915 1.00 70.81 782 PHE A C 1
ATOM 6087 O O . PHE A 1 782 ? 36.349 1.879 -28.572 1.00 70.81 782 PHE A O 1
ATOM 6094 N N . ALA A 1 783 ? 34.911 3.604 -28.431 1.00 67.88 783 ALA A N 1
ATOM 6095 C CA . ALA A 1 783 ? 35.131 4.103 -29.789 1.00 67.88 783 ALA A CA 1
ATOM 6096 C C . ALA A 1 783 ? 36.571 4.598 -30.019 1.00 67.88 783 ALA A C 1
ATOM 6098 O O . ALA A 1 783 ? 37.114 4.423 -31.111 1.00 67.88 783 ALA A O 1
ATOM 6099 N N . CYS A 1 784 ? 37.202 5.195 -29.002 1.00 65.88 784 CYS A N 1
ATOM 6100 C CA . CYS A 1 784 ? 38.590 5.660 -29.068 1.00 65.88 784 CYS A CA 1
ATOM 6101 C C . CYS A 1 784 ? 39.611 4.508 -28.988 1.00 65.88 784 CYS A C 1
ATOM 6103 O O . CYS A 1 784 ? 40.624 4.536 -29.694 1.00 65.88 784 CYS A O 1
ATOM 6105 N N . LEU A 1 785 ? 39.342 3.490 -28.160 1.00 65.31 785 LEU A N 1
ATOM 6106 C CA . LEU A 1 785 ? 40.242 2.349 -27.935 1.00 65.31 785 LEU A CA 1
ATOM 6107 C C . LEU A 1 785 ? 40.248 1.344 -29.097 1.00 65.31 785 LEU A C 1
ATOM 6109 O O . LEU A 1 785 ? 41.280 0.744 -29.400 1.00 65.31 785 LEU A O 1
ATOM 6113 N N . THR A 1 786 ? 39.120 1.155 -29.783 1.00 59.47 786 THR A N 1
ATOM 6114 C CA . THR A 1 786 ? 39.005 0.125 -30.822 1.00 59.47 786 THR A CA 1
ATOM 6115 C C . THR A 1 786 ? 39.446 0.633 -32.202 1.00 59.47 786 THR A C 1
ATOM 6117 O O . THR A 1 786 ? 38.883 1.564 -32.777 1.00 59.47 786 THR A O 1
ATOM 6120 N N . ARG A 1 787 ? 40.458 -0.030 -32.791 1.00 52.09 787 ARG A N 1
ATOM 6121 C CA . ARG A 1 787 ? 41.120 0.358 -34.062 1.00 52.09 787 ARG A CA 1
ATOM 6122 C C . ARG A 1 787 ? 40.177 0.445 -35.272 1.00 52.09 787 ARG A C 1
ATOM 6124 O O . ARG A 1 787 ? 40.507 1.111 -36.244 1.00 52.09 787 ARG A O 1
ATOM 6131 N N . LYS A 1 788 ? 39.011 -0.204 -35.193 1.00 47.50 788 LYS A N 1
ATOM 6132 C CA . LYS A 1 788 ? 38.061 -0.398 -36.295 1.00 47.50 788 LYS A CA 1
ATOM 6133 C C . LYS A 1 788 ? 36.793 0.472 -36.216 1.00 47.50 788 LYS A C 1
ATOM 6135 O O . LYS A 1 788 ? 36.158 0.710 -37.239 1.00 47.50 788 LYS A O 1
ATOM 6140 N N . TYR A 1 789 ? 36.420 0.961 -35.030 1.00 46.00 789 TYR A N 1
ATOM 6141 C CA . TYR A 1 789 ? 35.169 1.707 -34.807 1.00 46.00 789 TYR A CA 1
ATOM 6142 C C . TYR A 1 789 ? 35.341 3.230 -34.757 1.00 46.00 789 TYR A C 1
ATOM 6144 O O . TYR A 1 789 ? 34.355 3.952 -34.605 1.00 46.00 789 TYR A O 1
ATOM 6152 N N . SER A 1 790 ? 36.556 3.731 -34.997 1.00 51.12 790 SER A N 1
ATOM 6153 C CA . SER A 1 790 ? 36.852 5.154 -35.221 1.00 51.12 790 SER A CA 1
ATOM 6154 C C . SER A 1 790 ? 36.344 5.643 -36.594 1.00 51.12 790 SER A C 1
ATOM 6156 O O . SER A 1 790 ? 37.039 6.304 -37.357 1.00 51.12 790 SER A O 1
ATOM 6158 N N . ASN A 1 791 ? 35.110 5.281 -36.948 1.00 58.81 791 ASN A N 1
ATOM 6159 C CA . ASN A 1 791 ? 34.394 5.879 -38.063 1.00 58.81 791 ASN A CA 1
ATOM 6160 C C . ASN A 1 791 ? 33.836 7.222 -37.590 1.00 58.81 791 ASN A C 1
ATOM 6162 O O . ASN A 1 791 ? 33.050 7.259 -36.642 1.00 58.81 791 ASN A O 1
ATOM 6166 N N . ILE A 1 792 ? 34.176 8.309 -38.289 1.00 62.97 792 ILE A N 1
ATOM 6167 C CA . ILE A 1 792 ? 33.671 9.666 -38.008 1.00 62.97 792 ILE A CA 1
ATOM 6168 C C . ILE A 1 792 ? 32.146 9.670 -37.813 1.00 62.97 792 ILE A C 1
ATOM 6170 O O . ILE A 1 792 ? 31.646 10.298 -36.890 1.00 62.97 792 ILE A O 1
ATOM 6174 N N . SER A 1 793 ? 31.399 8.892 -38.604 1.00 62.72 793 SER A N 1
ATOM 6175 C CA . SER A 1 793 ? 29.934 8.804 -38.498 1.00 62.72 793 SER A CA 1
ATOM 6176 C C . SER A 1 793 ? 29.423 8.235 -37.164 1.00 62.72 793 SER A C 1
ATOM 6178 O O . SER A 1 793 ? 28.355 8.645 -36.705 1.00 62.72 793 SER A O 1
ATOM 6180 N N . PHE A 1 794 ? 30.143 7.294 -36.545 1.00 64.81 794 PHE A N 1
ATOM 6181 C CA . PHE A 1 794 ? 29.761 6.707 -35.255 1.00 64.81 794 PHE A CA 1
ATOM 6182 C C . PHE A 1 794 ? 30.029 7.696 -34.117 1.00 64.81 794 PHE A C 1
ATOM 6184 O O . PHE A 1 794 ? 29.149 7.946 -33.296 1.00 64.81 794 PHE A O 1
ATOM 6191 N N . VAL A 1 795 ? 31.193 8.351 -34.146 1.00 70.31 795 VAL A N 1
ATOM 6192 C CA . VAL A 1 795 ? 31.551 9.404 -33.185 1.00 70.31 795 VAL A CA 1
ATOM 6193 C C . VAL A 1 795 ? 30.602 10.601 -33.304 1.00 70.31 795 VAL A C 1
ATOM 6195 O O . VAL A 1 795 ? 30.120 11.084 -32.287 1.00 70.31 795 VAL A O 1
ATOM 6198 N N . CYS A 1 796 ? 30.220 11.017 -34.517 1.00 70.25 796 CYS A N 1
ATOM 6199 C CA . CYS A 1 796 ? 29.202 12.056 -34.713 1.00 70.25 796 CYS A CA 1
ATOM 6200 C C . CYS A 1 796 ? 27.841 11.672 -34.109 1.00 70.25 796 CYS A C 1
ATOM 6202 O O . CYS A 1 796 ? 27.171 12.522 -33.533 1.00 70.25 796 CYS A O 1
ATOM 6204 N N . SER A 1 797 ? 27.442 10.398 -34.186 1.00 71.75 797 SER A N 1
ATOM 6205 C CA . SER A 1 797 ? 26.184 9.930 -33.585 1.00 71.75 797 SER A CA 1
ATOM 6206 C C . SER A 1 797 ? 26.238 9.970 -32.052 1.00 71.75 797 SER A C 1
ATOM 6208 O O . SER A 1 797 ? 25.287 10.428 -31.421 1.00 71.75 797 SER A O 1
ATOM 6210 N N . LEU A 1 798 ? 27.367 9.573 -31.450 1.00 75.56 798 LEU A N 1
ATOM 6211 C CA . LEU A 1 798 ? 27.601 9.710 -30.005 1.00 75.56 798 LEU A CA 1
ATOM 6212 C C . LEU A 1 798 ? 27.608 11.180 -29.566 1.00 75.56 798 LEU A C 1
ATOM 6214 O O . LEU A 1 798 ? 27.075 11.507 -28.510 1.00 75.56 798 LEU A O 1
ATOM 6218 N N . VAL A 1 799 ? 28.144 12.081 -30.393 1.00 77.62 799 VAL A N 1
ATOM 6219 C CA . VAL A 1 799 ? 28.123 13.522 -30.115 1.00 77.62 799 VAL A CA 1
ATOM 6220 C C . VAL A 1 799 ? 26.690 14.082 -30.161 1.00 77.62 799 VAL A C 1
ATOM 6222 O O . VAL A 1 799 ? 26.323 14.882 -29.306 1.00 77.62 799 VAL A O 1
ATOM 6225 N N . ILE A 1 800 ? 25.838 13.627 -31.087 1.00 78.75 800 ILE A N 1
ATOM 6226 C CA . ILE A 1 800 ? 24.425 14.054 -31.151 1.00 78.75 800 ILE A CA 1
ATOM 6227 C C . ILE A 1 800 ? 23.648 13.583 -29.913 1.00 78.75 800 ILE A C 1
ATOM 6229 O O . ILE A 1 800 ? 22.949 14.377 -29.283 1.00 78.75 800 ILE A O 1
ATOM 6233 N N . VAL A 1 801 ? 23.779 12.308 -29.533 1.00 80.25 801 VAL A N 1
ATOM 6234 C CA . VAL A 1 801 ? 23.085 11.764 -28.351 1.00 80.25 801 VAL A CA 1
ATOM 6235 C C . VAL A 1 801 ? 23.608 12.415 -27.069 1.00 80.25 801 VAL A C 1
ATOM 6237 O O . VAL A 1 801 ? 22.817 12.816 -26.217 1.00 80.25 801 VAL A O 1
ATOM 6240 N N . GLY A 1 802 ? 24.927 12.598 -26.955 1.00 83.31 802 GLY A N 1
ATOM 6241 C CA . GLY A 1 802 ? 25.544 13.285 -25.823 1.00 83.31 802 GLY A CA 1
ATOM 6242 C C . GLY A 1 802 ? 25.064 14.724 -25.682 1.00 83.31 802 GLY A C 1
ATOM 6243 O O . GLY A 1 802 ? 24.825 15.187 -24.573 1.00 83.31 802 GLY A O 1
ATOM 6244 N N . TRP A 1 803 ? 24.822 15.410 -26.798 1.00 82.62 803 TRP A N 1
ATOM 6245 C CA . TRP A 1 803 ? 24.294 16.766 -26.788 1.00 82.62 803 TRP A CA 1
ATOM 6246 C C . TRP A 1 803 ? 22.867 16.834 -26.227 1.00 82.62 803 TRP A C 1
ATOM 6248 O O . TRP A 1 803 ? 22.615 17.659 -25.349 1.00 82.62 803 TRP A O 1
ATOM 6258 N N . ILE A 1 804 ? 21.965 15.932 -26.639 1.00 84.12 804 ILE A N 1
ATOM 6259 C CA . ILE A 1 804 ? 20.603 15.863 -26.077 1.00 84.12 804 ILE A CA 1
ATOM 6260 C C . ILE A 1 804 ? 20.681 15.631 -24.562 1.00 84.12 804 ILE A C 1
ATOM 6262 O O . ILE A 1 804 ? 20.067 16.365 -23.789 1.00 84.12 804 ILE A O 1
ATOM 6266 N N . LEU A 1 805 ? 21.494 14.667 -24.122 1.00 86.31 805 LEU A N 1
ATOM 6267 C CA . LEU A 1 805 ? 21.644 14.345 -22.701 1.00 86.31 805 LEU A CA 1
ATOM 6268 C C . LEU A 1 805 ? 22.217 15.515 -21.887 1.00 86.31 805 LEU A C 1
ATOM 6270 O O . LEU A 1 805 ? 21.718 15.796 -20.801 1.00 86.31 805 LEU A O 1
ATOM 6274 N N . VAL A 1 806 ? 23.201 16.244 -22.422 1.00 88.31 806 VAL A N 1
ATOM 6275 C CA . VAL A 1 806 ? 23.778 17.433 -21.774 1.00 88.31 806 VAL A CA 1
ATOM 6276 C C . VAL A 1 806 ? 22.761 18.577 -21.690 1.00 88.31 806 VAL A C 1
ATOM 6278 O O . VAL A 1 806 ? 22.672 19.235 -20.655 1.00 88.31 806 VAL A O 1
ATOM 6281 N N . THR A 1 807 ? 21.953 18.811 -22.731 1.00 86.56 807 THR A N 1
ATOM 6282 C CA . THR A 1 807 ? 20.892 19.837 -22.667 1.00 86.56 807 THR A CA 1
ATOM 6283 C C . THR A 1 807 ? 19.848 19.504 -21.601 1.00 86.56 807 THR A C 1
ATOM 6285 O O . THR A 1 807 ? 19.489 20.373 -20.806 1.00 86.56 807 THR A O 1
ATOM 6288 N N . LEU A 1 808 ? 19.431 18.236 -21.511 1.00 87.88 808 LEU A N 1
ATOM 6289 C CA . LEU A 1 808 ? 18.539 17.753 -20.456 1.00 87.88 808 LEU A CA 1
ATOM 6290 C C . LEU A 1 808 ? 19.179 17.879 -19.065 1.00 87.88 808 LEU A C 1
ATOM 6292 O O . LEU A 1 808 ? 18.501 18.272 -18.118 1.00 87.88 808 LEU A O 1
ATOM 6296 N N . ALA A 1 809 ? 20.483 17.616 -18.939 1.00 88.75 809 ALA A N 1
ATOM 6297 C CA . ALA A 1 809 ? 21.215 17.767 -17.684 1.00 88.75 809 ALA A CA 1
ATOM 6298 C C . ALA A 1 809 ? 21.307 19.229 -17.221 1.00 88.75 809 ALA A C 1
ATOM 6300 O O . ALA A 1 809 ? 21.113 19.493 -16.036 1.00 88.75 809 ALA A O 1
ATOM 6301 N N . PHE A 1 810 ? 21.505 20.195 -18.126 1.00 89.00 810 PHE A N 1
ATOM 6302 C CA . PHE A 1 810 ? 21.469 21.620 -17.772 1.00 89.00 810 PHE A CA 1
ATOM 6303 C C . PHE A 1 810 ? 20.068 22.098 -17.367 1.00 89.00 810 PHE A C 1
ATOM 6305 O O . PHE A 1 810 ? 19.941 22.851 -16.400 1.00 89.00 810 PHE A O 1
ATOM 6312 N N . ILE A 1 811 ? 19.012 21.624 -18.038 1.00 88.69 811 ILE A N 1
ATOM 6313 C CA . ILE A 1 811 ? 17.622 21.904 -17.638 1.00 88.69 811 ILE A CA 1
ATOM 6314 C C . ILE A 1 811 ? 17.357 21.357 -16.228 1.00 88.69 811 ILE A C 1
ATOM 6316 O O . ILE A 1 811 ? 16.841 22.071 -15.366 1.00 88.69 811 ILE A O 1
ATOM 6320 N N . LEU A 1 812 ? 17.767 20.113 -15.966 1.00 87.94 812 LEU A N 1
ATOM 6321 C CA . LEU A 1 812 ? 17.604 19.474 -14.663 1.00 87.94 812 LEU A CA 1
ATOM 6322 C C . LEU A 1 812 ? 18.453 20.158 -13.575 1.00 87.94 812 LEU A C 1
ATOM 6324 O O . LEU A 1 812 ? 18.007 20.289 -12.438 1.00 87.94 812 LEU A O 1
ATOM 6328 N N . CYS A 1 813 ? 19.636 20.671 -13.925 1.00 89.88 813 CYS A N 1
ATOM 6329 C CA . CYS A 1 813 ? 20.462 21.490 -13.038 1.00 89.88 813 CYS A CA 1
ATOM 6330 C C . CYS A 1 813 ? 19.717 22.765 -12.617 1.00 89.88 813 CYS A C 1
ATOM 6332 O O . CYS A 1 813 ? 19.649 23.069 -11.428 1.00 89.88 813 CYS A O 1
ATOM 6334 N N . GLY A 1 814 ? 19.074 23.452 -13.568 1.00 88.56 814 GLY A N 1
ATOM 6335 C CA . GLY A 1 814 ? 18.188 24.581 -13.283 1.00 88.56 814 GLY A CA 1
ATOM 6336 C C . GLY A 1 814 ? 17.047 24.212 -12.328 1.00 88.56 814 GLY A C 1
ATOM 6337 O O . GLY A 1 814 ? 16.813 24.924 -11.353 1.00 88.56 814 GLY A O 1
ATOM 6338 N N . ALA A 1 815 ? 16.395 23.065 -12.539 1.00 88.25 815 ALA A N 1
ATOM 6339 C CA . ALA A 1 815 ? 15.333 22.580 -11.654 1.00 88.25 815 ALA A CA 1
ATOM 6340 C C . ALA A 1 815 ? 15.827 22.305 -10.218 1.00 88.25 815 ALA A C 1
ATOM 6342 O O . ALA A 1 815 ? 15.155 22.671 -9.253 1.00 88.25 815 ALA A O 1
ATOM 6343 N N . PHE A 1 816 ? 17.019 21.722 -10.046 1.00 88.88 816 PHE A N 1
ATOM 6344 C CA . PHE A 1 816 ? 17.603 21.509 -8.716 1.00 88.88 816 PHE A CA 1
ATOM 6345 C C . PHE A 1 816 ? 18.066 22.810 -8.039 1.00 88.88 816 PHE A C 1
ATOM 6347 O O . PHE A 1 816 ? 18.020 22.890 -6.813 1.00 88.88 816 PHE A O 1
ATOM 6354 N N . VAL A 1 817 ? 18.443 23.847 -8.798 1.00 90.38 817 VAL A N 1
ATOM 6355 C CA . VAL A 1 817 ? 18.705 25.191 -8.245 1.00 90.38 817 VAL A CA 1
ATOM 6356 C C . VAL A 1 817 ? 17.419 25.851 -7.743 1.00 90.38 817 VAL A C 1
ATOM 6358 O O . VAL A 1 817 ? 17.412 26.420 -6.651 1.00 90.38 817 VAL A O 1
ATOM 6361 N N . VAL A 1 818 ? 16.316 25.732 -8.489 1.00 89.44 818 VAL A N 1
ATOM 6362 C CA . VAL A 1 818 ? 14.985 26.176 -8.030 1.00 89.44 818 VAL A CA 1
ATOM 6363 C C . VAL A 1 818 ? 14.614 25.468 -6.732 1.00 89.44 818 VAL A C 1
ATOM 6365 O O . VAL A 1 818 ? 14.227 26.127 -5.769 1.00 89.44 818 VAL A O 1
ATOM 6368 N N . LEU A 1 819 ? 14.799 24.145 -6.677 1.00 87.88 819 LEU A N 1
ATOM 6369 C CA . LEU A 1 819 ? 14.528 23.347 -5.483 1.00 87.88 819 LEU A CA 1
ATOM 6370 C C . LEU A 1 819 ? 15.387 23.788 -4.290 1.00 87.88 819 LEU A C 1
ATOM 6372 O O . LEU A 1 819 ? 14.860 23.977 -3.199 1.00 87.88 819 LEU A O 1
ATOM 6376 N N . HIS A 1 820 ? 16.688 23.994 -4.491 1.00 89.44 820 HIS A N 1
ATOM 6377 C CA . HIS A 1 820 ? 17.601 24.469 -3.452 1.00 89.44 820 HIS A CA 1
ATOM 6378 C C . HIS A 1 820 ? 17.167 25.827 -2.876 1.00 89.44 820 HIS A C 1
ATOM 6380 O O . HIS A 1 820 ? 17.073 25.985 -1.658 1.00 89.44 820 HIS A O 1
ATOM 6386 N N . ASN A 1 821 ? 16.828 26.788 -3.743 1.00 88.69 821 ASN A N 1
ATOM 6387 C CA . ASN A 1 821 ? 16.355 28.105 -3.316 1.00 88.69 821 ASN A CA 1
ATOM 6388 C C . ASN A 1 821 ? 15.004 28.026 -2.594 1.00 88.69 821 ASN A C 1
ATOM 6390 O O . ASN A 1 821 ? 14.842 28.662 -1.556 1.00 88.69 821 ASN A O 1
ATOM 6394 N N . ALA A 1 822 ? 14.068 27.209 -3.085 1.00 88.06 822 ALA A N 1
ATOM 6395 C CA . ALA A 1 822 ? 12.771 27.002 -2.443 1.00 88.06 822 ALA A CA 1
ATOM 6396 C C . ALA A 1 822 ? 12.903 26.368 -1.045 1.00 88.06 822 ALA A C 1
ATOM 6398 O O . ALA A 1 822 ? 12.207 26.776 -0.117 1.00 88.06 822 ALA A O 1
ATOM 6399 N N . ILE A 1 823 ? 13.825 25.412 -0.873 1.00 86.38 823 ILE A N 1
ATOM 6400 C CA . ILE A 1 823 ? 14.138 24.798 0.427 1.00 86.38 823 ILE A CA 1
ATOM 6401 C C . ILE A 1 823 ? 14.727 25.832 1.383 1.00 86.38 823 ILE A C 1
ATOM 6403 O O . ILE A 1 823 ? 14.273 25.938 2.519 1.00 86.38 823 ILE A O 1
ATOM 6407 N N . GLY A 1 824 ? 15.707 26.614 0.925 1.00 86.62 824 GLY A N 1
ATOM 6408 C CA . GLY A 1 824 ? 16.306 27.671 1.735 1.00 86.62 824 GLY A CA 1
ATOM 6409 C C . GLY A 1 824 ? 15.286 28.730 2.160 1.00 86.62 824 GLY A C 1
ATOM 6410 O O . GLY A 1 824 ? 15.280 29.156 3.314 1.00 86.62 824 GLY A O 1
ATOM 6411 N N . ASP A 1 825 ? 14.379 29.114 1.258 1.00 88.81 825 ASP A N 1
ATOM 6412 C CA . ASP A 1 825 ? 13.301 30.056 1.568 1.00 88.81 825 ASP A CA 1
ATOM 6413 C C . ASP A 1 825 ? 12.332 29.492 2.603 1.00 88.81 825 ASP A C 1
ATOM 6415 O O . ASP A 1 825 ? 11.982 30.203 3.543 1.00 88.81 825 ASP A O 1
ATOM 6419 N N . ALA A 1 826 ? 11.935 28.224 2.446 1.00 85.69 826 ALA A N 1
ATOM 6420 C CA . ALA A 1 826 ? 11.041 27.535 3.367 1.00 85.69 826 ALA A CA 1
ATOM 6421 C C . ALA A 1 826 ? 11.676 27.370 4.756 1.00 85.69 826 ALA A C 1
ATOM 6423 O O . ALA A 1 826 ? 10.998 27.550 5.761 1.00 85.69 826 ALA A O 1
ATOM 6424 N N . CYS A 1 827 ? 12.976 27.076 4.826 1.00 87.12 827 CYS A N 1
ATOM 6425 C CA . CYS A 1 827 ? 13.722 26.957 6.078 1.00 87.12 827 CYS A CA 1
ATOM 6426 C C . CYS A 1 827 ? 13.788 28.275 6.856 1.00 87.12 827 CYS A C 1
ATOM 6428 O O . CYS A 1 827 ? 13.524 28.286 8.056 1.00 87.12 827 CYS A O 1
ATOM 6430 N N . VAL A 1 828 ? 14.068 29.389 6.172 1.00 87.44 828 VAL A N 1
ATOM 6431 C CA . VAL A 1 828 ? 14.044 30.723 6.795 1.00 87.44 828 VAL A CA 1
ATOM 6432 C C . VAL A 1 828 ? 12.618 31.130 7.170 1.00 87.44 828 VAL A C 1
ATOM 6434 O O . VAL A 1 828 ? 12.402 31.661 8.254 1.00 87.44 828 VAL A O 1
ATOM 6437 N N . ALA A 1 829 ? 11.627 30.825 6.327 1.00 85.12 829 ALA A N 1
ATOM 6438 C CA . ALA A 1 829 ? 10.225 31.092 6.638 1.00 85.12 829 ALA A CA 1
ATOM 6439 C C . ALA A 1 829 ? 9.750 30.321 7.880 1.00 85.12 829 ALA A C 1
ATOM 6441 O O . ALA A 1 829 ? 9.050 30.888 8.716 1.00 85.12 829 ALA A O 1
ATOM 6442 N N . MET A 1 830 ? 10.143 29.049 8.020 1.00 85.12 830 MET A N 1
ATOM 6443 C CA . MET A 1 830 ? 9.851 28.237 9.204 1.00 85.12 830 MET A CA 1
ATOM 6444 C C . MET A 1 830 ? 10.501 28.829 10.457 1.00 85.12 830 MET A C 1
ATOM 6446 O O . MET A 1 830 ? 9.837 28.918 11.484 1.00 85.12 830 MET A O 1
ATOM 6450 N N . ASP A 1 831 ? 11.759 29.273 10.379 1.00 84.69 831 ASP A N 1
ATOM 6451 C CA . ASP A 1 831 ? 12.457 29.875 11.519 1.00 84.69 831 ASP A CA 1
ATOM 6452 C C . ASP A 1 831 ? 11.822 31.204 11.966 1.00 84.69 831 ASP A C 1
ATOM 6454 O O . ASP A 1 831 ? 11.486 31.372 13.139 1.00 84.69 831 ASP A O 1
ATOM 6458 N N . GLU A 1 832 ? 11.541 32.111 11.023 1.00 84.94 832 GLU A N 1
ATOM 6459 C CA . GLU A 1 832 ? 10.846 33.377 11.299 1.00 84.94 832 GLU A CA 1
ATOM 6460 C C . GLU A 1 832 ? 9.448 33.149 11.904 1.00 84.94 832 GLU A C 1
ATOM 6462 O O . GLU A 1 832 ? 9.035 33.863 12.823 1.00 84.94 832 GLU A O 1
ATOM 6467 N N . TRP A 1 833 ? 8.727 32.127 11.427 1.00 81.81 833 TRP A N 1
ATOM 6468 C CA . TRP A 1 833 ? 7.417 31.759 11.966 1.00 81.81 833 TRP A CA 1
ATOM 6469 C C . TRP A 1 833 ? 7.516 31.150 13.371 1.00 81.81 833 TRP A C 1
ATOM 6471 O O . TRP A 1 833 ? 6.686 31.447 14.229 1.00 81.81 833 TRP A O 1
ATOM 6481 N N . VAL A 1 834 ? 8.542 30.337 13.653 1.00 82.56 834 VAL A N 1
ATOM 6482 C CA . VAL A 1 834 ? 8.785 29.770 14.993 1.00 82.56 834 VAL A CA 1
ATOM 6483 C C . VAL A 1 834 ? 9.060 30.867 16.021 1.00 82.56 834 VAL A C 1
ATOM 6485 O O . VAL A 1 834 ? 8.594 30.754 17.161 1.00 82.56 834 VAL A O 1
ATOM 6488 N N . GLN A 1 835 ? 9.789 31.915 15.626 1.00 82.44 835 GLN A N 1
ATOM 6489 C CA . GLN A 1 835 ? 10.090 33.064 16.481 1.00 82.44 835 GLN A CA 1
ATOM 6490 C C . GLN A 1 835 ? 8.836 33.895 16.791 1.00 82.44 835 GLN A C 1
ATOM 6492 O O . GLN A 1 835 ? 8.655 34.311 17.933 1.00 82.44 835 GLN A O 1
ATOM 6497 N N . ASN A 1 836 ? 7.949 34.103 15.808 1.00 75.00 836 ASN A N 1
ATOM 6498 C CA . ASN A 1 836 ? 6.727 34.900 15.961 1.00 75.00 836 ASN A CA 1
ATOM 6499 C C . ASN A 1 836 ? 5.524 34.263 15.229 1.00 75.00 836 ASN A C 1
ATOM 6501 O O . ASN A 1 836 ? 5.170 34.711 14.133 1.00 75.00 836 ASN A O 1
ATOM 6505 N N . PRO A 1 837 ? 4.855 33.254 15.820 1.00 69.19 837 PRO A N 1
ATOM 6506 C CA . PRO A 1 837 ? 3.732 32.582 15.175 1.00 69.19 837 PRO A CA 1
ATOM 6507 C C . PRO A 1 837 ? 2.517 33.515 15.113 1.00 69.19 837 PRO A C 1
ATOM 6509 O O . PRO A 1 837 ? 2.020 33.974 16.144 1.00 69.19 837 PRO A O 1
ATOM 6512 N N . LYS A 1 838 ? 2.022 33.789 13.902 1.00 66.25 838 LYS A N 1
ATOM 6513 C CA . LYS A 1 838 ? 0.789 34.556 13.661 1.00 66.25 838 LYS A CA 1
ATOM 6514 C C . LYS A 1 838 ? -0.213 33.723 12.852 1.00 66.25 838 LYS A C 1
ATOM 6516 O O . LYS A 1 838 ? 0.224 32.944 12.006 1.00 66.25 838 LYS A O 1
ATOM 6521 N N . PRO A 1 839 ? -1.529 33.876 13.091 1.00 58.00 839 PRO A N 1
ATOM 6522 C CA . PRO A 1 839 ? -2.559 33.272 12.247 1.00 58.00 839 PRO A CA 1
ATOM 6523 C C . PRO A 1 839 ? -2.598 33.946 10.865 1.00 58.00 839 PRO A C 1
ATOM 6525 O O . PRO A 1 839 ? -2.215 35.111 10.741 1.00 58.00 839 PRO A O 1
ATOM 6528 N N . HIS A 1 840 ? -3.099 33.234 9.851 1.00 62.00 840 HIS A N 1
ATOM 6529 C CA . HIS A 1 840 ? -3.201 33.680 8.456 1.00 62.00 840 HIS A CA 1
ATOM 6530 C C . HIS A 1 840 ? -1.830 33.885 7.804 1.00 62.00 840 HIS A C 1
ATOM 6532 O O . HIS A 1 840 ? -1.461 34.987 7.399 1.00 62.00 840 HIS A O 1
ATOM 6538 N N . THR A 1 841 ? -1.056 32.805 7.716 1.00 68.94 841 THR A N 1
ATOM 6539 C CA . THR A 1 841 ? 0.235 32.768 7.006 1.00 68.94 841 THR A CA 1
ATOM 6540 C C . THR A 1 841 ? 0.209 31.736 5.883 1.00 68.94 841 THR A C 1
ATOM 6542 O O . THR A 1 841 ? -0.647 30.857 5.861 1.00 68.94 841 THR A O 1
ATOM 6545 N N . ALA A 1 842 ? 1.181 31.790 4.966 1.00 68.06 842 ALA A N 1
ATOM 6546 C CA . ALA A 1 842 ? 1.296 30.824 3.866 1.00 68.06 842 ALA A CA 1
ATOM 6547 C C . ALA A 1 842 ? 1.472 29.355 4.327 1.00 68.06 842 ALA A C 1
ATOM 6549 O O . ALA A 1 842 ? 1.338 28.440 3.518 1.00 68.06 842 ALA A O 1
ATOM 6550 N N . PHE A 1 843 ? 1.768 29.110 5.611 1.00 72.62 843 PHE A N 1
ATOM 6551 C CA . PHE A 1 843 ? 1.836 27.762 6.184 1.00 72.62 843 PHE A CA 1
ATOM 6552 C C . PHE A 1 843 ? 0.463 27.145 6.485 1.00 72.62 843 PHE A C 1
ATOM 6554 O O . PHE A 1 843 ? 0.365 25.916 6.508 1.00 72.62 843 PHE A O 1
ATOM 6561 N N . ASP A 1 844 ? -0.585 27.958 6.657 1.00 64.12 844 ASP A N 1
ATOM 6562 C CA . ASP A 1 844 ? -1.923 27.481 7.040 1.00 64.12 844 ASP A CA 1
ATOM 6563 C C . ASP A 1 844 ? -2.559 26.598 5.948 1.00 64.12 844 ASP A C 1
ATOM 6565 O O . ASP A 1 844 ? -3.307 25.665 6.249 1.00 64.12 844 ASP A O 1
ATOM 6569 N N . ASP A 1 845 ? -2.190 26.826 4.682 1.00 60.16 845 ASP A N 1
ATOM 6570 C CA . ASP A 1 845 ? -2.629 26.029 3.529 1.00 60.16 845 ASP A CA 1
ATOM 6571 C C . ASP A 1 845 ? -1.946 24.646 3.459 1.00 60.16 845 ASP A C 1
ATOM 6573 O O . ASP A 1 845 ? -2.484 23.699 2.876 1.00 60.16 845 ASP A O 1
ATOM 6577 N N . ILE A 1 846 ? -0.761 24.508 4.064 1.00 58.81 846 ILE A N 1
ATOM 6578 C CA . ILE A 1 846 ? 0.101 23.319 3.958 1.00 58.81 846 ILE A CA 1
ATOM 6579 C C . ILE A 1 846 ? -0.092 22.392 5.154 1.00 58.81 846 ILE A C 1
ATOM 6581 O O . ILE A 1 846 ? -0.218 21.175 4.978 1.00 58.81 846 ILE A O 1
ATOM 6585 N N . LEU A 1 847 ? -0.106 22.964 6.361 1.00 65.81 847 LEU A N 1
ATOM 6586 C CA . LEU A 1 847 ? -0.262 22.243 7.615 1.00 65.81 847 LEU A CA 1
ATOM 6587 C C . LEU A 1 847 ? -1.317 22.966 8.467 1.00 65.81 847 LEU A C 1
ATOM 6589 O O . LEU A 1 847 ? -0.982 23.917 9.172 1.00 65.81 847 LEU A O 1
ATOM 6593 N N . PRO A 1 848 ? -2.596 22.553 8.397 1.00 61.94 848 PRO A N 1
ATOM 6594 C CA . PRO A 1 848 ? -3.658 23.280 9.074 1.00 61.94 848 PRO A CA 1
ATOM 6595 C C . PRO A 1 848 ? -3.463 23.201 10.590 1.00 61.94 848 PRO A C 1
ATOM 6597 O O . PRO A 1 848 ? -3.314 22.113 11.155 1.00 61.94 848 PRO A O 1
ATOM 6600 N N . CYS A 1 849 ? -3.506 24.343 11.271 1.00 65.50 849 CYS A N 1
ATOM 6601 C CA . CYS A 1 849 ? -3.763 24.338 12.705 1.00 65.50 849 CYS A CA 1
ATOM 6602 C C . CYS A 1 849 ? -5.212 23.901 12.964 1.00 65.50 849 CYS A C 1
ATOM 6604 O O . CYS A 1 849 ? -6.099 24.114 12.137 1.00 65.50 849 CYS A O 1
ATOM 6606 N N . VAL A 1 850 ? -5.466 23.305 14.132 1.00 66.62 850 VAL A N 1
ATOM 6607 C CA . VAL A 1 850 ? -6.844 23.151 14.617 1.00 66.62 850 VAL A CA 1
ATOM 6608 C C . VAL A 1 850 ? -7.448 24.549 14.724 1.00 66.62 850 VAL A C 1
ATOM 6610 O O . VAL A 1 850 ? -6.801 25.442 15.273 1.00 66.62 850 VAL A O 1
ATOM 6613 N N . ASP A 1 851 ? -8.656 24.736 14.192 1.00 68.62 851 ASP A N 1
ATOM 6614 C CA . ASP A 1 851 ? -9.359 26.016 14.235 1.00 68.62 851 ASP A CA 1
ATOM 6615 C C . ASP A 1 851 ? -9.388 26.563 15.672 1.00 68.62 851 ASP A C 1
ATOM 6617 O O . ASP A 1 851 ? -9.797 25.872 16.612 1.00 68.62 851 ASP A O 1
ATOM 6621 N N . ASN A 1 852 ? -8.915 27.800 15.843 1.00 70.12 852 ASN A N 1
ATOM 6622 C CA . ASN A 1 852 ? -8.770 28.434 17.149 1.00 70.12 852 ASN A CA 1
ATOM 6623 C C . ASN A 1 852 ? -10.116 28.486 17.889 1.00 70.12 852 ASN A C 1
ATOM 6625 O O . ASN A 1 852 ? -10.159 28.235 19.092 1.00 70.12 852 ASN A O 1
ATOM 6629 N N . ALA A 1 853 ? -11.222 28.709 17.169 1.00 74.69 853 ALA A N 1
ATOM 6630 C CA . ALA A 1 853 ? -12.558 28.702 17.763 1.00 74.69 853 ALA A CA 1
ATOM 6631 C C . ALA A 1 853 ? -12.936 27.308 18.294 1.00 74.69 853 ALA A C 1
ATOM 6633 O O . ALA A 1 853 ? -13.434 27.179 19.412 1.00 74.69 853 ALA A O 1
ATOM 6634 N N . THR A 1 854 ? -12.622 26.252 17.542 1.00 80.62 854 THR A N 1
ATOM 6635 C CA . THR A 1 854 ? -12.857 24.861 17.958 1.00 80.62 854 THR A CA 1
ATOM 6636 C C . THR A 1 854 ? -11.988 24.464 19.160 1.00 80.62 854 THR A C 1
ATOM 6638 O O . THR A 1 854 ? -12.480 23.828 20.091 1.00 80.62 854 THR A O 1
ATOM 6641 N N . ALA A 1 855 ? -10.715 24.874 19.202 1.00 79.56 855 ALA A N 1
ATOM 6642 C CA . ALA A 1 855 ? -9.826 24.619 20.341 1.00 79.56 855 ALA A CA 1
ATOM 6643 C C . ALA A 1 855 ? -10.236 25.404 21.606 1.00 79.56 855 ALA A C 1
ATOM 6645 O O . ALA A 1 855 ? -10.138 24.884 22.721 1.00 79.56 855 ALA A O 1
ATOM 6646 N N . GLN A 1 856 ? -10.717 26.641 21.448 1.00 83.25 856 GLN A N 1
ATOM 6647 C CA . GLN A 1 856 ? -11.282 27.450 22.534 1.00 83.25 856 GLN A CA 1
ATOM 6648 C C . GLN A 1 856 ? -12.571 26.847 23.084 1.00 83.25 856 GLN A C 1
ATOM 6650 O O . GLN A 1 856 ? -12.692 26.675 24.298 1.00 83.25 856 GLN A O 1
ATOM 6655 N N . GLU A 1 857 ? -13.498 26.461 22.206 1.00 86.38 857 GLU A N 1
ATOM 6656 C CA . GLU A 1 857 ? -14.737 25.803 22.608 1.00 86.38 857 GLU A CA 1
ATOM 6657 C C . GLU A 1 857 ? -14.440 24.470 23.315 1.00 86.38 857 GLU A C 1
ATOM 6659 O O . GLU A 1 857 ? -14.965 24.227 24.399 1.00 86.38 857 GLU A O 1
ATOM 6664 N N . ALA A 1 858 ? -13.528 23.648 22.785 1.00 86.75 858 ALA A N 1
ATOM 6665 C CA . ALA A 1 858 ? -13.108 22.392 23.408 1.00 86.75 858 ALA A CA 1
ATOM 6666 C C . ALA A 1 858 ? -12.515 22.590 24.808 1.00 86.75 858 ALA A C 1
ATOM 6668 O O . ALA A 1 858 ? -12.877 21.864 25.738 1.00 86.75 858 ALA A O 1
ATOM 6669 N N . ALA A 1 859 ? -11.635 23.582 24.986 1.00 88.38 859 ALA A N 1
ATOM 6670 C CA . ALA A 1 859 ? -11.075 23.907 26.295 1.00 88.38 859 ALA A CA 1
ATOM 6671 C C . ALA A 1 859 ? -12.175 24.336 27.278 1.00 88.38 859 ALA A C 1
ATOM 6673 O O . ALA A 1 859 ? -12.218 23.836 28.401 1.00 88.38 859 ALA A O 1
ATOM 6674 N N . LEU A 1 860 ? -13.100 25.198 26.842 1.00 90.19 860 LEU A N 1
ATOM 6675 C CA . LEU A 1 860 ? -14.221 25.671 27.655 1.00 90.19 860 LEU A CA 1
ATOM 6676 C C . LEU A 1 860 ? -15.155 24.526 28.075 1.00 90.19 860 LEU A C 1
ATOM 6678 O O . LEU A 1 860 ? -15.486 24.413 29.253 1.00 90.19 860 LEU A O 1
ATOM 6682 N N . ARG A 1 861 ? -15.545 23.642 27.145 1.00 91.50 861 ARG A N 1
ATOM 6683 C CA . ARG A 1 861 ? -16.403 22.481 27.453 1.00 91.50 861 ARG A CA 1
ATOM 6684 C C . ARG A 1 861 ? -15.712 21.470 28.361 1.00 91.50 861 ARG A C 1
ATOM 6686 O O . ARG A 1 861 ? -16.363 20.876 29.210 1.00 91.50 861 ARG A O 1
ATOM 6693 N N . THR A 1 862 ? -14.398 21.305 28.222 1.00 91.00 862 THR A N 1
ATOM 6694 C CA . THR A 1 862 ? -13.609 20.438 29.111 1.00 91.00 862 THR A CA 1
ATOM 6695 C C . THR A 1 862 ? -13.546 21.009 30.531 1.00 91.00 862 THR A C 1
ATOM 6697 O O . THR A 1 862 ? -13.689 20.254 31.495 1.00 91.00 862 THR A O 1
ATOM 6700 N N . LYS A 1 863 ? -13.396 22.337 30.679 1.00 91.94 863 LYS A N 1
ATOM 6701 C CA . LYS A 1 863 ? -13.482 23.020 31.982 1.00 91.94 863 LYS A CA 1
ATOM 6702 C C . LYS A 1 863 ? -14.858 22.839 32.627 1.00 91.94 863 LYS A C 1
ATOM 6704 O O . LYS A 1 863 ? -14.927 22.447 33.787 1.00 91.94 863 LYS A O 1
ATOM 6709 N N . ASP A 1 864 ? -15.927 23.062 31.863 1.00 92.00 864 ASP A N 1
ATOM 6710 C CA . ASP A 1 864 ? -17.318 22.907 32.315 1.00 92.00 864 ASP A CA 1
ATOM 6711 C C . ASP A 1 864 ? -17.614 21.466 32.760 1.00 92.00 864 ASP A C 1
ATOM 6713 O O . ASP A 1 864 ? -18.039 21.237 33.889 1.00 92.00 864 ASP A O 1
ATOM 6717 N N . ALA A 1 865 ? -17.263 20.468 31.942 1.00 89.81 865 ALA A N 1
ATOM 6718 C CA . ALA A 1 865 ? -17.421 19.058 32.299 1.00 89.81 865 ALA A CA 1
ATOM 6719 C C . ALA A 1 865 ? -16.658 18.693 33.585 1.00 89.81 865 ALA A C 1
ATOM 6721 O O . ALA A 1 865 ? -17.203 18.018 34.454 1.00 89.81 865 ALA A O 1
ATOM 6722 N N . THR A 1 866 ? -15.419 19.175 33.740 1.00 91.88 866 THR A N 1
ATOM 6723 C CA . THR A 1 866 ? -14.618 18.943 34.955 1.00 91.88 866 THR A CA 1
ATOM 6724 C C . THR A 1 866 ? -15.275 19.578 36.183 1.00 91.88 866 THR A C 1
ATOM 6726 O O . THR A 1 866 ? -15.406 18.925 37.216 1.00 91.88 866 THR A O 1
ATOM 6729 N N . PHE A 1 867 ? -15.727 20.832 36.070 1.00 92.62 867 PHE A N 1
ATOM 6730 C CA . PHE A 1 867 ? -16.415 21.543 37.148 1.00 92.62 867 PHE A CA 1
ATOM 6731 C C . PHE A 1 867 ? -17.681 20.797 37.595 1.00 92.62 867 PHE A C 1
ATOM 6733 O O . PHE A 1 867 ? -17.905 20.607 38.792 1.00 92.62 867 PHE A O 1
ATOM 6740 N N . GLN A 1 868 ? -18.492 20.341 36.639 1.00 91.19 868 GLN A N 1
ATOM 6741 C CA . GLN A 1 868 ? -19.749 19.647 36.910 1.00 91.19 868 GLN A CA 1
ATOM 6742 C C . GLN A 1 868 ? -19.525 18.259 37.525 1.00 91.19 868 GLN A C 1
ATOM 6744 O O . GLN A 1 868 ? -20.181 17.930 38.507 1.00 91.19 868 GLN A O 1
ATOM 6749 N N . LEU A 1 869 ? -18.560 17.470 37.035 1.00 88.75 869 LEU A N 1
ATOM 6750 C CA . LEU A 1 869 ? -18.230 16.163 37.627 1.00 88.75 869 LEU A CA 1
ATOM 6751 C C . LEU A 1 869 ? -17.774 16.289 39.088 1.00 88.75 869 LEU A C 1
ATOM 6753 O O . LEU A 1 869 ? -18.221 15.524 39.942 1.00 88.75 869 LEU A O 1
ATOM 6757 N N . VAL A 1 870 ? -16.930 17.279 39.401 1.00 90.44 870 VAL A N 1
ATOM 6758 C CA . VAL A 1 870 ? -16.515 17.553 40.788 1.00 90.44 870 VAL A CA 1
ATOM 6759 C C . VAL A 1 870 ? -17.710 17.980 41.646 1.00 90.44 870 VAL A C 1
ATOM 6761 O O . VAL A 1 870 ? -17.825 17.568 42.800 1.00 90.44 870 VAL A O 1
ATOM 6764 N N . THR A 1 871 ? -18.628 18.762 41.079 1.00 89.94 871 THR A N 1
ATOM 6765 C CA . THR A 1 871 ? -19.850 19.205 41.765 1.00 89.94 871 THR A CA 1
ATOM 6766 C C . THR A 1 871 ? -20.780 18.033 42.077 1.00 89.94 871 THR A C 1
ATOM 6768 O O . THR A 1 871 ? -21.293 17.959 43.190 1.00 89.94 871 THR A O 1
ATOM 6771 N N . VAL A 1 872 ? -20.937 17.083 41.149 1.00 87.06 872 VAL A N 1
ATOM 6772 C CA . VAL A 1 872 ? -21.689 15.834 41.361 1.00 87.06 872 VAL A CA 1
ATOM 6773 C C . VAL A 1 872 ? -21.112 15.050 42.539 1.00 87.06 872 VAL A C 1
ATOM 6775 O O . VAL A 1 872 ? -21.847 14.698 43.458 1.00 87.06 872 VAL A O 1
ATOM 6778 N N . VAL A 1 873 ? -19.791 14.842 42.565 1.00 88.38 873 VAL A N 1
ATOM 6779 C CA . VAL A 1 873 ? -19.121 14.135 43.669 1.00 88.38 873 VAL A CA 1
ATOM 6780 C C . VAL A 1 873 ? -19.332 14.857 45.001 1.00 88.38 873 VAL A C 1
ATOM 6782 O O . VAL A 1 873 ? -19.706 14.233 45.991 1.00 88.38 873 VAL A O 1
ATOM 6785 N N . ASN A 1 874 ? -19.141 16.177 45.032 1.00 89.25 874 ASN A N 1
ATOM 6786 C CA . ASN A 1 874 ? -19.308 16.968 46.251 1.00 89.25 874 ASN A CA 1
ATOM 6787 C C . ASN A 1 874 ? -20.758 16.990 46.746 1.00 89.25 874 ASN A C 1
ATOM 6789 O O . ASN A 1 874 ? -20.986 16.952 47.954 1.00 89.25 874 ASN A O 1
ATOM 6793 N N . HIS A 1 875 ? -21.738 17.010 45.842 1.00 85.12 875 HIS A N 1
ATOM 6794 C CA . HIS A 1 875 ? -23.151 16.934 46.203 1.00 85.12 875 HIS A CA 1
ATOM 6795 C C . HIS A 1 875 ? -23.472 15.609 46.902 1.00 85.12 875 HIS A C 1
ATOM 6797 O O . HIS A 1 875 ? -24.102 15.613 47.958 1.00 85.12 875 HIS A O 1
ATOM 6803 N N . VAL A 1 876 ? -22.960 14.493 46.375 1.00 82.19 876 VAL A N 1
ATOM 6804 C CA . VAL A 1 876 ? -23.125 13.169 46.991 1.00 82.19 876 VAL A CA 1
ATOM 6805 C C . VAL A 1 876 ? -22.418 13.086 48.347 1.00 82.19 876 VAL A C 1
ATOM 6807 O O . VAL A 1 876 ? -23.026 12.624 49.308 1.00 82.19 876 VAL A O 1
ATOM 6810 N N . ILE A 1 877 ? -21.186 13.601 48.472 1.00 82.50 877 ILE A N 1
ATOM 6811 C CA . ILE A 1 877 ? -20.472 13.671 49.763 1.00 82.50 877 ILE A CA 1
ATOM 6812 C C . ILE A 1 877 ? -21.285 14.462 50.800 1.00 82.50 877 ILE A C 1
ATOM 6814 O O . ILE A 1 877 ? -21.411 14.039 51.950 1.00 82.50 877 ILE A O 1
ATOM 6818 N N . THR A 1 878 ? -21.855 15.600 50.397 1.00 79.69 878 THR A N 1
ATOM 6819 C CA . THR A 1 878 ? -22.615 16.484 51.295 1.00 79.69 878 THR A CA 1
ATOM 6820 C C . THR A 1 878 ? -23.942 15.846 51.709 1.00 79.69 878 THR A C 1
ATOM 6822 O O . THR A 1 878 ? -24.278 15.851 52.889 1.00 79.69 878 THR A O 1
ATOM 6825 N N . ASN A 1 879 ? -24.671 15.231 50.772 1.00 73.69 879 ASN A N 1
ATOM 6826 C CA . ASN A 1 879 ? -25.916 14.524 51.076 1.00 73.69 879 ASN A CA 1
ATOM 6827 C C . ASN A 1 879 ? -25.665 13.321 51.989 1.00 73.69 879 ASN A C 1
ATOM 6829 O O . ASN A 1 879 ? -26.378 13.159 52.973 1.00 73.69 879 ASN A O 1
ATOM 6833 N N . ALA A 1 880 ? -24.618 12.535 51.723 1.00 65.94 880 ALA A N 1
ATOM 6834 C CA . ALA A 1 880 ? -24.221 11.428 52.589 1.00 65.94 880 ALA A CA 1
ATOM 6835 C C . ALA A 1 880 ? -23.849 11.900 54.007 1.00 65.94 880 ALA A C 1
ATOM 6837 O O . ALA A 1 880 ? -24.124 11.198 54.974 1.00 65.94 880 ALA A O 1
ATOM 6838 N N . SER A 1 881 ? -23.276 13.102 54.141 1.00 63.97 881 SER A N 1
ATOM 6839 C CA . SER A 1 881 ? -22.908 13.690 55.438 1.00 63.97 881 SER A CA 1
ATOM 6840 C C . SER A 1 881 ? -24.105 14.264 56.216 1.00 63.97 881 SER A C 1
ATOM 6842 O O . SER A 1 881 ? -24.058 14.315 57.438 1.00 63.97 881 SER A O 1
ATOM 6844 N N . ASN A 1 882 ? -25.176 14.688 55.533 1.00 56.16 882 ASN A N 1
ATOM 6845 C CA . ASN A 1 882 ? -26.362 15.307 56.148 1.00 56.16 882 ASN A CA 1
ATOM 6846 C C . ASN A 1 882 ? -27.417 14.299 56.643 1.00 56.16 882 ASN A C 1
ATOM 6848 O O . ASN A 1 882 ? -28.324 14.683 57.378 1.00 56.16 882 ASN A O 1
ATOM 6852 N N . VAL A 1 883 ? -27.343 13.033 56.220 1.00 53.94 883 VAL A N 1
ATOM 6853 C CA . VAL A 1 883 ? -28.324 11.991 56.586 1.00 53.94 883 VAL A CA 1
ATOM 6854 C C . VAL A 1 883 ? -28.152 11.506 58.033 1.00 53.94 883 VAL A C 1
ATOM 6856 O O . VAL A 1 883 ? -29.101 10.966 58.596 1.00 53.94 883 VAL A O 1
ATOM 6859 N N . ASP A 1 884 ? -27.003 11.755 58.670 1.00 48.41 884 ASP A N 1
ATOM 6860 C CA . ASP A 1 884 ? -26.712 11.272 60.024 1.00 48.41 884 ASP A CA 1
ATOM 6861 C C . ASP A 1 884 ? -26.177 12.417 60.909 1.00 48.41 884 ASP A C 1
ATOM 6863 O O . ASP A 1 884 ? -25.012 12.810 60.836 1.00 48.41 884 ASP A O 1
ATOM 6867 N N . ASN A 1 885 ? -27.051 12.993 61.743 1.00 43.91 885 ASN A N 1
ATOM 6868 C CA . ASN A 1 885 ? -26.828 14.193 62.575 1.00 43.91 885 ASN A CA 1
ATOM 6869 C C . ASN A 1 885 ? -25.787 14.017 63.721 1.00 43.91 885 ASN A C 1
ATOM 6871 O O . ASN A 1 885 ? -25.852 14.727 64.725 1.00 43.91 885 ASN A O 1
ATOM 6875 N N . GLN A 1 886 ? -24.839 13.075 63.622 1.00 48.62 886 GLN A N 1
ATOM 6876 C CA . GLN A 1 886 ? -23.989 12.630 64.743 1.00 48.62 886 GLN A CA 1
ATOM 6877 C C . GLN A 1 886 ? -22.567 12.158 64.339 1.00 48.62 886 GLN A C 1
ATOM 6879 O O . GLN A 1 886 ? -22.123 11.081 64.731 1.00 48.62 886 GLN A O 1
ATOM 6884 N N . SER A 1 887 ? -21.800 12.960 63.586 1.00 50.56 887 SER A N 1
ATOM 6885 C CA . SER A 1 887 ? -20.448 12.567 63.128 1.00 50.56 887 SER A CA 1
ATOM 6886 C C . SER A 1 887 ? -19.332 13.548 63.523 1.00 50.56 887 SER A C 1
ATOM 6888 O O . SER A 1 887 ? -19.289 14.665 63.018 1.00 50.56 887 SER A O 1
ATOM 6890 N N . ASP A 1 888 ? -18.346 13.100 64.309 1.00 53.28 888 ASP A N 1
ATOM 6891 C CA . ASP A 1 888 ? -17.155 13.890 64.698 1.00 53.28 888 ASP A CA 1
ATOM 6892 C C . ASP A 1 888 ? -16.104 14.077 63.567 1.00 53.28 888 ASP A C 1
ATOM 6894 O O . ASP A 1 888 ? -15.115 14.790 63.757 1.00 53.28 888 ASP A O 1
ATOM 6898 N N . ARG A 1 889 ? -16.251 13.436 62.385 1.00 61.56 889 ARG A N 1
ATOM 6899 C CA . ARG A 1 889 ? -15.297 13.545 61.246 1.00 61.56 889 ARG A CA 1
ATOM 6900 C C . ARG A 1 889 ? -15.966 13.452 59.855 1.00 61.56 889 ARG A C 1
ATOM 6902 O O . ARG A 1 889 ? -16.183 12.336 59.375 1.00 61.56 889 ARG A O 1
ATOM 6909 N N . PRO A 1 890 ? -16.231 14.577 59.164 1.00 67.94 890 PRO A N 1
ATOM 6910 C CA . PRO A 1 890 ? -16.823 14.577 57.822 1.00 67.94 890 PRO A CA 1
ATOM 6911 C C . PRO A 1 890 ? -15.838 14.111 56.734 1.00 67.94 890 PRO A C 1
ATOM 6913 O O . PRO A 1 890 ? -14.620 14.284 56.858 1.00 67.94 890 PRO A O 1
ATOM 6916 N N . VAL A 1 891 ? -16.363 13.525 55.649 1.00 77.69 891 VAL A N 1
ATOM 6917 C CA . VAL A 1 891 ? -15.564 13.169 54.463 1.00 77.69 891 VAL A CA 1
ATOM 6918 C C . VAL A 1 891 ? -15.115 14.461 53.763 1.00 77.69 891 VAL A C 1
ATOM 6920 O O . VAL A 1 891 ? -15.959 15.296 53.438 1.00 77.6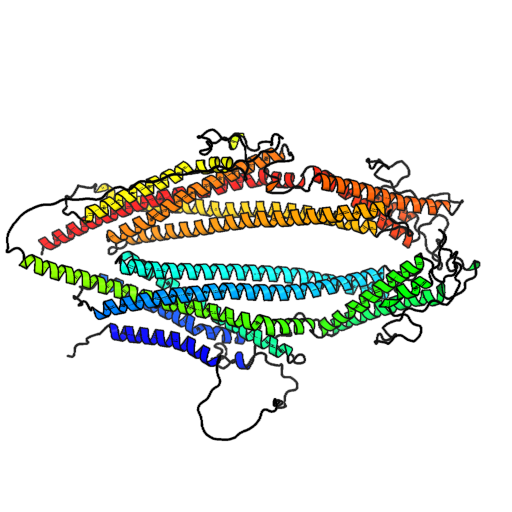9 891 VAL A O 1
ATOM 6923 N N . PRO A 1 892 ? -13.810 14.646 53.497 1.00 83.25 892 PRO A N 1
ATOM 6924 C CA . PRO A 1 892 ? -13.316 15.842 52.826 1.00 83.25 892 PRO A CA 1
ATOM 6925 C C . PRO A 1 892 ? -13.874 15.989 51.403 1.00 83.25 892 PRO A C 1
ATOM 6927 O O . PRO A 1 892 ? -13.864 15.030 50.621 1.00 83.25 892 PRO A O 1
ATOM 6930 N N . LEU A 1 893 ? -14.302 17.205 51.056 1.00 87.69 893 LEU A N 1
ATOM 6931 C CA . LEU A 1 893 ? -14.791 17.549 49.720 1.00 87.69 893 LEU A CA 1
ATOM 6932 C C . LEU A 1 893 ? -13.659 17.529 48.683 1.00 87.69 893 LEU A C 1
ATOM 6934 O O . LEU A 1 893 ? -12.502 17.844 48.979 1.00 87.69 893 LEU A O 1
ATOM 6938 N N . LEU A 1 894 ? -14.007 17.199 47.441 1.00 90.88 894 LEU A N 1
ATOM 6939 C CA . LEU A 1 894 ? -13.109 17.280 46.296 1.00 90.88 894 LEU A CA 1
ATOM 6940 C C . LEU A 1 894 ? -12.899 18.746 45.899 1.00 90.88 894 LEU A C 1
ATOM 6942 O O . LEU A 1 894 ? -13.858 19.484 45.666 1.00 90.88 894 LEU A O 1
ATOM 6946 N N . CYS A 1 895 ? -11.644 19.166 45.766 1.00 90.94 895 CYS A N 1
ATOM 6947 C CA . CYS A 1 895 ? -11.314 20.497 45.279 1.00 90.94 895 CYS A CA 1
ATOM 6948 C C . CYS A 1 895 ? -11.775 20.668 43.831 1.00 90.94 895 CYS A C 1
ATOM 6950 O O . CYS A 1 895 ? -11.352 19.930 42.935 1.00 90.94 895 CYS A O 1
ATOM 6952 N N . ASN A 1 896 ? -12.600 21.690 43.598 1.00 91.00 896 ASN A N 1
ATOM 6953 C CA . ASN A 1 896 ? -12.935 22.123 42.252 1.00 91.00 896 ASN A CA 1
ATOM 6954 C C . ASN A 1 896 ? -11.852 23.084 41.737 1.00 91.00 896 ASN A C 1
ATOM 6956 O O . ASN A 1 896 ? -11.691 24.162 42.323 1.00 91.00 896 ASN A O 1
ATOM 6960 N N . PRO A 1 897 ? -11.125 22.726 40.658 1.00 89.31 897 PRO A N 1
ATOM 6961 C CA . PRO A 1 897 ? -10.060 23.563 40.109 1.00 89.31 897 PRO A CA 1
ATOM 6962 C C . PRO A 1 897 ? -10.584 24.810 39.382 1.00 89.31 897 PRO A C 1
ATOM 6964 O O . PRO A 1 897 ? -9.781 25.628 38.931 1.00 89.31 897 PRO A O 1
ATOM 6967 N N . PHE A 1 898 ? -11.906 24.964 39.248 1.00 91.06 898 PHE A N 1
ATOM 6968 C CA . PHE A 1 898 ? -12.538 26.097 38.583 1.00 91.06 898 PHE A CA 1
ATOM 6969 C C . PHE A 1 898 ? -13.619 26.739 39.467 1.00 91.06 898 PHE A C 1
ATOM 6971 O O . PHE A 1 898 ? -14.306 26.073 40.241 1.00 91.06 898 PHE A O 1
ATOM 6978 N N . HIS A 1 899 ? -13.787 28.052 39.338 1.00 88.06 899 HIS A N 1
ATOM 6979 C CA . HIS A 1 899 ? -14.954 28.778 39.838 1.00 88.06 899 HIS A CA 1
ATOM 6980 C C . HIS A 1 899 ? -16.191 28.510 38.956 1.00 88.06 899 HIS A C 1
ATOM 6982 O O . HIS A 1 899 ? -16.071 27.991 37.847 1.00 88.06 899 HIS A O 1
ATOM 6988 N N . SER A 1 900 ? -17.385 28.916 39.405 1.00 82.69 900 SER A N 1
ATOM 6989 C CA . SER A 1 900 ? -18.637 28.789 38.631 1.00 82.69 900 SER A CA 1
ATOM 6990 C C . SER A 1 900 ? -18.627 29.556 37.301 1.00 82.69 900 SER A C 1
ATOM 6992 O O . SER A 1 900 ? -19.365 29.216 36.383 1.00 82.69 900 SER A O 1
ATOM 6994 N N . ASN A 1 901 ? -17.759 30.562 37.168 1.00 83.62 901 ASN A N 1
ATOM 6995 C CA . ASN A 1 901 ? -17.484 31.282 35.922 1.00 83.62 901 ASN A CA 1
ATOM 6996 C C . ASN A 1 901 ? -16.351 30.647 35.078 1.00 83.62 901 ASN A C 1
ATOM 6998 O O . ASN A 1 901 ? -15.883 31.268 34.127 1.00 83.62 901 ASN A O 1
ATOM 7002 N N . LEU A 1 902 ? -15.907 29.427 35.416 1.00 86.69 902 LEU A N 1
ATOM 7003 C CA . LEU A 1 902 ? -14.877 28.631 34.724 1.00 86.69 902 LEU A CA 1
ATOM 7004 C C . LEU A 1 902 ? -13.461 29.246 34.715 1.00 86.69 902 LEU A C 1
ATOM 7006 O O . LEU A 1 902 ? -12.598 28.852 33.918 1.00 86.69 902 LEU A O 1
ATOM 7010 N N . ILE A 1 903 ? -13.203 30.186 35.628 1.00 86.25 903 ILE A N 1
ATOM 7011 C CA . ILE A 1 903 ? -11.870 30.738 35.903 1.00 86.25 903 ILE A CA 1
ATOM 7012 C C . ILE A 1 903 ? -11.121 29.804 36.861 1.00 86.25 903 ILE A C 1
ATOM 7014 O O . ILE A 1 903 ? -11.732 29.187 37.732 1.00 86.25 903 ILE A O 1
ATOM 7018 N N . ASP A 1 904 ? -9.804 29.687 36.689 1.00 85.81 904 ASP A N 1
ATOM 7019 C CA . ASP A 1 904 ? -8.951 28.820 37.506 1.00 85.81 904 ASP A CA 1
ATOM 7020 C C . ASP A 1 904 ? -9.005 29.231 38.993 1.00 85.81 904 ASP A C 1
ATOM 7022 O O . ASP A 1 904 ? -8.948 30.416 39.327 1.00 85.81 904 ASP A O 1
ATOM 7026 N N . ARG A 1 905 ? -9.121 28.240 39.884 1.00 88.44 905 ARG A N 1
ATOM 7027 C CA . ARG A 1 905 ? -9.284 28.401 41.336 1.00 88.44 905 ARG A CA 1
ATOM 7028 C C . ARG A 1 905 ? -8.213 27.609 42.086 1.00 88.44 905 ARG A C 1
ATOM 7030 O O . ARG A 1 905 ? -7.930 26.464 41.744 1.00 88.44 905 ARG A O 1
ATOM 7037 N N . HIS A 1 906 ? -7.664 28.195 43.149 1.00 83.94 906 HIS A N 1
ATOM 7038 C CA . HIS A 1 906 ? -6.808 27.473 44.096 1.00 83.94 906 HIS A CA 1
ATOM 7039 C C . HIS A 1 906 ? -7.660 26.770 45.163 1.00 83.94 906 HIS A C 1
ATOM 7041 O O . HIS A 1 906 ? -8.643 27.339 45.640 1.00 83.94 906 HIS A O 1
ATOM 7047 N N . CYS A 1 907 ? -7.277 25.547 45.539 1.00 82.69 907 CYS A N 1
ATOM 7048 C CA . CYS A 1 907 ? -7.975 24.774 46.570 1.00 82.69 907 CYS A CA 1
ATOM 7049 C C . CYS A 1 907 ? -7.900 25.477 47.931 1.00 82.69 907 CYS A C 1
ATOM 7051 O O . CYS A 1 907 ? -6.842 25.980 48.314 1.00 82.69 907 CYS A O 1
ATOM 7053 N N . ILE A 1 908 ? -9.014 25.494 48.664 1.00 83.25 908 ILE A N 1
ATOM 7054 C CA . ILE A 1 908 ? -9.093 26.098 50.004 1.00 83.25 908 ILE A CA 1
ATOM 7055 C C . ILE A 1 908 ? -8.709 25.049 51.062 1.00 83.25 908 ILE A C 1
ATOM 7057 O O . ILE A 1 908 ? -8.837 23.845 50.836 1.00 83.25 908 ILE A O 1
ATOM 7061 N N . SER A 1 909 ? -8.225 25.497 52.226 1.00 69.38 909 SER A N 1
ATOM 7062 C CA . SER A 1 909 ? -7.907 24.623 53.363 1.00 69.38 909 SER A CA 1
ATOM 7063 C C . SER A 1 909 ? -9.107 23.737 53.733 1.00 69.38 909 SER A C 1
ATOM 7065 O O . SER A 1 909 ? -10.183 24.253 54.029 1.00 69.38 909 SER A O 1
ATOM 7067 N N . GLY A 1 910 ? -8.923 22.412 53.686 1.00 71.62 910 GLY A N 1
ATOM 7068 C CA . GLY A 1 910 ? -9.968 21.405 53.931 1.00 71.62 910 GLY A CA 1
ATOM 7069 C C . GLY A 1 910 ? -10.479 20.668 52.682 1.00 71.62 910 GLY A C 1
ATOM 7070 O O . GLY A 1 910 ? -11.070 19.599 52.821 1.00 71.62 910 GLY A O 1
ATOM 7071 N N . GLU A 1 911 ? -10.216 21.172 51.471 1.00 85.50 911 GLU A N 1
ATOM 7072 C CA . GLU A 1 911 ? -10.524 20.473 50.212 1.00 85.50 911 GLU A CA 1
ATOM 7073 C C . GLU A 1 911 ? -9.375 19.543 49.780 1.00 85.50 911 GLU A C 1
ATOM 7075 O O . GLU A 1 911 ? -8.195 19.837 49.987 1.00 85.50 911 GLU A O 1
ATOM 7080 N N . VAL A 1 912 ? -9.702 18.430 49.115 1.00 87.25 912 VAL A N 1
ATOM 7081 C CA . VAL A 1 912 ? -8.705 17.465 48.626 1.00 87.25 912 VAL A CA 1
ATOM 7082 C C . VAL A 1 912 ? -8.407 17.689 47.143 1.00 87.25 912 VAL A C 1
ATOM 7084 O O . VAL A 1 912 ? -9.335 17.684 46.334 1.00 87.25 912 VAL A O 1
ATOM 7087 N N . PRO A 1 913 ? -7.134 17.830 46.730 1.00 87.19 913 PRO A N 1
ATOM 7088 C CA . PRO A 1 913 ? -6.774 17.930 45.317 1.00 87.19 913 PRO A CA 1
ATOM 7089 C C . PRO A 1 913 ? -7.175 16.682 44.519 1.00 87.19 913 PRO A C 1
ATOM 7091 O O . PRO A 1 913 ? -7.024 15.560 45.003 1.00 87.19 913 PRO A O 1
ATOM 7094 N N . LEU A 1 914 ? -7.567 16.870 43.252 1.00 85.44 914 LEU A N 1
ATOM 7095 C CA . LEU A 1 914 ? -7.942 15.796 42.315 1.00 85.44 914 LEU A CA 1
ATOM 7096 C C . LEU A 1 914 ? -6.942 14.626 42.270 1.00 85.44 914 LEU A C 1
ATOM 7098 O O . LEU A 1 914 ? -7.353 13.474 42.206 1.00 85.44 914 LEU A O 1
ATOM 7102 N N . GLN A 1 915 ? -5.638 14.911 42.345 1.00 83.69 915 GLN A N 1
ATOM 7103 C CA . GLN A 1 915 ? -4.576 13.898 42.282 1.00 83.69 915 GLN A CA 1
ATOM 7104 C C . GLN A 1 915 ? -4.525 12.979 43.517 1.00 83.69 915 GLN A C 1
ATOM 7106 O O . GLN A 1 915 ? -4.130 11.823 43.400 1.00 83.69 915 GLN A O 1
ATOM 7111 N N . ASN A 1 916 ? -4.933 13.479 44.689 1.00 85.12 916 ASN A N 1
ATOM 7112 C CA . ASN A 1 916 ? -4.805 12.774 45.971 1.00 85.12 916 ASN A CA 1
ATOM 7113 C C . ASN A 1 916 ? -6.157 12.289 46.526 1.00 85.12 916 ASN A C 1
ATOM 7115 O O . ASN A 1 916 ? -6.192 11.631 47.566 1.00 85.12 916 ASN A O 1
ATOM 7119 N N . ALA A 1 917 ? -7.263 12.597 45.842 1.00 83.56 917 ALA A N 1
ATOM 7120 C CA . ALA A 1 917 ? -8.629 12.320 46.282 1.00 83.56 917 ALA A CA 1
ATOM 7121 C C . ALA A 1 917 ? -8.864 10.852 46.663 1.00 83.56 917 ALA A C 1
ATOM 7123 O O . ALA A 1 917 ? -9.347 10.559 47.755 1.00 83.56 917 ALA A O 1
ATOM 7124 N N . THR A 1 918 ? -8.437 9.923 45.806 1.00 82.19 918 THR A N 1
ATOM 7125 C CA . THR A 1 918 ? -8.614 8.475 46.002 1.00 82.19 918 THR A CA 1
ATOM 7126 C C . THR A 1 918 ? -7.896 7.972 47.255 1.00 82.19 918 THR A C 1
ATOM 7128 O O . THR A 1 918 ? -8.481 7.270 48.078 1.00 82.19 918 THR A O 1
ATOM 7131 N N . GLN A 1 919 ? -6.651 8.403 47.471 1.00 84.00 919 GLN A N 1
ATOM 7132 C CA . GLN A 1 919 ? -5.860 8.022 48.644 1.00 84.00 919 GLN A CA 1
ATOM 7133 C C . GLN A 1 919 ? -6.443 8.565 49.953 1.00 84.00 919 GLN A C 1
ATOM 7135 O O . GLN A 1 919 ? -6.371 7.895 50.986 1.00 84.00 919 GLN A O 1
ATOM 7140 N N . VAL A 1 920 ? -7.017 9.770 49.924 1.00 83.81 920 VAL A N 1
ATOM 7141 C CA . VAL A 1 920 ? -7.632 10.385 51.105 1.00 83.81 920 VAL A CA 1
ATOM 7142 C C . VAL A 1 920 ? -8.966 9.715 51.434 1.00 83.81 920 VAL A C 1
ATOM 7144 O O . VAL A 1 920 ? -9.176 9.335 52.586 1.00 83.81 920 VAL A O 1
ATOM 7147 N N . TRP A 1 921 ? -9.831 9.488 50.442 1.00 84.75 921 TRP A N 1
ATOM 7148 C CA . TRP A 1 921 ? -11.137 8.850 50.650 1.00 84.75 921 TRP A CA 1
ATOM 7149 C C . TRP A 1 921 ? -11.051 7.382 51.050 1.00 84.75 921 TRP A C 1
ATOM 7151 O O . TRP A 1 921 ? -11.920 6.904 51.774 1.00 84.75 921 TRP A O 1
ATOM 7161 N N . LYS A 1 922 ? -9.978 6.678 50.671 1.00 82.69 922 LYS A N 1
ATOM 7162 C CA . LYS A 1 922 ? -9.756 5.276 51.053 1.00 82.69 922 LYS A CA 1
ATOM 7163 C C . LYS A 1 922 ? -9.817 5.046 52.571 1.00 82.69 922 LYS A C 1
ATOM 7165 O O . LYS A 1 922 ? -10.209 3.971 53.009 1.00 82.69 922 LYS A O 1
ATOM 7170 N N . LYS A 1 923 ? -9.474 6.058 53.377 1.00 79.75 923 LYS A N 1
ATOM 7171 C CA . LYS A 1 923 ? -9.515 6.007 54.852 1.00 79.75 923 LYS A CA 1
ATOM 7172 C C . LYS A 1 923 ? -10.932 5.990 55.437 1.00 79.75 923 LYS A C 1
ATOM 7174 O O . LYS A 1 923 ? -11.088 5.703 56.616 1.00 79.75 923 LYS A O 1
ATOM 7179 N N . TYR A 1 924 ? -11.934 6.308 54.624 1.00 77.00 924 TYR A N 1
ATOM 7180 C CA . TYR A 1 924 ? -13.339 6.420 55.015 1.00 77.00 924 TYR A CA 1
ATOM 7181 C C . TYR A 1 924 ? -14.190 5.265 54.462 1.00 77.00 924 TYR A C 1
ATOM 7183 O O . TYR A 1 924 ? -15.407 5.263 54.651 1.00 77.00 924 TYR A O 1
ATOM 7191 N N . VAL A 1 925 ? -13.564 4.299 53.775 1.00 76.31 925 VAL A N 1
ATOM 7192 C CA . VAL A 1 925 ? -14.225 3.108 53.228 1.00 76.31 925 VAL A CA 1
ATOM 7193 C C . VAL A 1 925 ? -14.544 2.130 54.355 1.00 76.31 925 VAL A C 1
ATOM 7195 O O . VAL A 1 925 ? -13.688 1.841 55.190 1.00 76.31 925 VAL A O 1
ATOM 7198 N N . CYS A 1 926 ? -15.776 1.632 54.381 1.00 73.44 926 CYS A N 1
ATOM 7199 C CA . CYS A 1 926 ? -16.289 0.782 55.451 1.00 73.44 926 CYS A CA 1
ATOM 7200 C C . CYS A 1 926 ? -16.378 -0.702 55.052 1.00 73.44 926 CYS A C 1
ATOM 7202 O O . CYS A 1 926 ? -16.474 -1.049 53.873 1.00 73.44 926 CYS A O 1
ATOM 7204 N N . GLU A 1 927 ? -16.413 -1.586 56.054 1.00 64.44 927 GLU A N 1
ATOM 7205 C CA . GLU A 1 927 ? -16.814 -2.987 55.877 1.00 64.44 927 GLU A CA 1
ATOM 7206 C C . GLU A 1 927 ? -18.345 -3.087 55.816 1.00 64.44 927 GLU A C 1
ATOM 7208 O O . GLU A 1 927 ? -19.062 -2.584 56.693 1.00 64.44 927 GLU A O 1
ATOM 7213 N N . VAL A 1 928 ? -18.835 -3.729 54.755 1.00 61.56 928 VAL A N 1
ATOM 7214 C CA . VAL A 1 928 ? -20.255 -3.758 54.392 1.00 61.56 928 VAL A CA 1
ATOM 7215 C C . VAL A 1 928 ? -20.977 -4.902 55.102 1.00 61.56 928 VAL A C 1
ATOM 7217 O O . VAL A 1 928 ? -20.493 -6.034 55.125 1.00 61.56 928 VAL A O 1
ATOM 7220 N N . SER A 1 929 ? -22.154 -4.627 55.662 1.00 56.78 929 SER A N 1
ATOM 7221 C CA . SER A 1 929 ? -23.055 -5.651 56.196 1.00 56.78 929 SER A CA 1
ATOM 7222 C C . SER A 1 929 ? -23.651 -6.513 55.072 1.00 56.78 929 SER A C 1
ATOM 7224 O O . SER A 1 929 ? -23.641 -6.128 53.901 1.00 56.78 929 SER A O 1
ATOM 7226 N N . LYS A 1 930 ? -24.280 -7.648 55.420 1.00 47.72 930 LYS A N 1
ATOM 7227 C CA . LYS A 1 930 ? -25.084 -8.449 54.469 1.00 47.72 930 LYS A CA 1
ATOM 7228 C C . LYS A 1 930 ? -26.221 -7.649 53.797 1.00 47.72 930 LYS A C 1
ATOM 7230 O O . LYS A 1 930 ? -26.769 -8.125 52.812 1.00 47.72 930 LYS A O 1
ATOM 7235 N N . ALA A 1 931 ? -26.567 -6.470 54.325 1.00 44.28 931 ALA A N 1
ATOM 7236 C CA . ALA A 1 931 ? -27.605 -5.569 53.826 1.00 44.28 931 ALA A CA 1
ATOM 7237 C C . ALA A 1 931 ? -27.054 -4.357 53.040 1.00 44.28 931 ALA A C 1
ATOM 7239 O O . ALA A 1 931 ? -27.815 -3.451 52.717 1.00 44.28 931 ALA A O 1
ATOM 7240 N N . GLY A 1 932 ? -25.747 -4.303 52.748 1.00 54.00 932 GLY A N 1
ATOM 7241 C CA . GLY A 1 932 ? -25.164 -3.252 51.900 1.00 54.00 932 GLY A CA 1
ATOM 7242 C C . GLY A 1 932 ? -24.775 -1.950 52.618 1.00 54.00 932 GLY A C 1
ATOM 7243 O O . GLY A 1 932 ? -24.331 -1.010 51.963 1.00 54.00 932 GLY A O 1
ATOM 7244 N N . THR A 1 933 ? -24.896 -1.885 53.948 1.00 60.44 933 THR A N 1
ATOM 7245 C CA . THR A 1 933 ? -24.632 -0.683 54.767 1.00 60.44 933 THR A CA 1
ATOM 7246 C C . THR A 1 933 ? -23.347 -0.792 55.597 1.00 60.44 933 THR A C 1
ATOM 7248 O O . THR A 1 933 ? -22.910 -1.893 55.941 1.00 60.44 933 THR A O 1
ATOM 7251 N N . CYS A 1 934 ? -22.732 0.346 55.933 1.00 65.31 934 CYS A N 1
ATOM 7252 C CA . CYS A 1 934 ? -21.533 0.406 56.774 1.00 65.31 934 CYS A CA 1
ATOM 7253 C C . CYS A 1 934 ? -21.835 0.010 58.228 1.00 65.31 934 CYS A C 1
ATOM 7255 O O . CYS A 1 934 ? -22.798 0.488 58.816 1.00 65.31 934 CYS A O 1
ATOM 7257 N N . THR A 1 935 ? -21.003 -0.853 58.817 1.00 60.84 935 THR A N 1
ATOM 7258 C CA . THR A 1 935 ? -21.234 -1.423 60.164 1.00 60.84 935 THR A CA 1
ATOM 7259 C C . THR A 1 935 ? -20.505 -0.707 61.307 1.00 60.84 935 THR A C 1
ATOM 7261 O O . THR A 1 935 ? -20.861 -0.910 62.466 1.00 60.84 935 THR A O 1
ATOM 7264 N N . LYS A 1 936 ? -19.490 0.121 61.009 1.00 58.50 936 LYS A N 1
ATOM 7265 C CA . LYS A 1 936 ? -18.668 0.838 62.003 1.00 58.50 936 LYS A CA 1
ATOM 7266 C C . LYS A 1 936 ? -18.923 2.355 61.969 1.00 58.50 936 LYS A C 1
ATOM 7268 O O . LYS A 1 936 ? -18.860 2.934 60.882 1.00 58.50 936 LYS A O 1
ATOM 7273 N N . PRO A 1 937 ? -19.116 3.016 63.128 1.00 52.47 937 PRO A N 1
ATOM 7274 C CA . PRO A 1 937 ? -19.194 4.475 63.204 1.00 52.47 937 PRO A CA 1
ATOM 7275 C C . PRO A 1 937 ? -17.832 5.106 62.858 1.00 52.47 937 PRO A C 1
ATOM 7277 O O . PRO A 1 937 ? -16.800 4.684 63.381 1.00 52.47 937 PRO A O 1
ATOM 7280 N N . GLY A 1 938 ? -17.820 6.093 61.954 1.00 56.47 938 GLY A N 1
ATOM 7281 C CA . GLY A 1 938 ? -16.600 6.766 61.472 1.00 56.47 938 GLY A CA 1
ATOM 7282 C C . GLY A 1 938 ? -16.130 6.382 60.057 1.00 56.47 938 GLY A C 1
ATOM 7283 O O . GLY A 1 938 ? -15.213 7.019 59.538 1.00 56.47 938 GLY A O 1
ATOM 7284 N N . SER A 1 939 ? -16.746 5.379 59.419 1.00 58.66 939 SER A N 1
ATOM 7285 C CA . SER A 1 939 ? -16.465 4.948 58.037 1.00 58.66 939 SER A CA 1
ATOM 7286 C C . SER A 1 939 ? -17.774 4.802 57.255 1.00 58.66 939 SER A C 1
ATOM 7288 O O . SER A 1 939 ? -18.632 4.023 57.661 1.00 58.66 939 SER A O 1
ATOM 7290 N N . TRP A 1 940 ? -17.921 5.536 56.148 1.00 69.06 940 TRP A N 1
ATOM 7291 C CA . TRP A 1 940 ? -19.224 5.845 55.524 1.00 69.06 940 TRP A CA 1
ATOM 7292 C C . TRP A 1 940 ? -19.308 5.473 54.039 1.00 69.06 940 TRP A C 1
ATOM 7294 O O . TRP A 1 940 ? -20.394 5.360 53.477 1.00 69.06 940 TRP A O 1
ATOM 7304 N N . LEU A 1 941 ? -18.162 5.310 53.377 1.00 71.31 941 LEU A N 1
ATOM 7305 C CA . LEU A 1 941 ? -18.110 5.016 51.950 1.00 71.31 941 LEU A CA 1
ATOM 7306 C C . LEU A 1 941 ? -18.228 3.510 51.733 1.00 71.31 941 LEU A C 1
ATOM 7308 O O . LEU A 1 941 ? -17.322 2.752 52.085 1.00 71.31 941 LEU A O 1
ATOM 7312 N N . THR A 1 942 ? -19.324 3.070 51.116 1.00 74.50 942 THR A N 1
ATOM 7313 C CA . THR A 1 942 ? -19.411 1.696 50.616 1.00 74.50 942 THR A CA 1
ATOM 7314 C C . THR A 1 942 ? -18.362 1.488 49.512 1.00 74.50 942 THR A C 1
ATOM 7316 O O . THR A 1 942 ? -18.048 2.428 48.774 1.00 74.50 942 THR A O 1
ATOM 7319 N N . PRO A 1 943 ? -17.812 0.273 49.340 1.00 71.75 943 PRO A N 1
ATOM 7320 C CA . PRO A 1 943 ? -16.852 -0.019 48.274 1.00 71.75 943 PRO A CA 1
ATOM 7321 C C . PRO A 1 943 ? -17.366 0.340 46.870 1.00 71.75 943 PRO A C 1
ATOM 7323 O O . PRO A 1 943 ? -16.589 0.754 46.011 1.00 71.75 943 PRO A O 1
ATOM 7326 N N . THR A 1 944 ? -18.678 0.230 46.641 1.00 67.12 944 THR A N 1
ATOM 7327 C CA . THR A 1 944 ? -19.345 0.602 45.385 1.00 67.12 944 THR A CA 1
ATOM 7328 C C . THR A 1 944 ? -19.385 2.115 45.173 1.00 67.12 944 THR A C 1
ATOM 7330 O O . THR A 1 944 ? -18.994 2.584 44.103 1.00 67.12 944 THR A O 1
ATOM 7333 N N . LEU A 1 945 ? -19.795 2.886 46.186 1.00 76.06 945 LEU A N 1
ATOM 7334 C CA . LEU A 1 945 ? -19.827 4.349 46.124 1.00 76.06 945 LEU A CA 1
ATOM 7335 C C . LEU A 1 945 ? -18.413 4.933 46.007 1.00 76.06 945 LEU A C 1
ATOM 7337 O O . LEU A 1 945 ? -18.172 5.818 45.188 1.00 76.06 945 LEU A O 1
ATOM 7341 N N . TYR A 1 946 ? -17.455 4.369 46.750 1.00 78.88 946 TYR A N 1
ATOM 7342 C CA . TYR A 1 946 ? -16.036 4.697 46.622 1.00 78.88 946 TYR A CA 1
ATOM 7343 C C . TYR A 1 946 ? -15.526 4.449 45.196 1.00 78.88 946 TYR A C 1
ATOM 7345 O O . TYR A 1 946 ? -14.881 5.325 44.629 1.00 78.88 946 TYR A O 1
ATOM 7353 N N . GLY A 1 947 ? -15.868 3.312 44.576 1.00 76.38 947 GLY A N 1
ATOM 7354 C CA . GLY A 1 947 ? -15.495 3.022 43.188 1.00 76.38 947 GLY A CA 1
ATOM 7355 C C . GLY A 1 947 ? -16.087 4.017 42.177 1.00 76.38 947 GLY A C 1
ATOM 7356 O O . GLY A 1 947 ? -15.398 4.466 41.257 1.00 76.38 947 GLY A O 1
ATOM 7357 N N . GLN A 1 948 ? -17.345 4.432 42.355 1.00 79.44 948 GLN A N 1
ATOM 7358 C CA . GLN A 1 948 ? -17.968 5.467 41.515 1.00 79.44 948 GLN A CA 1
ATOM 7359 C C . GLN A 1 948 ? -17.292 6.835 41.691 1.00 79.44 948 GLN A C 1
ATOM 7361 O O . GLN A 1 948 ? -16.971 7.507 40.708 1.00 79.44 948 GLN A O 1
ATOM 7366 N N . MET A 1 949 ? -17.004 7.233 42.930 1.00 81.19 949 MET A N 1
ATOM 7367 C CA . MET A 1 949 ? -16.279 8.470 43.223 1.00 81.19 949 MET A CA 1
ATOM 7368 C C . MET A 1 949 ? -14.844 8.441 42.689 1.00 81.19 949 MET A C 1
ATOM 7370 O O . MET A 1 949 ? -14.387 9.427 42.115 1.00 81.19 949 MET A O 1
ATOM 7374 N N . GLU A 1 950 ? -14.150 7.309 42.803 1.00 83.25 950 GLU A N 1
ATOM 7375 C CA . GLU A 1 950 ? -12.800 7.101 42.275 1.00 83.25 950 GLU A CA 1
ATOM 7376 C C . GLU A 1 950 ? -12.764 7.239 40.750 1.00 83.25 950 GLU A C 1
ATOM 7378 O O . GLU A 1 950 ? -11.942 7.983 40.214 1.00 83.25 950 GLU A O 1
ATOM 7383 N N . THR A 1 951 ? -13.682 6.582 40.035 1.00 80.00 951 THR A N 1
ATOM 7384 C CA . THR A 1 951 ? -13.766 6.707 38.569 1.00 80.00 951 THR A CA 1
ATOM 7385 C C . THR A 1 951 ? -14.073 8.140 38.129 1.00 80.00 951 THR A C 1
ATOM 7387 O O . THR A 1 951 ? -13.458 8.637 37.182 1.00 80.00 951 THR A O 1
ATOM 7390 N N . THR A 1 952 ? -14.956 8.834 38.851 1.00 82.56 952 THR A N 1
ATOM 7391 C CA . THR A 1 952 ? -15.353 10.218 38.553 1.00 82.56 952 THR A CA 1
ATOM 7392 C C . THR A 1 952 ? -14.224 11.212 38.842 1.00 82.56 952 THR A C 1
ATOM 7394 O O . THR A 1 952 ? -13.960 12.103 38.031 1.00 82.56 952 THR A O 1
ATOM 7397 N N . ALA A 1 953 ? -13.498 11.037 39.950 1.00 85.31 953 ALA A N 1
ATOM 7398 C CA . ALA A 1 953 ? -12.343 11.859 40.310 1.00 85.31 953 ALA A CA 1
ATOM 7399 C C . ALA A 1 953 ? -11.157 11.637 39.357 1.00 85.31 953 ALA A C 1
ATOM 7401 O O . ALA A 1 953 ? -10.559 12.608 38.890 1.00 85.31 953 ALA A O 1
ATOM 7402 N N . ASN A 1 954 ? -10.867 10.385 38.989 1.00 87.44 954 ASN A N 1
ATOM 7403 C CA . ASN A 1 954 ? -9.818 10.062 38.020 1.00 87.44 954 ASN A CA 1
ATOM 7404 C C . ASN A 1 954 ? -10.131 10.639 36.633 1.00 87.44 954 ASN A C 1
ATOM 7406 O O . ASN A 1 954 ? -9.251 11.227 36.002 1.00 87.44 954 ASN A O 1
ATOM 7410 N N . LEU A 1 955 ? -11.383 10.542 36.166 1.00 88.56 955 LEU A N 1
ATOM 7411 C CA . LEU A 1 955 ? -11.782 11.169 34.905 1.00 88.56 955 LEU A CA 1
ATOM 7412 C C . LEU A 1 955 ? -11.667 12.699 34.975 1.00 88.56 955 LEU A C 1
ATOM 7414 O O . LEU A 1 955 ? -11.151 13.315 34.044 1.00 88.56 955 LEU A O 1
ATOM 7418 N N . SER A 1 956 ? -12.088 13.309 36.085 1.00 90.12 956 SER A N 1
ATOM 7419 C CA . SER A 1 956 ? -11.971 14.757 36.306 1.00 90.12 956 SER A CA 1
ATOM 7420 C C . SER A 1 956 ? -10.508 15.220 36.290 1.00 90.12 956 SER A C 1
ATOM 7422 O O . SER A 1 956 ? -10.191 16.245 35.690 1.00 90.12 956 SER A O 1
ATOM 7424 N N . TYR A 1 957 ? -9.593 14.436 36.869 1.00 89.81 957 TYR A N 1
ATOM 7425 C CA . TYR A 1 957 ? -8.152 14.694 36.815 1.00 89.81 957 TYR A CA 1
ATOM 7426 C C . TYR A 1 957 ? -7.599 14.611 35.384 1.00 89.81 957 TYR A C 1
ATOM 7428 O O . TYR A 1 957 ? -6.843 15.482 34.949 1.00 89.81 957 TYR A O 1
ATOM 7436 N N . VAL A 1 958 ? -8.011 13.594 34.623 1.00 89.44 958 VAL A N 1
ATOM 7437 C CA . VAL A 1 958 ? -7.616 13.416 33.218 1.00 89.44 958 VAL A CA 1
ATOM 7438 C C . VAL A 1 958 ? -8.122 14.573 32.346 1.00 89.44 958 VAL A C 1
ATOM 7440 O O . VAL A 1 958 ? -7.346 15.148 31.579 1.00 89.44 958 VAL A O 1
ATOM 7443 N N . LEU A 1 959 ? -9.393 14.964 32.490 1.00 90.38 959 LEU A N 1
ATOM 7444 C CA . LEU A 1 959 ? -9.980 16.104 31.776 1.00 90.38 959 LEU A CA 1
ATOM 7445 C C . LEU A 1 959 ? -9.274 17.416 32.135 1.00 90.38 959 LEU A C 1
ATOM 7447 O O . LEU A 1 959 ? -8.911 18.174 31.234 1.00 90.38 959 LEU A O 1
ATOM 7451 N N . TYR A 1 960 ? -8.977 17.641 33.419 1.00 89.88 960 TYR A N 1
ATOM 7452 C CA . TYR A 1 960 ? -8.179 18.780 33.873 1.00 89.88 960 TYR A CA 1
ATOM 7453 C C . TYR A 1 960 ? -6.793 18.818 33.203 1.00 89.88 960 TYR A C 1
ATOM 7455 O O . TYR A 1 960 ? -6.366 19.865 32.708 1.00 89.88 960 TYR A O 1
ATOM 7463 N N . GLY A 1 961 ? -6.122 17.667 33.083 1.00 88.56 961 GLY A N 1
ATOM 7464 C CA . GLY A 1 961 ? -4.850 17.543 32.364 1.00 88.56 961 GLY A CA 1
ATOM 7465 C C . GLY A 1 961 ? -4.940 17.939 30.884 1.00 88.56 961 GLY A C 1
ATOM 7466 O O . GLY A 1 961 ? -4.018 18.560 30.342 1.00 88.56 961 GLY A O 1
ATOM 7467 N N . TYR A 1 962 ? -6.069 17.654 30.228 1.00 89.12 962 TYR A N 1
ATOM 7468 C CA . TYR A 1 962 ? -6.296 18.032 28.833 1.00 89.12 962 TYR A CA 1
ATOM 7469 C C . TYR A 1 962 ? -6.600 19.514 28.621 1.00 89.12 962 TYR A C 1
ATOM 7471 O O . TYR A 1 962 ? -6.313 20.020 27.536 1.00 89.12 962 TYR A O 1
ATOM 7479 N N . VAL A 1 963 ? -7.093 20.242 29.628 1.00 87.62 963 VAL A N 1
ATOM 7480 C CA . VAL A 1 963 ? -7.332 21.693 29.513 1.00 87.62 963 VAL A CA 1
ATOM 7481 C C . VAL A 1 963 ? -6.047 22.415 29.107 1.00 87.62 963 VAL A C 1
ATOM 7483 O O . VAL A 1 963 ? -6.065 23.219 28.177 1.00 87.62 963 VAL A O 1
ATOM 7486 N N . LYS A 1 964 ? -4.906 22.064 29.716 1.00 83.06 964 LYS A N 1
ATOM 7487 C CA . LYS A 1 964 ? -3.594 22.632 29.361 1.00 83.06 964 LYS A CA 1
ATOM 7488 C C . LYS A 1 964 ? -3.153 22.254 27.944 1.00 83.06 964 LYS A C 1
ATOM 7490 O O . LYS A 1 964 ? -2.476 23.028 27.273 1.00 83.06 964 LYS A O 1
ATOM 7495 N N . PHE A 1 965 ? -3.500 21.061 27.468 1.00 84.94 965 PHE A N 1
ATOM 7496 C CA . PHE A 1 965 ? -3.221 20.652 26.090 1.00 84.94 965 PHE A CA 1
ATOM 7497 C C . PHE A 1 965 ? -4.059 21.458 25.082 1.00 84.94 965 PHE A C 1
ATOM 7499 O O . PHE A 1 965 ? -3.503 21.991 24.122 1.00 84.94 965 PHE A O 1
ATOM 7506 N N . LEU A 1 966 ? -5.361 21.610 25.335 1.00 84.12 966 LEU A N 1
ATOM 7507 C CA . LEU A 1 966 ? -6.299 22.341 24.477 1.00 84.12 966 LEU A CA 1
ATOM 7508 C C . LEU A 1 966 ? -6.011 23.847 24.436 1.00 84.12 966 LEU A C 1
ATOM 7510 O O . LEU A 1 966 ? -6.085 24.452 23.371 1.00 84.12 966 LEU A O 1
ATOM 7514 N N . THR A 1 967 ? -5.601 24.454 25.551 1.00 77.31 967 THR A N 1
ATOM 7515 C CA . THR A 1 967 ? -5.161 25.859 25.560 1.00 77.31 967 THR A CA 1
ATOM 7516 C C . THR A 1 967 ? -3.837 26.052 24.825 1.00 77.31 967 THR A C 1
ATOM 7518 O O . THR A 1 967 ? -3.668 27.027 24.101 1.00 77.31 967 THR A O 1
ATOM 7521 N N . ASN A 1 968 ? -2.907 25.095 24.909 1.00 73.12 968 ASN A N 1
ATOM 7522 C CA . ASN A 1 968 ? -1.666 25.150 24.130 1.00 73.12 968 ASN A CA 1
ATOM 7523 C C . ASN A 1 968 ? -1.899 24.993 22.614 1.00 73.12 968 ASN A C 1
ATOM 7525 O O . ASN A 1 968 ? -1.139 25.565 21.823 1.00 73.12 968 ASN A O 1
ATOM 7529 N N . LEU A 1 969 ? -2.945 24.265 22.202 1.00 72.19 969 LEU A N 1
ATOM 7530 C CA . LEU A 1 969 ? -3.350 24.121 20.797 1.00 72.19 969 LEU A CA 1
ATOM 7531 C C . LEU A 1 969 ? -3.805 25.445 20.165 1.00 72.19 969 LEU A C 1
ATOM 7533 O O . LEU A 1 969 ? -3.544 25.649 18.982 1.00 72.19 969 LEU A O 1
ATOM 7537 N N . GLN A 1 970 ? -4.362 26.374 20.952 1.00 66.06 970 GLN A N 1
ATOM 7538 C CA . GLN A 1 970 ? -4.764 27.720 20.497 1.00 66.06 970 GLN A CA 1
ATOM 7539 C C . GLN A 1 970 ? -3.583 28.553 19.956 1.00 66.06 970 GLN A C 1
ATOM 7541 O O . GLN A 1 970 ? -3.785 29.524 19.238 1.00 66.06 970 GLN A O 1
ATOM 7546 N N . SER A 1 971 ? -2.339 28.166 20.272 1.00 63.12 971 SER A N 1
ATOM 7547 C CA . SER A 1 971 ? -1.108 28.848 19.833 1.00 63.12 971 SER A CA 1
ATOM 7548 C C . SER A 1 971 ? -0.338 28.115 18.724 1.00 63.12 971 SER A C 1
ATOM 7550 O O . SER A 1 971 ? 0.845 28.394 18.519 1.00 63.12 971 SER A O 1
ATOM 7552 N N . CYS A 1 972 ? -0.949 27.113 18.074 1.00 70.31 972 CYS A N 1
ATOM 7553 C CA . CYS A 1 972 ? -0.286 26.224 17.107 1.00 70.31 972 CYS A CA 1
ATOM 7554 C C . CYS A 1 972 ? 1.035 25.616 17.634 1.00 70.31 972 CYS A C 1
ATOM 7556 O O . CYS A 1 972 ? 1.954 25.332 16.861 1.00 70.31 972 CYS A O 1
ATOM 7558 N N . ARG A 1 973 ? 1.167 25.403 18.958 1.00 71.62 973 ARG A N 1
ATOM 7559 C CA . ARG A 1 973 ? 2.438 24.984 19.582 1.00 71.62 973 ARG A CA 1
ATOM 7560 C C . ARG A 1 973 ? 2.999 23.700 18.969 1.00 71.62 973 ARG A C 1
ATOM 7562 O O . ARG A 1 973 ? 4.193 23.647 18.718 1.00 71.62 973 ARG A O 1
ATOM 7569 N N . SER A 1 974 ? 2.152 22.718 18.668 1.00 69.50 974 SER A N 1
ATOM 7570 C CA . SER A 1 974 ? 2.580 21.453 18.060 1.00 69.50 974 SER A CA 1
ATOM 7571 C C . SER A 1 974 ? 3.228 21.633 16.684 1.00 69.50 974 SER A C 1
ATOM 7573 O O . SER A 1 974 ? 4.218 20.966 16.392 1.00 69.50 974 SER A O 1
ATOM 7575 N N . VAL A 1 975 ? 2.697 22.548 15.865 1.00 73.44 975 VAL A N 1
ATOM 7576 C CA . VAL A 1 975 ? 3.258 22.907 14.550 1.00 73.44 975 VAL A CA 1
ATOM 7577 C C . VAL A 1 975 ? 4.570 23.668 14.729 1.00 73.44 975 VAL A C 1
ATOM 7579 O O . VAL A 1 975 ? 5.556 23.358 14.071 1.00 73.44 975 VAL A O 1
ATOM 7582 N N . ARG A 1 976 ? 4.621 24.589 15.696 1.00 77.31 976 ARG A N 1
ATOM 7583 C CA . ARG A 1 976 ? 5.841 25.321 16.069 1.00 77.31 976 ARG A CA 1
ATOM 7584 C C . ARG A 1 976 ? 6.965 24.422 16.539 1.00 77.31 976 ARG A C 1
ATOM 7586 O O . ARG A 1 976 ? 8.096 24.644 16.132 1.00 77.31 976 ARG A O 1
ATOM 7593 N N . ASP A 1 977 ? 6.679 23.430 17.369 1.00 76.81 977 ASP A N 1
ATOM 7594 C CA . ASP A 1 977 ? 7.715 22.517 17.845 1.00 76.81 977 ASP A CA 1
ATOM 7595 C C . ASP A 1 977 ? 8.230 21.648 16.682 1.00 76.81 977 ASP A C 1
ATOM 7597 O O . ASP A 1 977 ? 9.437 21.531 16.501 1.00 76.81 977 ASP A O 1
ATOM 7601 N N . ALA A 1 978 ? 7.346 21.179 15.789 1.00 75.75 978 ALA A N 1
ATOM 7602 C CA . ALA A 1 978 ? 7.768 20.460 14.583 1.00 75.75 978 ALA A CA 1
ATOM 7603 C C . ALA A 1 978 ? 8.616 21.323 13.635 1.00 75.75 978 ALA A C 1
ATOM 7605 O O . ALA A 1 978 ? 9.625 20.850 13.112 1.00 75.75 978 ALA A O 1
ATOM 7606 N N . PHE A 1 979 ? 8.228 22.580 13.408 1.00 81.62 979 PHE A N 1
ATOM 7607 C CA . PHE A 1 979 ? 8.997 23.510 12.582 1.00 81.62 979 PHE A CA 1
ATOM 7608 C C . PHE A 1 979 ? 10.319 23.897 13.233 1.00 81.62 979 PHE A C 1
ATOM 7610 O O . PHE A 1 979 ? 11.309 23.990 12.518 1.00 81.62 979 PHE A O 1
ATOM 7617 N N . ARG A 1 980 ? 10.374 24.034 14.563 1.00 83.12 980 ARG A N 1
ATOM 7618 C CA . ARG A 1 980 ? 11.620 24.270 15.302 1.00 83.12 980 ARG A CA 1
ATOM 7619 C C . ARG A 1 980 ? 12.597 23.114 15.115 1.00 83.12 980 ARG A C 1
ATOM 7621 O O . ARG A 1 980 ? 13.771 23.356 14.853 1.00 83.12 980 ARG A O 1
ATOM 7628 N N . ASP A 1 981 ? 12.133 21.872 15.203 1.00 82.69 981 ASP A N 1
ATOM 7629 C CA . ASP A 1 981 ? 12.997 20.696 15.036 1.00 82.69 981 ASP A CA 1
ATOM 7630 C C . ASP A 1 981 ? 13.520 20.571 13.596 1.00 82.69 981 ASP A C 1
ATOM 7632 O O . ASP A 1 981 ? 14.661 20.167 13.355 1.00 82.69 981 ASP A O 1
ATOM 7636 N N . ILE A 1 982 ? 12.703 20.963 12.614 1.00 82.12 982 ILE A N 1
ATOM 7637 C CA . ILE A 1 982 ? 13.100 20.982 11.202 1.00 82.12 982 ILE A CA 1
ATOM 7638 C C . ILE A 1 982 ? 14.072 22.133 10.921 1.00 82.12 982 ILE A C 1
ATOM 7640 O O . ILE A 1 982 ? 15.115 21.895 10.304 1.00 82.12 982 ILE A O 1
ATOM 7644 N N . SER A 1 983 ? 13.767 23.349 11.384 1.00 84.12 983 SER A N 1
ATOM 7645 C CA . SER A 1 983 ? 14.586 24.541 11.143 1.00 84.12 983 SER A CA 1
ATOM 7646 C C . SER A 1 983 ? 15.952 24.431 11.819 1.00 84.12 983 SER A C 1
ATOM 7648 O O . SER A 1 983 ? 16.970 24.673 11.175 1.00 84.12 983 SER A O 1
ATOM 7650 N N . SER A 1 984 ? 15.993 23.974 13.074 1.00 80.81 984 SER A N 1
ATOM 7651 C CA . SER A 1 984 ? 17.234 23.867 13.850 1.00 80.81 984 SER A CA 1
ATOM 7652 C C . SER A 1 984 ? 18.070 22.627 13.514 1.00 80.81 984 SER A C 1
ATOM 7654 O O . SER A 1 984 ? 19.297 22.698 13.540 1.00 80.81 984 SER A O 1
ATOM 7656 N N . GLY A 1 985 ? 17.437 21.496 13.178 1.00 79.44 985 GLY A N 1
ATOM 7657 C CA . GLY A 1 985 ? 18.136 20.215 13.027 1.00 79.44 985 GLY A CA 1
ATOM 7658 C C . GLY A 1 985 ? 18.317 19.723 11.590 1.00 79.44 985 GLY A C 1
ATOM 7659 O O . GLY A 1 985 ? 19.293 19.033 11.294 1.00 79.44 985 GLY A O 1
ATOM 7660 N N . LYS A 1 986 ? 17.387 20.041 10.678 1.00 83.25 986 LYS A N 1
ATOM 7661 C CA . LYS A 1 986 ? 17.307 19.384 9.354 1.00 83.25 986 LYS A CA 1
ATOM 7662 C C . LYS A 1 986 ? 17.592 20.323 8.184 1.00 83.25 986 LYS A C 1
ATOM 7664 O O . LYS A 1 986 ? 18.123 19.874 7.167 1.00 83.25 986 LYS A O 1
ATOM 7669 N N . CYS A 1 987 ? 17.313 21.616 8.328 1.00 86.25 987 CYS A N 1
ATOM 7670 C CA . CYS A 1 987 ? 17.442 22.600 7.251 1.00 86.25 987 CYS A CA 1
ATOM 7671 C C . CYS A 1 987 ? 18.864 22.748 6.696 1.00 86.25 987 CYS A C 1
ATOM 7673 O O . CYS A 1 987 ? 19.049 22.704 5.480 1.00 86.25 987 CYS A O 1
ATOM 7675 N N . HIS A 1 988 ? 19.882 22.808 7.560 1.00 85.94 988 HIS A N 1
ATOM 7676 C CA . HIS A 1 988 ? 21.278 22.871 7.114 1.00 85.94 988 HIS A CA 1
ATOM 7677 C C . HIS A 1 988 ? 21.676 21.638 6.274 1.00 85.94 988 HIS A C 1
ATOM 7679 O O . HIS A 1 988 ? 22.384 21.752 5.273 1.00 85.94 988 HIS A O 1
ATOM 7685 N N . GLY A 1 989 ? 21.187 20.448 6.644 1.00 84.38 989 GLY A N 1
ATOM 7686 C CA . GLY A 1 989 ? 21.393 19.220 5.874 1.00 84.38 989 GLY A CA 1
ATOM 7687 C C . GLY A 1 989 ? 20.685 19.254 4.517 1.00 84.38 989 GLY A C 1
ATOM 7688 O O . GLY A 1 989 ? 21.306 18.973 3.496 1.00 84.38 989 GLY A O 1
ATOM 7689 N N . LEU A 1 990 ? 19.406 19.631 4.487 1.00 85.75 990 LEU A N 1
ATOM 7690 C CA . LEU A 1 990 ? 18.603 19.749 3.262 1.00 85.75 990 LEU A CA 1
ATOM 7691 C C . LEU A 1 990 ? 19.218 20.729 2.248 1.00 85.75 990 LEU A C 1
ATOM 7693 O O . LEU A 1 990 ? 19.342 20.406 1.063 1.00 85.75 990 LEU A O 1
ATOM 7697 N N . GLU A 1 991 ? 19.662 21.898 2.707 1.00 87.81 991 GLU A N 1
ATOM 7698 C CA . GLU A 1 991 ? 20.302 22.918 1.870 1.00 87.81 991 GLU A CA 1
ATOM 7699 C C . GLU A 1 991 ? 21.669 22.445 1.343 1.00 87.81 991 GLU A C 1
ATOM 7701 O O . GLU A 1 991 ? 21.955 22.541 0.147 1.00 87.81 991 GLU A O 1
ATOM 7706 N N . LYS A 1 992 ? 22.490 21.832 2.205 1.00 89.00 992 LYS A N 1
ATOM 7707 C CA . LYS A 1 992 ? 23.799 21.285 1.823 1.00 89.00 992 LYS A CA 1
ATOM 7708 C C . LYS A 1 992 ? 23.694 20.115 0.842 1.00 89.00 992 LYS A C 1
ATOM 7710 O O . LYS A 1 992 ? 24.451 20.046 -0.120 1.00 89.00 992 LYS A O 1
ATOM 7715 N N . HIS A 1 993 ? 22.785 19.170 1.070 1.00 89.44 993 HIS A N 1
ATOM 7716 C CA . HIS A 1 993 ? 22.663 17.995 0.205 1.00 89.44 993 HIS A CA 1
ATOM 7717 C C . HIS A 1 993 ? 22.003 18.340 -1.136 1.00 89.44 993 HIS A C 1
ATOM 7719 O O . HIS A 1 993 ? 22.421 17.803 -2.161 1.00 89.44 993 HIS A O 1
ATOM 7725 N N . SER A 1 994 ? 21.040 19.272 -1.157 1.00 87.56 994 SER A N 1
ATOM 7726 C CA . SER A 1 994 ? 20.483 19.801 -2.413 1.00 87.56 994 SER A CA 1
ATOM 7727 C C . SER A 1 994 ? 21.535 20.520 -3.258 1.00 87.56 994 SER A C 1
ATOM 7729 O O . SER A 1 994 ? 21.516 20.379 -4.482 1.00 87.56 994 SER A O 1
ATOM 7731 N N . SER A 1 995 ? 22.504 21.206 -2.636 1.00 89.69 995 SER A N 1
ATOM 7732 C CA . SER A 1 995 ? 23.571 21.861 -3.396 1.00 89.69 995 SER A CA 1
ATOM 7733 C C . SER A 1 995 ? 24.541 20.888 -4.054 1.00 89.69 995 SER A C 1
ATOM 7735 O O . SER A 1 995 ? 24.896 21.051 -5.221 1.00 89.69 995 SER A O 1
ATOM 7737 N N . TRP A 1 996 ? 24.891 19.801 -3.366 1.00 90.44 996 TRP A N 1
ATOM 7738 C CA . TRP A 1 996 ? 25.741 18.747 -3.926 1.00 90.44 996 TRP A CA 1
ATOM 7739 C C . TRP A 1 996 ? 25.151 18.128 -5.195 1.00 90.44 996 TRP A C 1
ATOM 7741 O O . TRP A 1 996 ? 25.892 17.758 -6.102 1.00 90.44 996 TRP A O 1
ATOM 7751 N N . ILE A 1 997 ? 23.823 18.055 -5.291 1.00 89.56 997 ILE A N 1
ATOM 7752 C CA . ILE A 1 997 ? 23.135 17.480 -6.447 1.00 89.56 997 ILE A CA 1
ATOM 7753 C C . ILE A 1 997 ? 23.376 18.316 -7.707 1.00 89.56 997 ILE A C 1
ATOM 7755 O O . ILE A 1 997 ? 23.844 17.772 -8.709 1.00 89.56 997 ILE A O 1
ATOM 7759 N N . TYR A 1 998 ? 23.072 19.619 -7.679 1.00 89.62 998 TYR A N 1
ATOM 7760 C CA . TYR A 1 998 ? 23.235 20.453 -8.873 1.00 89.62 998 TYR A CA 1
ATOM 7761 C C . TYR A 1 998 ? 24.717 20.717 -9.180 1.00 89.62 998 TYR A C 1
ATOM 7763 O O . TYR A 1 998 ? 25.088 20.752 -10.350 1.00 89.62 998 TYR A O 1
ATOM 7771 N N . ILE A 1 999 ? 25.585 20.821 -8.162 1.00 89.19 999 ILE A N 1
ATOM 7772 C CA . ILE A 1 999 ? 27.040 20.943 -8.356 1.00 89.19 999 ILE A CA 1
ATOM 7773 C C . ILE A 1 999 ? 27.586 19.674 -9.023 1.00 89.19 999 ILE A C 1
ATOM 7775 O O . ILE A 1 999 ? 28.300 19.758 -10.021 1.00 89.19 999 ILE A O 1
ATOM 7779 N N . GLY A 1 1000 ? 27.203 18.495 -8.524 1.00 88.81 1000 GLY A N 1
ATOM 7780 C CA . GLY A 1 1000 ? 27.548 17.204 -9.117 1.00 88.81 1000 GLY A CA 1
ATOM 7781 C C . GLY A 1 1000 ? 27.096 17.093 -10.572 1.00 88.81 1000 GLY A C 1
ATOM 7782 O O . GLY A 1 1000 ? 27.882 16.727 -11.446 1.00 88.81 1000 GLY A O 1
ATOM 7783 N N . LEU A 1 1001 ? 25.852 17.489 -10.853 1.00 89.69 1001 LEU A N 1
ATOM 7784 C CA . LEU A 1 1001 ? 25.275 17.429 -12.195 1.00 89.69 1001 LEU A CA 1
ATOM 7785 C C . LEU A 1 1001 ? 25.967 18.401 -13.159 1.00 89.69 1001 LEU A C 1
ATOM 7787 O O . LEU A 1 1001 ? 26.239 18.034 -14.303 1.00 89.69 1001 LEU A O 1
ATOM 7791 N N . ALA A 1 1002 ? 26.306 19.607 -12.699 1.00 89.44 1002 ALA A N 1
ATOM 7792 C CA . ALA A 1 1002 ? 27.060 20.587 -13.472 1.00 89.44 1002 ALA A CA 1
ATOM 7793 C C . ALA A 1 1002 ? 28.480 20.093 -13.797 1.00 89.44 1002 ALA A C 1
ATOM 7795 O O . ALA A 1 1002 ? 28.914 20.214 -14.943 1.00 89.44 1002 ALA A O 1
ATOM 7796 N N . MET A 1 1003 ? 29.178 19.478 -12.832 1.00 88.94 1003 MET A N 1
ATOM 7797 C CA . MET A 1 1003 ? 30.509 18.894 -13.052 1.00 88.94 1003 MET A CA 1
ATOM 7798 C C . MET A 1 1003 ? 30.474 17.758 -14.082 1.00 88.94 1003 MET A C 1
ATOM 7800 O O . MET A 1 1003 ? 31.283 17.750 -15.009 1.00 88.94 1003 MET A O 1
ATOM 7804 N N . VAL A 1 1004 ? 29.514 16.831 -13.966 1.00 88.81 1004 VAL A N 1
ATOM 7805 C CA . VAL A 1 1004 ? 29.342 15.727 -14.929 1.00 88.81 1004 VAL A CA 1
ATOM 7806 C C . VAL A 1 1004 ? 29.009 16.266 -16.322 1.00 88.81 1004 VAL A C 1
ATOM 7808 O O . VAL A 1 1004 ? 29.601 15.828 -17.307 1.00 88.81 1004 VAL A O 1
ATOM 7811 N N . SER A 1 1005 ? 28.121 17.260 -16.409 1.00 89.69 1005 SER A N 1
ATOM 7812 C CA . SER A 1 1005 ? 27.739 17.887 -17.682 1.00 89.69 1005 SER A CA 1
ATOM 7813 C C . SER A 1 1005 ? 28.931 18.577 -18.350 1.00 89.69 1005 SER A C 1
ATOM 7815 O O . SER A 1 1005 ? 29.179 18.363 -19.534 1.00 89.69 1005 SER A O 1
ATOM 7817 N N . ALA A 1 1006 ? 29.720 19.348 -17.595 1.00 88.06 1006 ALA A N 1
ATOM 7818 C CA . ALA A 1 1006 ? 30.916 20.015 -18.104 1.00 88.06 1006 ALA A CA 1
ATOM 7819 C C . ALA A 1 1006 ? 31.995 19.015 -18.561 1.00 88.06 1006 ALA A C 1
ATOM 7821 O O . ALA A 1 1006 ? 32.586 19.181 -19.629 1.00 88.06 1006 ALA A O 1
ATOM 7822 N N . ALA A 1 1007 ? 32.218 17.941 -17.797 1.00 87.81 1007 ALA A N 1
ATOM 7823 C CA . ALA A 1 1007 ? 33.175 16.895 -18.148 1.00 87.81 1007 ALA A CA 1
ATOM 7824 C C . ALA A 1 1007 ? 32.778 16.140 -19.429 1.00 87.81 1007 ALA A C 1
ATOM 7826 O O . ALA A 1 1007 ? 33.640 15.840 -20.258 1.00 87.81 1007 ALA A O 1
ATOM 7827 N N . LEU A 1 1008 ? 31.483 15.873 -19.627 1.00 85.56 1008 LEU A N 1
ATOM 7828 C CA . LEU A 1 1008 ? 30.964 15.245 -20.847 1.00 85.56 1008 LEU A CA 1
ATOM 7829 C C . LEU A 1 1008 ? 31.079 16.163 -22.059 1.00 85.56 1008 LEU A C 1
ATOM 7831 O O . LEU A 1 1008 ? 31.521 15.711 -23.112 1.00 85.56 1008 LEU A O 1
ATOM 7835 N N . VAL A 1 1009 ? 30.759 17.450 -21.903 1.00 86.81 1009 VAL A N 1
ATOM 7836 C CA . VAL A 1 1009 ? 30.952 18.464 -22.949 1.00 86.81 1009 VAL A CA 1
ATOM 7837 C C . VAL A 1 1009 ? 32.398 18.471 -23.446 1.00 86.81 1009 VAL A C 1
ATOM 7839 O O . VAL A 1 1009 ? 32.644 18.370 -24.649 1.00 86.81 1009 VAL A O 1
ATOM 7842 N N . LEU A 1 1010 ? 33.360 18.543 -22.524 1.00 86.06 1010 LEU A N 1
ATOM 7843 C CA . LEU A 1 1010 ? 34.779 18.571 -22.871 1.00 86.06 1010 LEU A CA 1
ATOM 7844 C C . LEU A 1 1010 ? 35.220 17.240 -23.493 1.00 86.06 1010 LEU A C 1
ATOM 7846 O O . LEU A 1 1010 ? 35.897 17.232 -24.520 1.00 86.06 1010 LEU A O 1
ATOM 7850 N N . SER A 1 1011 ? 34.752 16.116 -22.947 1.00 83.44 1011 SER A N 1
ATOM 7851 C CA . SER A 1 1011 ? 35.032 14.780 -23.485 1.00 83.44 1011 SER A CA 1
ATOM 7852 C C . SER A 1 1011 ? 34.526 14.616 -24.924 1.00 83.44 1011 SER A C 1
ATOM 7854 O O . SER A 1 1011 ? 35.262 14.114 -25.769 1.00 83.44 1011 SER A O 1
ATOM 7856 N N . MET A 1 1012 ? 33.326 15.111 -25.249 1.00 80.94 1012 MET A N 1
ATOM 7857 C CA . MET A 1 1012 ? 32.768 15.086 -26.609 1.00 80.94 1012 MET A CA 1
ATOM 7858 C C . MET A 1 1012 ? 33.598 15.910 -27.604 1.00 80.94 1012 MET A C 1
ATOM 7860 O O . MET A 1 1012 ? 33.812 15.463 -28.733 1.00 80.94 1012 MET A O 1
ATOM 7864 N N . ILE A 1 1013 ? 34.102 17.082 -27.194 1.00 81.56 1013 ILE A N 1
ATOM 7865 C CA . ILE A 1 1013 ? 34.989 17.918 -28.023 1.00 81.56 1013 ILE A CA 1
ATOM 7866 C C . ILE A 1 1013 ? 36.275 17.149 -28.354 1.00 81.56 1013 ILE A C 1
ATOM 7868 O O . ILE A 1 1013 ? 36.668 17.066 -29.520 1.00 81.56 1013 ILE A O 1
ATOM 7872 N N . PHE A 1 1014 ? 36.904 16.529 -27.353 1.00 78.50 1014 PHE A N 1
ATOM 7873 C CA . PHE A 1 1014 ? 38.130 15.758 -27.561 1.00 78.50 1014 PHE A CA 1
ATOM 7874 C C . PHE A 1 1014 ? 37.895 14.445 -28.322 1.00 78.50 1014 PHE A C 1
ATOM 7876 O O . PHE A 1 1014 ? 38.743 14.082 -29.135 1.00 78.50 1014 PHE A O 1
ATOM 7883 N N . TRP A 1 1015 ? 36.748 13.772 -28.159 1.00 76.12 1015 TRP A N 1
ATOM 7884 C CA . TRP A 1 1015 ? 36.371 12.627 -29.002 1.00 76.12 1015 TRP A CA 1
ATOM 7885 C C . TRP A 1 1015 ? 36.275 13.022 -30.476 1.00 76.12 1015 TRP A C 1
ATOM 7887 O O . TRP A 1 1015 ? 36.775 12.303 -31.342 1.00 76.12 1015 TRP A O 1
ATOM 7897 N N . PHE A 1 1016 ? 35.674 14.178 -30.770 1.00 74.88 1016 PHE A N 1
ATOM 7898 C CA . PHE A 1 1016 ? 35.545 14.677 -32.136 1.00 74.88 1016 PHE A CA 1
ATOM 7899 C C . PHE A 1 1016 ? 36.905 15.045 -32.752 1.00 74.88 1016 PHE A C 1
ATOM 7901 O O . PHE A 1 1016 ? 37.196 14.632 -33.877 1.00 74.88 1016 PHE A O 1
ATOM 7908 N N . ILE A 1 1017 ? 37.764 15.756 -32.008 1.00 73.44 1017 ILE A N 1
ATOM 7909 C CA . ILE A 1 1017 ? 39.133 16.097 -32.442 1.00 73.44 1017 ILE A CA 1
ATOM 7910 C C . ILE A 1 1017 ? 39.943 14.821 -32.706 1.00 73.44 1017 ILE A C 1
ATOM 7912 O O . ILE A 1 1017 ? 40.557 14.683 -33.766 1.00 73.44 1017 ILE A O 1
ATOM 7916 N N . TYR A 1 1018 ? 39.896 13.861 -31.778 1.00 71.25 1018 TYR A N 1
ATOM 7917 C CA . TYR A 1 1018 ? 40.603 12.588 -31.895 1.00 71.25 1018 TYR A CA 1
ATOM 7918 C C . TYR A 1 1018 ? 40.149 11.784 -33.124 1.00 71.25 1018 TYR A C 1
ATOM 7920 O O . TYR A 1 1018 ? 40.982 11.281 -33.881 1.00 71.25 1018 TYR A O 1
ATOM 7928 N N . ALA A 1 1019 ? 38.837 11.706 -33.371 1.00 69.44 1019 ALA A N 1
ATOM 7929 C CA . ALA A 1 1019 ? 38.273 10.983 -34.509 1.00 69.44 1019 ALA A CA 1
ATOM 7930 C C . ALA A 1 1019 ? 38.613 11.630 -35.862 1.00 69.44 1019 ALA A C 1
ATOM 7932 O O . ALA A 1 1019 ? 38.937 10.926 -36.822 1.00 69.44 1019 ALA A O 1
ATOM 7933 N N . ARG A 1 1020 ? 38.571 12.967 -35.948 1.00 68.12 1020 ARG A N 1
ATOM 7934 C CA . ARG A 1 1020 ? 38.878 13.708 -37.181 1.00 68.12 1020 ARG A CA 1
ATOM 7935 C C . ARG A 1 1020 ? 40.346 13.565 -37.583 1.00 68.12 1020 ARG A C 1
ATOM 7937 O O . ARG A 1 1020 ? 40.633 13.251 -38.736 1.00 68.12 1020 ARG A O 1
ATOM 7944 N N . GLU A 1 1021 ? 41.261 13.728 -36.631 1.00 67.44 1021 GLU A N 1
ATOM 7945 C CA . GLU A 1 1021 ? 42.705 13.644 -36.882 1.00 67.44 1021 GLU A CA 1
ATOM 7946 C C . GLU A 1 1021 ? 43.146 12.213 -37.229 1.00 67.44 1021 GLU A C 1
ATOM 7948 O O . GLU A 1 1021 ? 43.966 11.985 -38.122 1.00 67.44 1021 GLU A O 1
ATOM 7953 N N . ARG A 1 1022 ? 42.551 11.212 -36.569 1.00 64.94 1022 ARG A N 1
ATOM 7954 C CA . ARG A 1 1022 ? 42.806 9.798 -36.868 1.00 64.94 1022 ARG A CA 1
ATOM 7955 C C . ARG A 1 1022 ? 42.311 9.402 -38.259 1.00 64.94 1022 ARG A C 1
ATOM 7957 O O . ARG A 1 1022 ? 43.017 8.688 -38.967 1.00 64.94 1022 ARG A O 1
ATOM 7964 N N . SER A 1 1023 ? 41.151 9.908 -38.682 1.00 63.16 1023 SER A N 1
ATOM 7965 C CA . SER A 1 1023 ? 40.660 9.725 -40.054 1.00 63.16 1023 SER A CA 1
ATOM 7966 C C . SER A 1 1023 ? 41.576 10.376 -41.096 1.00 63.16 1023 SER A C 1
ATOM 7968 O O . SER A 1 1023 ? 41.691 9.850 -42.201 1.00 63.16 1023 SER A O 1
ATOM 7970 N N . HIS A 1 1024 ? 42.223 11.497 -40.763 1.00 63.84 1024 HIS A N 1
ATOM 7971 C CA . HIS A 1 1024 ? 43.182 12.164 -41.645 1.00 63.84 1024 HIS A CA 1
ATOM 7972 C C . HIS A 1 1024 ? 44.481 11.354 -41.798 1.00 63.84 1024 HIS A C 1
ATOM 7974 O O . HIS A 1 1024 ? 44.950 11.166 -42.918 1.00 63.84 1024 HIS A O 1
ATOM 7980 N N . ARG A 1 1025 ? 45.024 10.781 -40.711 1.00 61.66 1025 ARG A N 1
ATOM 7981 C CA . ARG A 1 1025 ? 46.191 9.879 -40.803 1.00 61.66 1025 ARG A CA 1
ATOM 7982 C C . ARG A 1 1025 ? 45.910 8.597 -41.575 1.00 61.66 1025 ARG A C 1
ATOM 7984 O O . ARG A 1 1025 ? 46.734 8.234 -42.399 1.00 61.66 1025 ARG A O 1
ATOM 7991 N N . LEU A 1 1026 ? 44.761 7.954 -41.358 1.00 60.25 1026 LEU A N 1
ATOM 7992 C CA . LEU A 1 1026 ? 44.373 6.761 -42.125 1.00 60.25 1026 LEU A CA 1
ATOM 7993 C C . LEU A 1 1026 ? 44.244 7.067 -43.625 1.00 60.25 1026 LEU A C 1
ATOM 7995 O O . LEU A 1 1026 ? 44.594 6.239 -44.457 1.00 60.25 1026 LEU A O 1
ATOM 7999 N N . TYR A 1 1027 ? 43.776 8.269 -43.977 1.00 58.19 1027 TYR A N 1
ATOM 8000 C CA . TYR A 1 1027 ? 43.749 8.727 -45.365 1.00 58.19 1027 TYR A CA 1
ATOM 8001 C C . TYR A 1 1027 ? 45.164 8.909 -45.944 1.00 58.19 1027 TYR A C 1
ATOM 8003 O O . TYR A 1 1027 ? 45.415 8.482 -47.066 1.00 58.19 1027 TYR A O 1
ATOM 8011 N N . ILE A 1 1028 ? 46.098 9.488 -45.178 1.00 57.03 1028 ILE A N 1
ATOM 8012 C CA . ILE A 1 1028 ? 47.502 9.654 -45.594 1.00 57.03 1028 ILE A CA 1
ATOM 8013 C C . ILE A 1 1028 ? 48.221 8.301 -45.708 1.00 57.03 1028 ILE A C 1
ATOM 8015 O O . ILE A 1 1028 ? 48.888 8.067 -46.710 1.00 57.03 1028 ILE A O 1
ATOM 8019 N N . GLU A 1 1029 ? 48.074 7.405 -44.727 1.00 56.62 1029 GLU A N 1
ATOM 8020 C CA . GLU A 1 1029 ? 48.676 6.062 -44.743 1.00 56.62 1029 GLU A CA 1
ATOM 8021 C C . GLU A 1 1029 ? 48.176 5.239 -45.938 1.00 56.62 1029 GLU A C 1
ATOM 8023 O O . GLU A 1 1029 ? 48.988 4.629 -46.629 1.00 56.62 1029 GLU A O 1
ATOM 8028 N N . ASN A 1 1030 ? 46.875 5.291 -46.252 1.00 54.44 1030 ASN A N 1
ATOM 8029 C CA . ASN A 1 1030 ? 46.321 4.614 -47.427 1.00 54.44 1030 ASN A CA 1
ATOM 8030 C C . ASN A 1 1030 ? 46.807 5.233 -48.751 1.00 54.44 1030 ASN A C 1
ATOM 8032 O O . ASN A 1 1030 ? 47.137 4.489 -49.666 1.00 54.44 1030 ASN A O 1
ATOM 8036 N N . CYS A 1 1031 ? 46.926 6.566 -48.844 1.00 47.47 1031 CYS A N 1
ATOM 8037 C CA . CYS A 1 1031 ? 47.504 7.236 -50.019 1.00 47.47 1031 CYS A CA 1
ATOM 8038 C C . CYS A 1 1031 ? 48.992 6.909 -50.237 1.00 47.47 1031 CYS A C 1
ATOM 8040 O O . CYS A 1 1031 ? 49.449 6.886 -51.377 1.00 47.47 1031 CYS A O 1
ATOM 8042 N N . PHE A 1 1032 ? 49.764 6.700 -49.165 1.00 49.78 1032 PHE A N 1
ATOM 8043 C CA . PHE A 1 1032 ? 51.167 6.284 -49.267 1.00 49.78 1032 PHE A CA 1
ATOM 8044 C C . PHE A 1 1032 ? 51.298 4.812 -49.664 1.00 49.78 1032 PHE A C 1
ATOM 8046 O O . PHE A 1 1032 ? 52.182 4.485 -50.449 1.00 49.78 1032 PHE A O 1
ATOM 8053 N N . LEU A 1 1033 ? 50.405 3.944 -49.176 1.00 45.56 1033 LEU A N 1
ATOM 8054 C CA . LEU A 1 1033 ? 50.366 2.536 -49.573 1.00 45.56 1033 LEU A CA 1
ATOM 8055 C C . LEU A 1 1033 ? 49.998 2.376 -51.060 1.00 45.56 1033 LEU A C 1
ATOM 8057 O O . LEU A 1 1033 ? 50.640 1.602 -51.753 1.00 45.56 1033 LEU A O 1
ATOM 8061 N N . GLU A 1 1034 ? 49.033 3.154 -51.567 1.00 49.00 1034 GLU A N 1
ATOM 8062 C CA . GLU A 1 1034 ? 48.630 3.176 -52.990 1.00 49.00 1034 GLU A CA 1
ATOM 8063 C C . GLU A 1 1034 ? 49.687 3.753 -53.945 1.00 49.00 1034 GLU A C 1
ATOM 8065 O O . GLU A 1 1034 ? 49.579 3.545 -55.145 1.00 49.00 1034 GLU A O 1
ATOM 8070 N N . ARG A 1 1035 ? 50.679 4.505 -53.447 1.00 47.38 1035 ARG A N 1
ATOM 8071 C CA . ARG A 1 1035 ? 51.824 4.979 -54.252 1.00 47.38 1035 ARG A CA 1
ATOM 8072 C C . ARG A 1 1035 ? 53.043 4.058 -54.184 1.00 47.38 1035 ARG A C 1
ATOM 8074 O O . ARG A 1 1035 ? 53.973 4.251 -54.960 1.00 47.38 1035 ARG A O 1
ATOM 8081 N N . ALA A 1 1036 ? 53.091 3.163 -53.198 1.00 46.16 1036 ALA A N 1
ATOM 8082 C CA . ALA A 1 1036 ? 54.183 2.212 -52.997 1.00 46.16 1036 ALA A CA 1
ATOM 8083 C C . ALA A 1 1036 ? 53.895 0.834 -53.624 1.00 46.16 1036 ALA A C 1
ATOM 8085 O O . ALA A 1 1036 ? 54.829 0.058 -53.824 1.00 46.16 1036 ALA A O 1
ATOM 8086 N N . ILE A 1 1037 ? 52.618 0.547 -53.899 1.00 42.66 1037 ILE A N 1
ATOM 8087 C CA . ILE A 1 1037 ? 52.129 -0.514 -54.793 1.00 42.66 1037 ILE A CA 1
ATOM 8088 C C . ILE A 1 1037 ? 52.100 0.057 -56.209 1.00 42.66 1037 ILE A C 1
ATOM 8090 O O . ILE A 1 1037 ? 52.477 -0.689 -57.139 1.00 42.66 1037 ILE A O 1
#

Sequence (1037 aa):
MPGFRSNPPKSLLLFLGFCLLVAFTSASSHISHTGGGRGDDDAGGSVVWETRRSLASGTAQNSSLLLAEERTRRRDPLDSFKKYNGGWNISNEHYWASVGFTAVPFFAVAAVWFVIFGLSLSLICLCYCCCPREPYGYSRTCYALSLILLILFTLAAIVGCIVLYTGQGKFHSSTTKTLDYVVSQADKTVGSLRNLSGYLGAAKRVGVDSVFLPSDVQSNIDNIRTKLDSASSTLDDKSEKNSKSIQDVLDSVGLALIIVAAVMLFLAFLGFVFSIFGWQALVYFLVIVGWVLVAGTFILCGVFLLFHNVVADSCVSMDEWVQNPTSHTALDDILPCVDNATAQETAIRAKDVTHQLVTVVNRVINNVSNVNYPPIAGPLYFNQSGPRLPVLCDPFNSDLSDRQCAPGEVELKNATQVWKRYVCEASATGICRTVGRLNPIMYGQMEAARNVSYGLYRYGPFLVDLQDCTFVRVTFTDISKNNCPSLRKHSEWIYIGLVMVSAAVMLSLIFWVIYARERRHRVYTKKFASAKTAEEFEDKGDGGDQREHGGVVVTWGTRRSLAEEKTPRNAPLMILSRERTRRKDPRDGFKRYTGGWNISNEHYWASVNYTATPFLVIAVVWFKIFAISLCLTCICNFCRPKEPYGYSRRAYALSPIFLVFFTLAAIIGFIVLFSGQGKFQGSSTDALNHVVSQANTTAAKLRNVSYNLSAAKRIGVDAVFLPEDVQKKIDNIVTKIDASAATLSDRTKKNLKTIKDSLNTMRILLINLVAAMIFLALLGIFACLTRKYSNISFVCSLVIVGWILVTLAFILCGAFVVLHNAIGDACVAMDEWVQNPKPHTAFDDILPCVDNATAQEAALRTKDATFQLVTVVNHVITNASNVDNQSDRPVPLLCNPFHSNLIDRHCISGEVPLQNATQVWKKYVCEVSKAGTCTKPGSWLTPTLYGQMETTANLSYVLYGYVKFLTNLQSCRSVRDAFRDISSGKCHGLEKHSSWIYIGLAMVSAALVLSMIFWFIYARERSHRLYIENCFLERAI

Organism: Malus domestica (NCBI:txid3750)